Protein AF-0000000077365837 (afdb_homodimer)

Secondary structure (DSSP, 8-state):
----TTS----HHHHHHHHHHS------HHHHHHHHHHHTTT-PSSP-GGGTTT---EEBTTS-EE---BTTSS--EEE-SSTHHHHHTTT-GGGBB-TTS-HHHHHHHHHHHHHT-BSEEE--HHHHHHHHHHHS-GGGTT-SEEE--TTSTTPPPHHHHHHHHHHHHHH-S-GGGGTTSEEEEETTTEEEE--TT-SEE--S---HHHHHHHHHHT-EEB-SSS----GGGGGTSB-SSHHHHHHHHHHHHSSGGGGGGGGTT--HHHHHHHHHHHT-HHHHHTS---HHHHHHHHTSTTEEBTTT--EE-SSSSPPEEPPTT--GGG--TTEE--SSHHHHHIIIIIS------HHHHIIIIISTTHHHHHTSTTHHHHHHHHHHHHHHH-HHHHHHHHTS--EEBTTS-EE-GGGSB-TT-HHHHHHS-HHHHSB-GGG-SHHHHHHHHHTT-B-S--HHHHHHHHHHHHHHHHTT-TTHHHHHHHHHHHHHHH-/----TTS----HHHHHHHHHHH------HHHHHHHHHHHTTT-PSSP-GGGTTT---EEBTTS-EE---BTTSS--EEE-SSTHHHHHTTT-GGGBB-TTS-HHHHHHHHHHHHHT-BSEEEPPHHHHHHHHHHHS-GGGTT-SEEE--TTSTTPPPHHHHHHHHHHHHHH-S-GGGGTTSEEEEEGGGEEEE--TT-SEE--S---HHHHHHHHHHT-EEB-SSS----GGGGGTSB-SSHHHHHHHHHHHHSSGGGGGGGGTT--HHHHHHHHHHHT-HHHHHTS---HHHHHHHHTSTTEEBTTT--EE-SSSSPPEEPPTT--GGG--TTEE--SSHHHHHIIIIIS------HHHHIIIIISTTHHHHHTSTTHHHHHHHHHHHHHHH-HHHHHHHHTS--EEBTTS-EE-GGGSB-TT-HHHHHHS-HHHHSB-GGG-SHHHHHHHHHTT-B-S--HHHHHHHHHHHHHHHHTT-TTHHHHHHHHHHHHHHH-

Organism: Vitis vinifera (NCBI:txid29760)

Nearest PDB structures (foldseek):
  8sym-assembly1_A  TM=1.751E-01  e=5.563E+00  Homo sapiens

Sequence (998 aa):
MEFCPSLRFLTPQLLRTLLIRRKRGFRDRNAMILTLEYCLLDLKMPVRPDSLYGLPLVPLANGLFTAFDKMGVGERIYIARGDEYGLLKDSIPHQLVDSGIPEGIHMKLCDIAQTEDLNISFLTCYLLEKLFLRLLPAEWQHAKQVIWNPGHQGQPSLEWLRLLWTYLKSCCDDLSEFSKWPILPVGNNYLLKLVENSNVIKDDGWNENICSLLLKVGCLFLRNDLPIEHPQLKNYVQLPTATGILNALLALAHNPENVQKLFCDASEGELHELRSFILQSKWFSEGQMDDTHIDVIKHLPTFESFRSRKLVCLSKPTKLLKPNGVSEDLLNDDFLRTDSEKERIIPRRYLEVKEPSRAEFYKDYVVTCTPEFLSQQGALSAILHDVKLLIEEDTSIKLTLSVTPFVLAANGSWQQPSRLYDPRVPELQDMLHREVFFPSDKFSDPETLETLVSLGLRQSLGFTGLLDFARSVSIFHDSRDSKTLAQGRRLLTCLDAVAMEFCPSLRFLTPQLLRTLLIRRKRGFRDRNAMILTLEYCLLDLKMPVRPDSLYGLPLVPLANGLFTAFDKMGVGERIYIARGDEYGLLKDSIPHQLVDSGIPEGIHMKLCDIAQTEDLNISFLTCYLLEKLFLRLLPAEWQHAKQVIWNPGHQGQPSLEWLRLLWTYLKSCCDDLSEFSKWPILPVGNNYLLKLVENSNVIKDDGWNENICSLLLKVGCLFLRNDLPIEHPQLKNYVQLPTATGILNALLALAHNPENVQKLFCDASEGELHELRSFILQSKWFSEGQMDDTHIDVIKHLPTFESFRSRKLVCLSKPTKLLKPNGVSEDLLNDDFLRTDSEKERIIPRRYLEVKEPSRAEFYKDYVVTCTPEFLSQQGALSAILHDVKLLIEEDTSIKLTLSVTPFVLAANGSWQQPSRLYDPRVPELQDMLHREVFFPSDKFSDPETLETLVSLGLRQSLGFTGLLDFARSVSIFHDSRDSKTLAQGRRLLTCLDAVA

InterPro domains:
  IPR052972 Sacsin chaperone regulator [PTHR15600] (6-307)

Radius of gyration: 46.73 Å; Cα contacts (8 Å, |Δi|>4): 1534; chains: 2; bounding box: 71×162×118 Å

Foldseek 3Di:
DDPPPPPPPCQLLNLLVVCQVPVDDDPDLVVLLVNLLRNLVPADPVGDLVSQARRFRFAFLVGGTGGKHFAPPPAAAEEDPPLVCVLPNVQCRVRYGHPPRDPSSSVSLVSNQVVNGISYHYDAPLNVLVCCCRQAPVVQFQDFKDAADAPPPSHHHPVNLLSVLVCCAVHNQDPVSNQRGFSFAWPPRMGGGQDFLELEEECPPDDPLQVVQSVQLPHIYGDPVGPRDHPCVCRRYFYPALVSNLSSLCNSQVALLRSQVSCPPHDLVSLQVNCVRNLDVVCPVVVVDDPRSLSNQQQRQNWAFLPVRGGGGCPPPHAAAEAPPDDSLQGGRSHTDDDDPSSVCCCVPPNVHHHDDPLCCCLPRPLVVQVVQVVDPPSVVRSLVVLLVVCVVPVVSLQSQQQGQNFQFQLGDGGHLQQAAQPVAVVLPVQADRRPRHGHPVQVDPVSSVSSVSSHHHHDQDPVNLVRSVVRLVVCVVVVPPCSVVSVVVSVVVVVVVD/DDPPVPPPPCQLLNLLVVCQVVVDDDPDLVVLLVNLCRNLVPADPVGDLVSQARRFRQAFLVGGTGGKHFAPPDAAAEEEPPLVCVLDCVQCRVRYGHPPRDPSSSVSLVSNQVVRGISYHYDAPLNVLVCCCRQAPVVQFQDFKDAADAPPPSHHHPVNLLSVLVCCAVHNQDPVSNQRGFSFAWPPRMGGGQDFLELEEECPPDDPLQVVQSVQLPHIYGDPVGPRDHPCVCRRYFYPALVSNLSSLCNSQVALLRSQVSCPPHDLVSLQVNCVRNLDVVCPVVVVDDPRSLSNQQQRQNWAFLPVRGGGGCPPPHAAAEAPPDDSLQGGRSHTDDDDPSSVCCCVPPNVHHHDDPLCCCLVRPLVVQVVQVVDPPSVVRSLVVLLVVCVVPVVSLQSQQQGQNFQAQLGDGGHLQQAAQPVAVVLPVQADRRPRHGHVVQVDPVSSVSSVSSHHHHDQDPVNLVRSVVRLVVCVVVVPPCSVVNVVVSVVVVVVVD

pLDDT: mean 87.58, std 10.57, range [26.91, 97.94]

Solvent-accessible surface area (backbone atoms only — not comparable to full-atom values): 54184 Å² total; per-residue (Å²): 132,83,77,66,76,75,69,69,72,76,42,37,68,54,46,38,53,48,44,40,69,44,81,70,81,75,87,48,66,70,58,41,50,52,50,39,48,46,46,51,64,78,62,56,88,81,66,66,62,77,76,43,54,48,31,62,55,44,51,23,53,67,72,50,62,40,54,39,30,49,50,85,47,76,71,66,27,32,48,60,91,58,59,54,42,73,69,35,53,83,65,42,18,85,34,24,44,37,81,82,56,55,68,70,51,51,52,51,52,50,55,49,22,71,68,59,53,37,22,38,33,66,81,45,62,70,56,48,53,64,45,39,60,68,58,36,60,61,80,40,62,67,30,62,65,46,84,51,54,64,54,46,93,67,35,60,32,67,66,46,52,46,40,48,34,51,43,39,47,74,70,38,87,63,70,72,75,48,38,49,33,40,74,46,54,29,54,95,40,27,20,26,30,58,38,74,59,27,36,30,28,46,58,79,75,68,55,61,49,47,49,52,41,41,46,72,54,64,39,43,36,36,46,73,90,50,78,78,54,45,91,64,42,64,50,37,32,21,52,84,44,54,64,25,52,49,45,20,46,37,49,73,40,74,39,48,86,43,39,43,68,48,51,76,83,54,42,68,62,26,34,50,47,45,38,57,61,53,69,31,64,78,53,55,72,73,62,68,59,51,70,67,51,49,49,38,57,31,27,37,52,46,43,31,22,47,63,80,55,46,58,35,39,47,70,76,64,69,45,29,42,72,41,85,92,61,66,72,85,72,53,47,62,55,25,45,51,63,70,41,71,74,55,44,46,48,42,44,74,70,65,63,38,50,60,52,49,66,67,53,39,44,57,67,49,40,44,68,48,25,73,64,47,58,66,36,87,64,43,50,60,52,47,51,53,50,48,54,55,43,34,74,74,35,62,70,50,36,61,52,51,16,68,34,48,63,40,47,20,49,68,70,49,64,33,24,30,53,71,24,38,44,75,86,39,63,72,52,53,74,54,32,43,61,41,74,38,18,62,18,77,89,50,61,49,66,70,52,43,52,52,36,39,74,28,38,28,28,82,68,76,52,77,68,36,52,53,50,33,51,50,25,34,50,51,28,50,73,68,68,41,86,56,24,63,63,48,45,53,51,50,51,52,53,50,52,68,74,101,137,83,78,64,75,75,67,68,72,79,41,37,68,54,46,38,54,48,44,40,70,54,69,69,79,76,88,48,68,69,56,41,52,52,50,39,48,46,47,51,63,76,62,55,88,80,67,66,61,76,73,43,55,50,32,63,56,44,50,23,53,66,71,50,64,40,56,38,31,48,49,85,48,78,70,66,28,33,48,59,91,58,58,54,42,72,69,35,51,84,65,40,18,85,34,24,45,37,82,83,58,54,67,70,53,52,52,52,51,49,56,49,22,70,68,59,53,38,24,36,32,65,79,44,63,72,56,49,53,64,46,37,61,69,57,38,59,62,80,41,60,66,30,63,64,45,83,53,53,66,55,45,94,67,35,61,32,66,66,45,51,47,40,48,34,52,42,39,47,76,70,37,86,64,70,70,77,48,39,48,33,41,73,45,54,29,54,94,40,28,20,25,32,60,39,72,60,27,37,31,29,45,58,80,76,69,56,61,48,46,48,53,40,41,48,70,53,64,38,43,37,36,46,72,90,49,78,79,54,45,93,62,43,65,50,34,30,21,52,83,45,58,65,25,51,50,44,19,46,36,48,73,39,74,38,46,86,44,40,42,66,48,49,75,84,56,43,66,62,26,34,50,48,44,38,58,60,52,70,32,64,78,54,55,73,74,61,68,58,50,71,67,52,49,48,36,57,30,27,38,53,47,43,32,22,45,61,79,55,46,60,34,37,48,72,76,64,69,45,29,42,72,41,84,93,60,65,70,85,70,53,45,63,56,24,45,50,62,74,42,72,74,56,43,46,48,41,45,73,71,64,62,37,50,60,51,48,66,67,52,41,45,58,66,49,40,44,67,48,26,72,65,47,59,67,37,86,64,42,51,61,53,49,52,51,49,47,54,54,44,36,74,74,35,61,70,50,35,62,52,50,16,69,36,49,64,40,47,19,50,67,69,49,65,34,22,31,53,71,24,38,44,77,86,38,62,74,51,55,73,54,34,45,61,42,75,38,19,62,19,78,88,50,61,49,65,70,52,41,53,51,36,40,74,27,37,28,28,84,69,78,53,75,67,36,51,55,49,34,50,48,25,34,50,52,27,50,74,67,67,41,86,57,25,64,63,47,46,52,50,49,50,54,54,48,54,69,74,99

Structure (mmCIF, N/CA/C/O backbone):
data_AF-0000000077365837-model_v1
#
loop_
_entity.id
_entity.type
_entity.pdbx_description
1 polymer 'Uncharacterized protein'
#
loop_
_atom_site.group_PDB
_atom_site.id
_atom_site.type_symbol
_atom_site.label_atom_id
_atom_site.label_alt_id
_atom_site.label_comp_id
_atom_site.label_asym_id
_atom_site.label_entity_id
_atom_site.label_seq_id
_atom_site.pdbx_PDB_ins_code
_atom_site.Cartn_x
_atom_site.Cartn_y
_atom_site.Cartn_z
_atom_site.occupancy
_atom_site.B_iso_or_equiv
_atom_site.auth_seq_id
_atom_site.auth_comp_id
_atom_site.auth_asym_id
_atom_site.auth_atom_id
_atom_site.pdbx_PDB_model_num
ATOM 1 N N . MET A 1 1 ? 4.191 -66.75 -52.469 1 27.23 1 MET A N 1
ATOM 2 C CA . MET A 1 1 ? 4.461 -65.312 -52.531 1 27.23 1 MET A CA 1
ATOM 3 C C . MET A 1 1 ? 5.836 -65.062 -53.125 1 27.23 1 MET A C 1
ATOM 5 O O . MET A 1 1 ? 6.852 -65.5 -52.594 1 27.23 1 MET A O 1
ATOM 9 N N . GLU A 1 2 ? 6.047 -65.125 -54.5 1 32.78 2 GLU A N 1
ATOM 10 C CA . GLU A 1 2 ? 7.227 -65 -55.344 1 32.78 2 GLU A CA 1
ATOM 11 C C . GLU A 1 2 ? 8.008 -63.719 -55.062 1 32.78 2 GLU A C 1
ATOM 13 O O . GLU A 1 2 ? 7.426 -62.656 -54.969 1 32.78 2 GLU A O 1
ATOM 18 N N . PHE A 1 3 ? 9.148 -63.812 -54.312 1 37.59 3 PHE A N 1
ATOM 19 C CA . PHE A 1 3 ? 10.156 -62.781 -54.062 1 37.59 3 PHE A CA 1
ATOM 20 C C . PHE A 1 3 ? 10.625 -62.188 -55.375 1 37.59 3 PHE A C 1
ATOM 22 O O . PHE A 1 3 ? 11.117 -62.875 -56.25 1 37.59 3 PHE A O 1
ATOM 29 N N . CYS A 1 4 ? 9.805 -61.5 -56.094 1 38.22 4 CYS A N 1
ATOM 30 C CA . CYS A 1 4 ? 10.359 -60.812 -57.25 1 38.22 4 CYS A CA 1
ATOM 31 C C . CYS A 1 4 ? 11.664 -60.094 -56.906 1 38.22 4 CYS A C 1
ATOM 33 O O . CYS A 1 4 ? 11.68 -59.188 -56.062 1 38.22 4 CYS A O 1
ATOM 35 N N . PRO A 1 5 ? 12.805 -60.719 -57.094 1 42.47 5 PRO A N 1
ATOM 36 C CA . PRO A 1 5 ? 14.164 -60.25 -56.781 1 42.47 5 PRO A CA 1
ATOM 37 C C . PRO A 1 5 ? 14.398 -58.781 -57.094 1 42.47 5 PRO A C 1
ATOM 39 O O . PRO A 1 5 ? 15.188 -58.125 -56.438 1 42.47 5 PRO A O 1
ATOM 42 N N . SER A 1 6 ? 14.078 -58.469 -58.344 1 39.72 6 SER A N 1
ATOM 43 C CA . SER A 1 6 ? 14.539 -57.219 -58.906 1 39.72 6 SER A CA 1
ATOM 44 C C . SER A 1 6 ? 13.875 -56 -58.25 1 39.72 6 SER A C 1
ATOM 46 O O . SER A 1 6 ? 14.023 -54.875 -58.719 1 39.72 6 SER A O 1
ATOM 48 N N . LEU A 1 7 ? 12.719 -56.156 -57.75 1 44.19 7 LEU A N 1
ATOM 49 C CA . LEU A 1 7 ? 12.195 -54.938 -57.125 1 44.19 7 LEU A CA 1
ATOM 50 C C . LEU A 1 7 ? 13.211 -54.344 -56.156 1 44.19 7 LEU A C 1
ATOM 52 O O . LEU A 1 7 ? 13.492 -54.938 -55.094 1 44.19 7 LEU A O 1
ATOM 56 N N . ARG A 1 8 ? 14.359 -53.938 -56.625 1 49.44 8 ARG A N 1
ATOM 57 C CA . ARG A 1 8 ? 15.438 -53.25 -55.906 1 49.44 8 ARG A CA 1
ATOM 58 C C . ARG A 1 8 ? 14.883 -52.312 -54.844 1 49.44 8 ARG A C 1
ATOM 60 O O . ARG A 1 8 ? 14.156 -51.344 -55.188 1 49.44 8 ARG A O 1
ATOM 67 N N . PHE A 1 9 ? 14.477 -52.75 -53.75 1 60.09 9 PHE A N 1
ATOM 68 C CA . PHE A 1 9 ? 14.047 -52.031 -52.531 1 60.09 9 PHE A CA 1
ATOM 69 C C . PHE A 1 9 ? 14.945 -50.844 -52.281 1 60.09 9 PHE A C 1
ATOM 71 O O . PHE A 1 9 ? 16.172 -50.969 -52.188 1 60.09 9 PHE A O 1
ATOM 78 N N . LEU A 1 10 ? 14.43 -49.719 -52.844 1 77.88 10 LEU A N 1
ATOM 79 C CA . LEU A 1 10 ? 15.141 -48.469 -52.562 1 77.88 10 LEU A CA 1
ATOM 80 C C . LEU A 1 10 ? 15.367 -48.281 -51.094 1 77.88 10 LEU A C 1
ATOM 82 O O . LEU A 1 10 ? 14.453 -47.906 -50.344 1 77.88 10 LEU A O 1
ATOM 86 N N . THR A 1 11 ? 16.531 -48.844 -50.594 1 85.56 11 THR A N 1
ATOM 87 C CA . THR A 1 11 ? 16.875 -48.625 -49.188 1 85.56 11 THR A CA 1
ATOM 88 C C . THR A 1 11 ? 17.062 -47.156 -48.906 1 85.56 11 THR A C 1
ATOM 90 O O . THR A 1 11 ? 17.312 -46.344 -49.812 1 85.56 11 THR A O 1
ATOM 93 N N . PRO A 1 12 ? 16.797 -46.844 -47.719 1 88 12 PRO A N 1
ATOM 94 C CA . PRO A 1 12 ? 16.969 -45.438 -47.344 1 88 12 PRO A CA 1
ATOM 95 C C . PRO A 1 12 ? 18.344 -44.875 -47.719 1 88 12 PRO A C 1
ATOM 97 O O . PRO A 1 12 ? 18.469 -43.75 -48.188 1 88 12 PRO A O 1
ATOM 100 N N . GLN A 1 13 ? 19.359 -45.656 -47.531 1 87.19 13 GLN A N 1
ATOM 101 C CA . GLN A 1 13 ? 20.719 -45.219 -47.844 1 87.19 13 GLN A CA 1
ATOM 102 C C . GLN A 1 13 ? 20.875 -44.969 -49.344 1 87.19 13 GLN A C 1
ATOM 104 O O . GLN A 1 13 ? 21.516 -44 -49.75 1 87.19 13 GLN A O 1
ATOM 109 N N . LEU A 1 14 ? 20.312 -45.844 -50.094 1 87.44 14 LEU A N 1
ATOM 110 C CA . LEU A 1 14 ? 20.391 -45.688 -51.531 1 87.44 14 LEU A CA 1
ATOM 111 C C . LEU A 1 14 ? 19.625 -44.469 -52 1 87.44 14 LEU A C 1
ATOM 113 O O . LEU A 1 14 ? 20.078 -43.75 -52.906 1 87.44 14 LEU A O 1
ATOM 117 N N . LEU A 1 15 ? 18.547 -44.438 -51.406 1 87.25 15 LEU A N 1
ATOM 118 C CA . LEU A 1 15 ? 17.734 -43.281 -51.75 1 87.25 15 LEU A CA 1
ATOM 119 C C . LEU A 1 15 ? 18.469 -41.969 -51.438 1 87.25 15 LEU A C 1
ATOM 121 O O . LEU A 1 15 ? 18.438 -41.031 -52.219 1 87.25 15 LEU A O 1
ATOM 125 N N . ARG A 1 16 ? 19.125 -41.844 -50.312 1 90.06 16 ARG A N 1
ATOM 126 C CA . ARG A 1 16 ? 19.906 -40.656 -49.938 1 90.06 16 ARG A CA 1
ATOM 127 C C . ARG A 1 16 ? 20.984 -40.375 -51 1 90.06 16 ARG A C 1
ATOM 129 O O . ARG A 1 16 ? 21.125 -39.25 -51.438 1 90.06 16 ARG A O 1
ATOM 136 N N . THR A 1 17 ? 21.656 -41.406 -51.344 1 87.69 17 THR A N 1
ATOM 137 C CA . THR A 1 17 ? 22.75 -41.25 -52.281 1 87.69 17 THR A CA 1
ATOM 138 C C . THR A 1 17 ? 22.25 -40.75 -53.625 1 87.69 17 THR A C 1
ATOM 140 O O . THR A 1 17 ? 22.891 -39.906 -54.281 1 87.69 17 THR A O 1
ATOM 143 N N . LEU A 1 18 ? 21.125 -41.281 -53.969 1 87.38 18 LEU A N 1
ATOM 144 C CA . LEU A 1 18 ? 20.547 -40.875 -55.281 1 87.38 18 LEU A CA 1
ATOM 145 C C . LEU A 1 18 ? 20.125 -39.438 -55.25 1 87.38 18 LEU A C 1
ATOM 147 O O . LEU A 1 18 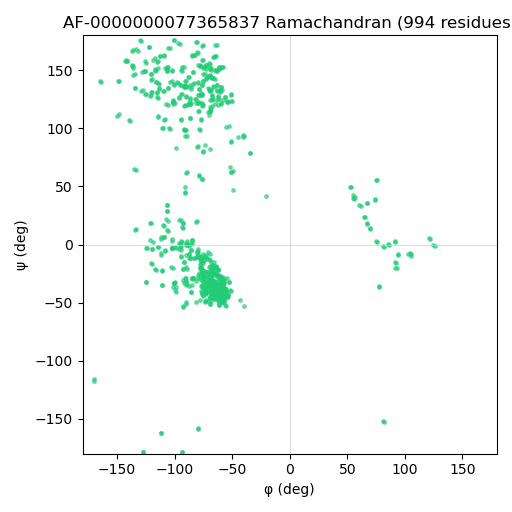? 20.328 -38.688 -56.219 1 87.38 18 LEU A O 1
ATOM 151 N N . LEU A 1 19 ? 19.562 -39.094 -54.188 1 88.19 19 LEU A N 1
ATOM 152 C CA . LEU A 1 19 ? 19.047 -37.719 -54.062 1 88.19 19 LEU A CA 1
ATOM 153 C C . LEU A 1 19 ? 20.188 -36.719 -53.969 1 88.19 19 LEU A C 1
ATOM 155 O O . LEU A 1 19 ? 20.078 -35.594 -54.438 1 88.19 19 LEU A O 1
ATOM 159 N N . ILE A 1 20 ? 21.266 -37.062 -53.344 1 88.81 20 ILE A N 1
ATOM 160 C CA . ILE A 1 20 ? 22.438 -36.188 -53.219 1 88.81 20 ILE A CA 1
ATOM 161 C C . ILE A 1 20 ? 23.094 -36 -54.594 1 88.81 20 ILE A C 1
ATOM 163 O O . ILE A 1 20 ? 23.531 -34.906 -54.906 1 88.81 20 ILE A O 1
ATOM 167 N N . ARG A 1 21 ? 23.062 -37 -55.312 1 85.25 21 ARG A N 1
ATOM 168 C CA . ARG A 1 21 ? 23.703 -36.969 -56.625 1 85.25 21 ARG A CA 1
ATOM 169 C C . ARG A 1 21 ? 22.812 -36.219 -57.656 1 85.25 21 ARG A C 1
ATOM 171 O O . ARG A 1 21 ? 23.312 -35.438 -58.438 1 85.25 21 ARG A O 1
ATOM 178 N N . ARG A 1 22 ? 21.531 -36.656 -57.594 1 78.19 22 ARG A N 1
ATOM 179 C CA . ARG A 1 22 ? 20.625 -36.062 -58.562 1 78.19 22 ARG A CA 1
ATOM 180 C C . ARG A 1 22 ? 19.828 -34.938 -57.938 1 78.19 22 ARG A C 1
ATOM 182 O O . ARG A 1 22 ? 19.109 -35.125 -56.969 1 78.19 22 ARG A O 1
ATOM 189 N N . LYS A 1 23 ? 20.328 -33.781 -57.844 1 66.19 23 LYS A N 1
ATOM 190 C CA . LYS A 1 23 ? 19.656 -32.625 -57.25 1 66.19 23 LYS A CA 1
ATOM 191 C C . LYS A 1 23 ? 18.25 -32.469 -57.812 1 66.19 23 LYS A C 1
ATOM 193 O O . LYS A 1 23 ? 18.016 -31.562 -58.594 1 66.19 23 LYS A O 1
ATOM 198 N N . ARG A 1 24 ? 17.5 -33.625 -57.844 1 60.25 24 ARG A N 1
ATOM 199 C CA . ARG A 1 24 ? 16.188 -33.438 -58.469 1 60.25 24 ARG A CA 1
ATOM 200 C C . ARG A 1 24 ? 15.195 -32.812 -57.5 1 60.25 24 ARG A C 1
ATOM 202 O O . ARG A 1 24 ? 15.203 -33.125 -56.312 1 60.25 24 ARG A O 1
ATOM 209 N N . GLY A 1 25 ? 14.688 -31.703 -57.906 1 59.19 25 GLY A N 1
ATOM 210 C CA . GLY A 1 25 ? 13.75 -30.844 -57.219 1 59.19 25 GLY A CA 1
ATOM 211 C C . GLY A 1 25 ? 12.352 -31.438 -57.094 1 59.19 25 GLY A C 1
ATOM 212 O O . GLY A 1 25 ? 11.711 -31.688 -58.125 1 59.19 25 GLY A O 1
ATOM 213 N N . PHE A 1 26 ? 11.961 -32.344 -56.125 1 64.25 26 PHE A N 1
ATOM 214 C CA . PHE A 1 26 ? 10.578 -32.75 -55.906 1 64.25 26 PHE A CA 1
ATOM 215 C C . PHE A 1 26 ? 9.711 -31.547 -55.594 1 64.25 26 PHE A C 1
ATOM 217 O O . PHE A 1 26 ? 10.125 -30.641 -54.844 1 64.25 26 PHE A O 1
ATOM 224 N N . ARG A 1 27 ? 8.609 -31.359 -56.406 1 71.62 27 ARG A N 1
ATOM 225 C CA . ARG A 1 27 ? 7.84 -30.125 -56.312 1 71.62 27 ARG A CA 1
ATOM 226 C C . ARG A 1 27 ? 6.719 -30.234 -55.312 1 71.62 27 ARG A C 1
ATOM 228 O O . ARG A 1 27 ? 6.133 -29.234 -54.906 1 71.62 27 ARG A O 1
ATOM 235 N N . ASP A 1 28 ? 6.469 -31.484 -54.812 1 85.19 28 ASP A N 1
ATOM 236 C CA . ASP A 1 28 ? 5.367 -31.625 -53.844 1 85.19 28 ASP A CA 1
ATOM 237 C C . ASP A 1 28 ? 5.883 -31.719 -52.406 1 85.19 28 ASP A C 1
ATOM 239 O O . ASP A 1 28 ? 6.695 -32.594 -52.094 1 85.19 28 ASP A O 1
ATOM 243 N N . ARG A 1 29 ? 5.469 -30.844 -51.625 1 88.12 29 ARG A N 1
ATOM 244 C CA . ARG A 1 29 ? 5.941 -30.734 -50.25 1 88.12 29 ARG A CA 1
ATOM 245 C C . ARG A 1 29 ? 5.711 -32.031 -49.5 1 88.12 29 ARG A C 1
ATOM 247 O O . ARG A 1 29 ? 6.602 -32.5 -48.781 1 88.12 29 ARG A O 1
ATOM 254 N N . ASN A 1 30 ? 4.559 -32.625 -49.594 1 88.12 30 ASN A N 1
ATOM 255 C CA . ASN A 1 30 ? 4.223 -33.844 -48.844 1 88.12 30 ASN A CA 1
ATOM 256 C C . ASN A 1 30 ? 5.125 -35 -49.25 1 88.12 30 ASN A C 1
ATOM 258 O O . ASN A 1 30 ? 5.531 -35.812 -48.406 1 88.12 30 ASN A O 1
ATOM 262 N N . ALA A 1 31 ? 5.387 -35.031 -50.5 1 88.06 31 ALA A N 1
ATOM 263 C CA . ALA A 1 31 ? 6.266 -36.094 -51 1 88.06 31 ALA A CA 1
ATOM 264 C C . ALA A 1 31 ? 7.688 -35.906 -50.469 1 88.06 31 ALA A C 1
ATOM 266 O O . ALA A 1 31 ? 8.352 -36.906 -50.125 1 88.06 31 ALA A O 1
ATOM 267 N N . MET A 1 32 ? 8.016 -34.719 -50.469 1 90.94 32 MET A N 1
ATOM 268 C CA . MET A 1 32 ? 9.359 -34.406 -49.969 1 90.94 32 MET A CA 1
ATOM 269 C C . MET A 1 32 ? 9.508 -34.781 -48.5 1 90.94 32 MET A C 1
ATOM 271 O O . MET A 1 32 ? 10.531 -35.312 -48.094 1 90.94 32 MET A O 1
ATOM 275 N N . ILE A 1 33 ? 8.523 -34.562 -47.719 1 92.81 33 ILE A N 1
ATOM 276 C CA . ILE A 1 33 ? 8.531 -34.875 -46.281 1 92.81 33 ILE A CA 1
ATOM 277 C C . ILE A 1 33 ? 8.555 -36.375 -46.062 1 92.81 33 ILE A C 1
ATOM 279 O O . ILE A 1 33 ? 9.273 -36.875 -45.188 1 92.81 33 ILE A O 1
ATOM 283 N N . LEU A 1 34 ? 7.754 -37.031 -46.875 1 90.5 34 LEU A N 1
ATOM 284 C CA . LEU A 1 34 ? 7.719 -38.5 -46.781 1 90.5 34 LEU A CA 1
ATOM 285 C C . LEU A 1 34 ? 9.078 -39.094 -47.156 1 90.5 34 LEU A C 1
ATOM 287 O O . LEU A 1 34 ? 9.508 -40.094 -46.562 1 90.5 34 LEU A O 1
ATOM 291 N N . THR A 1 35 ? 9.625 -38.469 -48.188 1 91.19 35 THR A N 1
ATOM 292 C CA . THR A 1 35 ? 10.945 -38.938 -48.625 1 91.19 35 THR A CA 1
ATOM 293 C C . THR A 1 35 ? 11.977 -38.719 -47.5 1 91.19 35 THR A C 1
ATOM 295 O O . THR A 1 35 ? 12.82 -39.594 -47.281 1 91.19 35 THR A O 1
ATOM 298 N N . LEU A 1 36 ? 11.922 -37.594 -46.875 1 92.69 36 LEU A N 1
ATOM 299 C CA . LEU A 1 36 ? 12.82 -37.312 -45.75 1 92.69 36 LEU A CA 1
ATOM 300 C C . LEU A 1 36 ? 12.633 -38.344 -44.625 1 92.69 36 LEU A C 1
ATOM 302 O O . LEU A 1 36 ? 13.609 -38.844 -44.062 1 92.69 36 LEU A O 1
ATOM 306 N N . GLU A 1 37 ? 11.383 -38.594 -44.281 1 91.44 37 GLU A N 1
ATOM 307 C CA . GLU A 1 37 ? 11.07 -39.562 -43.219 1 91.44 37 GLU A CA 1
ATOM 308 C C . GLU A 1 37 ? 11.711 -40.906 -43.531 1 91.44 37 GLU A C 1
ATOM 310 O O . GLU A 1 37 ? 12.281 -41.562 -42.656 1 91.44 37 GLU A O 1
ATOM 315 N N . TYR A 1 38 ? 11.586 -41.281 -44.75 1 90.12 38 TYR A N 1
ATOM 316 C CA . TYR A 1 38 ? 12.164 -42.562 -45.188 1 90.12 38 TYR A CA 1
ATOM 317 C C . TYR A 1 38 ? 13.688 -42.5 -45.125 1 90.12 38 TYR A C 1
ATOM 319 O O . TYR A 1 38 ? 14.328 -43.469 -44.719 1 90.12 38 TYR A O 1
ATOM 327 N N . CYS A 1 39 ? 14.219 -41.469 -45.594 1 90.25 39 CYS A N 1
ATOM 328 C CA . CYS A 1 39 ? 15.664 -41.312 -45.656 1 90.25 39 CYS A CA 1
ATOM 329 C C . CYS A 1 39 ? 16.266 -41.375 -44.25 1 90.25 39 CYS A C 1
ATOM 331 O O . CYS A 1 39 ? 17.406 -41.781 -44.062 1 90.25 39 CYS A O 1
ATOM 333 N N . LEU A 1 40 ? 15.484 -41 -43.219 1 90.81 40 LEU A N 1
ATOM 334 C CA . LEU A 1 40 ? 15.992 -40.938 -41.875 1 90.81 40 LEU A CA 1
ATOM 335 C C . LEU A 1 40 ? 15.68 -42.219 -41.094 1 90.81 40 LEU A C 1
ATOM 337 O O . LEU A 1 40 ? 16.094 -42.375 -39.938 1 90.81 40 LEU A O 1
ATOM 341 N N . LEU A 1 41 ? 15.016 -43.062 -41.625 1 85.31 41 LEU A N 1
ATOM 342 C CA . LEU A 1 41 ? 14.492 -44.281 -40.969 1 85.31 41 LEU A CA 1
ATOM 343 C C . LEU A 1 41 ? 15.633 -45.125 -40.438 1 85.31 41 LEU A C 1
ATOM 345 O O . LEU A 1 41 ? 15.539 -45.688 -39.344 1 85.31 41 LEU A O 1
ATOM 349 N N . ASP A 1 42 ? 16.641 -45.312 -41.219 1 81.56 42 ASP A N 1
ATOM 350 C CA . ASP A 1 42 ? 17.688 -46.25 -40.875 1 81.56 42 ASP A CA 1
ATOM 351 C C . ASP A 1 42 ? 18.797 -45.562 -40.062 1 81.56 42 ASP A C 1
ATOM 353 O O . ASP A 1 42 ? 19.766 -46.219 -39.656 1 81.56 42 ASP A O 1
ATOM 357 N N . LEU A 1 43 ? 18.641 -44.344 -39.844 1 79.5 43 LEU A N 1
ATOM 358 C CA . LEU A 1 43 ? 19.703 -43.625 -39.156 1 79.5 43 LEU A CA 1
ATOM 359 C C . LEU A 1 43 ? 19.766 -44.031 -37.688 1 79.5 43 LEU A C 1
ATOM 361 O O . LEU A 1 43 ? 18.75 -44.031 -36.969 1 79.5 43 LEU A O 1
ATOM 365 N N . LYS A 1 44 ? 20.891 -44.688 -37.281 1 77.12 44 LYS A N 1
ATOM 366 C CA . LYS A 1 44 ? 21.141 -45.062 -35.906 1 77.12 44 LYS A CA 1
ATOM 367 C C . LYS A 1 44 ? 21.859 -43.969 -35.156 1 77.12 44 LYS A C 1
ATOM 369 O O . LYS A 1 44 ? 22.734 -43.281 -35.688 1 77.12 44 LYS A O 1
ATOM 374 N N . MET A 1 45 ? 21.516 -43.594 -33.938 1 70.81 45 MET A N 1
ATOM 375 C CA . MET A 1 45 ? 22.109 -42.531 -33.125 1 70.81 45 MET A CA 1
ATOM 376 C C . MET A 1 45 ? 23.375 -43.031 -32.438 1 70.81 45 MET A C 1
ATOM 378 O O . MET A 1 45 ? 23.422 -44.156 -31.938 1 70.81 45 MET A O 1
ATOM 382 N N . PRO A 1 46 ? 24.625 -42.375 -32.562 1 75 46 PRO A N 1
ATOM 383 C CA . PRO A 1 46 ? 24.703 -41.031 -33.156 1 75 46 PRO A CA 1
ATOM 384 C C . PRO A 1 46 ? 24.797 -41.031 -34.656 1 75 46 PRO A C 1
ATOM 386 O O . PRO A 1 46 ? 25.438 -41.906 -35.25 1 75 46 PRO A O 1
ATOM 389 N N . VAL A 1 47 ? 24.047 -40.188 -35.312 1 73.56 47 VAL A N 1
ATOM 390 C CA . VAL A 1 47 ? 23.922 -40.156 -36.781 1 73.56 47 VAL A CA 1
ATOM 391 C C . VAL A 1 47 ? 25.281 -39.812 -37.406 1 73.56 47 VAL A C 1
ATOM 393 O O . VAL A 1 47 ? 26 -38.938 -36.906 1 73.56 47 VAL A O 1
ATOM 396 N N . ARG A 1 48 ? 25.766 -40.625 -38.281 1 79.5 48 ARG A N 1
ATOM 397 C CA . ARG A 1 48 ? 26.953 -40.281 -39.062 1 79.5 48 ARG A CA 1
ATOM 398 C C . ARG A 1 48 ? 26.641 -39.156 -40.062 1 79.5 48 ARG A C 1
ATOM 400 O O . ARG A 1 48 ? 25.844 -39.344 -40.969 1 79.5 48 ARG A O 1
ATOM 407 N N . PRO A 1 49 ? 27.203 -38.031 -39.906 1 81.94 49 PRO A N 1
ATOM 408 C CA . PRO A 1 49 ? 26.875 -36.844 -40.719 1 81.94 49 PRO A CA 1
ATOM 409 C C . PRO A 1 49 ? 27.172 -37.031 -42.188 1 81.94 49 PRO A C 1
ATOM 411 O O . PRO A 1 49 ? 26.516 -36.406 -43.031 1 81.94 49 PRO A O 1
ATOM 414 N N . ASP A 1 50 ? 28.016 -37.938 -42.5 1 84 50 ASP A N 1
ATOM 415 C CA . ASP A 1 50 ? 28.469 -38.094 -43.875 1 84 50 ASP A CA 1
ATOM 416 C C . ASP A 1 50 ? 27.344 -38.594 -44.781 1 84 50 ASP A C 1
ATOM 418 O O . ASP A 1 50 ? 27.312 -38.312 -45.969 1 84 50 ASP A O 1
ATOM 422 N N . SER A 1 51 ? 26.531 -39.281 -44.125 1 83.62 51 SER A N 1
ATOM 423 C CA . SER A 1 51 ? 25.453 -39.906 -44.906 1 83.62 51 SER A CA 1
ATOM 424 C C . SER A 1 51 ? 24.375 -38.875 -45.281 1 83.62 51 SER A C 1
ATOM 426 O O . SER A 1 51 ? 23.562 -39.125 -46.156 1 83.62 51 SER A O 1
ATOM 428 N N . LEU A 1 52 ? 24.453 -37.75 -44.656 1 89.81 52 LEU A N 1
ATOM 429 C CA . LEU A 1 52 ? 23.359 -36.781 -44.844 1 89.81 52 LEU A CA 1
ATOM 430 C C . LEU A 1 52 ? 23.859 -35.562 -45.625 1 89.81 52 LEU A C 1
ATOM 432 O O . LEU A 1 52 ? 23.047 -34.781 -46.125 1 89.81 52 LEU A O 1
ATOM 436 N N . TYR A 1 53 ? 25.109 -35.5 -45.844 1 89.12 53 TYR A N 1
ATOM 437 C CA . TYR A 1 53 ? 25.688 -34.312 -46.469 1 89.12 53 TYR A CA 1
ATOM 438 C C . TYR A 1 53 ? 25.156 -34.156 -47.906 1 89.12 53 TYR A C 1
ATOM 440 O O . TYR A 1 53 ? 25.234 -35.094 -48.719 1 89.12 53 TYR A O 1
ATOM 448 N N . GLY A 1 54 ? 24.531 -32.969 -48.031 1 89.06 54 GLY A N 1
ATOM 449 C CA . GLY A 1 54 ? 24.078 -32.656 -49.375 1 89.06 54 GLY A CA 1
ATOM 450 C C . GLY A 1 54 ? 22.641 -33.062 -49.625 1 89.06 54 GLY A C 1
ATOM 451 O O . GLY A 1 54 ? 22.062 -32.719 -50.688 1 89.06 54 GLY A O 1
ATOM 452 N N . LEU A 1 55 ? 22.078 -33.719 -48.781 1 90.62 55 LEU A N 1
ATOM 453 C CA . LEU A 1 55 ? 20.688 -34.156 -48.969 1 90.62 55 LEU A CA 1
ATOM 454 C C . LEU A 1 55 ? 19.75 -32.969 -48.906 1 90.62 55 LEU A C 1
ATOM 456 O O . LEU A 1 55 ? 19.656 -32.281 -47.875 1 90.62 55 LEU A O 1
ATOM 460 N N . PRO A 1 56 ? 19.031 -32.594 -49.938 1 90.94 56 PRO A N 1
ATOM 461 C CA . PRO A 1 56 ? 18.219 -31.375 -50.031 1 90.94 56 PRO A CA 1
ATOM 462 C C . PRO A 1 56 ? 16.797 -31.594 -49.562 1 90.94 56 PRO A C 1
ATOM 464 O O . PRO A 1 56 ? 15.844 -31.25 -50.25 1 90.94 56 PRO A O 1
ATOM 467 N N . LEU A 1 57 ? 16.625 -31.969 -48.25 1 92.44 57 LEU A N 1
ATOM 468 C CA . LEU A 1 57 ? 15.289 -32.375 -47.812 1 92.44 57 LEU A CA 1
ATOM 469 C C . LEU A 1 57 ? 14.922 -31.703 -46.469 1 92.44 57 LEU A C 1
ATOM 471 O O . LEU A 1 57 ? 13.922 -32.062 -45.844 1 92.44 57 LEU A O 1
ATOM 475 N N . VAL A 1 58 ? 15.727 -30.703 -46.125 1 93.81 58 VAL A N 1
ATOM 476 C CA . VAL A 1 58 ? 15.398 -30.031 -44.875 1 93.81 58 VAL A CA 1
ATOM 477 C C . VAL A 1 58 ? 14.258 -29.031 -45.094 1 93.81 58 VAL A C 1
ATOM 479 O O . VAL A 1 58 ? 14.43 -28.031 -45.781 1 93.81 58 VAL A O 1
ATOM 482 N N . PRO A 1 59 ? 13.164 -29.312 -44.469 1 95.25 59 PRO A N 1
ATOM 483 C CA . PRO A 1 59 ? 12.031 -28.422 -44.688 1 95.25 59 PRO A CA 1
ATOM 484 C C . PRO A 1 59 ? 12.148 -27.125 -43.875 1 95.25 59 PRO A C 1
ATOM 486 O O . PRO A 1 59 ? 12.445 -27.156 -42.688 1 95.25 59 PRO A O 1
ATOM 489 N N . LEU A 1 60 ? 11.906 -26.094 -44.531 1 95.75 60 LEU A N 1
ATOM 490 C CA . LEU A 1 60 ? 12.023 -24.797 -43.875 1 95.75 60 LEU A CA 1
ATOM 491 C C . LEU A 1 60 ? 10.648 -24.172 -43.656 1 95.75 60 LEU A C 1
ATOM 493 O O . LEU A 1 60 ? 9.672 -24.578 -44.312 1 95.75 60 LEU A O 1
ATOM 497 N N . ALA A 1 61 ? 10.586 -23.172 -42.781 1 95.5 61 ALA A N 1
ATOM 498 C CA . ALA A 1 61 ? 9.336 -22.531 -42.375 1 95.5 61 ALA A CA 1
ATOM 499 C C . ALA A 1 61 ? 8.781 -21.672 -43.5 1 95.5 61 ALA A C 1
ATOM 501 O O . ALA A 1 61 ? 7.578 -21.391 -43.562 1 95.5 61 ALA A O 1
ATOM 502 N N . ASN A 1 62 ? 9.602 -21.234 -44.406 1 94.12 62 ASN A N 1
ATOM 503 C CA . ASN A 1 62 ? 9.133 -20.422 -45.531 1 94.12 62 ASN A CA 1
ATOM 504 C C . ASN A 1 62 ? 8.531 -21.297 -46.625 1 94.12 62 ASN A C 1
ATOM 506 O O . ASN A 1 62 ? 8.102 -20.781 -47.656 1 94.12 62 ASN A O 1
ATOM 510 N N . GLY A 1 63 ? 8.602 -22.547 -46.5 1 90.94 63 GLY A N 1
ATOM 511 C CA . GLY A 1 63 ? 7.996 -23.438 -47.469 1 90.94 63 GLY A CA 1
ATOM 512 C C . GLY A 1 63 ? 9.008 -24.094 -48.375 1 90.94 63 GLY A C 1
ATOM 513 O O . GLY A 1 63 ? 8.68 -25.031 -49.125 1 90.94 63 GLY A O 1
ATOM 514 N N . LEU A 1 64 ? 10.188 -23.656 -48.312 1 92.06 64 LEU A N 1
ATOM 515 C CA . LEU A 1 64 ? 11.242 -24.188 -49.188 1 92.06 64 LEU A CA 1
ATOM 516 C C . LEU A 1 64 ? 12.031 -25.281 -48.469 1 92.06 64 LEU A C 1
ATOM 518 O O . LEU A 1 64 ? 11.742 -25.609 -47.312 1 92.06 64 LEU A O 1
ATOM 522 N N . PHE A 1 65 ? 12.891 -25.922 -49.219 1 92.94 65 PHE A N 1
ATOM 523 C CA . PHE A 1 65 ? 13.75 -26.953 -48.688 1 92.94 65 PHE A CA 1
ATOM 524 C C . PHE A 1 65 ? 15.219 -26.594 -48.875 1 92.94 65 PHE A C 1
ATOM 526 O O . PHE A 1 65 ? 15.57 -25.875 -49.781 1 92.94 65 PHE A O 1
ATOM 533 N N . THR A 1 66 ? 15.977 -26.969 -48 1 92.06 66 THR A N 1
ATOM 534 C CA . THR A 1 66 ? 17.422 -26.766 -48.094 1 92.06 66 THR A CA 1
ATOM 535 C C . THR A 1 66 ? 18.172 -28.062 -47.844 1 92.06 66 THR A C 1
ATOM 537 O O . THR A 1 66 ? 17.562 -29.094 -47.562 1 92.06 66 THR A O 1
ATOM 540 N N . ALA A 1 67 ? 19.469 -28.016 -48 1 92.19 67 ALA A N 1
ATOM 541 C CA . ALA A 1 67 ? 20.266 -29.234 -47.875 1 92.19 67 ALA A CA 1
ATOM 542 C C . ALA A 1 67 ? 20.969 -29.297 -46.531 1 92.19 67 ALA A C 1
ATOM 544 O O . ALA A 1 67 ? 21.281 -28.266 -45.938 1 92.19 67 ALA A O 1
ATOM 545 N N . PHE A 1 68 ? 21.156 -30.547 -46.125 1 93.06 68 PHE A N 1
ATOM 546 C CA . PHE A 1 68 ? 22.047 -30.766 -45 1 93.06 68 PHE A CA 1
ATOM 547 C C . PHE A 1 68 ? 23.484 -30.422 -45.375 1 93.06 68 PHE A C 1
ATOM 549 O O . PHE A 1 68 ? 23.953 -30.797 -46.469 1 93.06 68 PHE A O 1
ATOM 556 N N . ASP A 1 69 ? 24.047 -29.625 -44.594 1 92.19 69 ASP A N 1
ATOM 557 C CA . ASP A 1 69 ? 25.438 -29.234 -44.812 1 92.19 69 ASP A CA 1
ATOM 558 C C . ASP A 1 69 ? 26.266 -29.344 -43.531 1 92.19 69 ASP A C 1
ATOM 560 O O . ASP A 1 69 ? 25.719 -29.547 -42.469 1 92.19 69 ASP A O 1
ATOM 564 N N . LYS A 1 70 ? 27.609 -29.281 -43.75 1 89.69 70 LYS A N 1
ATOM 565 C CA . LYS A 1 70 ? 28.5 -29.266 -42.594 1 89.69 70 LYS A CA 1
ATOM 566 C C . LYS A 1 70 ? 28.281 -28.016 -41.75 1 89.69 70 LYS A C 1
ATOM 568 O O . LYS A 1 70 ? 27.953 -26.953 -42.281 1 89.69 70 LYS A O 1
ATOM 573 N N . MET A 1 71 ? 28.547 -28.234 -40.5 1 89.06 71 MET A N 1
ATOM 574 C CA . MET A 1 71 ? 28.406 -27.109 -39.625 1 89.06 71 MET A CA 1
ATOM 575 C C . MET A 1 71 ? 29.344 -25.969 -40.031 1 89.06 71 MET A C 1
ATOM 577 O O . MET A 1 71 ? 30.516 -26.203 -40.312 1 89.06 71 MET A O 1
ATOM 581 N N . GLY A 1 72 ? 28.781 -24.859 -40.062 1 83.56 72 GLY A N 1
ATOM 582 C CA . GLY A 1 72 ? 29.609 -23.703 -40.375 1 83.56 72 GLY A CA 1
ATOM 583 C C . GLY A 1 72 ? 29.609 -23.375 -41.875 1 83.56 72 GLY A C 1
ATOM 584 O O . GLY A 1 72 ? 30 -22.266 -42.25 1 83.56 72 GLY A O 1
ATOM 585 N N . VAL A 1 73 ? 29.219 -24.438 -42.594 1 81.56 73 VAL A N 1
ATOM 586 C CA . VAL A 1 73 ? 29.141 -24.234 -44.031 1 81.56 73 VAL A CA 1
ATOM 587 C C . VAL A 1 73 ? 27.734 -23.781 -44.438 1 81.56 73 VAL A C 1
ATOM 589 O O . VAL A 1 73 ? 26.75 -24.406 -44.062 1 81.56 73 VAL A O 1
ATOM 592 N N . GLY A 1 74 ? 27.688 -22.578 -45.031 1 81 74 GLY A N 1
ATOM 593 C CA . GLY A 1 74 ? 26.391 -22.047 -45.438 1 81 74 GLY A CA 1
ATOM 594 C C . GLY A 1 74 ? 25.625 -21.406 -44.312 1 81 74 GLY A C 1
ATOM 595 O O . GLY A 1 74 ? 26.234 -20.859 -43.375 1 81 74 GLY A O 1
ATOM 596 N N . GLU A 1 75 ? 24.297 -21.469 -44.5 1 89.38 75 GLU A N 1
ATOM 597 C CA . GLU A 1 75 ? 23.453 -20.812 -43.5 1 89.38 75 GLU A CA 1
ATOM 598 C C . GLU A 1 75 ? 23.062 -21.797 -42.375 1 89.38 75 GLU A C 1
ATOM 600 O O . GLU A 1 75 ? 22.812 -22.969 -42.656 1 89.38 75 GLU A O 1
ATOM 605 N N . ARG A 1 76 ? 23.156 -21.328 -41.281 1 93.31 76 ARG A N 1
ATOM 606 C CA . ARG A 1 76 ? 22.719 -22.125 -40.125 1 93.31 76 ARG A CA 1
ATOM 607 C C . ARG A 1 76 ? 21.203 -22.266 -40.094 1 93.31 76 ARG A C 1
ATOM 609 O O . ARG A 1 76 ? 20.469 -21.297 -40.375 1 93.31 76 ARG A O 1
ATOM 616 N N . ILE A 1 77 ? 20.734 -23.484 -39.875 1 96.25 77 ILE A N 1
ATOM 617 C CA . ILE A 1 77 ? 19.312 -23.766 -39.781 1 96.25 77 ILE A CA 1
ATOM 618 C C . ILE A 1 77 ? 18.938 -24.094 -38.344 1 96.25 77 ILE A C 1
ATOM 620 O O . ILE A 1 77 ? 19.609 -24.891 -37.688 1 96.25 77 ILE A O 1
ATOM 624 N N . TYR A 1 78 ? 17.875 -23.453 -37.906 1 96.69 78 TYR A N 1
ATOM 625 C CA . TYR A 1 78 ? 17.5 -23.641 -36.531 1 96.69 78 TYR A CA 1
ATOM 626 C C . TYR A 1 78 ? 16.297 -24.578 -36.406 1 96.69 78 TYR A C 1
ATOM 628 O O . TYR A 1 78 ? 15.375 -24.516 -37.219 1 96.69 78 TYR A O 1
ATOM 636 N N . ILE A 1 79 ? 16.344 -25.406 -35.438 1 96.75 79 ILE A N 1
ATOM 637 C CA . ILE A 1 79 ? 15.203 -26.25 -35.125 1 96.75 79 ILE A CA 1
ATOM 638 C C . ILE A 1 79 ? 14.664 -25.875 -33.719 1 96.75 79 ILE A C 1
ATOM 640 O O . ILE A 1 79 ? 15.43 -25.719 -32.781 1 96.75 79 ILE A O 1
ATOM 644 N N . ALA A 1 80 ? 13.406 -25.688 -33.625 1 94.38 80 ALA A N 1
ATOM 645 C CA . ALA A 1 80 ? 12.781 -25.188 -32.406 1 94.38 80 ALA A CA 1
ATOM 646 C C . ALA A 1 80 ? 12.227 -26.344 -31.562 1 94.38 80 ALA A C 1
ATOM 648 O O . ALA A 1 80 ? 11.664 -27.297 -32.094 1 94.38 80 ALA A O 1
ATOM 649 N N . ARG A 1 81 ? 12.375 -26.297 -30.281 1 89.19 81 ARG A N 1
ATOM 650 C CA . ARG A 1 81 ? 11.797 -27.266 -29.344 1 89.19 81 ARG A CA 1
ATOM 651 C C . ARG A 1 81 ? 10.648 -26.625 -28.547 1 89.19 81 ARG A C 1
ATOM 653 O O . ARG A 1 81 ? 9.906 -27.328 -27.859 1 89.19 81 ARG A O 1
ATOM 660 N N . GLY A 1 82 ? 10.477 -25.453 -28.734 1 88.12 82 GLY A N 1
ATOM 661 C CA . GLY A 1 82 ? 9.438 -24.75 -27.984 1 88.12 82 GLY A CA 1
ATOM 662 C C . GLY A 1 82 ? 9.172 -23.344 -28.5 1 88.12 82 GLY A C 1
ATOM 663 O O . GLY A 1 82 ? 8.844 -23.172 -29.672 1 88.12 82 GLY A O 1
ATOM 664 N N . ASP A 1 83 ? 9.43 -22.344 -27.703 1 86.31 83 ASP A N 1
ATOM 665 C CA . ASP A 1 83 ? 9.086 -20.953 -27.969 1 86.31 83 ASP A CA 1
ATOM 666 C C . ASP A 1 83 ? 9.984 -20.359 -29.047 1 86.31 83 ASP A C 1
ATOM 668 O O . ASP A 1 83 ? 9.656 -19.312 -29.625 1 86.31 83 ASP A O 1
ATOM 672 N N . GLU A 1 84 ? 10.969 -21.031 -29.375 1 93.31 84 GLU A N 1
ATOM 673 C CA . GLU A 1 84 ? 11.93 -20.516 -30.344 1 93.31 84 GLU A CA 1
ATOM 674 C C . GLU A 1 84 ? 11.289 -20.328 -31.703 1 93.31 84 GLU A C 1
ATOM 676 O O . GLU A 1 84 ? 11.656 -19.406 -32.438 1 93.31 84 GLU A O 1
ATOM 681 N N . TYR A 1 85 ? 10.367 -21.25 -32 1 95.56 85 TYR A N 1
ATOM 682 C CA . TYR A 1 85 ? 9.75 -21.172 -33.312 1 95.56 85 TYR A CA 1
ATOM 683 C C . TYR A 1 85 ? 9.078 -19.812 -33.531 1 95.56 85 TYR A C 1
ATOM 685 O O . TYR A 1 85 ? 9.289 -19.156 -34.531 1 95.56 85 TYR A O 1
ATOM 693 N N . GLY A 1 86 ? 8.359 -19.406 -32.531 1 94.94 86 GLY A N 1
ATOM 694 C CA . GLY A 1 86 ? 7.641 -18.141 -32.625 1 94.94 86 GLY A CA 1
ATOM 695 C C . GLY A 1 86 ? 8.562 -16.938 -32.656 1 94.94 86 GLY A C 1
ATOM 696 O O . GLY A 1 86 ? 8.211 -15.891 -33.219 1 94.94 86 GLY A O 1
ATOM 697 N N . LEU A 1 87 ? 9.719 -17.031 -32.156 1 95.81 87 LEU A N 1
ATOM 698 C CA . LEU A 1 87 ? 10.688 -15.945 -32.125 1 95.81 87 LEU A CA 1
ATOM 699 C C . LEU A 1 87 ? 11.312 -15.711 -33.5 1 95.81 87 LEU A C 1
ATOM 701 O O . LEU A 1 87 ? 11.68 -14.586 -33.812 1 95.81 87 LEU A O 1
ATOM 705 N N . LEU A 1 88 ? 11.375 -16.797 -34.25 1 96.69 88 LEU A N 1
ATOM 706 C CA . LEU A 1 88 ? 12.18 -16.703 -35.469 1 96.69 88 LEU A CA 1
ATOM 707 C C . LEU A 1 88 ? 11.297 -16.75 -36.688 1 96.69 88 LEU A C 1
ATOM 709 O O . LEU A 1 88 ? 11.711 -16.312 -37.781 1 96.69 88 LEU A O 1
ATOM 713 N N . LYS A 1 89 ? 10.133 -17.25 -36.688 1 95.31 89 LYS A N 1
ATOM 714 C CA . LYS A 1 89 ? 9.305 -17.594 -37.844 1 95.31 89 LYS A CA 1
ATOM 715 C C . LYS A 1 89 ? 9.023 -16.375 -38.688 1 95.31 89 LYS A C 1
ATOM 717 O O . LYS A 1 89 ? 8.992 -16.469 -39.938 1 95.31 89 LYS A O 1
ATOM 722 N N . ASP A 1 90 ? 8.883 -15.258 -38.094 1 92.19 90 ASP A N 1
ATOM 723 C CA . ASP A 1 90 ? 8.5 -14.078 -38.875 1 92.19 90 ASP A CA 1
ATOM 724 C C . ASP A 1 90 ? 9.719 -13.398 -39.5 1 92.19 90 ASP A C 1
ATOM 726 O O . ASP A 1 90 ? 9.633 -12.812 -40.562 1 92.19 90 ASP A O 1
ATOM 730 N N . SER A 1 91 ? 10.828 -13.523 -38.875 1 93.31 91 SER A N 1
ATOM 731 C CA . SER A 1 91 ? 12 -12.758 -39.281 1 93.31 91 SER A CA 1
ATOM 732 C C . SER A 1 91 ? 12.93 -13.594 -40.156 1 93.31 91 SER A C 1
ATOM 734 O O . SER A 1 91 ? 13.484 -13.102 -41.125 1 93.31 91 SER A O 1
ATOM 736 N N . ILE A 1 92 ? 13.086 -14.859 -39.75 1 95 92 ILE A N 1
ATOM 737 C CA . ILE A 1 92 ? 14.031 -15.68 -40.5 1 95 92 ILE A CA 1
ATOM 738 C C . ILE A 1 92 ? 13.406 -17.047 -40.812 1 95 92 ILE A C 1
ATOM 740 O O . ILE A 1 92 ? 14.008 -18.078 -40.531 1 95 92 ILE A O 1
ATOM 744 N N . PRO A 1 93 ? 12.398 -17.031 -41.562 1 95.62 93 PRO A N 1
ATOM 745 C CA . PRO A 1 93 ? 11.75 -18.312 -41.875 1 95.62 93 PRO A CA 1
ATOM 746 C C . PRO A 1 93 ? 12.617 -19.203 -42.75 1 95.62 93 PRO A C 1
ATOM 748 O O . PRO A 1 93 ? 12.445 -20.422 -42.781 1 95.62 93 PRO A O 1
ATOM 751 N N . HIS A 1 94 ? 13.586 -18.594 -43.438 1 95.5 94 HIS A N 1
ATOM 752 C CA . HIS A 1 94 ? 14.445 -19.344 -44.375 1 95.5 94 HIS A CA 1
ATOM 753 C C . HIS A 1 94 ? 15.539 -20.078 -43.594 1 95.5 94 HIS A C 1
ATOM 755 O O . HIS A 1 94 ? 16.266 -20.891 -44.188 1 95.5 94 HIS A O 1
ATOM 761 N N . GLN A 1 95 ? 15.594 -19.812 -42.375 1 95.94 95 GLN A N 1
ATOM 762 C CA . GLN A 1 95 ? 16.609 -20.469 -41.562 1 95.94 95 GLN A CA 1
ATOM 763 C C . GLN A 1 95 ? 15.961 -21.266 -40.438 1 95.94 95 GLN A C 1
ATOM 765 O O . GLN A 1 95 ? 16.625 -21.578 -39.438 1 95.94 95 GLN A O 1
ATOM 770 N N . LEU A 1 96 ? 14.727 -21.562 -40.531 1 97.25 96 LEU A N 1
ATOM 771 C CA . LEU A 1 96 ? 13.977 -22.25 -39.469 1 97.25 96 LEU A CA 1
ATOM 772 C C . LEU A 1 96 ? 13.266 -23.469 -40.031 1 97.25 96 LEU A C 1
ATOM 774 O O . LEU A 1 96 ? 12.594 -23.391 -41.062 1 97.25 96 LEU A O 1
ATOM 778 N N . VAL A 1 97 ? 13.445 -24.5 -39.281 1 96.88 97 VAL A N 1
ATOM 779 C CA . VAL A 1 97 ? 12.773 -25.734 -39.688 1 96.88 97 VAL A CA 1
ATOM 780 C C . VAL A 1 97 ? 11.266 -25.578 -39.531 1 96.88 97 VAL A C 1
ATOM 782 O O . VAL A 1 97 ? 10.797 -25 -38.562 1 96.88 97 VAL A O 1
ATOM 785 N N . ASP A 1 98 ? 10.609 -26.141 -40.375 1 95.5 98 ASP A N 1
ATOM 786 C CA . ASP A 1 98 ? 9.148 -26.062 -40.375 1 95.5 98 ASP A CA 1
ATOM 787 C C . ASP A 1 98 ? 8.555 -26.797 -39.188 1 95.5 98 ASP A C 1
ATOM 789 O O . ASP A 1 98 ? 8.961 -27.922 -38.875 1 95.5 98 ASP A O 1
ATOM 793 N N . SER A 1 99 ? 7.645 -26.141 -38.531 1 93 99 SER A N 1
ATOM 794 C CA . SER A 1 99 ? 7.027 -26.734 -37.344 1 93 99 SER A CA 1
ATOM 795 C C . SER A 1 99 ? 5.926 -27.719 -37.719 1 93 99 SER A C 1
ATOM 797 O O . SER A 1 99 ? 5.492 -28.531 -36.906 1 93 99 SER A O 1
ATOM 799 N N . GLY A 1 100 ? 5.547 -27.766 -38.938 1 91.31 100 GLY A N 1
ATOM 800 C CA . GLY A 1 100 ? 4.449 -28.609 -39.375 1 91.31 100 GLY A CA 1
ATOM 801 C C . GLY A 1 100 ? 4.879 -30.016 -39.688 1 91.31 100 GLY A C 1
ATOM 802 O O . GLY A 1 100 ? 4.062 -30.844 -40.125 1 91.31 100 GLY A O 1
ATOM 803 N N . ILE A 1 101 ? 6.098 -30.391 -39.562 1 93.88 101 ILE A N 1
ATOM 804 C CA . ILE A 1 101 ? 6.613 -31.703 -39.875 1 93.88 101 ILE A CA 1
ATOM 805 C C . ILE A 1 101 ? 6.156 -32.719 -38.812 1 93.88 101 ILE A C 1
ATOM 807 O O . ILE A 1 101 ? 5.867 -32.344 -37.688 1 93.88 101 ILE A O 1
ATOM 811 N N . PRO A 1 102 ? 6.023 -33.875 -39.156 1 93.38 102 PRO A N 1
ATOM 812 C CA . PRO A 1 102 ? 5.617 -34.906 -38.188 1 93.38 102 PRO A CA 1
ATOM 813 C C . PRO A 1 102 ? 6.578 -35 -37 1 93.38 102 PRO A C 1
ATOM 815 O O . PRO A 1 102 ? 7.777 -34.75 -37.156 1 93.38 102 PRO A O 1
ATOM 818 N N . GLU A 1 103 ? 6.09 -35.438 -35.875 1 93.31 103 GLU A N 1
ATOM 819 C CA . GLU A 1 103 ? 6.84 -35.5 -34.625 1 93.31 103 GLU A CA 1
ATOM 820 C C . GLU A 1 103 ? 8.047 -36.438 -34.781 1 93.31 103 GLU A C 1
ATOM 822 O O . GLU A 1 103 ? 9.109 -36.156 -34.188 1 93.31 103 GLU A O 1
ATOM 827 N N . GLY A 1 104 ? 7.863 -37.469 -35.5 1 90.5 104 GLY A N 1
ATOM 828 C CA . GLY A 1 104 ? 8.961 -38.406 -35.688 1 90.5 104 GLY A CA 1
ATOM 829 C C . GLY A 1 104 ? 10.156 -37.781 -36.375 1 90.5 104 GLY A C 1
ATOM 830 O O . GLY A 1 104 ? 11.305 -38.031 -36 1 90.5 104 GLY A O 1
ATOM 831 N N . ILE A 1 105 ? 9.852 -37.062 -37.469 1 93.44 105 ILE A N 1
ATOM 832 C CA . ILE A 1 105 ? 10.898 -36.344 -38.219 1 93.44 105 ILE A CA 1
ATOM 833 C C . ILE A 1 105 ? 11.547 -35.312 -37.312 1 93.44 105 ILE A C 1
ATOM 835 O O . ILE A 1 105 ? 12.773 -35.156 -37.281 1 93.44 105 ILE A O 1
ATOM 839 N N . HIS A 1 106 ? 10.711 -34.562 -36.625 1 95.06 106 HIS A N 1
ATOM 840 C CA . HIS A 1 106 ? 11.203 -33.531 -35.719 1 95.06 106 HIS A CA 1
ATOM 841 C C . HIS A 1 106 ? 12.188 -34.094 -34.719 1 95.06 106 HIS A C 1
ATOM 843 O O . HIS A 1 106 ? 13.234 -33.5 -34.438 1 95.06 106 HIS A O 1
ATOM 849 N N . MET A 1 107 ? 11.883 -35.219 -34.125 1 92.25 107 MET A N 1
ATOM 850 C CA . MET A 1 107 ? 12.734 -35.875 -33.125 1 92.25 107 MET A CA 1
ATOM 851 C C . MET A 1 107 ? 14.086 -36.25 -33.719 1 92.25 107 MET A C 1
ATOM 853 O O . MET A 1 107 ? 15.125 -36.094 -33.094 1 92.25 107 MET A O 1
ATOM 857 N N . LYS A 1 108 ? 14.016 -36.75 -34.906 1 91.06 108 LYS A N 1
ATOM 858 C CA . LYS A 1 108 ? 15.25 -37.156 -35.594 1 91.06 108 LYS A CA 1
ATOM 859 C C . LYS A 1 108 ? 16.125 -35.969 -35.875 1 91.06 108 LYS A C 1
ATOM 861 O O . LYS A 1 108 ? 17.359 -36.031 -35.75 1 91.06 108 LYS A O 1
ATOM 866 N N . LEU A 1 109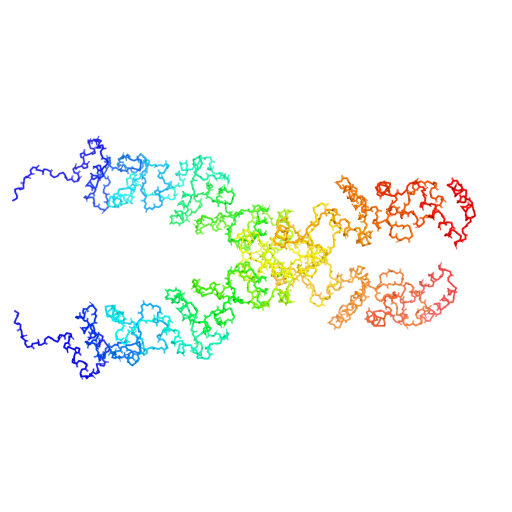 ? 15.438 -34.969 -36.375 1 93.44 109 LEU A N 1
ATOM 867 C CA . LEU A 1 109 ? 16.188 -33.75 -36.656 1 93.44 109 LEU A CA 1
ATOM 868 C C . LEU A 1 109 ? 16.781 -33.156 -35.375 1 93.44 109 LEU A C 1
ATOM 870 O O . LEU A 1 109 ? 17.891 -32.625 -35.406 1 93.44 109 LEU A O 1
ATOM 874 N N . CYS A 1 110 ? 16.125 -33.219 -34.25 1 93.12 110 CYS A N 1
ATOM 875 C CA . CYS A 1 110 ? 16.656 -32.781 -32.938 1 93.12 110 CYS A CA 1
ATOM 876 C C . CYS A 1 110 ? 17.891 -33.594 -32.562 1 93.12 110 CYS A C 1
ATOM 878 O O . CYS A 1 110 ? 18.859 -33.031 -32.031 1 93.12 110 CYS A O 1
ATOM 880 N N . ASP A 1 111 ? 17.812 -34.844 -32.812 1 90.88 111 ASP A N 1
ATOM 881 C CA . ASP A 1 111 ? 18.953 -35.719 -32.562 1 90.88 111 ASP A CA 1
ATOM 882 C C . ASP A 1 111 ? 20.172 -35.281 -33.375 1 90.88 111 ASP A C 1
ATOM 884 O O . ASP A 1 111 ? 21.297 -35.312 -32.906 1 90.88 111 ASP A O 1
ATOM 888 N N . ILE A 1 112 ? 19.828 -34.969 -34.594 1 91.19 112 ILE A N 1
ATOM 889 C CA . ILE A 1 112 ? 20.875 -34.5 -35.5 1 91.19 112 ILE A CA 1
ATOM 890 C C . ILE A 1 112 ? 21.469 -33.219 -34.969 1 91.19 112 ILE A C 1
ATOM 892 O O . ILE A 1 112 ? 22.688 -33.031 -35 1 91.19 112 ILE A O 1
ATOM 896 N N . ALA A 1 113 ? 20.688 -32.312 -34.562 1 92.75 113 ALA A N 1
ATOM 897 C CA . ALA A 1 113 ? 21.109 -31 -34.031 1 92.75 113 ALA A CA 1
ATOM 898 C C . ALA A 1 113 ? 21.969 -31.188 -32.781 1 92.75 113 ALA A C 1
ATOM 900 O O . ALA A 1 113 ? 22.891 -30.391 -32.531 1 92.75 113 ALA A O 1
ATOM 901 N N . GLN A 1 114 ? 21.734 -32.188 -31.984 1 91.19 114 GLN A N 1
ATOM 902 C CA . GLN A 1 114 ? 22.453 -32.438 -30.75 1 91.19 114 GLN A CA 1
ATOM 903 C C . GLN A 1 114 ? 23.906 -32.781 -31.016 1 91.19 114 GLN A C 1
ATOM 905 O O . GLN A 1 114 ? 24.781 -32.469 -30.203 1 91.19 114 GLN A O 1
ATOM 910 N N . THR A 1 115 ? 24.188 -33.438 -32.125 1 88.31 115 THR A N 1
ATOM 911 C CA . THR A 1 115 ? 25.547 -33.844 -32.438 1 88.31 115 THR A CA 1
ATOM 912 C C . THR A 1 115 ? 26.375 -32.656 -32.938 1 88.31 115 THR A C 1
ATOM 914 O O . THR A 1 115 ? 27.609 -32.688 -32.875 1 88.31 115 THR A O 1
ATOM 917 N N . GLU A 1 116 ? 25.828 -31.609 -33.406 1 88.19 116 GLU A N 1
ATOM 918 C CA . GLU A 1 116 ? 26.469 -30.359 -33.844 1 88.19 116 GLU A CA 1
ATOM 919 C C . GLU A 1 116 ? 27.438 -30.594 -34.969 1 88.19 116 GLU A C 1
ATOM 921 O O . GLU A 1 116 ? 28.5 -29.969 -35.031 1 88.19 116 GLU A O 1
ATOM 926 N N . ASP A 1 117 ? 27.141 -31.516 -35.812 1 88.88 117 ASP A N 1
ATOM 927 C CA . ASP A 1 117 ? 28 -31.797 -36.969 1 88.88 117 ASP A CA 1
ATOM 928 C C . ASP A 1 117 ? 27.438 -31.156 -38.219 1 88.88 117 ASP A C 1
ATOM 930 O O . ASP A 1 117 ? 28.203 -30.781 -39.125 1 88.88 117 ASP A O 1
ATOM 934 N N . LEU A 1 118 ? 26.141 -31.109 -38.25 1 92.44 118 LEU A N 1
ATOM 935 C CA . LEU A 1 118 ? 25.469 -30.594 -39.438 1 92.44 118 LEU A CA 1
ATOM 936 C C . LEU A 1 118 ? 25.031 -29.141 -39.219 1 92.44 118 LEU A C 1
ATOM 938 O O . LEU A 1 118 ? 25.25 -28.594 -38.125 1 92.44 118 LEU A O 1
ATOM 942 N N . ASN A 1 119 ? 24.469 -28.5 -40.281 1 94.38 119 ASN A N 1
ATOM 943 C CA . ASN A 1 119 ? 24.078 -27.094 -40.219 1 94.38 119 ASN A CA 1
ATOM 944 C C . ASN A 1 119 ? 22.734 -26.922 -39.531 1 94.38 119 ASN A C 1
ATOM 946 O O . ASN A 1 119 ? 22.047 -25.906 -39.719 1 94.38 119 ASN A O 1
ATOM 950 N N . ILE A 1 120 ? 22.281 -27.828 -38.781 1 94.44 120 ILE A N 1
ATOM 951 C CA . ILE A 1 120 ? 21.078 -27.75 -37.969 1 94.44 120 ILE A CA 1
ATOM 952 C C . ILE A 1 120 ? 21.453 -27.625 -36.5 1 94.44 120 ILE A C 1
ATOM 954 O O . ILE A 1 120 ? 22.188 -28.469 -35.969 1 94.44 120 ILE A O 1
ATOM 958 N N . SER A 1 121 ? 20.984 -26.562 -35.969 1 94.75 121 SER A N 1
ATOM 959 C CA . SER A 1 121 ? 21.375 -26.297 -34.594 1 94.75 121 SER A CA 1
ATOM 960 C C . SER A 1 121 ? 20.203 -25.812 -33.75 1 94.75 121 SER A C 1
ATOM 962 O O . SER A 1 121 ? 19.203 -25.328 -34.312 1 94.75 121 SER A O 1
ATOM 964 N N . PHE A 1 122 ? 20.344 -26.094 -32.438 1 95.12 122 PHE A N 1
ATOM 965 C CA . PHE A 1 122 ? 19.391 -25.484 -31.5 1 95.12 122 PHE A CA 1
ATOM 966 C C . PHE A 1 122 ? 19.703 -24 -31.297 1 95.12 122 PHE A C 1
ATOM 968 O O . PHE A 1 122 ? 20.844 -23.562 -31.5 1 95.12 122 PHE A O 1
ATOM 975 N N . LEU A 1 123 ? 18.641 -23.328 -30.969 1 94.62 123 LEU A N 1
ATOM 976 C CA . LEU A 1 123 ? 18.828 -21.922 -30.641 1 94.62 123 LEU A CA 1
ATOM 977 C C . LEU A 1 123 ? 19.422 -21.781 -29.234 1 94.62 123 LEU A C 1
ATOM 979 O O . LEU A 1 123 ? 18.891 -22.328 -28.266 1 94.62 123 LEU A O 1
ATOM 983 N N . THR A 1 124 ? 20.531 -21.188 -29.094 1 93.44 124 THR A N 1
ATOM 984 C CA . THR A 1 124 ? 21.125 -20.859 -27.797 1 93.44 124 THR A CA 1
ATOM 985 C C . THR A 1 124 ? 21 -19.359 -27.516 1 93.44 124 THR A C 1
ATOM 987 O O . THR A 1 124 ? 20.656 -18.578 -28.406 1 93.44 124 THR A O 1
ATOM 990 N N . CYS A 1 125 ? 21.266 -18.969 -26.375 1 94.25 125 CYS A N 1
ATOM 991 C CA . CYS A 1 125 ? 21.172 -17.562 -25.984 1 94.25 125 CYS A CA 1
ATOM 992 C C . CYS A 1 125 ? 22.172 -16.719 -26.766 1 94.25 125 CYS A C 1
ATOM 994 O O . CYS A 1 125 ? 21.859 -15.594 -27.172 1 94.25 125 CYS A O 1
ATOM 996 N N . TYR A 1 126 ? 23.266 -17.281 -26.891 1 94.62 126 TYR A N 1
ATOM 997 C CA . TYR A 1 126 ? 24.312 -16.594 -27.641 1 94.62 126 TYR A CA 1
ATOM 998 C C . TYR A 1 126 ? 23.891 -16.344 -29.078 1 94.62 126 TYR A C 1
ATOM 1000 O O . TYR A 1 126 ? 24.031 -15.234 -29.594 1 94.62 126 TYR A O 1
ATOM 1008 N N . LEU A 1 127 ? 23.328 -17.375 -29.703 1 94.38 127 LEU A N 1
ATOM 1009 C CA . LEU A 1 127 ? 22.906 -17.266 -31.094 1 94.38 127 LEU A CA 1
ATOM 1010 C C . LEU A 1 127 ? 21.719 -16.312 -31.219 1 94.38 127 LEU A C 1
ATOM 1012 O O . LEU A 1 127 ? 21.609 -15.578 -32.219 1 94.38 127 LEU A O 1
ATOM 1016 N N . LEU A 1 128 ? 20.859 -16.406 -30.25 1 96.31 128 LEU A N 1
ATOM 1017 C CA . LEU A 1 128 ? 19.719 -15.516 -30.266 1 96.31 128 LEU A CA 1
ATOM 1018 C C . LEU A 1 128 ? 20.156 -14.055 -30.234 1 96.31 128 LEU A C 1
ATOM 1020 O O . LEU A 1 128 ? 19.625 -13.227 -30.984 1 96.31 128 LEU A O 1
ATOM 1024 N N . GLU A 1 129 ? 21.047 -13.719 -29.344 1 96.5 129 GLU A N 1
ATOM 1025 C CA . GLU A 1 129 ? 21.562 -12.352 -29.25 1 96.5 129 GLU A CA 1
ATOM 1026 C C . GLU A 1 129 ? 22.141 -11.898 -30.594 1 96.5 129 GLU A C 1
ATOM 1028 O O . GLU A 1 129 ? 21.953 -10.75 -31 1 96.5 129 GLU A O 1
ATOM 1033 N N . LYS A 1 130 ? 22.828 -12.797 -31.25 1 94.19 130 LYS A N 1
ATOM 1034 C CA . LYS A 1 130 ? 23.391 -12.461 -32.562 1 94.19 130 LYS A CA 1
ATOM 1035 C C . LYS A 1 130 ? 22.281 -12.234 -33.594 1 94.19 130 LYS A C 1
ATOM 1037 O O . LYS A 1 130 ? 22.438 -11.406 -34.5 1 94.19 130 LYS A O 1
ATOM 1042 N N . LEU A 1 131 ? 21.25 -12.945 -33.469 1 95.88 131 LEU A N 1
ATOM 1043 C CA . LEU A 1 131 ? 20.141 -12.867 -34.406 1 95.88 131 LEU A CA 1
ATOM 1044 C C . LEU A 1 131 ? 19.328 -11.602 -34.188 1 95.88 131 LEU A C 1
ATOM 1046 O O . LEU A 1 131 ? 18.5 -11.227 -35 1 95.88 131 LEU A O 1
ATOM 1050 N N . PHE A 1 132 ? 19.516 -10.852 -33.031 1 96.56 132 PHE A N 1
ATOM 1051 C CA . PHE A 1 132 ? 18.719 -9.672 -32.688 1 96.56 132 PHE A CA 1
ATOM 1052 C C . PHE A 1 132 ? 18.875 -8.602 -33.781 1 96.56 132 PHE A C 1
ATOM 1054 O O . PHE A 1 132 ? 17.938 -7.844 -34.031 1 96.56 132 PHE A O 1
ATOM 1061 N N . LEU A 1 133 ? 19.969 -8.641 -34.406 1 94.81 133 LEU A N 1
ATOM 1062 C CA . LEU A 1 133 ? 20.219 -7.672 -35.469 1 94.81 133 LEU A CA 1
ATOM 1063 C C . LEU A 1 133 ? 19.219 -7.84 -36.594 1 94.81 133 LEU A C 1
ATOM 1065 O O . LEU A 1 133 ? 18.938 -6.883 -37.312 1 94.81 133 LEU A O 1
ATOM 1069 N N . ARG A 1 134 ? 18.703 -9.062 -36.719 1 93.62 134 ARG A N 1
ATOM 1070 C CA . ARG A 1 134 ? 17.75 -9.359 -37.781 1 93.62 134 ARG A CA 1
ATOM 1071 C C . ARG A 1 134 ? 16.328 -9.383 -37.219 1 93.62 134 ARG A C 1
ATOM 1073 O O . ARG A 1 134 ? 15.359 -9.234 -37.969 1 93.62 134 ARG A O 1
ATOM 1080 N N . LEU A 1 135 ? 16.219 -9.539 -36 1 95.06 135 LEU A N 1
ATOM 1081 C CA . LEU A 1 135 ? 14.906 -9.703 -35.375 1 95.06 135 LEU A CA 1
ATOM 1082 C C . LEU A 1 135 ? 14.352 -8.352 -34.938 1 95.06 135 LEU A C 1
ATOM 1084 O O . LEU A 1 135 ? 13.133 -8.164 -34.875 1 95.06 135 LEU A O 1
ATOM 1088 N N . LEU A 1 136 ? 15.258 -7.422 -34.531 1 95.62 136 LEU A N 1
ATOM 1089 C CA . LEU A 1 136 ? 14.898 -6.098 -34.062 1 95.62 136 LEU A CA 1
ATOM 1090 C C . LEU A 1 136 ? 15.461 -5.008 -34.969 1 95.62 136 LEU A C 1
ATOM 1092 O O . LEU A 1 136 ? 16.359 -5.262 -35.75 1 95.62 136 LEU A O 1
ATOM 1096 N N . PRO A 1 137 ? 14.82 -3.797 -34.844 1 94.75 137 PRO A N 1
ATOM 1097 C CA . PRO A 1 137 ? 15.43 -2.701 -35.594 1 94.75 137 PRO A CA 1
ATOM 1098 C C . PRO A 1 137 ? 16.891 -2.473 -35.25 1 94.75 137 PRO A C 1
ATOM 1100 O O . PRO A 1 137 ? 17.234 -2.367 -34.062 1 94.75 137 PRO A O 1
ATOM 1103 N N . ALA A 1 138 ? 17.719 -2.453 -36.188 1 92.88 138 ALA A N 1
ATOM 1104 C CA . ALA A 1 138 ? 19.156 -2.375 -36 1 92.88 138 ALA A CA 1
ATOM 1105 C C . ALA A 1 138 ? 19.531 -1.148 -35.188 1 92.88 138 ALA A C 1
ATOM 1107 O O . ALA A 1 138 ? 20.5 -1.181 -34.406 1 92.88 138 ALA A O 1
ATOM 1108 N N . GLU A 1 139 ? 18.734 -0.128 -35.281 1 94.44 139 GLU A N 1
ATOM 1109 C CA . GLU A 1 139 ? 19.016 1.123 -34.562 1 94.44 139 GLU A CA 1
ATOM 1110 C C . GLU A 1 139 ? 18.859 0.969 -33.062 1 94.44 139 GLU A C 1
ATOM 1112 O O . GLU A 1 139 ? 19.328 1.809 -32.281 1 94.44 139 GLU A O 1
ATOM 1117 N N . TRP A 1 140 ? 18.25 -0.123 -32.656 1 96.56 140 TRP A N 1
ATOM 1118 C CA . TRP A 1 140 ? 18 -0.334 -31.25 1 96.56 140 TRP A CA 1
ATOM 1119 C C . TRP A 1 140 ? 19.25 -0.797 -30.516 1 96.56 140 TRP A C 1
ATOM 1121 O O . TRP A 1 140 ? 19.344 -0.723 -29.297 1 96.56 140 TRP A O 1
ATOM 1131 N N . GLN A 1 141 ? 20.172 -1.294 -31.328 1 96.19 141 GLN A N 1
ATOM 1132 C CA . GLN A 1 141 ? 21.391 -1.804 -30.672 1 96.19 141 GLN A CA 1
ATOM 1133 C C . GLN A 1 141 ? 22.094 -0.705 -29.891 1 96.19 141 GLN A C 1
ATOM 1135 O O . GLN A 1 141 ? 22.391 0.358 -30.438 1 96.19 141 GLN A O 1
ATOM 1140 N N . HIS A 1 142 ? 22.312 -0.839 -28.594 1 96.19 142 HIS A N 1
ATOM 1141 C CA . HIS A 1 142 ? 23.016 0.033 -27.656 1 96.19 142 HIS A CA 1
ATOM 1142 C C . HIS A 1 142 ? 22.188 1.261 -27.312 1 96.19 142 HIS A C 1
ATOM 1144 O O . HIS A 1 142 ? 22.688 2.203 -26.703 1 96.19 142 HIS A O 1
ATOM 1150 N N . ALA A 1 143 ? 20.969 1.308 -27.844 1 96.75 143 ALA A N 1
ATOM 1151 C CA . ALA A 1 143 ? 20.078 2.389 -27.422 1 96.75 143 ALA A CA 1
ATOM 1152 C C . ALA A 1 143 ? 19.688 2.242 -25.953 1 96.75 143 ALA A C 1
ATOM 1154 O O . ALA A 1 143 ? 19.422 1.135 -25.484 1 96.75 143 ALA A O 1
ATOM 1155 N N . LYS A 1 144 ? 19.719 3.287 -25.281 1 95.31 144 LYS A N 1
ATOM 1156 C CA . LYS A 1 144 ? 19.359 3.246 -23.859 1 95.31 144 LYS A CA 1
ATOM 1157 C C . LYS A 1 144 ? 17.859 3.053 -23.672 1 95.31 144 LYS A C 1
ATOM 1159 O O . LYS A 1 144 ? 17.422 2.297 -22.797 1 95.31 144 LYS A O 1
ATOM 1164 N N . GLN A 1 145 ? 17.156 3.76 -24.5 1 96.25 145 GLN A N 1
ATOM 1165 C CA . GLN A 1 145 ? 15.695 3.742 -24.453 1 96.25 145 GLN A CA 1
ATOM 1166 C C . GLN A 1 145 ? 15.086 3.939 -25.828 1 96.25 145 GLN A C 1
ATOM 1168 O O . GLN A 1 145 ? 15.617 4.699 -26.656 1 96.25 145 GLN A O 1
ATOM 1173 N N . VAL A 1 146 ? 13.984 3.188 -26.125 1 96.94 146 VAL A N 1
ATOM 1174 C CA . VAL A 1 146 ? 13.32 3.346 -27.422 1 96.94 146 VAL A CA 1
ATOM 1175 C C . VAL A 1 146 ? 11.805 3.381 -27.219 1 96.94 146 VAL A C 1
ATOM 1177 O O . VAL A 1 146 ? 11.297 2.859 -26.219 1 96.94 146 VAL A O 1
ATOM 1180 N N . ILE A 1 147 ? 11.094 4.059 -28.125 1 96.25 147 ILE A N 1
ATOM 1181 C CA . ILE A 1 147 ? 9.641 4.047 -28.141 1 96.25 147 ILE A CA 1
ATOM 1182 C C . ILE A 1 147 ? 9.141 2.762 -28.797 1 96.25 147 ILE A C 1
ATOM 1184 O O . ILE A 1 147 ? 9.547 2.43 -29.922 1 96.25 147 ILE A O 1
ATOM 1188 N N . TRP A 1 148 ? 8.406 2.047 -28.125 1 95.56 148 TRP A N 1
ATOM 1189 C CA . TRP A 1 148 ? 7.945 0.735 -28.578 1 95.56 148 TRP A CA 1
ATOM 1190 C C . TRP A 1 148 ? 6.461 0.767 -28.922 1 95.56 148 TRP A C 1
ATOM 1192 O O . TRP A 1 148 ? 5.617 0.952 -28.047 1 95.56 148 TRP A O 1
ATOM 1202 N N . ASN A 1 149 ? 6.195 0.718 -30.188 1 94.38 149 ASN A N 1
ATOM 1203 C CA . ASN A 1 149 ? 4.859 0.51 -30.734 1 94.38 149 ASN A CA 1
ATOM 1204 C C . ASN A 1 149 ? 4.68 -0.915 -31.25 1 94.38 149 ASN A C 1
ATOM 1206 O O . ASN A 1 149 ? 4.988 -1.205 -32.406 1 94.38 149 ASN A O 1
ATOM 1210 N N . PRO A 1 150 ? 4.066 -1.716 -30.453 1 92.38 150 PRO A N 1
ATOM 1211 C CA . PRO A 1 150 ? 4.043 -3.148 -30.766 1 92.38 150 PRO A CA 1
ATOM 1212 C C . PRO A 1 150 ? 3.529 -3.445 -32.156 1 92.38 150 PRO A C 1
ATOM 1214 O O . PRO A 1 150 ? 2.418 -3.041 -32.531 1 92.38 150 PRO A O 1
ATOM 1217 N N . GLY A 1 151 ? 4.359 -4.148 -32.969 1 89.25 151 GLY A N 1
ATOM 1218 C CA . GLY A 1 151 ? 3.961 -4.641 -34.25 1 89.25 151 GLY A CA 1
ATOM 1219 C C . GLY A 1 151 ? 4.047 -3.588 -35.344 1 89.25 151 GLY A C 1
ATOM 1220 O O . GLY A 1 151 ? 3.811 -3.881 -36.531 1 89.25 151 GLY A O 1
ATOM 1221 N N . HIS A 1 152 ? 4.41 -2.418 -34.969 1 88.94 152 HIS A N 1
ATOM 1222 C CA . HIS A 1 152 ? 4.434 -1.342 -35.969 1 88.94 152 HIS A CA 1
ATOM 1223 C C . HIS A 1 152 ? 5.844 -1.096 -36.469 1 88.94 152 HIS A C 1
ATOM 1225 O O . HIS A 1 152 ? 6.805 -1.111 -35.688 1 88.94 152 HIS A O 1
ATOM 1231 N N . GLN A 1 153 ? 5.941 -0.903 -37.75 1 87.12 153 GLN A N 1
ATOM 1232 C CA . GLN A 1 153 ? 7.176 -0.491 -38.438 1 87.12 153 GLN A CA 1
ATOM 1233 C C . GLN A 1 153 ? 8.312 -1.459 -38.125 1 87.12 153 GLN A C 1
ATOM 1235 O O . GLN A 1 153 ? 9.414 -1.036 -37.781 1 87.12 153 GLN A O 1
ATOM 1240 N N . GLY A 1 154 ? 7.992 -2.746 -38.094 1 87.62 154 GLY A N 1
ATOM 1241 C CA . GLY A 1 154 ? 9.039 -3.742 -37.938 1 87.62 154 GLY A CA 1
ATOM 1242 C C . GLY A 1 154 ? 9.406 -3.998 -36.5 1 87.62 154 GLY A C 1
ATOM 1243 O O . GLY A 1 154 ? 10.312 -4.789 -36.219 1 87.62 154 GLY A O 1
ATOM 1244 N N . GLN A 1 155 ? 8.758 -3.33 -35.594 1 93.31 155 GLN A N 1
ATOM 1245 C CA . GLN A 1 155 ? 9.023 -3.545 -34.188 1 93.31 155 GLN A CA 1
ATOM 1246 C C . GLN A 1 155 ? 8.359 -4.824 -33.688 1 93.31 155 GLN A C 1
ATOM 1248 O O . GLN A 1 155 ? 7.367 -5.281 -34.281 1 93.31 155 GLN A O 1
ATOM 1253 N N . PRO A 1 156 ? 8.883 -5.387 -32.719 1 94.69 156 PRO A N 1
ATOM 1254 C CA . PRO A 1 156 ? 8.312 -6.637 -32.188 1 94.69 156 PRO A CA 1
ATOM 1255 C C . PRO A 1 156 ? 6.926 -6.457 -31.594 1 94.69 156 PRO A C 1
ATOM 1257 O O . PRO A 1 156 ? 6.645 -5.418 -30.984 1 94.69 156 PRO A O 1
ATOM 1260 N N . SER A 1 157 ? 6.09 -7.414 -31.797 1 95 157 SER A N 1
ATOM 1261 C CA . SER A 1 157 ? 4.742 -7.395 -31.234 1 95 157 SER A CA 1
ATOM 1262 C C . SER A 1 157 ? 4.766 -7.727 -29.75 1 95 157 SER A C 1
ATOM 1264 O O . SER A 1 157 ? 5.801 -8.125 -29.203 1 95 157 SER A O 1
ATOM 1266 N N . LEU A 1 158 ? 3.625 -7.555 -29.125 1 94.56 158 LEU A N 1
ATOM 1267 C CA . LEU A 1 158 ? 3.473 -7.898 -27.719 1 94.56 158 LEU A CA 1
ATOM 1268 C C . LEU A 1 158 ? 3.686 -9.391 -27.5 1 94.56 158 LEU A C 1
ATOM 1270 O O . LEU A 1 158 ? 4.305 -9.797 -26.516 1 94.56 158 LEU A O 1
ATOM 1274 N N . GLU A 1 159 ? 3.201 -10.172 -28.391 1 94.06 159 GLU A N 1
ATOM 1275 C CA . GLU A 1 159 ? 3.334 -11.625 -28.312 1 94.06 159 GLU A CA 1
ATOM 1276 C C . GLU A 1 159 ? 4.793 -12.055 -28.438 1 94.06 159 GLU A C 1
ATOM 1278 O O . GLU A 1 159 ? 5.234 -12.984 -27.766 1 94.06 159 GLU A O 1
ATOM 1283 N N . TRP A 1 160 ? 5.441 -11.391 -29.297 1 95.94 160 TRP A N 1
ATOM 1284 C CA . TRP A 1 160 ? 6.852 -11.719 -29.5 1 95.94 160 TRP A CA 1
ATOM 1285 C C . TRP A 1 160 ? 7.656 -11.453 -28.234 1 95.94 160 TRP A C 1
ATOM 1287 O O . TRP A 1 160 ? 8.508 -12.25 -27.844 1 95.94 160 TRP A O 1
ATOM 1297 N N . LEU A 1 161 ? 7.363 -10.336 -27.641 1 96.06 161 LEU A N 1
ATOM 1298 C CA . LEU A 1 161 ? 8.086 -9.992 -26.422 1 96.06 161 LEU A CA 1
ATOM 1299 C C . LEU A 1 161 ? 7.762 -10.977 -25.297 1 96.06 161 LEU A C 1
ATOM 1301 O O . LEU A 1 161 ? 8.625 -11.297 -24.484 1 96.06 161 LEU A O 1
ATOM 1305 N N . ARG A 1 162 ? 6.555 -11.359 -25.25 1 95.69 162 ARG A N 1
ATOM 1306 C CA . ARG A 1 162 ? 6.16 -12.375 -24.281 1 95.69 162 ARG A CA 1
ATOM 1307 C C . ARG A 1 162 ? 6.949 -13.664 -24.484 1 95.69 162 ARG A C 1
ATOM 1309 O O . ARG A 1 162 ? 7.445 -14.258 -23.531 1 95.69 162 ARG A O 1
ATOM 1316 N N . LEU A 1 163 ? 7.047 -14.078 -25.734 1 95.56 163 LEU A N 1
ATOM 1317 C CA . LEU A 1 163 ? 7.781 -15.281 -26.078 1 95.56 163 LEU A CA 1
ATOM 1318 C C . LEU A 1 163 ? 9.258 -15.141 -25.734 1 95.56 163 LEU A C 1
ATOM 1320 O O . LEU A 1 163 ? 9.891 -16.094 -25.266 1 95.56 163 LEU A O 1
ATOM 1324 N N . LEU A 1 164 ? 9.75 -14 -26.062 1 96.81 164 LEU A N 1
ATOM 1325 C CA . LEU A 1 164 ? 11.156 -13.742 -25.766 1 96.81 164 LEU A CA 1
ATOM 1326 C C . LEU A 1 164 ? 11.453 -13.93 -24.297 1 96.81 164 LEU A C 1
ATOM 1328 O O . LEU A 1 164 ? 12.367 -14.672 -23.922 1 96.81 164 LEU A O 1
ATOM 1332 N N . TRP A 1 165 ? 10.695 -13.297 -23.453 1 96.69 165 TRP A N 1
ATOM 1333 C CA . TRP A 1 165 ? 10.984 -13.336 -22.031 1 96.69 165 TRP A CA 1
ATOM 1334 C C . TRP A 1 165 ? 10.672 -14.711 -21.438 1 96.69 165 TRP A C 1
ATOM 1336 O O . TRP A 1 165 ? 11.305 -15.133 -20.469 1 96.69 165 TRP A O 1
ATOM 1346 N N . THR A 1 166 ? 9.742 -15.43 -22 1 95.56 166 THR A N 1
ATOM 1347 C CA . THR A 1 166 ? 9.539 -16.812 -21.609 1 95.56 166 THR A CA 1
ATOM 1348 C C . THR A 1 166 ? 10.766 -17.656 -21.938 1 95.56 166 THR A C 1
ATOM 1350 O O . THR A 1 166 ? 11.188 -18.484 -21.125 1 95.56 166 THR A O 1
ATOM 1353 N N . TYR A 1 167 ? 11.312 -17.406 -23.141 1 95.62 167 TYR A N 1
ATOM 1354 C CA . TYR A 1 167 ? 12.523 -18.109 -23.562 1 95.62 167 TYR A CA 1
ATOM 1355 C C . TYR A 1 167 ? 13.703 -17.766 -22.672 1 95.62 167 TYR A C 1
ATOM 1357 O O . TYR A 1 167 ? 14.469 -18.641 -22.281 1 95.62 167 TYR A O 1
ATOM 1365 N N . LEU A 1 168 ? 13.836 -16.531 -22.359 1 96.44 168 LEU A N 1
ATOM 1366 C CA . LEU A 1 168 ? 14.945 -16.109 -21.516 1 96.44 168 LEU A CA 1
ATOM 1367 C C . LEU A 1 168 ? 14.859 -16.75 -20.141 1 96.44 168 LEU A C 1
ATOM 1369 O O . LEU A 1 168 ? 15.875 -17.156 -19.578 1 96.44 168 LEU A O 1
ATOM 1373 N N . LYS A 1 169 ? 13.703 -16.781 -19.578 1 95.56 169 LYS A N 1
ATOM 1374 C CA . LYS A 1 169 ? 13.5 -17.359 -18.25 1 95.56 169 LYS A CA 1
ATOM 1375 C C . LYS A 1 169 ? 13.844 -18.844 -18.234 1 95.56 169 LYS A C 1
ATOM 1377 O O . LYS A 1 169 ? 14.492 -19.328 -17.312 1 95.56 169 LYS A O 1
ATOM 1382 N N . SER A 1 170 ? 13.523 -19.5 -19.281 1 93.38 170 SER A N 1
ATOM 1383 C CA . SER A 1 170 ? 13.617 -20.953 -19.312 1 93.38 170 SER A CA 1
ATOM 1384 C C . SER A 1 170 ? 14.984 -21.422 -19.797 1 93.38 170 SER A C 1
ATOM 1386 O O . SER A 1 170 ? 15.5 -22.438 -19.344 1 93.38 170 SER A O 1
ATOM 1388 N N . CYS A 1 171 ? 15.617 -20.609 -20.719 1 93 171 CYS A N 1
ATOM 1389 C CA . CYS A 1 171 ? 16.75 -21.172 -21.438 1 93 171 CYS A CA 1
ATOM 1390 C C . CYS A 1 171 ? 18.016 -20.359 -21.172 1 93 171 CYS A C 1
ATOM 1392 O O . CYS A 1 171 ? 19.125 -20.828 -21.438 1 93 171 CYS A O 1
ATOM 1394 N N . CYS A 1 172 ? 17.812 -19.219 -20.688 1 93.44 172 CYS A N 1
ATOM 1395 C CA . CYS A 1 172 ? 19 -18.375 -20.547 1 93.44 172 CYS A CA 1
ATOM 1396 C C . CYS A 1 172 ? 19.297 -18.109 -19.062 1 93.44 172 CYS A C 1
ATOM 1398 O O . CYS A 1 172 ? 18.484 -17.531 -18.359 1 93.44 172 CYS A O 1
ATOM 1400 N N . ASP A 1 173 ? 20.484 -18.391 -18.641 1 92.94 173 ASP A N 1
ATOM 1401 C CA . ASP A 1 173 ? 20.859 -18.188 -17.25 1 92.94 173 ASP A CA 1
ATOM 1402 C C . ASP A 1 173 ? 21.438 -16.797 -17.016 1 92.94 173 ASP A C 1
ATOM 1404 O O . ASP A 1 173 ? 21.297 -16.234 -15.93 1 92.94 173 ASP A O 1
ATOM 1408 N N . ASP A 1 174 ? 22.047 -16.281 -18.078 1 95.31 174 ASP A N 1
ATOM 1409 C CA . ASP A 1 174 ? 22.719 -14.992 -17.922 1 95.31 174 ASP A CA 1
ATOM 1410 C C . ASP A 1 174 ? 22.047 -13.914 -18.766 1 95.31 174 ASP A C 1
ATOM 1412 O O . ASP A 1 174 ? 22.234 -13.859 -19.984 1 95.31 174 ASP A O 1
ATOM 1416 N N . LEU A 1 175 ? 21.406 -13.023 -18.172 1 95.56 175 LEU A N 1
ATOM 1417 C CA . LEU A 1 175 ? 20.656 -11.977 -18.844 1 95.56 175 LEU A CA 1
ATOM 1418 C C . LEU A 1 175 ? 21.594 -10.891 -19.375 1 95.56 175 LEU A C 1
ATOM 1420 O O . LEU A 1 175 ? 21.203 -10.109 -20.25 1 95.56 175 LEU A O 1
ATOM 1424 N N . SER A 1 176 ? 22.828 -10.828 -18.875 1 94.62 176 SER A N 1
ATOM 1425 C CA . SER A 1 176 ? 23.781 -9.789 -19.25 1 94.62 176 SER A CA 1
ATOM 1426 C C . SER A 1 176 ? 24.188 -9.914 -20.719 1 94.62 176 SER A C 1
ATOM 1428 O O . SER A 1 176 ? 24.625 -8.945 -21.344 1 94.62 176 SER A O 1
ATOM 1430 N N . GLU A 1 177 ? 23.953 -11.086 -21.328 1 94.69 177 GLU A N 1
ATOM 1431 C CA . GLU A 1 177 ? 24.25 -11.32 -22.75 1 94.69 177 GLU A CA 1
ATOM 1432 C C . GLU A 1 177 ? 23.422 -10.406 -23.641 1 94.69 177 GLU A C 1
ATOM 1434 O O . GLU A 1 177 ? 23.812 -10.102 -24.766 1 94.69 177 GLU A O 1
ATOM 1439 N N . PHE A 1 178 ? 22.344 -9.945 -23.109 1 96.81 178 PHE A N 1
ATOM 1440 C CA . PHE A 1 178 ? 21.422 -9.164 -23.922 1 96.81 178 PHE A CA 1
ATOM 1441 C C . PHE A 1 178 ? 21.438 -7.699 -23.5 1 96.81 178 PHE A C 1
ATOM 1443 O O . PHE A 1 178 ? 20.531 -6.934 -23.859 1 96.81 178 PHE A O 1
ATOM 1450 N N . SER A 1 179 ? 22.453 -7.238 -22.75 1 94.75 179 SER A N 1
ATOM 1451 C CA . SER A 1 179 ? 22.531 -5.906 -22.156 1 94.75 179 SER A CA 1
ATOM 1452 C C . SER A 1 179 ? 22.75 -4.84 -23.234 1 94.75 179 SER A C 1
ATOM 1454 O O . SER A 1 179 ? 22.547 -3.648 -22.969 1 94.75 179 SER A O 1
ATOM 1456 N N . LYS A 1 180 ? 22.969 -5.242 -24.453 1 95.69 180 LYS A N 1
ATOM 1457 C CA . LYS A 1 180 ? 23.203 -4.289 -25.547 1 95.69 180 LYS A CA 1
ATOM 1458 C C . LYS A 1 180 ? 21.891 -3.838 -26.172 1 95.69 180 LYS A C 1
ATOM 1460 O O . LYS A 1 180 ? 21.859 -2.885 -26.953 1 95.69 180 LYS A O 1
ATOM 1465 N N . TRP A 1 181 ? 20.844 -4.504 -25.828 1 96.75 181 TRP A N 1
ATOM 1466 C CA . TRP A 1 181 ? 19.562 -4.266 -26.484 1 96.75 181 TRP A CA 1
ATOM 1467 C C . TRP A 1 181 ? 18.516 -3.809 -25.5 1 96.75 181 TRP A C 1
ATOM 1469 O O . TRP A 1 181 ? 18.469 -4.273 -24.359 1 96.75 181 TRP A O 1
ATOM 1479 N N . PRO A 1 182 ? 17.656 -2.887 -25.922 1 97.62 182 PRO A N 1
ATOM 1480 C CA . PRO A 1 182 ? 16.516 -2.506 -25.078 1 97.62 182 PRO A CA 1
ATOM 1481 C C . PRO A 1 182 ? 15.375 -3.518 -25.141 1 97.62 182 PRO A C 1
ATOM 1483 O O . PRO A 1 182 ? 14.562 -3.486 -26.078 1 97.62 182 PRO A O 1
ATOM 1486 N N . ILE A 1 183 ? 15.289 -4.379 -24.156 1 97 183 ILE A N 1
ATOM 1487 C CA . ILE A 1 183 ? 14.289 -5.441 -24.219 1 97 183 ILE A CA 1
ATOM 1488 C C . ILE A 1 183 ? 13.406 -5.395 -22.969 1 97 183 ILE A C 1
ATOM 1490 O O . ILE A 1 183 ? 12.492 -6.211 -22.828 1 97 183 ILE A O 1
ATOM 1494 N N . LEU A 1 184 ? 13.719 -4.488 -22.062 1 97.56 184 LEU A N 1
ATOM 1495 C CA . LEU A 1 184 ? 12.953 -4.379 -20.828 1 97.56 184 LEU A CA 1
ATOM 1496 C C . LEU A 1 184 ? 11.742 -3.469 -21.016 1 97.56 184 LEU A C 1
ATOM 1498 O O . LEU A 1 184 ? 11.891 -2.25 -21.141 1 97.56 184 LEU A O 1
ATOM 1502 N N . PRO A 1 185 ? 10.578 -4.031 -21.031 1 96.88 185 PRO A N 1
ATOM 1503 C CA . PRO A 1 185 ? 9.391 -3.199 -21.234 1 96.88 185 PRO A CA 1
ATOM 1504 C C . PRO A 1 185 ? 9 -2.418 -19.984 1 96.88 185 PRO A C 1
ATOM 1506 O O . PRO A 1 185 ? 8.859 -3.002 -18.906 1 96.88 185 PRO A O 1
ATOM 1509 N N . VAL A 1 186 ? 8.828 -1.181 -20.109 1 96.31 186 VAL A N 1
ATOM 1510 C CA . VAL A 1 186 ? 8.438 -0.324 -18.984 1 96.31 186 VAL A CA 1
ATOM 1511 C C . VAL A 1 186 ? 7.207 0.498 -19.375 1 96.31 186 VAL A C 1
ATOM 1513 O O . VAL A 1 186 ? 6.672 0.349 -20.469 1 96.31 186 VAL A O 1
ATOM 1516 N N . GLY A 1 187 ? 6.797 1.297 -18.484 1 91 187 GLY A N 1
ATOM 1517 C CA . GLY A 1 187 ? 5.594 2.076 -18.734 1 91 187 GLY A CA 1
ATOM 1518 C C . GLY A 1 187 ? 5.742 3.057 -19.875 1 91 187 GLY A C 1
ATOM 1519 O O . GLY A 1 187 ? 6.852 3.285 -20.375 1 91 187 GLY A O 1
ATOM 1520 N N . ASN A 1 188 ? 4.594 3.492 -20.359 1 88.31 188 ASN A N 1
ATOM 1521 C CA . ASN A 1 188 ? 4.516 4.504 -21.406 1 88.31 188 ASN A CA 1
ATOM 1522 C C . ASN A 1 188 ? 5.066 3.984 -22.734 1 88.31 188 ASN A C 1
ATOM 1524 O O . ASN A 1 188 ? 5.68 4.734 -23.5 1 88.31 188 ASN A O 1
ATOM 1528 N N . ASN A 1 189 ? 5.184 2.691 -22.922 1 91.88 189 ASN A N 1
ATOM 1529 C CA . ASN A 1 189 ? 5.531 2.021 -24.172 1 91.88 189 ASN A CA 1
ATOM 1530 C C . ASN A 1 189 ? 7.008 2.195 -24.5 1 91.88 189 ASN A C 1
ATOM 1532 O O . ASN A 1 189 ? 7.363 2.43 -25.656 1 91.88 189 ASN A O 1
ATOM 1536 N N . TYR A 1 190 ? 7.77 2.141 -23.516 1 95.44 190 TYR A N 1
ATOM 1537 C CA . TYR A 1 190 ? 9.211 2.199 -23.719 1 95.44 190 TYR A CA 1
ATOM 1538 C C . TYR A 1 190 ? 9.852 0.834 -23.5 1 95.44 190 TYR A C 1
ATOM 1540 O O . TYR A 1 190 ? 9.32 -0 -22.766 1 95.44 190 TYR A O 1
ATOM 1548 N N . LEU A 1 191 ? 10.906 0.646 -24.219 1 97.5 191 LEU A N 1
ATOM 1549 C CA . LEU A 1 191 ? 11.844 -0.441 -23.938 1 97.5 191 LEU A CA 1
ATOM 1550 C C . LEU A 1 191 ? 13.188 0.103 -23.484 1 97.5 191 LEU A C 1
ATOM 1552 O O . LEU A 1 191 ? 13.703 1.068 -24.047 1 97.5 191 LEU A O 1
ATOM 1556 N N . LEU A 1 192 ? 13.664 -0.504 -22.438 1 97.62 192 LEU A N 1
ATOM 1557 C CA . LEU A 1 192 ? 14.922 -0.021 -21.875 1 97.62 192 LEU A CA 1
ATOM 1558 C C . LEU A 1 192 ? 16.016 -1.074 -22.016 1 97.62 192 LEU A C 1
ATOM 1560 O O . LEU A 1 192 ? 15.727 -2.273 -22.047 1 97.62 192 LEU A O 1
ATOM 1564 N N . LYS A 1 193 ? 17.172 -0.529 -22.094 1 97.25 193 LYS A N 1
ATOM 1565 C CA . LYS A 1 193 ? 18.344 -1.387 -22 1 97.25 193 LYS A CA 1
ATOM 1566 C C . LYS A 1 193 ? 18.516 -1.93 -20.578 1 97.25 193 LYS A C 1
ATOM 1568 O O . LYS A 1 193 ? 18.062 -1.309 -19.609 1 97.25 193 LYS A O 1
ATOM 1573 N N . LEU A 1 194 ? 19.125 -3.07 -20.438 1 96.25 194 LEU A N 1
ATOM 1574 C CA . LEU A 1 194 ? 19.375 -3.654 -19.125 1 96.25 194 LEU A CA 1
ATOM 1575 C C . LEU A 1 194 ? 20.547 -2.971 -18.438 1 96.25 194 LEU A C 1
ATOM 1577 O O . LEU A 1 194 ? 21.703 -3.137 -18.859 1 96.25 194 LEU A O 1
ATOM 1581 N N . VAL A 1 195 ? 20.219 -2.219 -17.484 1 95.44 195 VAL A N 1
ATOM 1582 C CA . VAL A 1 195 ? 21.234 -1.515 -16.703 1 95.44 195 VAL A CA 1
ATOM 1583 C C . VAL A 1 195 ? 21.141 -1.936 -15.242 1 95.44 195 VAL A C 1
ATOM 1585 O O . VAL A 1 195 ? 20.062 -1.988 -14.664 1 95.44 195 VAL A O 1
ATOM 1588 N N . GLU A 1 196 ? 22.297 -2.262 -14.711 1 94.88 196 GLU A N 1
ATOM 1589 C CA . GLU A 1 196 ? 22.312 -2.674 -13.312 1 94.88 196 GLU A CA 1
ATOM 1590 C C . GLU A 1 196 ? 21.938 -1.516 -12.391 1 94.88 196 GLU A C 1
ATOM 1592 O O . GLU A 1 196 ? 22.328 -0.372 -12.633 1 94.88 196 GLU A O 1
ATOM 1597 N N . ASN A 1 197 ? 21.203 -1.853 -11.312 1 92.56 197 ASN A N 1
ATOM 1598 C CA . ASN A 1 197 ? 20.781 -0.881 -10.305 1 92.56 197 ASN A CA 1
ATOM 1599 C C . ASN A 1 197 ? 20.078 0.318 -10.938 1 92.56 197 ASN A C 1
ATOM 1601 O O . ASN A 1 197 ? 20.469 1.465 -10.688 1 92.56 197 ASN A O 1
ATOM 1605 N N . SER A 1 198 ? 19.125 -0.034 -11.781 1 94.38 198 SER A N 1
ATOM 1606 C CA . SER A 1 198 ? 18.406 0.982 -12.539 1 94.38 198 SER A CA 1
ATOM 1607 C C . SER A 1 198 ? 17.297 1.616 -11.703 1 94.38 198 SER A C 1
ATOM 1609 O O . SER A 1 198 ? 17.094 1.236 -10.547 1 94.38 198 SER A O 1
ATOM 1611 N N . ASN A 1 199 ? 16.672 2.629 -12.281 1 97.12 199 ASN A N 1
ATOM 1612 C CA . ASN A 1 199 ? 15.562 3.311 -11.625 1 97.12 199 ASN A CA 1
ATOM 1613 C C . ASN A 1 199 ? 14.219 2.707 -12.031 1 97.12 199 ASN A C 1
ATOM 1615 O O . ASN A 1 199 ? 13.18 3.369 -11.938 1 97.12 199 ASN A O 1
ATOM 1619 N N . VAL A 1 200 ? 14.273 1.471 -12.562 1 97.69 200 VAL A N 1
ATOM 1620 C CA . VAL A 1 200 ? 13.047 0.754 -12.914 1 97.69 200 VAL A CA 1
ATOM 1621 C C . VAL A 1 200 ? 12.57 -0.065 -11.711 1 97.69 200 VAL A C 1
ATOM 1623 O O . VAL A 1 200 ? 13.344 -0.818 -11.117 1 97.69 200 VAL A O 1
ATOM 1626 N N . ILE A 1 201 ? 11.312 0.131 -11.359 1 97.5 201 ILE A N 1
ATOM 1627 C CA . ILE A 1 201 ? 10.758 -0.551 -10.195 1 97.5 201 ILE A CA 1
ATOM 1628 C C . ILE A 1 201 ? 9.633 -1.488 -10.641 1 97.5 201 ILE A C 1
ATOM 1630 O O . ILE A 1 201 ? 8.867 -1.158 -11.547 1 97.5 201 ILE A O 1
ATOM 1634 N N . LYS A 1 202 ? 9.602 -2.66 -10.031 1 96.38 202 LYS A N 1
ATOM 1635 C CA . LYS A 1 202 ? 8.5 -3.578 -10.305 1 96.38 202 LYS A CA 1
ATOM 1636 C C . LYS A 1 202 ? 7.168 -2.982 -9.867 1 96.38 202 LYS A C 1
ATOM 1638 O O . LYS A 1 202 ? 7.078 -2.359 -8.812 1 96.38 202 LYS A O 1
ATOM 1643 N N . ASP A 1 203 ? 6.188 -3.115 -10.633 1 9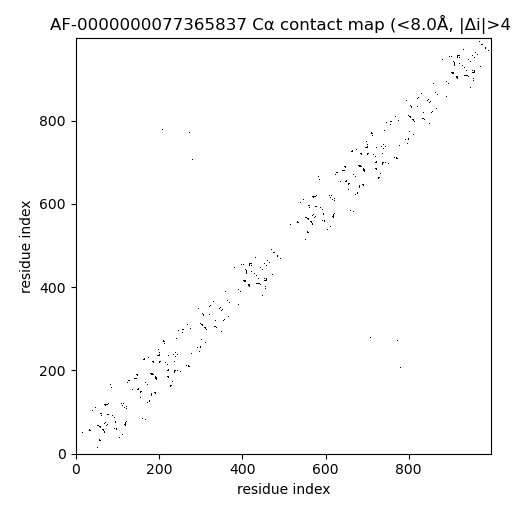0.38 203 ASP A N 1
ATOM 1644 C CA . ASP A 1 203 ? 4.863 -2.574 -10.336 1 90.38 203 ASP A CA 1
ATOM 1645 C C . ASP A 1 203 ? 4.016 -3.59 -9.57 1 90.38 203 ASP A C 1
ATOM 1647 O O . ASP A 1 203 ? 3.408 -4.477 -10.172 1 90.38 203 ASP A O 1
ATOM 1651 N N . ASP A 1 204 ? 3.939 -3.457 -8.281 1 82.19 204 ASP A N 1
ATOM 1652 C CA . ASP A 1 204 ? 3.174 -4.375 -7.441 1 82.19 204 ASP A CA 1
ATOM 1653 C C . ASP A 1 204 ? 1.89 -3.721 -6.941 1 82.19 204 ASP A C 1
ATOM 1655 O O . ASP A 1 204 ? 1.479 -3.943 -5.801 1 82.19 204 ASP A O 1
ATOM 1659 N N . GLY A 1 205 ? 1.278 -2.852 -7.777 1 83.06 205 GLY A N 1
ATOM 1660 C CA . GLY A 1 205 ? 0.026 -2.238 -7.363 1 83.06 205 GLY A CA 1
ATOM 1661 C C . GLY A 1 205 ? 0.208 -1.156 -6.316 1 83.06 205 GLY A C 1
ATOM 1662 O O . GLY A 1 205 ? -0.454 -1.174 -5.277 1 83.06 205 GLY A O 1
ATOM 1663 N N . TRP A 1 206 ? 0.961 -0.214 -6.535 1 88.81 206 TRP A N 1
ATOM 1664 C CA . TRP A 1 206 ? 1.284 0.903 -5.656 1 88.81 206 TRP A CA 1
ATOM 1665 C C . TRP A 1 206 ? 0.078 1.818 -5.473 1 88.81 206 TRP A C 1
ATOM 1667 O O . TRP A 1 206 ? -0.8 1.879 -6.336 1 88.81 206 TRP A O 1
ATOM 1677 N N . ASN A 1 207 ? 0.074 2.41 -4.328 1 89.94 207 ASN A N 1
ATOM 1678 C CA . ASN A 1 207 ? -0.879 3.502 -4.164 1 89.94 207 ASN A CA 1
ATOM 1679 C C . ASN A 1 207 ? -0.625 4.621 -5.172 1 89.94 207 ASN A C 1
ATOM 1681 O O . ASN A 1 207 ? 0.51 4.828 -5.602 1 89.94 207 ASN A O 1
ATOM 1685 N N . GLU A 1 208 ? -1.607 5.309 -5.496 1 90.69 208 GLU A N 1
ATOM 1686 C CA . GLU A 1 208 ? -1.526 6.316 -6.551 1 90.69 208 GLU A CA 1
ATOM 1687 C C . GLU A 1 208 ? -0.542 7.422 -6.18 1 90.69 208 GLU A C 1
ATOM 1689 O O . GLU A 1 208 ? 0.157 7.953 -7.047 1 90.69 208 GLU A O 1
ATOM 1694 N N . ASN A 1 209 ? -0.507 7.793 -4.895 1 91.12 209 ASN A N 1
ATOM 1695 C CA . ASN A 1 209 ? 0.395 8.859 -4.473 1 91.12 209 ASN A CA 1
ATOM 1696 C C . ASN A 1 209 ? 1.856 8.461 -4.648 1 91.12 209 ASN A C 1
ATOM 1698 O O . ASN A 1 209 ? 2.674 9.266 -5.102 1 91.12 209 ASN A O 1
ATOM 1702 N N . ILE A 1 210 ? 2.145 7.25 -4.289 1 93.62 210 ILE A N 1
ATOM 1703 C CA . ILE A 1 210 ? 3.516 6.773 -4.43 1 93.62 210 ILE A CA 1
ATOM 1704 C C . ILE A 1 210 ? 3.867 6.645 -5.91 1 93.62 210 ILE A C 1
ATOM 1706 O O . ILE A 1 210 ? 4.977 6.988 -6.32 1 93.62 210 ILE A O 1
ATOM 1710 N N . CYS A 1 211 ? 2.941 6.102 -6.656 1 93.25 211 CYS A N 1
ATOM 1711 C CA . CYS A 1 211 ? 3.166 5.953 -8.094 1 93.25 211 CYS A CA 1
ATOM 1712 C C . CYS A 1 211 ? 3.449 7.301 -8.742 1 93.25 211 CYS A C 1
ATOM 1714 O O . CYS A 1 211 ? 4.402 7.434 -9.508 1 93.25 211 CYS A O 1
ATOM 1716 N N . SER A 1 212 ? 2.586 8.234 -8.438 1 93.19 212 SER A N 1
ATOM 1717 C CA . SER A 1 212 ? 2.748 9.578 -8.984 1 93.19 212 SER A CA 1
ATOM 1718 C C . SER A 1 212 ? 4.086 10.188 -8.578 1 93.19 212 SER A C 1
ATOM 1720 O O . SER A 1 212 ? 4.773 10.797 -9.398 1 93.19 212 SER A O 1
ATOM 1722 N N . LEU A 1 213 ? 4.449 10.047 -7.336 1 95.69 213 LEU A N 1
ATOM 1723 C CA . LEU A 1 213 ? 5.691 10.594 -6.805 1 95.69 213 LEU A CA 1
ATOM 1724 C C . LEU A 1 213 ? 6.898 9.992 -7.516 1 95.69 213 LEU A C 1
ATOM 1726 O O . LEU A 1 213 ? 7.793 10.719 -7.953 1 95.69 213 LEU A O 1
ATOM 1730 N N . LEU A 1 214 ? 6.934 8.672 -7.617 1 96.62 214 LEU A N 1
ATOM 1731 C CA . LEU A 1 214 ? 8.078 7.977 -8.203 1 96.62 214 LEU A CA 1
ATOM 1732 C C . LEU A 1 214 ? 8.227 8.336 -9.68 1 96.62 214 LEU A C 1
ATOM 1734 O O . LEU A 1 214 ? 9.352 8.477 -10.172 1 96.62 214 LEU A O 1
ATOM 1738 N N . LEU A 1 215 ? 7.129 8.5 -10.32 1 95.38 215 LEU A N 1
ATOM 1739 C CA . LEU A 1 215 ? 7.188 8.922 -11.719 1 95.38 215 LEU A CA 1
ATOM 1740 C C . LEU A 1 215 ? 7.723 10.344 -11.836 1 95.38 215 LEU A C 1
ATOM 1742 O O . LEU A 1 215 ? 8.523 10.641 -12.727 1 95.38 215 LEU A O 1
ATOM 1746 N N . LYS A 1 216 ? 7.297 11.227 -10.969 1 94.88 216 LYS A N 1
ATOM 1747 C CA . LYS A 1 216 ? 7.742 12.617 -10.969 1 94.88 216 LYS A CA 1
ATOM 1748 C C . LYS A 1 216 ? 9.25 12.711 -10.75 1 94.88 216 LYS A C 1
ATOM 1750 O O . LYS A 1 216 ? 9.914 13.586 -11.32 1 94.88 216 LYS A O 1
ATOM 1755 N N . VAL A 1 217 ? 9.742 11.836 -9.883 1 96.69 217 VAL A N 1
ATOM 1756 C CA . VAL A 1 217 ? 11.156 11.891 -9.531 1 96.69 217 VAL A CA 1
ATOM 1757 C C . VAL A 1 217 ? 11.992 11.273 -10.656 1 96.69 217 VAL A C 1
ATOM 1759 O O . VAL A 1 217 ? 13.195 11.523 -10.75 1 96.69 217 VAL A O 1
ATOM 1762 N N . GLY A 1 218 ? 11.406 10.445 -11.539 1 95.56 218 GLY A N 1
ATOM 1763 C CA . GLY A 1 218 ? 12.125 9.922 -12.695 1 95.56 218 GLY A CA 1
ATOM 1764 C C . GLY A 1 218 ? 12.18 8.406 -12.719 1 95.56 218 GLY A C 1
ATOM 1765 O O . GLY A 1 218 ? 12.852 7.82 -13.57 1 95.56 218 GLY A O 1
ATOM 1766 N N . CYS A 1 219 ? 11.523 7.773 -11.82 1 96.69 219 CYS A N 1
ATOM 1767 C CA . CYS A 1 219 ? 11.484 6.312 -11.828 1 96.69 219 CYS A CA 1
ATOM 1768 C C . CYS A 1 219 ? 10.531 5.805 -12.906 1 96.69 219 CYS A C 1
ATOM 1770 O O . CYS A 1 219 ? 9.688 6.555 -13.398 1 96.69 219 CYS A O 1
ATOM 1772 N N . LEU A 1 220 ? 10.773 4.566 -13.273 1 96.62 220 LEU A N 1
ATOM 1773 C CA . LEU A 1 220 ? 9.914 3.891 -14.234 1 96.62 220 LEU A CA 1
ATOM 1774 C C . LEU A 1 220 ? 9.406 2.566 -13.672 1 96.62 220 LEU A C 1
ATOM 1776 O O . LEU A 1 220 ? 10.055 1.961 -12.82 1 96.62 220 LEU A O 1
ATOM 1780 N N . PHE A 1 221 ? 8.188 2.229 -14.133 1 97.06 221 PHE A N 1
ATOM 1781 C CA . PHE A 1 221 ? 7.625 0.973 -13.656 1 97.06 221 PHE A CA 1
ATOM 1782 C C . PHE A 1 221 ? 7.68 -0.095 -14.742 1 97.06 221 PHE A C 1
ATOM 1784 O O . PHE A 1 221 ? 7.438 0.192 -15.914 1 97.06 221 PHE A O 1
ATOM 1791 N N . LEU A 1 222 ? 8.109 -1.27 -14.297 1 97.12 222 LEU A N 1
ATOM 1792 C CA . LEU A 1 222 ? 8.031 -2.42 -15.188 1 97.12 222 LEU A CA 1
ATOM 1793 C C . LEU A 1 222 ? 6.59 -2.688 -15.609 1 97.12 222 LEU A C 1
ATOM 1795 O O . LEU A 1 222 ? 5.676 -2.613 -14.789 1 97.12 222 LEU A O 1
ATOM 1799 N N . ARG A 1 223 ? 6.449 -2.941 -16.859 1 94.38 223 ARG A N 1
ATOM 1800 C CA . ARG A 1 223 ? 5.102 -3.244 -17.328 1 94.38 223 ARG A CA 1
ATOM 1801 C C . ARG A 1 223 ? 4.547 -4.488 -16.641 1 94.38 223 ARG A C 1
ATOM 1803 O O . ARG A 1 223 ? 5.246 -5.5 -16.531 1 94.38 223 ARG A O 1
ATOM 1810 N N . ASN A 1 224 ? 3.357 -4.414 -16.156 1 91.12 224 ASN A N 1
ATOM 1811 C CA . ASN A 1 224 ? 2.812 -5.516 -15.367 1 91.12 224 ASN A CA 1
ATOM 1812 C C . ASN A 1 224 ? 1.842 -6.363 -16.188 1 91.12 224 ASN A C 1
ATOM 1814 O O . ASN A 1 224 ? 1.371 -7.402 -15.711 1 91.12 224 ASN A O 1
ATOM 1818 N N . ASP A 1 225 ? 1.573 -6.023 -17.391 1 88.81 225 ASP A N 1
ATOM 1819 C CA . ASP A 1 225 ? 0.66 -6.801 -18.219 1 88.81 225 ASP A CA 1
ATOM 1820 C C . ASP A 1 225 ? 1.403 -7.91 -18.953 1 88.81 225 ASP A C 1
ATOM 1822 O O . ASP A 1 225 ? 0.78 -8.773 -19.594 1 88.81 225 ASP A O 1
ATOM 1826 N N . LEU A 1 226 ? 2.752 -7.891 -18.875 1 90.38 226 LEU A N 1
ATOM 1827 C CA . LEU A 1 226 ? 3.592 -8.922 -19.469 1 90.38 226 LEU A CA 1
ATOM 1828 C C . LEU A 1 226 ? 4.316 -9.727 -18.391 1 90.38 226 LEU A C 1
ATOM 1830 O O . LEU A 1 226 ? 4.734 -9.172 -17.375 1 90.38 226 LEU A O 1
ATOM 1834 N N . PRO A 1 227 ? 4.352 -10.969 -18.609 1 90.69 227 PRO A N 1
ATOM 1835 C CA . PRO A 1 227 ? 5.066 -11.789 -17.641 1 90.69 227 PRO A CA 1
ATOM 1836 C C . PRO A 1 227 ? 6.586 -11.672 -17.766 1 90.69 227 PRO A C 1
ATOM 1838 O O . PRO A 1 227 ? 7.23 -12.539 -18.359 1 90.69 227 PRO A O 1
ATOM 1841 N N . ILE A 1 228 ? 7.141 -10.734 -17.297 1 95 228 ILE A N 1
ATOM 1842 C CA . ILE A 1 228 ? 8.586 -10.523 -17.328 1 95 228 ILE A CA 1
ATOM 1843 C C . ILE A 1 228 ? 9.211 -11.117 -16.062 1 95 228 ILE A C 1
ATOM 1845 O O . ILE A 1 228 ? 9.211 -10.477 -15.008 1 95 228 ILE A O 1
ATOM 1849 N N . GLU A 1 229 ? 9.734 -12.297 -16.219 1 94.81 229 GLU A N 1
ATOM 1850 C CA . GLU A 1 229 ? 10.32 -12.992 -15.07 1 94.81 229 GLU A CA 1
ATOM 1851 C C . GLU A 1 229 ? 11.672 -13.609 -15.422 1 94.81 229 GLU A C 1
ATOM 1853 O O . GLU A 1 229 ? 11.859 -14.117 -16.531 1 94.81 229 GLU A O 1
ATOM 1858 N N . HIS A 1 230 ? 12.594 -13.453 -14.625 1 96.19 230 HIS A N 1
ATOM 1859 C CA . HIS A 1 230 ? 13.93 -14.016 -14.711 1 96.19 230 HIS A CA 1
ATOM 1860 C C . HIS A 1 230 ? 14.656 -13.93 -13.367 1 96.19 230 HIS A C 1
ATOM 1862 O O . HIS A 1 230 ? 14.5 -12.945 -12.641 1 96.19 230 HIS A O 1
ATOM 1868 N N . PRO A 1 231 ? 15.391 -14.93 -12.969 1 94.94 231 PRO A N 1
ATOM 1869 C CA . PRO A 1 231 ? 16.094 -14.898 -11.688 1 94.94 231 PRO A CA 1
ATOM 1870 C C . PRO A 1 231 ? 17.047 -13.711 -11.562 1 94.94 231 PRO A C 1
ATOM 1872 O O . PRO A 1 231 ? 17.234 -13.172 -10.469 1 94.94 231 PRO A O 1
ATOM 1875 N N . GLN A 1 232 ? 17.594 -13.273 -12.719 1 96.5 232 GLN A N 1
ATOM 1876 C CA . GLN A 1 232 ? 18.562 -12.18 -12.664 1 96.5 232 GLN A CA 1
ATOM 1877 C C . GLN A 1 232 ? 17.875 -10.836 -12.891 1 96.5 232 GLN A C 1
ATOM 1879 O O . GLN A 1 232 ? 18.531 -9.797 -12.945 1 96.5 232 GLN A O 1
ATOM 1884 N N . LEU A 1 233 ? 16.594 -10.906 -13.016 1 96.69 233 LEU A N 1
ATOM 1885 C CA . LEU A 1 233 ? 15.859 -9.68 -13.273 1 96.69 233 LEU A CA 1
ATOM 1886 C C . LEU A 1 233 ? 16.047 -8.688 -12.133 1 96.69 233 LEU A C 1
ATOM 1888 O O . LEU A 1 233 ? 16.031 -7.473 -12.344 1 96.69 233 LEU A O 1
ATOM 1892 N N . LYS A 1 234 ? 16.281 -9.117 -10.906 1 95.06 234 LYS A N 1
ATOM 1893 C CA . LYS A 1 234 ? 16.422 -8.312 -9.703 1 95.06 234 LYS A CA 1
ATOM 1894 C C . LYS A 1 234 ? 17.641 -7.398 -9.805 1 95.06 234 LYS A C 1
ATOM 1896 O O . LYS A 1 234 ? 17.734 -6.387 -9.102 1 95.06 234 LYS A O 1
ATOM 1901 N N . ASN A 1 235 ? 18.562 -7.777 -10.703 1 96 235 ASN A N 1
ATOM 1902 C CA . ASN A 1 235 ? 19.766 -6.965 -10.875 1 96 235 ASN A CA 1
ATOM 1903 C C . ASN A 1 235 ? 19.484 -5.711 -11.695 1 96 235 ASN A C 1
ATOM 1905 O O . ASN A 1 235 ? 20.234 -4.742 -11.641 1 96 235 ASN A O 1
ATOM 1909 N N . TYR A 1 236 ? 18.359 -5.812 -12.438 1 97.38 236 TYR A N 1
ATOM 1910 C CA . TYR A 1 236 ? 18.109 -4.75 -13.406 1 97.38 236 TYR A CA 1
ATOM 1911 C C . TYR A 1 236 ? 16.828 -3.994 -13.055 1 97.38 236 TYR A C 1
ATOM 1913 O O . TYR A 1 236 ? 16.609 -2.879 -13.531 1 97.38 236 TYR A O 1
ATOM 1921 N N . VAL A 1 237 ? 15.992 -4.598 -12.312 1 97.44 237 VAL A N 1
ATOM 1922 C CA . VAL A 1 237 ? 14.719 -4.02 -11.891 1 97.44 237 VAL A CA 1
ATOM 1923 C C . VAL A 1 237 ? 14.609 -4.074 -10.367 1 97.44 237 VAL A C 1
ATOM 1925 O O . VAL A 1 237 ? 14.805 -5.133 -9.758 1 97.44 237 VAL A O 1
ATOM 1928 N N . GLN A 1 238 ? 14.281 -2.945 -9.781 1 97.31 238 GLN A N 1
ATOM 1929 C CA . GLN A 1 238 ? 14.156 -2.883 -8.328 1 97.31 238 GLN A CA 1
ATOM 1930 C C . GLN A 1 238 ? 12.859 -3.539 -7.863 1 97.31 238 GLN A C 1
ATOM 1932 O O . GLN A 1 238 ? 11.82 -3.414 -8.516 1 97.31 238 GLN A O 1
ATOM 1937 N N . LEU A 1 239 ? 13 -4.234 -6.766 1 95.19 239 LEU A N 1
ATOM 1938 C CA . LEU A 1 239 ? 11.812 -4.824 -6.148 1 95.19 239 LEU A CA 1
ATOM 1939 C C . LEU A 1 239 ? 10.961 -3.754 -5.48 1 95.19 239 LEU A C 1
ATOM 1941 O O . LEU A 1 239 ? 11.445 -2.656 -5.191 1 95.19 239 LEU A O 1
ATOM 1945 N N . PRO A 1 240 ? 9.688 -4.02 -5.355 1 94 240 PRO A N 1
ATOM 1946 C CA . PRO A 1 240 ? 8.797 -3.051 -4.719 1 94 240 PRO A CA 1
ATOM 1947 C C . PRO A 1 240 ? 8.93 -3.033 -3.195 1 94 240 PRO A C 1
ATOM 1949 O O . PRO A 1 240 ? 7.953 -3.27 -2.48 1 94 240 PRO A O 1
ATOM 1952 N N . THR A 1 241 ? 10.109 -2.805 -2.678 1 94.25 241 THR A N 1
ATOM 1953 C CA . THR A 1 241 ? 10.477 -2.695 -1.27 1 94.25 241 THR A CA 1
ATOM 1954 C C . THR A 1 241 ? 11.117 -1.341 -0.98 1 94.25 241 THR A C 1
ATOM 1956 O O . THR A 1 241 ? 11.359 -0.556 -1.898 1 94.25 241 THR A O 1
ATOM 1959 N N . ALA A 1 242 ? 11.281 -1.09 0.27 1 94.94 242 ALA A N 1
ATOM 1960 C CA . ALA A 1 242 ? 11.906 0.175 0.646 1 94.94 242 ALA A CA 1
ATOM 1961 C C . ALA A 1 242 ? 13.312 0.284 0.062 1 94.94 242 ALA A C 1
ATOM 1963 O O . ALA A 1 242 ? 13.695 1.335 -0.458 1 94.94 242 ALA A O 1
ATOM 1964 N N . THR A 1 243 ? 14.031 -0.816 0.156 1 95.94 243 THR A N 1
ATOM 1965 C CA . THR A 1 243 ? 15.391 -0.816 -0.381 1 95.94 243 THR A CA 1
ATOM 1966 C C . THR A 1 243 ? 15.375 -0.608 -1.893 1 95.94 243 THR A C 1
ATOM 1968 O O . THR A 1 243 ? 16.234 0.075 -2.441 1 95.94 243 THR A O 1
ATOM 1971 N N . GLY A 1 244 ? 14.398 -1.253 -2.545 1 95.94 244 GLY A N 1
ATOM 1972 C CA . GLY A 1 244 ? 14.273 -1.065 -3.98 1 95.94 244 GLY A CA 1
ATOM 1973 C C . GLY A 1 244 ? 14.031 0.379 -4.375 1 95.94 244 GLY A C 1
ATOM 1974 O O . GLY A 1 244 ? 14.641 0.876 -5.328 1 95.94 244 GLY A O 1
ATOM 1975 N N . ILE A 1 245 ? 13.156 1.081 -3.688 1 97 245 ILE A N 1
ATOM 1976 C CA . ILE A 1 245 ? 12.859 2.484 -3.953 1 97 245 ILE A CA 1
ATOM 1977 C C . ILE A 1 245 ? 14.102 3.332 -3.703 1 97 245 ILE A C 1
ATOM 1979 O O . ILE A 1 245 ? 14.445 4.199 -4.508 1 97 245 ILE A O 1
ATOM 1983 N N . LEU A 1 246 ? 14.773 3.061 -2.582 1 97.56 246 LEU A N 1
ATOM 1984 C CA . LEU A 1 246 ? 15.961 3.826 -2.221 1 97.56 246 LEU A CA 1
ATOM 1985 C C . LEU A 1 246 ? 17.078 3.631 -3.252 1 97.56 246 LEU A C 1
ATOM 1987 O O . LEU A 1 246 ? 17.766 4.582 -3.607 1 97.56 246 LEU A O 1
ATOM 1991 N N . ASN A 1 247 ? 17.203 2.396 -3.727 1 97.06 247 ASN A N 1
ATOM 1992 C CA . ASN A 1 247 ? 18.172 2.119 -4.777 1 97.06 247 ASN A CA 1
ATOM 1993 C C . ASN A 1 247 ? 17.844 2.867 -6.062 1 97.06 247 ASN A C 1
ATOM 1995 O O . ASN A 1 247 ? 18.734 3.371 -6.746 1 97.06 247 ASN A O 1
ATOM 1999 N N . ALA A 1 248 ? 16.625 2.855 -6.414 1 97.75 248 ALA A N 1
ATOM 2000 C CA . ALA A 1 248 ? 16.188 3.566 -7.613 1 97.75 248 ALA A CA 1
ATOM 2001 C C . ALA A 1 248 ? 16.469 5.062 -7.496 1 97.75 248 ALA A C 1
ATOM 2003 O O . ALA A 1 248 ? 16.891 5.699 -8.461 1 97.75 248 ALA A O 1
ATOM 2004 N N . LEU A 1 249 ? 16.188 5.621 -6.34 1 97.94 249 LEU A N 1
ATOM 2005 C CA . LEU A 1 249 ? 16.453 7.035 -6.105 1 97.94 249 LEU A CA 1
ATOM 2006 C C . LEU A 1 249 ? 17.953 7.332 -6.203 1 97.94 249 LEU A C 1
ATOM 2008 O O . LEU A 1 249 ? 18.344 8.359 -6.758 1 97.94 249 LEU A O 1
ATOM 2012 N N . LEU A 1 250 ? 18.719 6.441 -5.598 1 97 250 LEU A N 1
ATOM 2013 C CA . LEU A 1 250 ? 20.172 6.609 -5.645 1 97 250 LEU A CA 1
ATOM 2014 C C . LEU A 1 250 ? 20.672 6.539 -7.082 1 97 250 LEU A C 1
ATOM 2016 O O . LEU A 1 250 ? 21.609 7.25 -7.449 1 97 250 LEU A O 1
ATOM 2020 N N . ALA A 1 251 ? 20.062 5.668 -7.812 1 96.44 251 ALA A N 1
ATOM 2021 C CA . ALA A 1 251 ? 20.438 5.555 -9.219 1 96.44 251 ALA A CA 1
ATOM 2022 C C . ALA A 1 251 ? 20.188 6.867 -9.961 1 96.44 251 ALA A C 1
ATOM 2024 O O . ALA A 1 251 ? 20.969 7.238 -10.844 1 96.44 251 ALA A O 1
ATOM 2025 N N . LEU A 1 252 ? 19.172 7.566 -9.672 1 96.62 252 LEU A N 1
ATOM 2026 C CA . LEU A 1 252 ? 18.812 8.828 -10.305 1 96.62 252 LEU A CA 1
ATOM 2027 C C . LEU A 1 252 ? 19.688 9.969 -9.789 1 96.62 252 LEU A C 1
ATOM 2029 O O . LEU A 1 252 ? 20.141 10.805 -10.562 1 96.62 252 LEU A O 1
ATOM 2033 N N . ALA A 1 253 ? 19.891 9.945 -8.477 1 96.06 253 ALA A N 1
ATOM 2034 C CA . ALA A 1 253 ? 20.594 11.055 -7.844 1 96.06 253 ALA A CA 1
ATOM 2035 C C . ALA A 1 253 ? 22.109 10.875 -7.941 1 96.06 253 ALA A C 1
ATOM 2037 O O . ALA A 1 253 ? 22.859 11.852 -7.875 1 96.06 253 ALA A O 1
ATOM 2038 N N . HIS A 1 254 ? 22.625 9.617 -7.996 1 93.81 254 HIS A N 1
ATOM 2039 C CA . HIS A 1 254 ? 24.031 9.258 -8.078 1 93.81 254 HIS A CA 1
ATOM 2040 C C . HIS A 1 254 ? 24.719 9.383 -6.715 1 93.81 254 HIS A C 1
ATOM 2042 O O . HIS A 1 254 ? 25.609 8.586 -6.387 1 93.81 254 HIS A O 1
ATOM 2048 N N . ASN A 1 255 ? 24.25 10.422 -5.973 1 93.75 255 ASN A N 1
ATOM 2049 C CA . ASN A 1 255 ? 24.75 10.609 -4.609 1 93.75 255 ASN A CA 1
ATOM 2050 C C . ASN A 1 255 ? 23.609 10.922 -3.643 1 93.75 255 ASN A C 1
ATOM 2052 O O . ASN A 1 255 ? 22.641 11.594 -4.008 1 93.75 255 ASN A O 1
ATOM 2056 N N . PRO A 1 256 ? 23.734 10.453 -2.443 1 92.5 256 PRO A N 1
ATOM 2057 C CA . PRO A 1 256 ? 22.688 10.688 -1.458 1 92.5 256 PRO A CA 1
ATOM 2058 C C . PRO A 1 256 ? 22.391 12.172 -1.244 1 92.5 256 PRO A C 1
ATOM 2060 O O . PRO A 1 256 ? 21.234 12.555 -1.02 1 92.5 256 PRO A O 1
ATOM 2063 N N . GLU A 1 257 ? 23.344 13.023 -1.369 1 91.88 257 GLU A N 1
ATOM 2064 C CA . GLU A 1 257 ? 23.172 14.445 -1.111 1 91.88 257 GLU A CA 1
ATOM 2065 C C . GLU A 1 257 ? 22.25 15.094 -2.141 1 91.88 257 GLU A C 1
ATOM 2067 O O . GLU A 1 257 ? 21.625 16.125 -1.867 1 91.88 257 GLU A O 1
ATOM 2072 N N . ASN A 1 258 ? 22.141 14.445 -3.27 1 94.75 258 ASN A N 1
ATOM 2073 C CA . ASN A 1 258 ? 21.359 15.023 -4.355 1 94.75 258 ASN A CA 1
ATOM 2074 C C . ASN A 1 258 ? 19.938 14.469 -4.363 1 94.75 258 ASN A C 1
ATOM 2076 O O . ASN A 1 258 ? 19.109 14.875 -5.184 1 94.75 258 ASN A O 1
ATOM 2080 N N . VAL A 1 259 ? 19.625 13.648 -3.475 1 95.56 259 VAL A N 1
ATOM 2081 C CA . VAL A 1 259 ? 18.328 12.984 -3.449 1 95.56 259 VAL A CA 1
ATOM 2082 C C . VAL A 1 259 ? 17.234 14.008 -3.195 1 95.56 259 VAL A C 1
ATOM 2084 O O . VAL A 1 259 ? 16.141 13.922 -3.775 1 95.56 259 VAL A O 1
ATOM 2087 N N . GLN A 1 260 ? 17.484 14.953 -2.34 1 94.19 260 GLN A N 1
ATOM 2088 C CA . GLN A 1 260 ? 16.484 15.961 -1.972 1 94.19 260 GLN A CA 1
ATOM 2089 C C . GLN A 1 260 ? 16.016 16.734 -3.195 1 94.19 260 GLN A C 1
ATOM 2091 O O . GLN A 1 260 ? 14.836 17.094 -3.289 1 94.19 260 GLN A O 1
ATOM 2096 N N . LYS A 1 261 ? 16.891 16.953 -4.105 1 95 261 LYS A N 1
ATOM 2097 C CA . LYS A 1 261 ? 16.594 17.75 -5.289 1 95 261 LYS A CA 1
ATOM 2098 C C . LYS A 1 261 ? 15.578 17.062 -6.191 1 95 261 LYS A C 1
ATOM 2100 O O . LYS A 1 261 ? 14.875 17.719 -6.961 1 95 261 LYS A O 1
ATOM 2105 N N . LEU A 1 262 ? 15.5 15.781 -6.078 1 96.69 262 LEU A N 1
ATOM 2106 C CA . LEU A 1 262 ? 14.594 15 -6.914 1 96.69 262 LEU A CA 1
ATOM 2107 C C . LEU A 1 262 ? 13.141 15.305 -6.57 1 96.69 262 LEU A C 1
ATOM 2109 O O . LEU A 1 262 ? 12.242 15.094 -7.391 1 96.69 262 LEU A O 1
ATOM 2113 N N . PHE A 1 263 ? 12.898 15.883 -5.391 1 96.69 263 PHE A N 1
ATOM 2114 C CA . PHE A 1 263 ? 11.531 15.984 -4.883 1 96.69 263 PHE A CA 1
ATOM 2115 C C . PHE A 1 263 ? 11.023 17.422 -4.992 1 96.69 263 PHE A C 1
ATOM 2117 O O . PHE A 1 263 ? 10.094 17.812 -4.281 1 96.69 263 PHE A O 1
ATOM 2124 N N . CYS A 1 264 ? 11.453 18.172 -5.895 1 93.94 264 CYS A N 1
ATOM 2125 C CA . CYS A 1 264 ? 11.086 19.578 -6.035 1 93.94 264 CYS A CA 1
ATOM 2126 C C . CYS A 1 264 ? 9.625 19.719 -6.438 1 93.94 264 CYS A C 1
ATOM 2128 O O . CYS A 1 264 ? 8.953 20.672 -6.023 1 93.94 264 CYS A O 1
ATOM 2130 N N . ASP A 1 265 ? 9.125 18.75 -7.145 1 92.38 265 ASP A N 1
ATOM 2131 C CA . ASP A 1 265 ? 7.754 18.844 -7.637 1 92.38 265 ASP A CA 1
ATOM 2132 C C . ASP A 1 265 ? 6.824 17.922 -6.852 1 92.38 265 ASP A C 1
ATOM 2134 O O . ASP A 1 265 ? 5.68 17.688 -7.254 1 92.38 265 ASP A O 1
ATOM 2138 N N . ALA A 1 266 ? 7.262 17.406 -5.777 1 93.56 266 ALA A N 1
ATOM 2139 C CA . ALA A 1 266 ? 6.457 16.469 -5 1 93.56 266 ALA A CA 1
ATOM 2140 C C . ALA A 1 266 ? 5.434 17.188 -4.137 1 93.56 266 ALA A C 1
ATOM 2142 O O . ALA A 1 266 ? 5.715 18.266 -3.607 1 93.56 266 ALA A O 1
ATOM 2143 N N . SER A 1 267 ? 4.262 16.703 -4.047 1 91.06 267 SER A N 1
ATOM 2144 C CA . SER A 1 267 ? 3.244 17.25 -3.154 1 91.06 267 SER A CA 1
ATOM 2145 C C . SER A 1 267 ? 3.422 16.719 -1.731 1 91.06 267 SER A C 1
ATOM 2147 O O . SER A 1 267 ? 4.117 15.727 -1.513 1 91.06 267 SER A O 1
ATOM 2149 N N . GLU A 1 268 ? 2.814 17.359 -0.785 1 90.19 268 GLU A N 1
ATOM 2150 C CA . GLU A 1 268 ? 2.91 16.953 0.613 1 90.19 268 GLU A CA 1
ATOM 2151 C C . GLU A 1 268 ? 2.301 15.562 0.823 1 90.19 268 GLU A C 1
ATOM 2153 O O . GLU A 1 268 ? 2.836 14.75 1.579 1 90.19 268 GLU A O 1
ATOM 2158 N N . GLY A 1 269 ? 1.211 15.336 0.199 1 89.19 269 GLY A N 1
ATOM 2159 C CA . GLY A 1 269 ? 0.566 14.039 0.312 1 89.19 269 GLY A CA 1
ATOM 2160 C C . GLY A 1 269 ? 1.427 12.898 -0.198 1 89.19 269 GLY A C 1
ATOM 2161 O O . GLY A 1 269 ? 1.435 11.812 0.383 1 89.19 269 GLY A O 1
ATOM 2162 N N . GLU A 1 270 ? 2.078 13.18 -1.245 1 93.44 270 GLU A N 1
ATOM 2163 C CA . GLU A 1 270 ? 2.973 12.188 -1.822 1 93.44 270 GLU A CA 1
ATOM 2164 C C . GLU A 1 270 ? 4.145 11.891 -0.89 1 93.44 270 GLU A C 1
ATOM 2166 O O . GLU A 1 270 ? 4.52 10.727 -0.708 1 93.44 270 GLU A O 1
ATOM 2171 N N . LEU A 1 271 ? 4.664 12.891 -0.315 1 94.69 271 LEU A N 1
ATOM 2172 C CA . LEU A 1 271 ? 5.805 12.734 0.577 1 94.69 271 LEU A CA 1
ATOM 2173 C C . LEU A 1 271 ? 5.402 11.992 1.851 1 94.69 271 LEU A C 1
ATOM 2175 O O . LEU A 1 271 ? 6.172 11.188 2.377 1 94.69 271 LEU A O 1
ATOM 2179 N N . HIS A 1 272 ? 4.238 12.281 2.355 1 90.88 272 HIS A N 1
ATOM 2180 C CA . HIS A 1 272 ? 3.729 11.562 3.52 1 90.88 272 HIS A CA 1
ATOM 2181 C C . HIS A 1 272 ? 3.592 10.07 3.232 1 90.88 272 HIS A C 1
ATOM 2183 O O . HIS A 1 272 ? 3.891 9.242 4.094 1 90.88 272 HIS A O 1
ATOM 2189 N N . GLU A 1 273 ? 3.125 9.781 2.068 1 92.19 273 GLU A N 1
ATOM 2190 C CA . GLU A 1 273 ? 2.973 8.383 1.683 1 92.19 273 GLU A CA 1
ATOM 2191 C C . GLU A 1 273 ? 4.328 7.684 1.591 1 92.19 273 GLU A C 1
ATOM 2193 O O . GLU A 1 273 ? 4.465 6.531 2.002 1 92.19 273 GLU A O 1
ATOM 2198 N N . LEU A 1 274 ? 5.254 8.391 0.981 1 95.38 274 LEU A N 1
ATOM 2199 C CA . LEU A 1 274 ? 6.598 7.832 0.875 1 95.38 274 LEU A CA 1
ATOM 2200 C C . LEU A 1 274 ? 7.184 7.559 2.256 1 95.38 274 LEU A C 1
ATOM 2202 O O . LEU A 1 274 ? 7.773 6.5 2.486 1 95.38 274 LEU A O 1
ATOM 2206 N N . ARG A 1 275 ? 7.016 8.492 3.117 1 93.06 275 ARG A N 1
ATOM 2207 C CA . ARG A 1 275 ? 7.516 8.336 4.477 1 93.06 275 ARG A CA 1
ATOM 2208 C C . ARG A 1 275 ? 6.898 7.113 5.148 1 93.06 275 ARG A C 1
ATOM 2210 O O . ARG A 1 275 ? 7.609 6.312 5.766 1 93.06 275 ARG A O 1
ATOM 2217 N N . SER A 1 276 ? 5.609 7.027 5.066 1 91.62 276 SER A N 1
ATOM 2218 C CA . SER A 1 276 ? 4.883 5.922 5.68 1 91.62 276 SER A CA 1
ATOM 2219 C C . SER A 1 276 ? 5.363 4.578 5.141 1 91.62 276 SER A C 1
ATOM 2221 O O . SER A 1 276 ? 5.406 3.59 5.875 1 91.62 276 SER A O 1
ATOM 2223 N N . PHE A 1 277 ? 5.711 4.551 3.873 1 93.56 277 PHE A N 1
ATOM 2224 C CA . PHE A 1 277 ? 6.137 3.303 3.254 1 93.56 277 PHE A CA 1
ATOM 2225 C C . PHE A 1 277 ? 7.551 2.938 3.691 1 93.56 277 PHE A C 1
ATOM 2227 O O . PHE A 1 277 ? 7.832 1.774 3.984 1 93.56 277 PHE A O 1
ATOM 2234 N N . ILE A 1 278 ? 8.422 3.945 3.689 1 94.25 278 ILE A N 1
ATOM 2235 C CA . ILE A 1 278 ? 9.836 3.709 3.934 1 94.25 278 ILE A CA 1
ATOM 2236 C C . ILE A 1 278 ? 10.062 3.426 5.418 1 94.25 278 ILE A C 1
ATOM 2238 O O . ILE A 1 278 ? 10.891 2.582 5.773 1 94.25 278 ILE A O 1
ATOM 2242 N N . LEU A 1 279 ? 9.305 4.117 6.277 1 91.44 279 LEU A N 1
ATOM 2243 C CA . LEU A 1 279 ? 9.562 4.02 7.711 1 91.44 279 LEU A CA 1
ATOM 2244 C C . LEU A 1 279 ? 8.734 2.908 8.344 1 91.44 279 LEU A C 1
ATOM 2246 O O . LEU A 1 279 ? 8.109 3.107 9.391 1 91.44 279 LEU A O 1
ATOM 2250 N N . GLN A 1 280 ? 8.703 1.828 7.738 1 90.88 280 GLN A N 1
ATOM 2251 C CA . GLN A 1 280 ? 8.094 0.634 8.312 1 90.88 280 GLN A CA 1
ATOM 2252 C C . GLN A 1 280 ? 9.148 -0.247 8.992 1 90.88 280 GLN A C 1
ATOM 2254 O O . GLN A 1 280 ? 10.25 -0.42 8.461 1 90.88 280 GLN A O 1
ATOM 2259 N N . SER A 1 281 ? 8.836 -0.729 10.086 1 89.88 281 SER A N 1
ATOM 2260 C CA . SER A 1 281 ? 9.781 -1.502 10.891 1 89.88 281 SER A CA 1
ATOM 2261 C C . SER A 1 281 ? 10.234 -2.76 10.156 1 89.88 281 SER A C 1
ATOM 2263 O O . SER A 1 281 ? 11.359 -3.221 10.336 1 89.88 281 SER A O 1
ATOM 2265 N N . LYS A 1 282 ? 9.391 -3.289 9.312 1 88.5 282 LYS A N 1
ATOM 2266 C CA . LYS A 1 282 ? 9.688 -4.539 8.625 1 88.5 282 LYS A CA 1
ATOM 2267 C C . LYS A 1 282 ? 10.906 -4.391 7.719 1 88.5 282 LYS A C 1
ATOM 2269 O O . LYS A 1 282 ? 11.625 -5.363 7.473 1 88.5 282 LYS A O 1
ATOM 2274 N N . TRP A 1 283 ? 11.148 -3.156 7.246 1 91.81 283 TRP A N 1
ATOM 2275 C CA . TRP A 1 283 ? 12.273 -2.934 6.344 1 91.81 283 TRP A CA 1
ATOM 2276 C C . TRP A 1 283 ? 13.594 -2.926 7.113 1 91.81 283 TRP A C 1
ATOM 2278 O O . TRP A 1 283 ? 14.656 -3.16 6.535 1 91.81 283 TRP A O 1
ATOM 2288 N N . PHE A 1 284 ? 13.57 -2.625 8.414 1 90.06 284 PHE A N 1
ATOM 2289 C CA . PHE A 1 284 ? 14.773 -2.432 9.211 1 90.06 284 PHE A CA 1
ATOM 2290 C C . PHE A 1 284 ? 15.094 -3.678 10.031 1 90.06 284 PHE A C 1
ATOM 2292 O O . PHE A 1 284 ? 16.234 -3.898 10.422 1 90.06 284 PHE A O 1
ATOM 2299 N N . SER A 1 285 ? 14.117 -4.426 10.492 1 79.38 285 SER A N 1
ATOM 2300 C CA . SER A 1 285 ? 14.273 -5.566 11.391 1 79.38 285 SER A CA 1
ATOM 2301 C C . SER A 1 285 ? 15.141 -6.648 10.758 1 79.38 285 SER A C 1
ATOM 2303 O O . SER A 1 285 ? 15.961 -7.27 11.438 1 79.38 285 SER A O 1
ATOM 2305 N N . GLU A 1 286 ? 15.047 -6.875 9.562 1 70.31 286 GLU A N 1
ATOM 2306 C CA . GLU A 1 286 ? 15.758 -8.008 8.969 1 70.31 286 GLU A CA 1
ATOM 2307 C C . GLU A 1 286 ? 17.125 -7.582 8.43 1 70.31 286 GLU A C 1
ATOM 2309 O O . GLU A 1 286 ? 17.734 -8.305 7.645 1 70.31 286 GLU A O 1
ATOM 2314 N N . GLY A 1 287 ? 17.516 -6.418 8.852 1 71.69 287 GLY A N 1
ATOM 2315 C CA . GLY A 1 287 ? 18.844 -5.977 8.422 1 71.69 287 GLY A CA 1
ATOM 2316 C C . GLY A 1 287 ? 18.922 -5.75 6.922 1 71.69 287 GLY A C 1
ATOM 2317 O O . GLY A 1 287 ? 19.984 -5.93 6.324 1 71.69 287 GLY A O 1
ATOM 2318 N N . GLN A 1 288 ? 17.891 -5.516 6.371 1 80.75 288 GLN A N 1
ATOM 2319 C CA . GLN A 1 288 ? 17.859 -5.355 4.922 1 80.75 288 GLN A CA 1
ATOM 2320 C C . GLN A 1 288 ? 18.406 -3.988 4.508 1 80.75 288 GLN A C 1
ATOM 2322 O O . GLN A 1 288 ? 18.859 -3.814 3.377 1 80.75 288 GLN A O 1
ATOM 2327 N N . MET A 1 289 ? 18.531 -3.053 5.48 1 90.19 289 MET A N 1
ATOM 2328 C CA . MET A 1 289 ? 18.953 -1.698 5.152 1 90.19 289 MET A CA 1
ATOM 2329 C C . MET A 1 289 ? 20.438 -1.501 5.488 1 90.19 289 MET A C 1
ATOM 2331 O O . MET A 1 289 ? 20.875 -1.831 6.594 1 90.19 289 MET A O 1
ATOM 2335 N N . ASP A 1 290 ? 21.156 -1.145 4.527 1 91.75 290 ASP A N 1
ATOM 2336 C CA . ASP A 1 290 ? 22.578 -0.853 4.766 1 91.75 290 ASP A CA 1
ATOM 2337 C C . ASP A 1 290 ? 22.781 0.637 5.023 1 91.75 290 ASP A C 1
ATOM 2339 O O . ASP A 1 290 ? 21.828 1.414 5.047 1 91.75 290 ASP A O 1
ATOM 2343 N N . ASP A 1 291 ? 24.031 1.049 5.23 1 92.56 291 ASP A N 1
ATOM 2344 C CA . ASP A 1 291 ? 24.375 2.42 5.59 1 92.56 291 ASP A CA 1
ATOM 2345 C C . ASP A 1 291 ? 24.031 3.389 4.457 1 92.56 291 ASP A C 1
ATOM 2347 O O . ASP A 1 291 ? 23.656 4.535 4.711 1 92.56 291 ASP A O 1
ATOM 2351 N N . THR A 1 292 ? 24.234 2.895 3.312 1 94.25 292 THR A N 1
ATOM 2352 C CA . THR A 1 292 ? 23.906 3.75 2.174 1 94.25 292 THR A CA 1
ATOM 2353 C C . THR A 1 292 ? 22.422 4.07 2.139 1 94.25 292 THR A C 1
ATOM 2355 O O . THR A 1 292 ? 22.031 5.203 1.837 1 94.25 292 THR A O 1
ATOM 2358 N N . HIS A 1 293 ? 21.625 3.07 2.377 1 95.56 293 HIS A N 1
ATOM 2359 C CA . HIS A 1 293 ? 20.188 3.275 2.432 1 95.56 293 HIS A CA 1
ATOM 2360 C C . HIS A 1 293 ? 19.812 4.277 3.52 1 95.56 293 HIS A C 1
ATOM 2362 O O . HIS A 1 293 ? 18.969 5.152 3.299 1 95.56 293 HIS A O 1
ATOM 2368 N N . ILE A 1 294 ? 20.422 4.145 4.66 1 93.81 294 ILE A N 1
ATOM 2369 C CA . ILE A 1 294 ? 20.156 5.023 5.789 1 93.81 294 ILE A CA 1
ATOM 2370 C C . ILE A 1 294 ? 20.516 6.465 5.426 1 93.81 294 ILE A C 1
ATOM 2372 O O . ILE A 1 294 ? 19.781 7.398 5.762 1 93.81 294 ILE A O 1
ATOM 2376 N N . ASP A 1 295 ? 21.594 6.57 4.742 1 94.12 295 ASP A N 1
ATOM 2377 C CA . ASP A 1 295 ? 22.016 7.895 4.305 1 94.12 295 ASP A CA 1
ATOM 2378 C C . ASP A 1 295 ? 21 8.516 3.342 1 94.12 295 ASP A C 1
ATOM 2380 O O . ASP A 1 295 ? 20.719 9.711 3.418 1 94.12 295 ASP A O 1
ATOM 2384 N N . VAL A 1 296 ? 20.547 7.734 2.42 1 96.5 296 VAL A N 1
ATOM 2385 C CA . VAL A 1 296 ? 19.547 8.219 1.47 1 96.5 296 VAL A CA 1
ATOM 2386 C C . VAL A 1 296 ? 18.297 8.656 2.217 1 96.5 296 VAL A C 1
ATOM 2388 O O . VAL A 1 296 ? 17.719 9.703 1.91 1 96.5 296 VAL A O 1
ATOM 2391 N N . ILE A 1 297 ? 17.875 7.875 3.201 1 95.56 297 ILE A N 1
ATOM 2392 C CA . ILE A 1 297 ? 16.672 8.172 3.975 1 95.56 297 ILE A CA 1
ATOM 2393 C C . ILE A 1 297 ? 16.828 9.523 4.668 1 95.56 297 ILE A C 1
ATOM 2395 O O . ILE A 1 297 ? 15.883 10.32 4.703 1 95.56 297 ILE A O 1
ATOM 2399 N N . LYS A 1 298 ? 18.016 9.789 5.164 1 94.19 298 LYS A N 1
ATOM 2400 C CA . LYS A 1 298 ? 18.266 11.031 5.883 1 94.19 298 LYS A CA 1
ATOM 2401 C C . LYS A 1 298 ? 18.172 12.234 4.953 1 94.19 298 LYS A C 1
ATOM 2403 O O . LYS A 1 298 ? 17.953 13.359 5.41 1 94.19 298 LYS A O 1
ATOM 2408 N N . HIS A 1 299 ? 18.266 12.023 3.67 1 95.38 299 HIS A N 1
ATOM 2409 C CA . HIS A 1 299 ? 18.234 13.117 2.707 1 95.38 299 HIS A CA 1
ATOM 2410 C C . HIS A 1 299 ? 16.875 13.227 2.039 1 95.38 299 HIS A C 1
ATOM 2412 O O . HIS A 1 299 ? 16.688 14.039 1.129 1 95.38 299 HIS A O 1
ATOM 2418 N N . LEU A 1 300 ? 15.914 12.398 2.451 1 95.88 300 LEU A N 1
ATOM 2419 C CA . LEU A 1 300 ? 14.539 12.523 1.982 1 95.88 300 LEU A CA 1
ATOM 2420 C C . LEU A 1 300 ? 13.812 13.648 2.717 1 95.88 300 LEU A C 1
ATOM 2422 O O . LEU A 1 300 ? 13.875 13.734 3.945 1 95.88 300 LEU A O 1
ATOM 2426 N N . PRO A 1 301 ? 13.211 14.531 2.01 1 95.06 301 PRO A N 1
ATOM 2427 C CA . PRO A 1 301 ? 12.461 15.602 2.668 1 95.06 301 PRO A CA 1
ATOM 2428 C C . PRO A 1 301 ? 11.086 15.141 3.156 1 95.06 301 PRO A C 1
ATOM 2430 O O . PRO A 1 301 ? 10.07 15.727 2.779 1 95.06 301 PRO A O 1
ATOM 2433 N N . THR A 1 302 ? 11.031 14.133 4.043 1 93.75 302 THR A N 1
ATOM 2434 C CA . THR A 1 302 ? 9.766 13.523 4.418 1 93.75 302 THR A CA 1
ATOM 2435 C C . THR A 1 302 ? 9.516 13.664 5.918 1 93.75 302 THR A C 1
ATOM 2437 O O . THR A 1 302 ? 8.461 13.273 6.418 1 93.75 302 THR A O 1
ATOM 2440 N N . PHE A 1 303 ? 10.43 14.195 6.664 1 93.44 303 PHE A N 1
ATOM 2441 C CA . PHE A 1 303 ? 10.281 14.305 8.109 1 93.44 303 PHE A CA 1
ATOM 2442 C C . PHE A 1 303 ? 9.609 15.617 8.492 1 93.44 303 PHE A C 1
ATOM 2444 O O . PHE A 1 303 ? 9.906 16.656 7.906 1 93.44 303 PHE A O 1
ATOM 2451 N N . GLU A 1 304 ? 8.789 15.531 9.422 1 91.81 304 GLU A N 1
ATOM 2452 C CA . GLU A 1 304 ? 7.98 16.688 9.781 1 91.81 304 GLU A CA 1
ATOM 2453 C C . GLU A 1 304 ? 8.602 17.453 10.945 1 91.81 304 GLU A C 1
ATOM 2455 O O . GLU A 1 304 ? 8.938 16.875 11.977 1 91.81 304 GLU A O 1
ATOM 2460 N N . SER A 1 305 ? 8.781 18.766 10.695 1 91.69 305 SER A N 1
ATOM 2461 C CA . SER A 1 305 ? 9.203 19.625 11.789 1 91.69 305 SER A CA 1
ATOM 2462 C C . SER A 1 305 ? 8.094 19.781 12.82 1 91.69 305 SER A C 1
ATOM 2464 O O . SER A 1 305 ? 6.91 19.844 12.469 1 91.69 305 SER A O 1
ATOM 2466 N N . PHE A 1 306 ? 8.406 19.891 14.016 1 88.81 306 PHE A N 1
ATOM 2467 C CA . PHE A 1 306 ? 7.438 19.75 15.094 1 88.81 306 PHE A CA 1
ATOM 2468 C C . PHE A 1 306 ? 6.398 20.859 15.039 1 88.81 306 PHE A C 1
ATOM 2470 O O . PHE A 1 306 ? 5.195 20.594 15.062 1 88.81 306 PHE A O 1
ATOM 2477 N N . ARG A 1 307 ? 6.773 22.125 14.867 1 83.5 307 ARG A N 1
ATOM 2478 C CA . ARG A 1 307 ? 5.844 23.234 14.969 1 83.5 307 ARG A CA 1
ATOM 2479 C C . ARG A 1 307 ? 5.27 23.594 13.602 1 83.5 307 ARG A C 1
ATOM 2481 O O . ARG A 1 307 ? 4.051 23.641 13.43 1 83.5 307 ARG A O 1
ATOM 2488 N N . SER A 1 308 ? 6.141 23.828 12.648 1 85.12 308 SER A N 1
ATOM 2489 C CA . SER A 1 308 ? 5.715 24.297 11.328 1 85.12 308 SER A CA 1
ATOM 2490 C C . SER A 1 308 ? 5.062 23.172 10.531 1 85.12 308 SER A C 1
ATOM 2492 O O . SER A 1 308 ? 4.312 23.438 9.586 1 85.12 308 SER A O 1
ATOM 2494 N N . ARG A 1 309 ? 5.453 21.969 10.828 1 87.31 309 ARG A N 1
ATOM 2495 C CA . ARG A 1 309 ? 4.969 20.766 10.141 1 87.31 309 ARG A CA 1
ATOM 2496 C C . ARG A 1 309 ? 5.496 20.703 8.711 1 87.31 309 ARG A C 1
ATOM 2498 O O . ARG A 1 309 ? 4.961 19.969 7.875 1 87.31 309 ARG A O 1
ATOM 2505 N N . LYS A 1 310 ? 6.457 21.531 8.492 1 89.44 310 LYS A N 1
ATOM 2506 C CA . LYS A 1 310 ? 7.109 21.469 7.188 1 89.44 310 LYS A CA 1
ATOM 2507 C C . LYS A 1 310 ? 7.926 20.188 7.035 1 89.44 310 LYS A C 1
ATOM 2509 O O . LYS A 1 310 ? 8.516 19.703 8 1 89.44 310 LYS A O 1
ATOM 2514 N N . LEU A 1 311 ? 7.957 19.688 5.887 1 92.81 311 LEU A N 1
ATOM 2515 C CA . LEU A 1 311 ? 8.711 18.469 5.621 1 92.81 311 LEU A CA 1
ATOM 2516 C C . LEU A 1 311 ? 10.164 18.781 5.289 1 92.81 311 LEU A C 1
ATOM 2518 O O . LEU A 1 311 ? 10.438 19.609 4.414 1 92.81 311 LEU A O 1
ATOM 2522 N N . VAL A 1 312 ? 11.102 18.156 6.039 1 93.25 312 VAL A N 1
ATOM 2523 C CA . VAL A 1 312 ? 12.516 18.484 5.898 1 93.25 312 VAL A CA 1
ATOM 2524 C C . VAL A 1 312 ? 13.344 17.203 5.887 1 93.25 312 VAL A C 1
ATOM 2526 O O . VAL A 1 312 ? 12.828 16.109 6.121 1 93.25 312 VAL A O 1
ATOM 2529 N N . CYS A 1 313 ? 14.625 17.359 5.492 1 94.12 313 CYS A N 1
ATOM 2530 C CA . CYS A 1 313 ? 15.594 16.266 5.586 1 94.12 313 CYS A CA 1
ATOM 2531 C C . CYS A 1 313 ? 16.219 16.219 6.977 1 94.12 313 CYS A C 1
ATOM 2533 O O . CYS A 1 313 ? 16.078 17.156 7.766 1 94.12 313 CYS A O 1
ATOM 2535 N N . LEU A 1 314 ? 16.781 15.164 7.266 1 91.62 314 LEU A N 1
ATOM 2536 C CA . LEU A 1 314 ? 17.438 15.016 8.562 1 91.62 314 LEU A CA 1
ATOM 2537 C C . LEU A 1 314 ? 18.906 15.414 8.484 1 91.62 314 LEU A C 1
ATOM 2539 O O . LEU A 1 314 ? 19.547 15.641 9.508 1 91.62 314 LEU A O 1
ATOM 2543 N N . SER A 1 315 ? 19.531 15.547 7.34 1 76.62 315 SER A N 1
ATOM 2544 C CA . SER A 1 315 ? 20.953 15.773 7.172 1 76.62 315 SER A CA 1
ATOM 2545 C C . SER A 1 315 ? 21.328 17.219 7.48 1 76.62 315 SER A C 1
ATOM 2547 O O . SER A 1 315 ? 22.406 17.5 8.023 1 76.62 315 SER A O 1
ATOM 2549 N N . LYS A 1 316 ? 20.625 18.312 7.102 1 73 316 LYS A N 1
ATOM 2550 C CA . LYS A 1 316 ? 21 19.703 7.359 1 73 316 LYS A CA 1
ATOM 2551 C C . LYS A 1 316 ? 19.766 20.578 7.52 1 73 316 LYS A C 1
ATOM 2553 O O . LYS A 1 316 ? 19.062 20.844 6.547 1 73 316 LYS A O 1
ATOM 2558 N N . PRO A 1 317 ? 19.547 21.062 8.703 1 68.44 317 PRO A N 1
ATOM 2559 C CA . PRO A 1 317 ? 20.094 20.969 10.055 1 68.44 317 PRO A CA 1
ATOM 2560 C C . PRO A 1 317 ? 19.656 19.688 10.781 1 68.44 317 PRO A C 1
ATOM 2562 O O . PRO A 1 317 ? 18.625 19.109 10.445 1 68.44 317 PRO A O 1
ATOM 2565 N N . THR A 1 318 ? 20.438 19.281 11.695 1 80.56 318 THR A N 1
ATOM 2566 C CA . THR A 1 318 ? 20.156 18.078 12.469 1 80.56 318 THR A CA 1
ATOM 2567 C C . THR A 1 318 ? 18.938 18.266 13.352 1 80.56 318 THR A C 1
ATOM 2569 O O . THR A 1 318 ? 18.75 19.328 13.961 1 80.56 318 THR A O 1
ATOM 2572 N N . LYS A 1 319 ? 18 17.453 13.242 1 89.25 319 LYS A N 1
ATOM 2573 C CA . LYS A 1 319 ? 16.797 17.453 14.047 1 89.25 319 LYS A CA 1
ATOM 2574 C C . LYS A 1 319 ? 16.938 16.562 15.273 1 89.25 319 LYS A C 1
ATOM 2576 O O . LYS A 1 319 ? 17.766 15.656 15.289 1 89.25 319 LYS A O 1
ATOM 2581 N N . LEU A 1 320 ? 16.203 16.891 16.297 1 92.06 320 LEU A N 1
ATOM 2582 C CA . LEU A 1 320 ? 16.219 16.109 17.547 1 92.06 320 LEU A CA 1
ATOM 2583 C C . LEU A 1 320 ? 14.859 15.469 17.797 1 92.06 320 LEU A C 1
ATOM 2585 O O . LEU A 1 320 ? 13.859 15.891 17.219 1 92.06 320 LEU A O 1
ATOM 2589 N N . LEU A 1 321 ? 14.836 14.414 18.578 1 93.19 321 LEU A N 1
ATOM 2590 C CA . LEU A 1 321 ? 13.586 13.797 19.016 1 93.19 321 LEU A CA 1
ATOM 2591 C C . LEU A 1 321 ? 13.055 14.445 20.281 1 93.19 321 LEU A C 1
ATOM 2593 O O . LEU A 1 321 ? 13.836 14.875 21.141 1 93.19 321 LEU A O 1
ATOM 2597 N N . LYS A 1 322 ? 11.797 14.516 20.328 1 89.75 322 LYS A N 1
ATOM 2598 C CA . LYS A 1 322 ? 11.164 15.047 21.547 1 89.75 322 LYS A CA 1
ATOM 2599 C C . LYS A 1 322 ? 11.469 14.164 22.75 1 89.75 322 LYS A C 1
ATOM 2601 O O . LYS A 1 322 ? 11.219 12.961 22.719 1 89.75 322 LYS A O 1
ATOM 2606 N N . PRO A 1 323 ? 11.938 14.758 23.75 1 87.12 323 PRO A N 1
ATOM 2607 C CA . PRO A 1 323 ? 12.141 13.961 24.969 1 87.12 323 PRO A CA 1
ATOM 2608 C C . PRO A 1 323 ? 10.828 13.555 25.625 1 87.12 323 PRO A C 1
ATOM 2610 O O . PRO A 1 323 ? 9.82 14.266 25.5 1 87.12 323 PRO A O 1
ATOM 2613 N N . ASN A 1 324 ? 10.891 12.508 26.359 1 82.06 324 ASN A N 1
ATOM 2614 C CA . ASN A 1 324 ? 9.695 12.031 27.047 1 82.06 324 ASN A CA 1
ATOM 2615 C C . ASN A 1 324 ? 9.281 12.984 28.172 1 82.06 324 ASN A C 1
ATOM 2617 O O . ASN A 1 324 ? 10.133 13.508 28.891 1 82.06 324 ASN A O 1
ATOM 2621 N N . GLY A 1 325 ? 8.07 13.344 28.266 1 77.06 325 GLY A N 1
ATOM 2622 C CA . GLY A 1 325 ? 7.527 14.062 29.406 1 77.06 325 GLY A CA 1
ATOM 2623 C C . GLY A 1 325 ? 7.59 15.57 29.25 1 77.06 325 GLY A C 1
ATOM 2624 O O . GLY A 1 325 ? 7.344 16.312 30.203 1 77.06 325 GLY A O 1
ATOM 2625 N N . VAL A 1 326 ? 8.047 16.062 28.156 1 80.19 326 VAL A N 1
ATOM 2626 C CA . VAL A 1 326 ? 8.125 17.5 27.969 1 80.19 326 VAL A CA 1
ATOM 2627 C C . VAL A 1 326 ? 6.875 18 27.25 1 80.19 326 VAL A C 1
ATOM 2629 O O . VAL A 1 326 ? 6.254 17.266 26.484 1 80.19 326 VAL A O 1
ATOM 2632 N N . SER A 1 327 ? 6.543 19.172 27.547 1 77.44 327 SER A N 1
ATOM 2633 C CA . SER A 1 327 ? 5.367 19.766 26.938 1 77.44 327 SER A CA 1
ATOM 2634 C C . SER A 1 327 ? 5.609 20.062 25.453 1 77.44 327 SER A C 1
ATOM 2636 O O . SER A 1 327 ? 6.695 20.5 25.078 1 77.44 327 SER A O 1
ATOM 2638 N N . GLU A 1 328 ? 4.676 19.938 24.688 1 80.19 328 GLU A N 1
ATOM 2639 C CA . GLU A 1 328 ? 4.77 20.172 23.234 1 80.19 328 GLU A CA 1
ATOM 2640 C C . GLU A 1 328 ? 4.891 21.656 22.922 1 80.19 328 GLU A C 1
ATOM 2642 O O . GLU A 1 328 ? 5.426 22.031 21.875 1 80.19 328 GLU A O 1
ATOM 2647 N N . ASP A 1 329 ? 4.422 22.438 23.844 1 76.44 329 ASP A N 1
ATOM 2648 C CA . ASP A 1 329 ? 4.418 23.875 23.625 1 76.44 329 ASP A CA 1
ATOM 2649 C C . ASP A 1 329 ? 5.84 24.438 23.625 1 76.44 329 ASP A C 1
ATOM 2651 O O . ASP A 1 329 ? 6.086 25.531 23.109 1 76.44 329 ASP A O 1
ATOM 2655 N N . LEU A 1 330 ? 6.73 23.656 24.172 1 78.38 330 LEU A N 1
ATOM 2656 C CA . LEU A 1 330 ? 8.102 24.141 24.312 1 78.38 330 LEU A CA 1
ATOM 2657 C C . LEU A 1 330 ? 8.961 23.688 23.125 1 78.38 330 LEU A C 1
ATOM 2659 O O . LEU A 1 330 ? 10.133 24.062 23.031 1 78.38 330 LEU A O 1
ATOM 2663 N N . LEU A 1 331 ? 8.367 22.938 22.25 1 84 331 LEU A N 1
ATOM 2664 C CA . LEU A 1 331 ? 9.125 22.375 21.141 1 84 331 LEU A CA 1
ATOM 2665 C C . LEU A 1 331 ? 9.07 23.281 19.938 1 84 331 LEU A C 1
ATOM 2667 O O . LEU A 1 331 ? 8.055 23.922 19.672 1 84 331 LEU A O 1
ATOM 2671 N N . ASN A 1 332 ? 10.18 23.484 19.297 1 84 332 ASN A N 1
ATOM 2672 C CA . ASN A 1 332 ? 10.258 24.25 18.062 1 84 332 ASN A CA 1
ATOM 2673 C C . ASN A 1 332 ? 10.609 23.375 16.859 1 84 332 ASN A C 1
ATOM 2675 O O . ASN A 1 332 ? 10.484 22.141 16.938 1 84 332 ASN A O 1
ATOM 2679 N N . ASP A 1 333 ? 11.047 23.938 15.789 1 87.44 333 ASP A N 1
ATOM 2680 C CA . ASP A 1 333 ? 11.211 23.203 14.539 1 87.44 333 ASP A CA 1
ATOM 2681 C C . ASP A 1 333 ? 12.57 22.5 14.5 1 87.44 333 ASP A C 1
ATOM 2683 O O . ASP A 1 333 ? 12.898 21.828 13.516 1 87.44 333 ASP A O 1
ATOM 2687 N N . ASP A 1 334 ? 13.32 22.594 15.578 1 87.69 334 ASP A N 1
ATOM 2688 C CA . ASP A 1 334 ? 14.547 21.812 15.68 1 87.69 334 ASP A CA 1
ATOM 2689 C C . ASP A 1 334 ? 14.242 20.359 16.031 1 87.69 334 ASP A C 1
ATOM 2691 O O . ASP A 1 334 ? 15.117 19.5 15.922 1 87.69 334 ASP A O 1
ATOM 2695 N N . PHE A 1 335 ? 13.023 20.156 16.391 1 91.12 335 PHE A N 1
ATOM 2696 C CA . PHE A 1 335 ? 12.609 18.812 16.797 1 91.12 335 PHE A CA 1
ATOM 2697 C C . PHE A 1 335 ? 11.758 18.172 15.719 1 91.12 335 PHE A C 1
ATOM 2699 O O . PHE A 1 335 ? 11.078 18.859 14.961 1 91.12 335 PHE A O 1
ATOM 2706 N N . LEU A 1 336 ? 11.805 16.859 15.711 1 92.38 336 LEU A N 1
ATOM 2707 C CA . LEU A 1 336 ? 11.023 16.078 14.773 1 92.38 336 LEU A CA 1
ATOM 2708 C C . LEU A 1 336 ? 9.656 15.727 15.359 1 92.38 336 LEU A C 1
ATOM 2710 O O . LEU A 1 336 ? 9.555 15.383 16.547 1 92.38 336 LEU A O 1
ATOM 2714 N N . ARG A 1 337 ? 8.711 15.867 14.523 1 90 337 ARG A N 1
ATOM 2715 C CA . ARG A 1 337 ? 7.371 15.461 14.938 1 90 337 ARG A CA 1
ATOM 2716 C C . ARG A 1 337 ? 7.148 13.977 14.68 1 90 337 ARG A C 1
ATOM 2718 O O . ARG A 1 337 ? 7.379 13.492 13.57 1 90 337 ARG A O 1
ATOM 2725 N N . THR A 1 338 ? 6.836 13.188 15.719 1 86.12 338 THR A N 1
ATOM 2726 C CA . THR A 1 338 ? 6.523 11.773 15.594 1 86.12 338 THR A CA 1
ATOM 2727 C C . THR A 1 338 ? 5.125 11.477 16.125 1 86.12 338 THR A C 1
ATOM 2729 O O . THR A 1 338 ? 4.746 11.969 17.188 1 86.12 338 THR A O 1
ATOM 2732 N N . ASP A 1 339 ? 4.355 10.828 15.344 1 76.06 339 ASP A N 1
ATOM 2733 C CA . ASP A 1 339 ? 2.955 10.594 15.688 1 76.06 339 ASP A CA 1
ATOM 2734 C C . ASP A 1 339 ? 2.809 9.414 16.641 1 76.06 339 ASP A C 1
ATOM 2736 O O . ASP A 1 339 ? 1.793 9.289 17.328 1 76.06 339 ASP A O 1
ATOM 2740 N N . SER A 1 340 ? 3.691 8.406 16.562 1 75.12 340 SER A N 1
ATOM 2741 C CA . SER A 1 340 ? 3.566 7.211 17.375 1 75.12 340 SER A CA 1
ATOM 2742 C C . SER A 1 340 ? 4.93 6.727 17.859 1 75.12 340 SER A C 1
ATOM 2744 O O . SER A 1 340 ? 5.965 7.168 17.359 1 75.12 340 SER A O 1
ATOM 2746 N N . GLU A 1 341 ? 4.848 6.008 18.891 1 77.19 341 GLU A N 1
ATOM 2747 C CA . GLU A 1 341 ? 6.082 5.418 19.406 1 77.19 341 GLU A CA 1
ATOM 2748 C C . GLU A 1 341 ? 6.766 4.559 18.344 1 77.19 341 GLU A C 1
ATOM 2750 O O . GLU A 1 341 ? 7.992 4.504 18.266 1 77.19 341 GLU A O 1
ATOM 2755 N N . LYS A 1 342 ? 5.949 3.994 17.594 1 74.12 342 LYS A N 1
ATOM 2756 C CA . LYS A 1 342 ? 6.5 3.176 16.516 1 74.12 342 LYS A CA 1
ATOM 2757 C C . LYS A 1 342 ? 7.309 4.023 15.539 1 74.12 342 LYS A C 1
ATOM 2759 O O . LYS A 1 342 ? 8.367 3.598 15.062 1 74.12 342 LYS A O 1
ATOM 2764 N N . GLU A 1 343 ? 6.84 5.188 15.344 1 78.62 343 GLU A N 1
ATOM 2765 C CA . GLU A 1 343 ? 7.523 6.082 14.414 1 78.62 343 GLU A CA 1
ATOM 2766 C C . GLU A 1 343 ? 8.797 6.652 15.023 1 78.62 343 GLU A C 1
ATOM 2768 O O . GLU A 1 343 ? 9.711 7.059 14.305 1 78.62 343 GLU A O 1
ATOM 2773 N N . ARG A 1 344 ? 8.844 6.648 16.328 1 87.88 344 ARG A N 1
ATOM 2774 C CA . ARG A 1 344 ? 9.977 7.227 17.047 1 87.88 344 ARG A CA 1
ATOM 2775 C C . ARG A 1 344 ? 11.164 6.27 17.062 1 87.88 344 ARG A C 1
ATOM 2777 O O . ARG A 1 344 ? 12.32 6.699 17.047 1 87.88 344 ARG A O 1
ATOM 2784 N N . ILE A 1 345 ? 10.875 5.055 16.969 1 89.44 345 ILE A N 1
ATOM 2785 C CA . ILE A 1 345 ? 11.891 4.023 17.141 1 89.44 345 ILE A CA 1
ATOM 2786 C C . ILE A 1 345 ? 12.867 4.059 15.961 1 89.44 345 ILE A C 1
ATOM 2788 O O . ILE A 1 345 ? 14.07 3.908 16.141 1 89.44 345 ILE A O 1
ATOM 2792 N N . ILE A 1 346 ? 12.398 4.266 14.797 1 90.69 346 ILE A N 1
ATOM 2793 C CA . ILE A 1 346 ? 13.227 4.184 13.602 1 90.69 346 ILE A CA 1
ATOM 2794 C C . ILE A 1 346 ? 14.227 5.344 13.586 1 90.69 346 ILE A C 1
ATOM 2796 O O . ILE A 1 346 ? 15.43 5.133 13.461 1 90.69 346 ILE A O 1
ATOM 2800 N N . PRO A 1 347 ? 13.789 6.562 13.766 1 91.88 347 PRO A N 1
ATOM 2801 C CA . PRO A 1 347 ? 14.758 7.66 13.82 1 91.88 347 PRO A CA 1
ATOM 2802 C C . PRO A 1 347 ? 15.75 7.52 14.977 1 91.88 347 PRO A C 1
ATOM 2804 O O . PRO A 1 347 ? 16.922 7.875 14.836 1 91.88 347 PRO A O 1
ATOM 2807 N N . ARG A 1 348 ? 15.266 6.992 16.062 1 91.62 348 ARG A N 1
ATOM 2808 C CA . ARG A 1 348 ? 16.109 6.867 17.234 1 91.62 348 ARG A CA 1
ATOM 2809 C C . ARG A 1 348 ? 17.141 5.754 17.062 1 91.62 348 ARG A C 1
ATOM 2811 O O . ARG A 1 348 ? 18.344 5.969 17.266 1 91.62 348 ARG A O 1
ATOM 2818 N N . ARG A 1 349 ? 16.703 4.637 16.656 1 90.81 349 ARG A N 1
ATOM 2819 C CA . ARG A 1 349 ? 17.547 3.438 16.672 1 90.81 349 ARG A CA 1
ATOM 2820 C C . ARG A 1 349 ? 18.328 3.301 15.367 1 90.81 349 ARG A C 1
ATOM 2822 O O . ARG A 1 349 ? 19.484 2.861 15.383 1 90.81 349 ARG A O 1
ATOM 2829 N N . TYR A 1 350 ? 17.766 3.695 14.289 1 91.06 350 TYR A N 1
ATOM 2830 C CA . TYR A 1 350 ? 18.375 3.361 13.008 1 91.06 350 TYR A CA 1
ATOM 2831 C C . TYR A 1 350 ? 18.938 4.605 12.328 1 91.06 350 TYR A C 1
ATOM 2833 O O . TYR A 1 350 ? 19.953 4.547 11.648 1 91.06 350 TYR A O 1
ATOM 2841 N N . LEU A 1 351 ? 18.266 5.707 12.5 1 92.31 351 LEU A N 1
ATOM 2842 C CA . LEU A 1 351 ? 18.703 6.922 11.812 1 92.31 351 LEU A CA 1
ATOM 2843 C C . LEU A 1 351 ? 19.609 7.754 12.719 1 92.31 351 LEU A C 1
ATOM 2845 O O . LEU A 1 351 ? 20.141 8.773 12.281 1 92.31 351 LEU A O 1
ATOM 2849 N N . GLU A 1 352 ? 19.688 7.387 13.969 1 89.25 352 GLU A N 1
ATOM 2850 C CA . GLU A 1 352 ? 20.609 7.977 14.93 1 89.25 352 GLU A CA 1
ATOM 2851 C C . GLU A 1 352 ? 20.25 9.43 15.219 1 89.25 352 GLU A C 1
ATOM 2853 O O . GLU A 1 352 ? 21.125 10.297 15.25 1 89.25 352 GLU A O 1
ATOM 2858 N N . VAL A 1 353 ? 19.047 9.688 15.242 1 92.44 353 VAL A N 1
ATOM 2859 C CA . VAL A 1 353 ? 18.594 11.008 15.68 1 92.44 353 VAL A CA 1
ATOM 2860 C C . VAL A 1 353 ? 18.672 11.109 17.203 1 92.44 353 VAL A C 1
ATOM 2862 O O . VAL A 1 353 ? 18.156 10.242 17.922 1 92.44 353 VAL A O 1
ATOM 2865 N N . LYS A 1 354 ? 19.25 12.117 17.641 1 91.12 354 LYS A N 1
ATOM 2866 C CA . LYS A 1 354 ? 19.516 12.258 19.078 1 91.12 354 LYS A CA 1
ATOM 2867 C C . LYS A 1 354 ? 18.25 12.641 19.828 1 91.12 354 LYS A C 1
ATOM 2869 O O . LYS A 1 354 ? 17.438 13.438 19.344 1 91.12 354 LYS A O 1
ATOM 2874 N N . GLU A 1 355 ? 18.062 12.047 20.906 1 92.06 355 GLU A N 1
ATOM 2875 C CA . GLU A 1 355 ? 17.047 12.414 21.875 1 92.06 355 GLU A CA 1
ATOM 2876 C C . GLU A 1 355 ? 17.656 13 23.141 1 92.06 355 GLU A C 1
ATOM 2878 O O . GLU A 1 355 ? 18.125 12.258 24.016 1 92.06 355 GLU A O 1
ATOM 2883 N N . PRO A 1 356 ? 17.609 14.266 23.188 1 89.69 356 PRO A N 1
ATOM 2884 C CA . PRO A 1 356 ? 18.219 14.875 24.375 1 89.69 356 PRO A CA 1
ATOM 2885 C C . PRO A 1 356 ? 17.5 14.492 25.672 1 89.69 356 PRO A C 1
ATOM 2887 O O . PRO A 1 356 ? 16.297 14.219 25.656 1 89.69 356 PRO A O 1
ATOM 2890 N N . SER A 1 357 ? 18.266 14.445 26.672 1 84.88 357 SER A N 1
ATOM 2891 C CA . SER A 1 357 ? 17.656 14.266 27.984 1 84.88 357 SER A CA 1
ATOM 2892 C C . SER A 1 357 ? 16.812 15.469 28.359 1 84.88 357 SER A C 1
ATOM 2894 O O . SER A 1 357 ? 16.938 16.547 27.766 1 84.88 357 SER A O 1
ATOM 2896 N N . ARG A 1 358 ? 15.961 15.25 29.281 1 82.12 358 ARG A N 1
ATOM 2897 C CA . ARG A 1 358 ? 15.133 16.359 29.75 1 82.12 358 ARG A CA 1
ATOM 2898 C C . ARG A 1 358 ? 16 17.516 30.219 1 82.12 358 ARG A C 1
ATOM 2900 O O . ARG A 1 358 ? 15.688 18.688 29.953 1 82.12 358 ARG A O 1
ATOM 2907 N N . ALA A 1 359 ? 17.094 17.188 30.875 1 76.31 359 ALA A N 1
ATOM 2908 C CA . ALA A 1 359 ? 18.016 18.203 31.375 1 76.31 359 ALA A CA 1
ATOM 2909 C C . ALA A 1 359 ? 18.672 18.969 30.234 1 76.31 359 ALA A C 1
ATOM 2911 O O . ALA A 1 359 ? 18.766 20.203 30.266 1 76.31 359 ALA A O 1
ATOM 2912 N N . GLU A 1 360 ? 19.094 18.266 29.297 1 80.38 360 GLU A N 1
ATOM 2913 C CA . GLU A 1 360 ? 19.703 18.875 28.109 1 80.38 360 GLU A CA 1
ATOM 2914 C C . GLU A 1 360 ? 18.703 19.75 27.359 1 80.38 360 GLU A C 1
ATOM 2916 O O . GLU A 1 360 ? 19.047 20.828 26.875 1 80.38 360 GLU A O 1
ATOM 2921 N N . PHE A 1 361 ? 17.516 19.281 27.281 1 84.5 361 PHE A N 1
ATOM 2922 C CA . PHE A 1 361 ? 16.438 19.984 26.578 1 84.5 361 PHE A CA 1
ATOM 2923 C C . PHE A 1 361 ? 16.172 21.344 27.219 1 84.5 361 PHE A C 1
ATOM 2925 O O . PHE A 1 361 ? 16.109 22.359 26.516 1 84.5 361 PHE A O 1
ATOM 2932 N N . TYR A 1 362 ? 15.977 21.375 28.484 1 77.12 362 TYR A N 1
ATOM 2933 C CA . TYR A 1 362 ? 15.648 22.625 29.172 1 77.12 362 TYR A CA 1
ATOM 2934 C C . TYR A 1 362 ? 16.844 23.562 29.156 1 77.12 362 TYR A C 1
ATOM 2936 O O . TYR A 1 362 ? 16.672 24.781 29.016 1 77.12 362 TYR A O 1
ATOM 2944 N N . LYS A 1 363 ? 17.953 23 29.281 1 72.94 363 LYS A N 1
ATOM 2945 C CA . LYS A 1 363 ? 19.156 23.812 29.328 1 72.94 363 LYS A CA 1
ATOM 2946 C C . LYS A 1 363 ? 19.469 24.422 27.953 1 72.94 363 LYS A C 1
ATOM 2948 O O . LYS A 1 363 ? 19.719 25.625 27.844 1 72.94 363 LYS A O 1
ATOM 2953 N N . ASP A 1 364 ? 19.438 23.609 26.969 1 75.5 364 ASP A N 1
ATOM 2954 C CA . ASP A 1 364 ? 19.969 24 25.656 1 75.5 364 ASP A CA 1
ATOM 2955 C C . ASP A 1 364 ? 18.859 24.578 24.766 1 75.5 364 ASP A C 1
ATOM 2957 O O . ASP A 1 364 ? 19.141 25.375 23.875 1 75.5 364 ASP A O 1
ATOM 2961 N N . TYR A 1 365 ? 17.625 24.266 25.078 1 76 365 TYR A N 1
ATOM 2962 C CA . TYR A 1 365 ? 16.609 24.609 24.078 1 76 365 TYR A CA 1
ATOM 2963 C C . TYR A 1 365 ? 15.523 25.484 24.703 1 76 365 TYR A C 1
ATOM 2965 O O . TYR A 1 365 ? 14.906 26.297 24 1 76 365 TYR A O 1
ATOM 2973 N N . VAL A 1 366 ? 15.219 25.312 25.922 1 73.81 366 VAL A N 1
ATOM 2974 C CA . VAL A 1 366 ? 14.133 26.094 26.5 1 73.81 366 VAL A CA 1
ATOM 2975 C C . VAL A 1 366 ? 14.672 27.391 27.094 1 73.81 366 VAL A C 1
ATOM 2977 O O . VAL A 1 366 ? 14.211 28.484 26.734 1 73.81 366 VAL A O 1
ATOM 2980 N N . VAL A 1 367 ? 15.664 27.203 27.859 1 66.06 367 VAL A N 1
ATOM 2981 C CA . VAL A 1 367 ? 16.156 28.359 28.594 1 66.06 367 VAL A CA 1
ATOM 2982 C C . VAL A 1 367 ? 16.906 29.312 27.656 1 66.06 367 VAL A C 1
ATOM 2984 O O . VAL A 1 367 ? 16.797 30.531 27.781 1 66.06 367 VAL A O 1
ATOM 2987 N N . THR A 1 368 ? 17.547 28.672 26.719 1 62.19 368 THR A N 1
ATOM 2988 C CA . THR A 1 368 ? 18.297 29.5 25.781 1 62.19 368 THR A CA 1
ATOM 2989 C C . THR A 1 368 ? 17.375 30.141 24.766 1 62.19 368 THR A C 1
ATOM 2991 O O . THR A 1 368 ? 17.688 31.219 24.219 1 62.19 368 THR A O 1
ATOM 2994 N N . CYS A 1 369 ? 16.297 29.453 24.469 1 58.91 369 CYS A N 1
ATOM 2995 C CA . CYS A 1 369 ? 15.398 29.969 23.453 1 58.91 369 CYS A CA 1
ATOM 2996 C C . CYS A 1 369 ? 14.273 30.766 24.078 1 58.91 369 CYS A C 1
ATOM 2998 O O . CYS A 1 369 ? 13.281 31.094 23.422 1 58.91 369 CYS A O 1
ATOM 3000 N N . THR A 1 370 ? 14.414 31.234 25.234 1 58.03 370 THR A N 1
ATOM 3001 C CA . THR A 1 370 ? 13.5 31.703 26.266 1 58.03 370 THR A CA 1
ATOM 3002 C C . THR A 1 370 ? 12.617 32.844 25.719 1 58.03 370 THR A C 1
ATOM 3004 O O . THR A 1 370 ? 11.414 32.875 25.984 1 58.03 370 THR A O 1
ATOM 3007 N N . PRO A 1 371 ? 13.234 33.719 24.953 1 58.41 371 PRO A N 1
ATOM 3008 C CA . PRO A 1 371 ? 12.305 34.812 24.703 1 58.41 371 PRO A CA 1
ATOM 3009 C C . PRO A 1 371 ? 11.039 34.375 23.969 1 58.41 371 PRO A C 1
ATOM 3011 O O . PRO A 1 371 ? 9.953 34.906 24.25 1 58.41 371 PRO A O 1
ATOM 3014 N N . GLU A 1 372 ? 11.188 33.531 23.219 1 60.12 372 GLU A N 1
ATOM 3015 C CA . GLU A 1 372 ? 10.047 33.125 22.406 1 60.12 372 GLU A CA 1
ATOM 3016 C C . GLU A 1 372 ? 9.031 32.344 23.25 1 60.12 372 GLU A C 1
ATOM 3018 O O . GLU A 1 372 ? 7.824 32.531 23.094 1 60.12 372 GLU A O 1
ATOM 3023 N N . PHE A 1 373 ? 9.5 31.531 24.094 1 60.06 373 PHE A N 1
ATOM 3024 C CA . PHE A 1 373 ? 8.617 30.688 24.891 1 60.06 373 PHE A CA 1
ATOM 3025 C C . PHE A 1 373 ? 7.922 31.5 25.969 1 60.06 373 PHE A C 1
ATOM 3027 O O . PHE A 1 373 ? 6.75 31.266 26.281 1 60.06 373 PHE A O 1
ATOM 3034 N N . LEU A 1 374 ? 8.719 32.406 26.438 1 58.41 374 LEU A N 1
ATOM 3035 C CA . LEU A 1 374 ? 8.203 33.188 27.547 1 58.41 374 LEU A CA 1
ATOM 3036 C C . LEU A 1 374 ? 7.066 34.094 27.094 1 58.41 374 LEU A C 1
ATOM 3038 O O . LEU A 1 374 ? 6.227 34.469 27.906 1 58.41 374 LEU A O 1
ATOM 3042 N N . SER A 1 375 ? 7.211 34.219 25.781 1 57.12 375 SER A N 1
ATOM 3043 C CA . SER A 1 375 ? 6.16 35.094 25.266 1 57.12 375 SER A CA 1
ATOM 3044 C C . SER A 1 375 ? 4.82 34.375 25.203 1 57.12 375 SER A C 1
ATOM 3046 O O . SER A 1 375 ? 3.766 35 25.172 1 57.12 375 SER A O 1
ATOM 3048 N N . GLN A 1 376 ? 4.945 33.094 25.297 1 58.94 376 GLN A N 1
ATOM 3049 C CA . GLN A 1 376 ? 3.693 32.344 25.203 1 58.94 376 GLN A CA 1
ATOM 3050 C C . GLN A 1 376 ? 3.023 32.219 26.562 1 58.94 376 GLN A C 1
ATOM 3052 O O . GLN A 1 376 ? 3.674 31.859 27.547 1 58.94 376 GLN A O 1
ATOM 3057 N N . GLN A 1 377 ? 1.861 32.656 26.766 1 56.5 377 GLN A N 1
ATOM 3058 C CA . GLN A 1 377 ? 1.105 32.625 28.016 1 56.5 377 GLN A CA 1
ATOM 3059 C C . GLN A 1 377 ? 1.095 31.219 28.609 1 56.5 377 GLN A C 1
ATOM 3061 O O . GLN A 1 377 ? 0.762 30.25 27.922 1 56.5 377 GLN A O 1
ATOM 3066 N N . GLY A 1 378 ? 1.535 31.031 29.828 1 60.59 378 GLY A N 1
ATOM 3067 C CA . GLY A 1 378 ? 1.466 29.781 30.547 1 60.59 378 GLY A CA 1
ATOM 3068 C C . GLY A 1 378 ? 2.715 28.922 30.391 1 60.59 378 GLY A C 1
ATOM 3069 O O . GLY A 1 378 ? 2.922 27.969 31.156 1 60.59 378 GLY A O 1
ATOM 3070 N N . ALA A 1 379 ? 3.453 29.281 29.438 1 67.62 379 ALA A N 1
ATOM 3071 C CA . ALA A 1 379 ? 4.641 28.469 29.172 1 67.62 379 ALA A CA 1
ATOM 3072 C C . ALA A 1 379 ? 5.648 28.578 30.312 1 67.62 379 ALA A C 1
ATOM 3074 O O . ALA A 1 379 ? 6.262 27.594 30.703 1 67.62 379 ALA A O 1
ATOM 3075 N N . LEU A 1 380 ? 5.617 29.766 30.906 1 70.56 380 LEU A N 1
ATOM 3076 C CA . LEU A 1 380 ? 6.609 30 31.953 1 70.56 380 LEU A CA 1
ATOM 3077 C C . LEU A 1 380 ? 6.316 29.141 33.188 1 70.56 380 LEU A C 1
ATOM 3079 O O . LEU A 1 380 ? 7.227 28.531 33.75 1 70.56 380 LEU A O 1
ATOM 3083 N N . SER A 1 381 ? 5.02 29.188 33.5 1 68.81 381 SER A N 1
ATOM 3084 C CA . SER A 1 381 ? 4.652 28.391 34.656 1 68.81 381 SER A CA 1
ATOM 3085 C C . SER A 1 381 ? 4.957 26.906 34.438 1 68.81 381 SER A C 1
ATOM 3087 O O . SER A 1 381 ? 5.426 26.234 35.344 1 68.81 381 SER A O 1
ATOM 3089 N N . ALA A 1 382 ? 4.73 26.5 33.281 1 71.56 382 ALA A N 1
ATOM 3090 C CA . ALA A 1 382 ? 4.973 25.094 32.969 1 71.56 382 ALA A CA 1
ATOM 3091 C C . ALA A 1 382 ? 6.465 24.781 33 1 71.56 382 ALA A C 1
ATOM 3093 O O . ALA A 1 382 ? 6.879 23.719 33.469 1 71.56 382 ALA A O 1
ATOM 3094 N N . ILE A 1 383 ? 7.176 25.703 32.562 1 75.81 383 ILE A N 1
ATOM 3095 C CA . ILE A 1 383 ? 8.625 25.531 32.5 1 75.81 383 ILE A CA 1
ATOM 3096 C C . ILE A 1 383 ? 9.188 25.469 33.906 1 75.81 383 ILE A C 1
ATOM 3098 O O . ILE A 1 383 ? 9.992 24.578 34.219 1 75.81 383 ILE A O 1
ATOM 3102 N N . LEU A 1 384 ? 8.664 26.328 34.719 1 75.5 384 LEU A N 1
ATOM 3103 C CA . LEU A 1 384 ? 9.172 26.391 36.062 1 75.5 384 LEU A CA 1
ATOM 3104 C C . LEU A 1 384 ? 8.773 25.156 36.875 1 75.5 384 LEU A C 1
ATOM 3106 O O . LEU A 1 384 ? 9.547 24.672 37.688 1 75.5 384 LEU A O 1
ATOM 3110 N N . HIS A 1 385 ? 7.641 24.75 36.531 1 75.94 385 HIS A N 1
ATOM 3111 C CA . HIS A 1 385 ? 7.203 23.516 37.156 1 75.94 385 HIS A CA 1
ATOM 3112 C C . HIS A 1 385 ? 8.094 22.344 36.781 1 75.94 385 HIS A C 1
ATOM 3114 O O . HIS A 1 385 ? 8.492 21.547 37.625 1 75.94 385 HIS A O 1
ATOM 3120 N N . ASP A 1 386 ? 8.383 22.25 35.562 1 77.25 386 ASP A N 1
ATOM 3121 C CA . ASP A 1 386 ? 9.227 21.172 35.094 1 77.25 386 ASP A CA 1
ATOM 3122 C C . ASP A 1 386 ? 10.648 21.281 35.625 1 77.25 386 ASP A C 1
ATOM 3124 O O . ASP A 1 386 ? 11.281 20.266 35.938 1 77.25 386 ASP A O 1
ATOM 3128 N N . VAL A 1 387 ? 11.047 22.469 35.688 1 74.38 387 VAL A N 1
ATOM 3129 C CA . VAL A 1 387 ? 12.398 22.719 36.156 1 74.38 387 VAL A CA 1
ATOM 3130 C C . VAL A 1 387 ? 12.508 22.297 37.625 1 74.38 387 VAL A C 1
ATOM 3132 O O . VAL A 1 387 ? 13.523 21.734 38.062 1 74.38 387 VAL A O 1
ATOM 3135 N N . LYS A 1 388 ? 11.477 22.594 38.281 1 76.19 388 LYS A N 1
ATOM 3136 C CA . LYS A 1 388 ? 11.453 22.172 39.688 1 76.19 388 LYS A CA 1
ATOM 3137 C C . LYS A 1 388 ? 11.609 20.656 39.812 1 76.19 388 LYS A C 1
ATOM 3139 O O . LYS A 1 388 ? 12.359 20.188 40.656 1 76.19 388 LYS A O 1
ATOM 3144 N N . LEU A 1 389 ? 10.969 19.984 38.969 1 76.5 389 LEU A N 1
ATOM 3145 C CA . LEU A 1 389 ? 11.016 18.531 39 1 76.5 389 LEU A CA 1
ATOM 3146 C C . LEU A 1 389 ? 12.383 18.016 38.562 1 76.5 389 LEU A C 1
ATOM 3148 O O . LEU A 1 389 ? 12.875 17.016 39.062 1 76.5 389 LEU A O 1
ATOM 3152 N N . LEU A 1 390 ? 12.945 18.734 37.656 1 76.69 390 LEU A N 1
ATOM 3153 C CA . LEU A 1 390 ? 14.242 18.328 37.125 1 76.69 390 LEU A CA 1
ATOM 3154 C C . LEU A 1 390 ? 15.336 18.5 38.188 1 76.69 390 LEU A C 1
ATOM 3156 O O . LEU A 1 390 ? 16.281 17.703 38.25 1 76.69 390 LEU A O 1
ATOM 3160 N N . ILE A 1 391 ? 15.188 19.531 38.938 1 76.06 391 ILE A N 1
ATOM 3161 C CA . ILE A 1 391 ? 16.156 19.812 40 1 76.06 391 ILE A CA 1
ATOM 3162 C C . ILE A 1 391 ? 16.156 18.688 41.031 1 76.06 391 ILE A C 1
ATOM 3164 O O . ILE A 1 391 ? 17.203 18.312 41.531 1 76.06 391 ILE A O 1
ATOM 3168 N N . GLU A 1 392 ? 15 18.219 41.188 1 75.44 392 GLU A N 1
ATOM 3169 C CA . GLU A 1 392 ? 14.883 17.109 42.156 1 75.44 392 GLU A CA 1
ATOM 3170 C C . GLU A 1 392 ? 15.547 15.852 41.625 1 75.44 392 GLU A C 1
ATOM 3172 O O . GLU A 1 392 ? 16.078 15.047 42.375 1 75.44 392 GLU A O 1
ATOM 3177 N N . GLU A 1 393 ? 15.586 15.711 40.375 1 72.75 393 GLU A N 1
ATOM 3178 C CA . GLU A 1 393 ? 16.141 14.523 39.719 1 72.75 393 GLU A CA 1
ATOM 3179 C C . GLU A 1 393 ? 17.656 14.648 39.531 1 72.75 393 GLU A C 1
ATOM 3181 O O . GLU A 1 393 ? 18.375 13.664 39.688 1 72.75 393 GLU A O 1
ATOM 3186 N N . ASP A 1 394 ? 18.094 15.836 39.156 1 72.62 394 ASP A N 1
ATOM 3187 C CA . ASP A 1 394 ? 19.5 16.094 38.875 1 72.62 394 ASP A CA 1
ATOM 3188 C C . ASP A 1 394 ? 19.938 17.438 39.438 1 72.62 394 ASP A C 1
ATOM 3190 O O . ASP A 1 394 ? 19.625 18.484 38.844 1 72.62 394 ASP A O 1
ATOM 3194 N N . THR A 1 395 ? 20.656 17.422 40.438 1 74.12 395 THR A N 1
ATOM 3195 C CA . THR A 1 395 ? 21.094 18.625 41.125 1 74.12 395 THR A CA 1
ATOM 3196 C C . THR A 1 395 ? 22.016 19.453 40.219 1 74.12 395 THR A C 1
ATOM 3198 O O . THR A 1 395 ? 22.188 20.656 40.438 1 74.12 395 THR A O 1
ATOM 3201 N N . SER A 1 396 ? 22.641 18.75 39.281 1 73.81 396 SER A N 1
ATOM 3202 C CA . SER A 1 396 ? 23.547 19.484 38.406 1 73.81 396 SER A CA 1
ATOM 3203 C C . SER A 1 396 ? 22.797 20.516 37.562 1 73.81 396 SER A C 1
ATOM 3205 O O . SER A 1 396 ? 23.375 21.516 37.125 1 73.81 396 SER A O 1
ATOM 3207 N N . ILE A 1 397 ? 21.516 20.359 37.438 1 74 397 ILE A N 1
ATOM 3208 C CA . ILE A 1 397 ? 20.688 21.25 36.656 1 74 397 ILE A CA 1
ATOM 3209 C C . ILE A 1 397 ? 20.469 22.562 37.406 1 74 397 ILE A C 1
ATOM 3211 O O . ILE A 1 397 ? 20.375 23.625 36.781 1 74 397 ILE A O 1
ATOM 3215 N N . LYS A 1 398 ? 20.438 22.391 38.719 1 78.44 398 LYS A N 1
ATOM 3216 C CA . LYS A 1 398 ? 20.25 23.578 39.562 1 78.44 398 LYS A CA 1
ATOM 3217 C C . LYS A 1 398 ? 21.359 24.594 39.312 1 78.44 398 LYS A C 1
ATOM 3219 O O . LYS A 1 398 ? 21.078 25.781 39.156 1 78.44 398 LYS A O 1
ATOM 3224 N N . LEU A 1 399 ? 22.562 24.062 39.219 1 76.75 399 LEU A N 1
ATOM 3225 C CA . LEU A 1 399 ? 23.703 24.953 39.031 1 76.75 399 LEU A CA 1
ATOM 3226 C C . LEU A 1 399 ? 23.641 25.625 37.656 1 76.75 399 LEU A C 1
ATOM 3228 O O . LEU A 1 399 ? 23.891 26.828 37.562 1 76.75 399 LEU A O 1
ATOM 3232 N N . THR A 1 400 ? 23.219 24.922 36.75 1 75.88 400 THR A N 1
ATOM 3233 C CA . THR A 1 400 ? 23.172 25.453 35.375 1 75.88 400 THR A CA 1
ATOM 3234 C C . THR A 1 400 ? 22.062 26.484 35.25 1 75.88 400 THR A C 1
ATOM 3236 O O . THR A 1 400 ? 22.25 27.531 34.625 1 75.88 400 THR A O 1
ATOM 3239 N N . LEU A 1 401 ? 21 26.219 35.844 1 77.81 401 LEU A N 1
ATOM 3240 C CA . LEU A 1 401 ? 19.844 27.109 35.719 1 77.81 401 LEU A CA 1
ATOM 3241 C C . LEU A 1 401 ? 20.031 28.375 36.562 1 77.81 401 LEU A C 1
ATOM 3243 O O . LEU A 1 401 ? 19.484 29.422 36.25 1 77.81 401 LEU A O 1
ATOM 3247 N N . SER A 1 402 ? 20.781 28.203 37.562 1 80.69 402 SER A N 1
ATOM 3248 C CA . SER A 1 402 ? 21.031 29.359 38.438 1 80.69 402 SER A CA 1
ATOM 3249 C C . SER A 1 402 ? 21.828 30.438 37.719 1 80.69 402 SER A C 1
ATOM 3251 O O . SER A 1 402 ? 21.719 31.625 38.031 1 80.69 402 SER A O 1
ATOM 3253 N N . VAL A 1 403 ? 22.578 29.969 36.688 1 79.06 403 VAL A N 1
ATOM 3254 C CA . VAL A 1 403 ? 23.438 30.938 36 1 79.06 403 VAL A CA 1
ATOM 3255 C C . VAL A 1 403 ? 22.891 31.203 34.625 1 79.06 403 VAL A C 1
ATOM 3257 O O . VAL A 1 403 ? 23.531 31.875 33.812 1 79.06 403 VAL A O 1
ATOM 3260 N N . THR A 1 404 ? 21.75 30.688 34.281 1 77 404 THR A N 1
ATOM 3261 C CA . THR A 1 404 ? 21.141 30.906 33 1 77 404 THR A CA 1
ATOM 3262 C C . THR A 1 404 ? 20.156 32.094 33.062 1 77 404 THR A C 1
ATOM 3264 O O . THR A 1 404 ? 19.297 32.125 33.938 1 77 404 THR A O 1
ATOM 3267 N N . PRO A 1 405 ? 20.25 33 32.188 1 79.56 405 PRO A N 1
ATOM 3268 C CA . PRO A 1 405 ? 19.359 34.188 32.25 1 79.56 405 PRO A CA 1
ATOM 3269 C C . PRO A 1 405 ? 17.969 33.906 31.672 1 79.56 405 PRO A C 1
ATOM 3271 O O . PRO A 1 405 ? 17.672 34.25 30.531 1 79.56 405 PRO A O 1
ATOM 3274 N N . PHE A 1 406 ? 17.094 33.344 32.469 1 78 406 PHE A N 1
ATOM 3275 C CA . PHE A 1 406 ? 15.773 33 31.953 1 78 406 PHE A CA 1
ATOM 3276 C C . PHE A 1 406 ? 14.688 33.75 32.719 1 78 406 PHE A C 1
ATOM 3278 O O . PHE A 1 406 ? 13.5 33.562 32.469 1 78 406 PHE A O 1
ATOM 3285 N N . VAL A 1 407 ? 15.086 34.594 33.656 1 81.5 407 VAL A N 1
ATOM 3286 C CA . VAL A 1 407 ? 14.125 35.344 34.469 1 81.5 407 VAL A CA 1
ATOM 3287 C C . VAL A 1 407 ? 14.039 36.781 33.906 1 81.5 407 VAL A C 1
ATOM 3289 O O . VAL A 1 407 ? 15.062 37.469 33.781 1 81.5 407 VAL A O 1
ATOM 3292 N N . LEU A 1 408 ? 12.844 37.125 33.594 1 81.94 408 LEU A N 1
ATOM 3293 C CA . LEU A 1 408 ? 12.625 38.5 33.094 1 81.94 408 LEU A CA 1
ATOM 3294 C C . LEU A 1 408 ? 12.609 39.469 34.25 1 81.94 408 LEU A C 1
ATOM 3296 O O . LEU A 1 408 ? 11.82 39.344 35.188 1 81.94 408 LEU A O 1
ATOM 3300 N N . ALA A 1 409 ? 13.508 40.438 34.156 1 87.06 409 ALA A N 1
ATOM 3301 C CA . ALA A 1 409 ? 13.508 41.531 35.156 1 87.06 409 ALA A CA 1
ATOM 3302 C C . ALA A 1 409 ? 12.445 42.562 34.812 1 87.06 409 ALA A C 1
ATOM 3304 O O . ALA A 1 409 ? 11.891 42.562 33.719 1 87.06 409 ALA A O 1
ATOM 3305 N N . ALA A 1 410 ? 12.156 43.344 35.656 1 85.31 410 ALA A N 1
ATOM 3306 C CA . ALA A 1 410 ? 11.102 44.344 35.5 1 85.31 410 ALA A CA 1
ATOM 3307 C C . ALA A 1 410 ? 11.461 45.344 34.406 1 85.31 410 ALA A C 1
ATOM 3309 O O . ALA A 1 410 ? 10.578 45.969 33.812 1 85.31 410 ALA A O 1
ATOM 3310 N N . ASN A 1 411 ? 12.734 45.469 34.219 1 85.25 411 ASN A N 1
ATOM 3311 C CA . ASN A 1 411 ? 13.156 46.438 33.188 1 85.25 411 ASN A CA 1
ATOM 3312 C C . ASN A 1 411 ? 13.156 45.781 31.797 1 85.25 411 ASN A C 1
ATOM 3314 O O . ASN A 1 411 ? 13.547 46.406 30.812 1 85.25 411 ASN A O 1
ATOM 3318 N N . GLY A 1 412 ? 12.891 44.438 31.656 1 80.56 412 GLY A N 1
ATOM 3319 C CA . GLY A 1 412 ? 12.758 43.781 30.375 1 80.56 412 GLY A CA 1
ATOM 3320 C C . GLY A 1 412 ? 13.969 42.938 30.016 1 80.56 412 GLY A C 1
ATOM 3321 O O . GLY A 1 412 ? 13.961 42.25 29 1 80.56 412 GLY A O 1
ATOM 3322 N N . SER A 1 413 ? 14.992 43.094 30.844 1 83 413 SER A N 1
ATOM 3323 C CA . SER A 1 413 ? 16.188 42.312 30.547 1 83 413 SER A CA 1
ATOM 3324 C C . SER A 1 413 ? 16.078 40.906 31.125 1 83 413 SER A C 1
ATOM 3326 O O . SER A 1 413 ? 15.461 40.688 32.188 1 83 413 SER A O 1
ATOM 3328 N N . TRP A 1 414 ? 16.688 39.938 30.469 1 80.25 414 TRP A N 1
ATOM 3329 C CA . TRP A 1 414 ? 16.75 38.562 30.969 1 80.25 414 TRP A CA 1
ATOM 3330 C C . TRP A 1 414 ? 17.969 38.344 31.844 1 80.25 414 TRP A C 1
ATOM 3332 O O . TRP A 1 414 ? 19.094 38.656 31.453 1 80.25 414 TRP A O 1
ATOM 3342 N N . GLN A 1 415 ? 17.656 37.969 33.062 1 84.38 415 GLN A N 1
ATOM 3343 C CA . GLN A 1 415 ? 18.734 37.812 34.031 1 84.38 415 GLN A CA 1
ATOM 3344 C C . GLN A 1 415 ? 18.719 36.406 34.656 1 84.38 415 GLN A C 1
ATOM 3346 O O . GLN A 1 415 ? 17.719 35.719 34.594 1 84.38 415 GLN A O 1
ATOM 3351 N N . GLN A 1 416 ? 19.906 36 35.156 1 87.62 416 GLN A N 1
ATOM 3352 C CA . GLN A 1 416 ? 19.984 34.75 35.906 1 87.62 416 GLN A CA 1
ATOM 3353 C C . GLN A 1 416 ? 19.359 34.906 37.312 1 87.62 416 GLN A C 1
ATOM 3355 O O . GLN A 1 416 ? 19.391 36 37.875 1 87.62 416 GLN A O 1
ATOM 3360 N N . PRO A 1 417 ? 18.781 33.844 37.75 1 87.75 417 PRO A N 1
ATOM 3361 C CA . PRO A 1 417 ? 18.172 33.906 39.062 1 87.75 417 PRO A CA 1
ATOM 3362 C C . PRO A 1 417 ? 19.141 34.406 40.156 1 87.75 417 PRO A C 1
ATOM 3364 O O . PRO A 1 417 ? 18.766 35.156 41.031 1 87.75 417 PRO A O 1
ATOM 3367 N N . SER A 1 418 ? 20.422 34.094 40 1 87.19 418 SER A N 1
ATOM 3368 C CA . SER A 1 418 ? 21.406 34.406 41.031 1 87.19 418 SER A CA 1
ATOM 3369 C C . SER A 1 418 ? 21.75 35.875 41.031 1 87.19 418 SER A C 1
ATOM 3371 O O . SER A 1 418 ? 22.406 36.375 41.938 1 87.19 418 SER A O 1
ATOM 3373 N N . ARG A 1 419 ? 21.25 36.594 40 1 88 419 ARG A N 1
ATOM 3374 C CA . ARG A 1 419 ? 21.547 38 39.906 1 88 419 ARG A CA 1
ATOM 3375 C C . ARG A 1 419 ? 20.359 38.844 40.375 1 88 419 ARG A C 1
ATOM 3377 O O . ARG A 1 419 ? 20.484 40.062 40.5 1 88 419 ARG A O 1
ATOM 3384 N N . LEU A 1 420 ? 19.328 38.156 40.688 1 92.81 420 LEU A N 1
ATOM 3385 C CA . LEU A 1 420 ? 18.125 38.875 41.094 1 92.81 420 LEU A CA 1
ATOM 3386 C C . LEU A 1 420 ? 17.828 38.625 42.562 1 92.81 420 LEU A C 1
ATOM 3388 O O . LEU A 1 420 ? 18.438 37.75 43.188 1 92.81 420 LEU A O 1
ATOM 3392 N N . TYR A 1 421 ? 16.984 39.5 43.125 1 94.62 421 TYR A N 1
ATOM 3393 C CA . TYR A 1 421 ? 16.656 39.438 44.531 1 94.62 421 TYR A CA 1
ATOM 3394 C C . TYR A 1 421 ? 15.172 39.156 44.75 1 94.62 421 TYR A C 1
ATOM 3396 O O . TYR A 1 421 ? 14.344 39.469 43.875 1 94.62 421 TYR A O 1
ATOM 3404 N N . ASP A 1 422 ? 14.82 38.5 45.812 1 94.12 422 ASP A N 1
ATOM 3405 C CA . ASP A 1 422 ? 13.453 38.125 46.188 1 94.12 422 ASP A CA 1
ATOM 3406 C C . ASP A 1 422 ? 12.625 39.375 46.531 1 94.12 422 ASP A C 1
ATOM 3408 O O . ASP A 1 422 ? 12.922 40.062 47.531 1 94.12 422 ASP A O 1
ATOM 3412 N N . PRO A 1 423 ? 11.625 39.594 45.844 1 92.94 423 PRO A N 1
ATOM 3413 C CA . PRO A 1 423 ? 10.797 40.781 46.125 1 92.94 423 PRO A CA 1
ATOM 3414 C C . PRO A 1 423 ? 9.969 40.625 47.375 1 92.94 423 PRO A C 1
ATOM 3416 O O . PRO A 1 423 ? 9.391 41.594 47.875 1 92.94 423 PRO A O 1
ATOM 3419 N N . ARG A 1 424 ? 9.914 39.5 47.875 1 93.19 424 ARG A N 1
ATOM 3420 C CA . ARG A 1 424 ? 9.141 39.281 49.094 1 93.19 424 ARG A CA 1
ATOM 3421 C C . ARG A 1 424 ? 9.875 39.781 50.312 1 93.19 424 ARG A C 1
ATOM 3423 O O . ARG A 1 424 ? 9.305 39.844 51.406 1 93.19 424 ARG A O 1
ATOM 3430 N N . VAL A 1 425 ? 11.148 40.156 50.188 1 93 425 VAL A N 1
ATOM 3431 C CA . VAL A 1 425 ? 11.953 40.719 51.281 1 93 425 VAL A CA 1
ATOM 3432 C C . VAL A 1 425 ? 11.906 42.219 51.25 1 93 425 VAL A C 1
ATOM 3434 O O . VAL A 1 425 ? 12.586 42.875 50.438 1 93 425 VAL A O 1
ATOM 3437 N N . PRO A 1 426 ? 11.258 42.844 52.125 1 91.44 426 PRO A N 1
ATOM 3438 C CA . PRO A 1 426 ? 11.047 44.312 52.094 1 91.44 426 PRO A CA 1
ATOM 3439 C C . PRO A 1 426 ? 12.352 45.094 52.156 1 91.44 426 PRO A C 1
ATOM 3441 O O . PRO A 1 426 ? 12.484 46.125 51.5 1 91.44 426 PRO A O 1
ATOM 3444 N N . GLU A 1 427 ? 13.312 44.656 53 1 88.62 427 GLU A N 1
ATOM 3445 C CA . GLU A 1 427 ? 14.586 45.344 53.188 1 88.62 427 GLU A CA 1
ATOM 3446 C C . GLU A 1 427 ? 15.32 45.5 51.844 1 88.62 427 GLU A C 1
ATOM 3448 O O . GLU A 1 427 ? 15.922 46.531 51.562 1 88.62 427 GLU A O 1
ATOM 3453 N N . LEU A 1 428 ? 15.203 44.531 51.125 1 92.75 428 LEU A N 1
ATOM 3454 C CA . LEU A 1 428 ? 15.883 44.531 49.844 1 92.75 428 LEU A CA 1
ATOM 3455 C C . LEU A 1 428 ? 15.172 45.438 48.844 1 92.75 428 LEU A C 1
ATOM 3457 O O . LEU A 1 428 ? 15.82 46.125 48.062 1 92.75 428 LEU A O 1
ATOM 3461 N N . GLN A 1 429 ? 13.922 45.469 48.844 1 90.25 429 GLN A N 1
ATOM 3462 C CA . GLN A 1 429 ? 13.125 46.281 47.969 1 90.25 429 GLN A CA 1
ATOM 3463 C C . GLN A 1 429 ? 13.406 47.781 48.188 1 90.25 429 GLN A C 1
ATOM 3465 O O . GLN A 1 429 ? 13.352 48.562 47.25 1 90.25 429 GLN A O 1
ATOM 3470 N N . ASP A 1 430 ? 13.633 48 49.375 1 87.75 430 ASP A N 1
ATOM 3471 C CA . ASP A 1 430 ? 13.914 49.406 49.75 1 87.75 430 ASP A CA 1
ATOM 3472 C C . ASP A 1 430 ? 15.297 49.812 49.281 1 87.75 430 ASP A C 1
ATOM 3474 O O . ASP A 1 430 ? 15.508 51 48.906 1 87.75 430 ASP A O 1
ATOM 3478 N N . MET A 1 431 ? 16.203 48.906 49.281 1 88.88 431 MET A N 1
ATOM 3479 C CA . MET A 1 431 ? 17.609 49.219 49.031 1 88.88 431 MET A CA 1
ATOM 3480 C C . MET A 1 431 ? 17.922 49.188 47.562 1 88.88 431 MET A C 1
ATOM 3482 O O . MET A 1 431 ? 18.719 49.969 47.062 1 88.88 431 MET A O 1
ATOM 3486 N N . LEU A 1 432 ? 17.297 48.312 46.906 1 92.44 432 LEU A N 1
ATOM 3487 C CA . LEU A 1 432 ? 17.688 48.031 45.531 1 92.44 432 LEU A CA 1
ATOM 3488 C C . LEU A 1 432 ? 16.656 48.594 44.562 1 92.44 432 LEU A C 1
ATOM 3490 O O . LEU A 1 432 ? 15.469 48.719 44.875 1 92.44 432 LEU A O 1
ATOM 3494 N N . HIS A 1 433 ? 17.125 48.938 43.406 1 90.38 433 HIS A N 1
ATOM 3495 C CA . HIS A 1 433 ? 16.234 49.438 42.375 1 90.38 433 HIS A CA 1
ATOM 3496 C C . HIS A 1 433 ? 15.297 48.375 41.875 1 90.38 433 HIS A C 1
ATOM 3498 O O . HIS A 1 433 ? 15.75 47.344 41.344 1 90.38 433 HIS A O 1
ATOM 3504 N N . ARG A 1 434 ? 14.062 48.531 41.875 1 87.88 434 ARG A N 1
ATOM 3505 C CA . ARG A 1 434 ? 13.031 47.531 41.625 1 87.88 434 ARG A CA 1
ATOM 3506 C C . ARG A 1 434 ? 13.062 47.031 40.188 1 87.88 434 ARG A C 1
ATOM 3508 O O . ARG A 1 434 ? 12.891 45.844 39.938 1 87.88 434 ARG A O 1
ATOM 3515 N N . GLU A 1 435 ? 13.32 47.812 39.219 1 89 435 GLU A N 1
ATOM 3516 C CA . GLU A 1 435 ? 13.211 47.469 37.812 1 89 435 GLU A CA 1
ATOM 3517 C C . GLU A 1 435 ? 14.406 46.656 37.344 1 89 435 GLU A C 1
ATOM 3519 O O . GLU A 1 435 ? 14.289 45.844 36.438 1 89 435 GLU A O 1
ATOM 3524 N N . VAL A 1 436 ? 15.484 46.812 38.031 1 88.75 436 VAL A N 1
ATOM 3525 C CA . VAL A 1 436 ? 16.719 46.219 37.531 1 88.75 436 VAL A CA 1
ATOM 3526 C C . VAL A 1 436 ? 17.016 44.938 38.281 1 88.75 436 VAL A C 1
ATOM 3528 O O . VAL A 1 436 ? 17.531 43.969 37.719 1 88.75 436 VAL A O 1
ATOM 3531 N N . PHE A 1 437 ? 16.719 44.906 39.562 1 93.31 437 PHE A N 1
ATOM 3532 C CA . PHE A 1 437 ? 17.281 43.844 40.406 1 93.31 437 PHE A CA 1
ATOM 3533 C C . PHE A 1 437 ? 16.188 42.906 40.875 1 93.31 437 PHE A C 1
ATOM 3535 O O . PHE A 1 437 ? 16.422 42.094 41.75 1 93.31 437 PHE A O 1
ATOM 3542 N N . PHE A 1 438 ? 15.023 43.031 40.469 1 94.75 438 PHE A N 1
ATOM 3543 C CA . PHE A 1 438 ? 13.938 42.125 40.844 1 94.75 438 PHE A CA 1
ATOM 3544 C C . PHE A 1 438 ? 13.242 41.562 39.625 1 94.75 438 PHE A C 1
ATOM 3546 O O . PHE A 1 438 ? 13.242 42.188 38.562 1 94.75 438 PHE A O 1
ATOM 3553 N N . PRO A 1 439 ? 12.695 40.312 39.688 1 91.19 439 PRO A N 1
ATOM 3554 C CA . PRO A 1 439 ? 11.945 39.719 38.594 1 91.19 439 PRO A CA 1
ATOM 3555 C C . PRO A 1 439 ? 10.695 40.531 38.219 1 91.19 439 PRO A C 1
ATOM 3557 O O . PRO A 1 439 ? 10.141 41.219 39.062 1 91.19 439 PRO A O 1
ATOM 3560 N N . SER A 1 440 ? 10.312 40.438 37 1 89.19 440 SER A N 1
ATOM 3561 C CA . SER A 1 440 ? 9.102 41.125 36.562 1 89.19 440 SER A CA 1
ATOM 3562 C C . SER A 1 440 ? 7.859 40.562 37.25 1 89.19 440 SER A C 1
ATOM 3564 O O . SER A 1 440 ? 7.918 39.5 37.875 1 89.19 440 SER A O 1
ATOM 3566 N N . ASP A 1 441 ? 6.781 41.188 37.062 1 85.88 441 ASP A N 1
ATOM 3567 C CA . ASP A 1 441 ? 5.523 40.812 37.688 1 85.88 441 ASP A CA 1
ATOM 3568 C C . ASP A 1 441 ? 5.031 39.469 37.188 1 85.88 441 ASP A C 1
ATOM 3570 O O . ASP A 1 441 ? 4.219 38.812 37.844 1 85.88 441 ASP A O 1
ATOM 3574 N N . LYS A 1 442 ? 5.59 39.031 36.125 1 79.25 442 LYS A N 1
ATOM 3575 C CA . LYS A 1 442 ? 5.199 37.75 35.562 1 79.25 442 LYS A CA 1
ATOM 3576 C C . LYS A 1 442 ? 5.625 36.594 36.469 1 79.25 442 LYS A C 1
ATOM 3578 O O . LYS A 1 442 ? 5.047 35.531 36.438 1 79.25 442 LYS A O 1
ATOM 3583 N N . PHE A 1 443 ? 6.668 36.938 37.344 1 83.88 443 PHE A N 1
ATOM 3584 C CA . PHE A 1 443 ? 7.223 35.938 38.25 1 83.88 443 PHE A CA 1
ATOM 3585 C C . PHE A 1 443 ? 6.773 36.156 39.688 1 83.88 443 PHE A C 1
ATOM 3587 O O . PHE A 1 443 ? 7.383 35.656 40.625 1 83.88 443 PHE A O 1
ATOM 3594 N N . SER A 1 444 ? 5.664 36.906 39.812 1 82.62 444 SER A N 1
ATOM 3595 C CA . SER A 1 444 ? 5.312 37.375 41.156 1 82.62 444 SER A CA 1
ATOM 3596 C C . SER A 1 444 ? 4.566 36.281 41.938 1 82.62 444 SER A C 1
ATOM 3598 O O . SER A 1 444 ? 4.426 36.375 43.156 1 82.62 444 SER A O 1
ATOM 3600 N N . ASP A 1 445 ? 4.172 35.25 41.25 1 84.19 445 ASP A N 1
ATOM 3601 C CA . ASP A 1 445 ? 3.477 34.156 41.938 1 84.19 445 ASP A CA 1
ATOM 3602 C C . ASP A 1 445 ? 4.387 33.5 42.969 1 84.19 445 ASP A C 1
ATOM 3604 O O . ASP A 1 445 ? 5.555 33.219 42.688 1 84.19 445 ASP A O 1
ATOM 3608 N N . PRO A 1 446 ? 3.846 33.312 44.188 1 86.56 446 PRO A N 1
ATOM 3609 C CA . PRO A 1 446 ? 4.66 32.781 45.281 1 86.56 446 PRO A CA 1
ATOM 3610 C C . PRO A 1 446 ? 5.352 31.453 44.906 1 86.56 446 PRO A C 1
ATOM 3612 O O . PRO A 1 446 ? 6.508 31.25 45.281 1 86.56 446 PRO A O 1
ATOM 3615 N N . GLU A 1 447 ? 4.672 30.594 44.281 1 82.88 447 GLU A N 1
ATOM 3616 C CA . GLU A 1 447 ? 5.27 29.312 43.938 1 82.88 447 GLU A CA 1
ATOM 3617 C C . GLU A 1 447 ? 6.457 29.5 42.969 1 82.88 447 GLU A C 1
ATOM 3619 O O . GLU A 1 447 ? 7.473 28.812 43.094 1 82.88 447 GLU A O 1
ATOM 3624 N N . THR A 1 448 ? 6.316 30.391 42.062 1 83.19 448 THR A N 1
ATOM 3625 C CA . THR A 1 448 ? 7.387 30.719 41.125 1 83.19 448 THR A CA 1
ATOM 3626 C C . THR A 1 448 ? 8.586 31.312 41.844 1 83.19 448 THR A C 1
ATOM 3628 O O . THR A 1 448 ? 9.734 30.969 41.562 1 83.19 448 THR A O 1
ATOM 3631 N N . LEU A 1 449 ? 8.273 32.188 42.781 1 88.94 449 LEU A N 1
ATOM 3632 C CA . LEU A 1 449 ? 9.344 32.844 43.531 1 88.94 449 LEU A CA 1
ATOM 3633 C C . LEU A 1 449 ? 10.086 31.828 44.406 1 88.94 449 LEU A C 1
ATOM 3635 O O . LEU A 1 449 ? 11.312 31.922 44.531 1 88.94 449 LEU A O 1
ATOM 3639 N N . GLU A 1 450 ? 9.352 30.891 44.938 1 87.94 450 GLU A N 1
ATOM 3640 C CA . GLU A 1 450 ? 9.992 29.844 45.719 1 87.94 450 GLU A CA 1
ATOM 3641 C C . GLU A 1 450 ? 10.945 29.016 44.844 1 87.94 450 GLU A C 1
ATOM 3643 O O . GLU A 1 450 ? 12.016 28.609 45.312 1 87.94 450 GLU A O 1
ATOM 3648 N N . THR A 1 451 ? 10.484 28.719 43.656 1 84.19 451 THR A N 1
ATOM 3649 C CA . THR A 1 451 ? 11.32 27.969 42.719 1 84.19 451 THR A CA 1
ATOM 3650 C C . THR A 1 451 ? 12.57 28.781 42.375 1 84.19 451 THR A C 1
ATOM 3652 O O . THR A 1 451 ? 13.672 28.219 42.312 1 84.19 451 THR A O 1
ATOM 3655 N N . LEU A 1 452 ? 12.383 30.031 42.156 1 88.06 452 LEU A N 1
ATOM 3656 C CA . LEU A 1 452 ? 13.508 30.891 41.781 1 88.06 452 LEU A CA 1
ATOM 3657 C C . LEU A 1 452 ? 14.492 31 42.969 1 88.06 452 LEU A C 1
ATOM 3659 O O . LEU A 1 452 ? 15.703 31.078 42.75 1 88.06 452 LEU A O 1
ATOM 3663 N N . VAL A 1 453 ? 13.977 30.984 44.125 1 89.94 453 VAL A N 1
ATOM 3664 C CA . VAL A 1 453 ? 14.836 31 45.312 1 89.94 453 VAL A CA 1
ATOM 3665 C C . VAL A 1 453 ? 15.695 29.734 45.344 1 89.94 453 VAL A C 1
ATOM 3667 O O . VAL A 1 453 ? 16.891 29.797 45.625 1 89.94 453 VAL A O 1
ATOM 3670 N N . SER A 1 454 ? 15.062 28.688 45.031 1 86.5 454 SER A N 1
ATOM 3671 C CA . SER A 1 454 ? 15.797 27.422 44.969 1 86.5 454 SER A CA 1
ATOM 3672 C C . SER A 1 454 ? 16.859 27.438 43.875 1 86.5 454 SER A C 1
ATOM 3674 O O . SER A 1 454 ? 17.828 26.688 43.938 1 86.5 454 SER A O 1
ATOM 3676 N N . LEU A 1 455 ? 16.703 28.344 42.938 1 87.19 455 LEU A N 1
ATOM 3677 C CA . LEU A 1 455 ? 17.641 28.422 41.812 1 87.19 455 LEU A CA 1
ATOM 3678 C C . LEU A 1 455 ? 18.672 29.531 42.062 1 87.19 455 LEU A C 1
ATOM 3680 O O . LEU A 1 455 ? 19.516 29.781 41.188 1 87.19 455 LEU A O 1
ATOM 3684 N N . GLY A 1 456 ? 18.531 30.25 43.156 1 87.44 456 GLY A N 1
ATOM 3685 C CA . GLY A 1 456 ? 19.609 31.172 43.5 1 87.44 456 GLY A CA 1
ATOM 3686 C C . GLY A 1 456 ? 19.125 32.594 43.719 1 87.44 456 GLY A C 1
ATOM 3687 O O . GLY A 1 456 ? 19.922 33.5 43.906 1 87.44 456 GLY A O 1
ATOM 3688 N N . LEU A 1 457 ? 17.844 32.75 43.531 1 91.5 457 LEU A N 1
ATOM 3689 C CA . LEU A 1 457 ? 17.312 34.094 43.844 1 91.5 457 LEU A CA 1
ATOM 3690 C C . LEU A 1 457 ? 17.766 34.531 45.25 1 91.5 457 LEU A C 1
ATOM 3692 O O . LEU A 1 457 ? 17.547 33.812 46.219 1 91.5 457 LEU A O 1
ATOM 3696 N N . ARG A 1 458 ? 18.297 35.688 45.281 1 92.44 458 ARG A N 1
ATOM 3697 C CA . ARG A 1 458 ? 18.938 36.094 46.531 1 92.44 458 ARG A CA 1
ATOM 3698 C C . ARG A 1 458 ? 17.938 36.656 47.531 1 92.44 458 ARG A C 1
ATOM 3700 O O . ARG A 1 458 ? 17.031 37.406 47.125 1 92.44 458 ARG A O 1
ATOM 3707 N N . GLN A 1 459 ? 18.125 36.281 48.719 1 93.06 459 GLN A N 1
ATOM 3708 C CA . GLN A 1 459 ? 17.219 36.75 49.75 1 93.06 459 GLN A CA 1
ATOM 3709 C C . GLN A 1 459 ? 17.938 37.656 50.75 1 93.06 459 GLN A C 1
ATOM 3711 O O . GLN A 1 459 ? 17.328 38.156 51.688 1 93.06 459 GLN A O 1
ATOM 3716 N N . SER A 1 460 ? 19.234 37.812 50.531 1 90.19 460 SER A N 1
ATOM 3717 C CA . SER A 1 460 ? 20.047 38.688 51.406 1 90.19 460 SER A CA 1
ATOM 3718 C C . SER A 1 460 ? 21.078 39.438 50.594 1 90.19 460 SER A C 1
ATOM 3720 O O . SER A 1 460 ? 21.359 39.094 49.438 1 90.19 460 SER A O 1
ATOM 3722 N N . LEU A 1 461 ? 21.516 40.531 51.188 1 86.44 461 LEU A N 1
ATOM 3723 C CA . LEU A 1 461 ? 22.516 41.375 50.531 1 86.44 461 LEU A CA 1
ATOM 3724 C C . LEU A 1 461 ? 23.922 40.969 50.906 1 86.44 461 LEU A C 1
ATOM 3726 O O . LEU A 1 461 ? 24.406 41.312 52 1 86.44 461 LEU A O 1
ATOM 3730 N N . GLY A 1 462 ? 24.609 40.188 50.25 1 80.06 462 GLY A N 1
ATOM 3731 C CA . GLY A 1 462 ? 26 39.844 50.5 1 80.06 462 GLY A CA 1
ATOM 3732 C C . GLY A 1 462 ? 26.969 40.906 49.969 1 80.06 462 GLY A C 1
ATOM 3733 O O . GLY A 1 462 ? 26.594 42.062 49.781 1 80.06 462 GLY A O 1
ATOM 3734 N N . PHE A 1 463 ? 28.203 40.5 49.75 1 81 463 PHE A N 1
ATOM 3735 C CA . PHE A 1 463 ? 29.219 41.438 49.312 1 81 463 PHE A CA 1
ATOM 3736 C C . PHE A 1 463 ? 28.906 41.938 47.906 1 81 463 PHE A C 1
ATOM 3738 O O . PHE A 1 463 ? 29.016 43.156 47.625 1 81 463 PHE A O 1
ATOM 3745 N N . THR A 1 464 ? 28.469 41.062 47.156 1 80.88 464 THR A N 1
ATOM 3746 C CA . THR A 1 464 ? 28.109 41.438 45.781 1 80.88 464 THR A CA 1
ATOM 3747 C C . THR A 1 464 ? 26.859 42.312 45.781 1 80.88 464 THR A C 1
ATOM 3749 O O . THR A 1 464 ? 26.688 43.156 44.906 1 80.88 464 THR A O 1
ATOM 3752 N N . GLY A 1 465 ? 26.125 42.125 46.75 1 87.38 465 GLY A N 1
ATOM 3753 C CA . GLY A 1 465 ? 24.891 42.906 46.875 1 87.38 465 GLY A CA 1
ATOM 3754 C C . GLY A 1 465 ? 25.156 44.375 47.188 1 87.38 465 GLY A C 1
ATOM 3755 O O . GLY A 1 465 ? 24.391 45.25 46.781 1 87.38 465 GLY A O 1
ATOM 3756 N N . LEU A 1 466 ? 26.234 44.594 47.938 1 87.12 466 LEU A N 1
ATOM 3757 C CA . LEU A 1 466 ? 26.609 45.969 48.25 1 87.12 466 LEU A CA 1
ATOM 3758 C C . LEU A 1 466 ? 26.953 46.75 46.969 1 87.12 466 LEU A C 1
ATOM 3760 O O . LEU A 1 466 ? 26.656 47.938 46.875 1 87.12 466 LEU A O 1
ATOM 3764 N N . LEU A 1 467 ? 27.531 45.969 46.125 1 88.31 467 LEU A N 1
ATOM 3765 C CA . LEU A 1 467 ? 27.812 46.594 44.844 1 88.31 467 LEU A CA 1
ATOM 3766 C C . LEU A 1 467 ? 26.531 46.906 44.094 1 88.31 467 LEU A C 1
ATOM 3768 O O . LEU A 1 467 ? 26.422 47.969 43.438 1 88.31 467 LEU A O 1
ATOM 3772 N N . ASP A 1 468 ? 25.609 46.031 44.156 1 91.5 468 ASP A N 1
ATOM 3773 C CA . ASP A 1 468 ? 24.297 46.25 43.531 1 91.5 468 ASP A CA 1
ATOM 3774 C C . ASP A 1 468 ? 23.578 47.438 44.188 1 91.5 468 ASP A C 1
ATOM 3776 O O . ASP A 1 468 ? 22.875 48.188 43.5 1 91.5 468 ASP A O 1
ATOM 3780 N N . PHE A 1 469 ? 23.734 47.5 45.469 1 91.19 469 PHE A N 1
ATOM 3781 C CA . PHE A 1 469 ? 23.156 48.625 46.188 1 91.19 469 PHE A CA 1
ATOM 3782 C C . PHE A 1 469 ? 23.781 49.969 45.75 1 91.19 469 PHE A C 1
ATOM 3784 O O . PHE A 1 469 ? 23.062 50.938 45.531 1 91.19 469 PHE A O 1
ATOM 3791 N N . ALA A 1 470 ? 25.031 49.875 45.625 1 90.12 470 ALA A N 1
ATOM 3792 C CA . ALA A 1 470 ? 25.719 51.094 45.125 1 90.12 470 ALA A CA 1
ATOM 3793 C C . ALA A 1 470 ? 25.203 51.469 43.75 1 90.12 470 ALA A C 1
ATOM 3795 O O . ALA A 1 470 ? 25.016 52.656 43.469 1 90.12 470 ALA A O 1
ATOM 3796 N N . ARG A 1 471 ? 25.062 50.5 42.906 1 89.81 471 ARG A N 1
ATOM 3797 C CA . ARG A 1 471 ? 24.531 50.75 41.562 1 89.81 471 ARG A CA 1
ATOM 3798 C C . ARG A 1 471 ? 23.125 51.312 41.625 1 89.81 471 ARG A C 1
ATOM 3800 O O . ARG A 1 471 ? 22.75 52.188 40.812 1 89.81 471 ARG A O 1
ATOM 3807 N N . SER A 1 472 ? 22.344 50.812 42.5 1 91.5 472 SER A N 1
ATOM 3808 C CA . SER A 1 472 ? 20.969 51.312 42.656 1 91.5 472 SER A CA 1
ATOM 3809 C C . SER A 1 472 ? 20.969 52.781 43.062 1 91.5 472 SER A C 1
ATOM 3811 O O . SER A 1 472 ? 20.156 53.562 42.531 1 91.5 472 SER A O 1
ATOM 3813 N N . VAL A 1 473 ? 21.891 53.125 43.938 1 90.94 473 VAL A N 1
ATOM 3814 C CA . VAL A 1 473 ? 21.984 54.531 44.344 1 90.94 473 VAL A CA 1
ATOM 3815 C C . VAL A 1 473 ? 22.375 55.406 43.156 1 90.94 473 VAL A C 1
ATOM 3817 O O . VAL A 1 473 ? 21.859 56.5 43 1 90.94 473 VAL A O 1
ATOM 3820 N N . SER A 1 474 ? 23.281 54.844 42.438 1 89.62 474 SER A N 1
ATOM 3821 C CA . SER A 1 474 ? 23.672 55.562 41.219 1 89.62 474 SER A CA 1
ATOM 3822 C C . SER A 1 474 ? 22.484 55.781 40.281 1 89.62 474 SER A C 1
ATOM 3824 O O . SER A 1 474 ? 22.344 56.844 39.719 1 89.62 474 SER A O 1
ATOM 3826 N N . ILE A 1 475 ? 21.688 54.781 40.125 1 88.69 475 ILE A N 1
ATOM 3827 C CA . ILE A 1 475 ? 20.516 54.875 39.25 1 88.69 475 ILE A CA 1
ATOM 3828 C C . I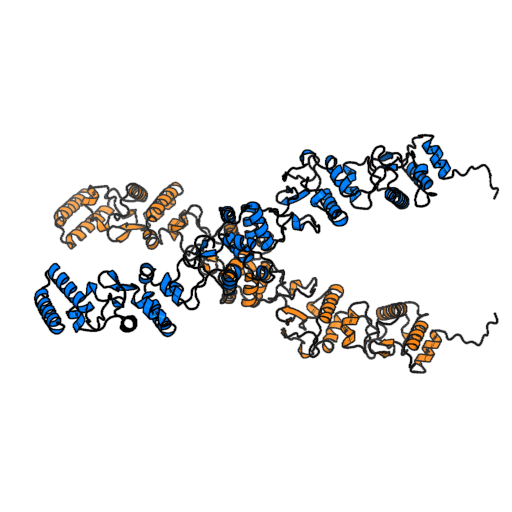LE A 1 475 ? 19.516 55.875 39.812 1 88.69 475 ILE A C 1
ATOM 3830 O O . ILE A 1 475 ? 18.922 56.656 39.094 1 88.69 475 ILE A O 1
ATOM 3834 N N . PHE A 1 476 ? 19.375 55.906 41.188 1 88.69 476 PHE A N 1
ATOM 3835 C CA . PHE A 1 476 ? 18.516 56.875 41.844 1 88.69 476 PHE A CA 1
ATOM 3836 C C . PHE A 1 476 ? 19 58.281 41.594 1 88.69 476 PHE A C 1
ATOM 3838 O O . PHE A 1 476 ? 18.188 59.188 41.344 1 88.69 476 PHE A O 1
ATOM 3845 N N . HIS A 1 477 ? 20.266 58.344 41.656 1 85.38 477 HIS A N 1
ATOM 3846 C CA . HIS A 1 477 ? 20.875 59.656 41.438 1 85.38 477 HIS A CA 1
ATOM 3847 C C . HIS A 1 477 ? 20.609 60.156 40.031 1 85.38 477 HIS A C 1
ATOM 3849 O O . HIS A 1 477 ? 20.266 61.312 39.812 1 85.38 477 HIS A O 1
ATOM 3855 N N . ASP A 1 478 ? 20.812 59.25 39.125 1 86.56 478 ASP A N 1
ATOM 3856 C CA . ASP A 1 478 ? 20.625 59.625 37.719 1 86.56 478 ASP A CA 1
ATOM 3857 C C . ASP A 1 478 ? 19.172 59.969 37.438 1 86.56 478 ASP A C 1
ATOM 3859 O O . ASP A 1 478 ? 18.906 60.812 36.562 1 86.56 478 ASP A O 1
ATOM 3863 N N . SER A 1 479 ? 18.312 59.375 38.094 1 86.06 479 SER A N 1
ATOM 3864 C CA . SER A 1 479 ? 16.891 59.625 37.875 1 86.06 479 SER A CA 1
ATOM 3865 C C . SER A 1 479 ? 16.406 60.75 38.781 1 86.06 479 SER A C 1
ATOM 3867 O O . SER A 1 479 ? 15.211 61.062 38.812 1 86.06 479 SER A O 1
ATOM 3869 N N . ARG A 1 480 ? 17.234 61.375 39.594 1 87.62 480 ARG A N 1
ATOM 3870 C CA . ARG A 1 480 ? 16.953 62.469 40.531 1 87.62 480 ARG A CA 1
ATOM 3871 C C . ARG A 1 480 ? 15.859 62.062 41.5 1 87.62 480 ARG A C 1
ATOM 3873 O O . ARG A 1 480 ? 14.914 62.844 41.719 1 87.62 480 ARG A O 1
ATOM 3880 N N . ASP A 1 481 ? 15.969 60.812 41.938 1 84.81 481 ASP A N 1
ATOM 3881 C CA . ASP A 1 481 ? 15.023 60.312 42.938 1 84.81 481 ASP A CA 1
ATOM 3882 C C . ASP A 1 481 ? 15.281 60.906 44.312 1 84.81 481 ASP A C 1
ATOM 3884 O O . ASP A 1 481 ? 16.438 61.125 44.688 1 84.81 481 ASP A O 1
ATOM 3888 N N . SER A 1 482 ? 14.289 61.219 45.094 1 85.69 482 SER A N 1
ATOM 3889 C CA . SER A 1 482 ? 14.391 61.875 46.375 1 85.69 482 SER A CA 1
ATOM 3890 C C . SER A 1 482 ? 15.062 60.969 47.406 1 85.69 482 SER A C 1
ATOM 3892 O O . SER A 1 482 ? 15.617 61.469 48.406 1 85.69 482 SER A O 1
ATOM 3894 N N . LYS A 1 483 ? 15.109 59.75 47.188 1 84.5 483 LYS A N 1
ATOM 3895 C CA . LYS A 1 483 ? 15.648 58.812 48.156 1 84.5 483 LYS A CA 1
ATOM 3896 C C . LYS A 1 483 ? 17.156 58.656 48 1 84.5 483 LYS A C 1
ATOM 3898 O O . LYS A 1 483 ? 17.797 58 48.781 1 84.5 483 LYS A O 1
ATOM 3903 N N . THR A 1 484 ? 17.75 59.312 47.062 1 88.06 484 THR A N 1
ATOM 3904 C CA . THR A 1 484 ? 19.141 59.125 46.719 1 88.06 484 THR A CA 1
ATOM 3905 C C . THR A 1 484 ? 20.047 59.375 47.906 1 88.06 484 THR A C 1
ATOM 3907 O O . THR A 1 484 ? 20.938 58.594 48.219 1 88.06 484 THR A O 1
ATOM 3910 N N . LEU A 1 485 ? 19.719 60.469 48.5 1 88.06 485 LEU A N 1
ATOM 3911 C CA . LEU A 1 485 ? 20.578 60.844 49.625 1 88.06 485 LEU A CA 1
ATOM 3912 C C . LEU A 1 485 ? 20.422 59.906 50.781 1 88.06 485 LEU A C 1
ATOM 3914 O O . LEU A 1 485 ? 21.422 59.5 51.406 1 88.06 485 LEU A O 1
ATOM 3918 N N . ALA A 1 486 ? 19.234 59.656 51.125 1 89.94 486 ALA A N 1
ATOM 3919 C CA . ALA A 1 486 ? 18.969 58.75 52.219 1 89.94 486 ALA A CA 1
ATOM 3920 C C . ALA A 1 486 ? 19.578 57.375 51.969 1 89.94 486 ALA A C 1
ATOM 3922 O O . ALA A 1 486 ? 20.156 56.781 52.875 1 89.94 486 ALA A O 1
ATOM 3923 N N . GLN A 1 487 ? 19.516 56.938 50.812 1 90.38 487 GLN A N 1
ATOM 3924 C CA . GLN A 1 487 ? 20.031 55.594 50.438 1 90.38 487 GLN A CA 1
ATOM 3925 C C . GLN A 1 487 ? 21.547 55.625 50.344 1 90.38 487 GLN A C 1
ATOM 3927 O O . GLN A 1 487 ? 22.203 54.625 50.688 1 90.38 487 GLN A O 1
ATOM 3932 N N . GLY A 1 488 ? 22.078 56.688 49.906 1 89.88 488 GLY A N 1
ATOM 3933 C CA . GLY A 1 488 ? 23.516 56.844 49.875 1 89.88 488 GLY A CA 1
ATOM 3934 C C . GLY A 1 488 ? 24.125 56.75 51.281 1 89.88 488 GLY A C 1
ATOM 3935 O O . GLY A 1 488 ? 25.156 56.125 51.469 1 89.88 488 GLY A O 1
ATOM 3936 N N . ARG A 1 489 ? 23.484 57.406 52.219 1 89.12 489 ARG A N 1
ATOM 3937 C CA . ARG A 1 489 ? 23.938 57.344 53.594 1 89.12 489 ARG A CA 1
ATOM 3938 C C . ARG A 1 489 ? 23.859 55.938 54.156 1 89.12 489 ARG A C 1
ATOM 3940 O O . ARG A 1 489 ? 24.75 55.469 54.875 1 89.12 489 ARG A O 1
ATOM 3947 N N . ARG A 1 490 ? 22.812 55.344 53.812 1 89.25 490 ARG A N 1
ATOM 3948 C CA . ARG A 1 490 ? 22.625 53.969 54.281 1 89.25 490 ARG A CA 1
ATOM 3949 C C . ARG A 1 490 ? 23.703 53.062 53.688 1 89.25 490 ARG A C 1
ATOM 3951 O O . ARG A 1 490 ? 24.188 52.125 54.375 1 89.25 490 ARG A O 1
ATOM 3958 N N . LEU A 1 491 ? 24.016 53.25 52.469 1 90.38 491 LEU A N 1
ATOM 3959 C CA . LEU A 1 491 ? 25.062 52.469 51.812 1 90.38 491 LEU A CA 1
ATOM 3960 C C . LEU A 1 491 ? 26.406 52.656 52.5 1 90.38 491 LEU A C 1
ATOM 3962 O O . LEU A 1 491 ? 27.141 51.719 52.719 1 90.38 491 LEU A O 1
ATOM 3966 N N . LEU A 1 492 ? 26.641 53.906 52.844 1 87.62 492 LEU A N 1
ATOM 3967 C CA . LEU A 1 492 ? 27.891 54.219 53.531 1 87.62 492 LEU A CA 1
ATOM 3968 C C . LEU A 1 492 ? 27.938 53.562 54.875 1 87.62 492 LEU A C 1
ATOM 3970 O O . LEU A 1 492 ? 29 53.094 55.312 1 87.62 492 LEU A O 1
ATOM 3974 N N . THR A 1 493 ? 26.844 53.562 55.562 1 86.12 493 THR A N 1
ATOM 3975 C CA . THR A 1 493 ? 26.766 52.906 56.875 1 86.12 493 THR A CA 1
ATOM 3976 C C . THR A 1 493 ? 27.031 51.406 56.719 1 86.12 493 THR A C 1
ATOM 3978 O O . THR A 1 493 ? 27.703 50.812 57.562 1 86.12 493 THR A O 1
ATOM 3981 N N . CYS A 1 494 ? 26.516 50.781 55.688 1 83.75 494 CYS A N 1
ATOM 3982 C CA . CYS A 1 494 ? 26.703 49.344 55.438 1 83.75 494 CYS A CA 1
ATOM 3983 C C . CYS A 1 494 ? 28.156 49.031 55.125 1 83.75 494 CYS A C 1
ATOM 3985 O O . CYS A 1 494 ? 28.688 48 55.531 1 83.75 494 CYS A O 1
ATOM 3987 N N . LEU A 1 495 ? 28.75 49.969 54.375 1 83.56 495 LEU A N 1
ATOM 3988 C CA . LEU A 1 495 ? 30.156 49.812 54 1 83.56 495 LEU A CA 1
ATOM 3989 C C . LEU A 1 495 ? 31.062 49.938 55.219 1 83.56 495 LEU A C 1
ATOM 3991 O O . LEU A 1 495 ? 32.062 49.188 55.344 1 83.56 495 LEU A O 1
ATOM 3995 N N . ASP A 1 496 ? 30.609 50.719 56 1 77.69 496 ASP A N 1
ATOM 3996 C CA . ASP A 1 496 ? 31.359 50.969 57.219 1 77.69 496 ASP A CA 1
ATOM 3997 C C . ASP A 1 496 ? 31.281 49.75 58.125 1 77.69 496 ASP A C 1
ATOM 3999 O O . ASP A 1 496 ? 32.25 49.406 58.812 1 77.69 496 ASP A O 1
ATOM 4003 N N . ALA A 1 497 ? 30.219 49.156 58.094 1 73.5 497 ALA A N 1
ATOM 4004 C CA . ALA A 1 497 ? 30 48 58.938 1 73.5 497 ALA A CA 1
ATOM 4005 C C . ALA A 1 497 ? 30.828 46.781 58.438 1 73.5 497 ALA A C 1
ATOM 4007 O O . ALA A 1 497 ? 31.234 45.938 59.25 1 73.5 497 ALA A O 1
ATOM 4008 N N . VAL A 1 498 ? 31.047 46.688 57.219 1 75.06 498 VAL A N 1
ATOM 4009 C CA . VAL A 1 498 ? 31.781 45.562 56.625 1 75.06 498 VAL A CA 1
ATOM 4010 C C . VAL A 1 498 ? 33.281 45.875 56.594 1 75.06 498 VAL A C 1
ATOM 4012 O O . VAL A 1 498 ? 34.125 45 56.625 1 75.06 498 VAL A O 1
ATOM 4015 N N . ALA A 1 499 ? 33.781 47.125 56.656 1 65.75 499 ALA A N 1
ATOM 4016 C CA . ALA A 1 499 ? 35.188 47.531 56.688 1 65.75 499 ALA A CA 1
ATOM 4017 C C . ALA A 1 499 ? 35.812 47.281 58.062 1 65.75 499 ALA A C 1
ATOM 4019 O O . ALA A 1 499 ? 35.125 47.406 59.094 1 65.75 499 ALA A O 1
ATOM 4020 N N . MET B 1 1 ? -2.664 -82.875 -17.625 1 26.91 1 MET B N 1
ATOM 4021 C CA . MET B 1 1 ? -2.965 -82.062 -16.453 1 26.91 1 MET B CA 1
ATOM 4022 C C . MET B 1 1 ? -4.355 -82.375 -15.906 1 26.91 1 MET B C 1
ATOM 4024 O O . MET B 1 1 ? -5.352 -82.25 -16.609 1 26.91 1 MET B O 1
ATOM 4028 N N . GLU B 1 2 ? -4.582 -83.5 -15.094 1 33.16 2 GLU B N 1
ATOM 4029 C CA . GLU B 1 2 ? -5.766 -84.125 -14.5 1 33.16 2 GLU B CA 1
ATOM 4030 C C . GLU B 1 2 ? -6.547 -83.125 -13.664 1 33.16 2 GLU B C 1
ATOM 4032 O O . GLU B 1 2 ? -5.965 -82.375 -12.867 1 33.16 2 GLU B O 1
ATOM 4037 N N . PHE B 1 3 ? -7.688 -82.562 -14.211 1 38.22 3 PHE B N 1
ATOM 4038 C CA . PHE B 1 3 ? -8.688 -81.75 -13.562 1 38.22 3 PHE B CA 1
ATOM 4039 C C . PHE B 1 3 ? -9.18 -82.375 -12.273 1 38.22 3 PHE B C 1
ATOM 4041 O O . PHE B 1 3 ? -9.641 -83.562 -12.281 1 38.22 3 PHE B O 1
ATOM 4048 N N . CYS B 1 4 ? -8.344 -82.562 -11.258 1 38.84 4 CYS B N 1
ATOM 4049 C CA . CYS B 1 4 ? -8.914 -83 -10 1 38.84 4 CYS B CA 1
ATOM 4050 C C . CYS B 1 4 ? -10.219 -82.312 -9.688 1 38.84 4 CYS B C 1
ATOM 4052 O O . CYS B 1 4 ? -10.234 -81.062 -9.5 1 38.84 4 CYS B O 1
ATOM 4054 N N . PRO B 1 5 ? -11.359 -82.875 -10.055 1 43.09 5 PRO B N 1
ATOM 4055 C CA . PRO B 1 5 ? -12.719 -82.312 -9.875 1 43.09 5 PRO B CA 1
ATOM 4056 C C . PRO B 1 5 ? -12.93 -81.688 -8.508 1 43.09 5 PRO B C 1
ATOM 4058 O O . PRO B 1 5 ? -13.734 -80.75 -8.375 1 43.09 5 PRO B O 1
ATOM 4061 N N . SER B 1 6 ? -12.539 -82.438 -7.508 1 40.5 6 SER B N 1
ATOM 4062 C CA . SER B 1 6 ? -12.961 -82.125 -6.152 1 40.5 6 SER B CA 1
ATOM 4063 C C . SER B 1 6 ? -12.312 -80.812 -5.676 1 40.5 6 SER B C 1
ATOM 4065 O O . SER B 1 6 ? -12.453 -80.438 -4.508 1 40.5 6 SER B O 1
ATOM 4067 N N . LEU B 1 7 ? -11.148 -80.5 -6.117 1 44.09 7 LEU B N 1
ATOM 4068 C CA . LEU B 1 7 ? -10.648 -79.25 -5.613 1 44.09 7 LEU B CA 1
ATOM 4069 C C . LEU B 1 7 ? -11.68 -78.125 -5.797 1 44.09 7 LEU B C 1
ATOM 4071 O O . LEU B 1 7 ? -11.961 -77.75 -6.926 1 44.09 7 LEU B O 1
ATOM 4075 N N . ARG B 1 8 ? -12.852 -78.25 -5.164 1 49.75 8 ARG B N 1
ATOM 4076 C CA . ARG B 1 8 ? -13.93 -77.25 -5.105 1 49.75 8 ARG B CA 1
ATOM 4077 C C . ARG B 1 8 ? -13.375 -75.875 -5.074 1 49.75 8 ARG B C 1
ATOM 4079 O O . ARG B 1 8 ? -12.648 -75.5 -4.145 1 49.75 8 ARG B O 1
ATOM 4086 N N . PHE B 1 9 ? -12.953 -75.312 -6.141 1 61.06 9 PHE B N 1
ATOM 4087 C CA . PHE B 1 9 ? -12.531 -73.938 -6.352 1 61.06 9 PHE B CA 1
ATOM 4088 C C . PHE B 1 9 ? -13.438 -72.938 -5.605 1 61.06 9 PHE B C 1
ATOM 4090 O O . PHE B 1 9 ? -14.664 -73 -5.766 1 61.06 9 PHE B O 1
ATOM 4097 N N . LEU B 1 10 ? -12.93 -72.625 -4.375 1 78.25 10 LEU B N 1
ATOM 4098 C CA . LEU B 1 10 ? -13.648 -71.625 -3.592 1 78.25 10 LEU B CA 1
ATOM 4099 C C . LEU B 1 10 ? -13.891 -70.375 -4.414 1 78.25 10 LEU B C 1
ATOM 4101 O O . LEU B 1 10 ? -12.977 -69.562 -4.605 1 78.25 10 LEU B O 1
ATOM 4105 N N . THR B 1 11 ? -15.055 -70.375 -5.141 1 85.81 11 THR B N 1
ATOM 4106 C CA . THR B 1 11 ? -15.414 -69.188 -5.887 1 85.81 11 THR B CA 1
ATOM 4107 C C . THR B 1 11 ? -15.609 -68 -4.938 1 85.81 11 THR B C 1
ATOM 4109 O O . THR B 1 11 ? -15.875 -68.188 -3.75 1 85.81 11 THR B O 1
ATOM 4112 N N . PRO B 1 12 ? -15.344 -66.875 -5.461 1 88.12 12 PRO B N 1
ATOM 4113 C CA . PRO B 1 12 ? -15.539 -65.688 -4.621 1 88.12 12 PRO B CA 1
ATOM 4114 C C . PRO B 1 12 ? -16.922 -65.625 -3.98 1 88.12 12 PRO B C 1
ATOM 4116 O O . PRO B 1 12 ? -17.062 -65.25 -2.805 1 88.12 12 PRO B O 1
ATOM 4119 N N . GLN B 1 13 ? -17.922 -66 -4.676 1 87.31 13 GLN B N 1
ATOM 4120 C CA . GLN B 1 13 ? -19.281 -66 -4.156 1 87.31 13 GLN B CA 1
ATOM 4121 C C . GLN B 1 13 ? -19.438 -66.938 -2.998 1 87.31 13 GLN B C 1
ATOM 4123 O O . GLN B 1 13 ? -20.078 -66.625 -1.992 1 87.31 13 GLN B O 1
ATOM 4128 N N . LEU B 1 14 ? -18.875 -68.062 -3.199 1 87.44 14 LEU B N 1
ATOM 4129 C CA . LEU B 1 14 ? -18.938 -69.125 -2.158 1 87.44 14 LEU B CA 1
ATOM 4130 C C . LEU B 1 14 ? -18.188 -68.688 -0.907 1 87.44 14 LEU B C 1
ATOM 4132 O O . LEU B 1 14 ? -18.656 -68.875 0.214 1 87.44 14 LEU B O 1
ATOM 4136 N N . LEU B 1 15 ? -17.109 -68.188 -1.271 1 87.38 15 LEU B N 1
ATOM 4137 C CA . LEU B 1 15 ? -16.312 -67.688 -0.143 1 87.38 15 LEU B CA 1
ATOM 4138 C C . LEU B 1 15 ? -17.062 -66.625 0.642 1 87.38 15 LEU B C 1
ATOM 4140 O O . LEU B 1 15 ? -17.062 -66.625 1.875 1 87.38 15 LEU B O 1
ATOM 4144 N N . ARG B 1 16 ? -17.734 -65.688 0.027 1 90.19 16 ARG B N 1
ATOM 4145 C CA . ARG B 1 16 ? -18.547 -64.625 0.687 1 90.19 16 ARG B CA 1
ATOM 4146 C C . ARG B 1 16 ? -19.609 -65.25 1.567 1 90.19 16 ARG B C 1
ATOM 4148 O O . ARG B 1 16 ? -19.766 -64.938 2.736 1 90.19 16 ARG B O 1
ATOM 4155 N N . THR B 1 17 ? -20.266 -66.188 1.007 1 87.75 17 THR B N 1
ATOM 4156 C CA . THR B 1 17 ? -21.359 -66.875 1.714 1 87.75 17 THR B CA 1
ATOM 4157 C C . THR B 1 17 ? -20.844 -67.562 2.967 1 87.75 17 THR B C 1
ATOM 4159 O O . THR B 1 17 ? -21.5 -67.5 4.016 1 87.75 17 THR B O 1
ATOM 4162 N N . LEU B 1 18 ? -19.734 -68.125 2.805 1 87.56 18 LEU B N 1
ATOM 4163 C CA . LEU B 1 18 ? -19.156 -68.875 3.928 1 87.56 18 LEU B CA 1
ATOM 4164 C C . LEU B 1 18 ? -18.75 -67.938 5.043 1 87.56 18 LEU B C 1
ATOM 4166 O O . LEU B 1 18 ? -18.984 -68.188 6.223 1 87.56 18 LEU B O 1
ATOM 4170 N N . LEU B 1 19 ? -18.188 -66.875 4.605 1 88.44 19 LEU B N 1
ATOM 4171 C CA . LEU B 1 19 ? -17.703 -65.938 5.586 1 88.44 19 LEU B CA 1
ATOM 4172 C C . LEU B 1 19 ? -18.859 -65.25 6.273 1 88.44 19 LEU B C 1
ATOM 4174 O O . LEU B 1 19 ? -18.766 -64.875 7.453 1 88.44 19 LEU B O 1
ATOM 4178 N N . ILE B 1 20 ? -19.922 -64.938 5.625 1 88.94 20 ILE B N 1
ATOM 4179 C CA . ILE B 1 20 ? -21.109 -64.312 6.188 1 88.94 20 ILE B CA 1
ATOM 4180 C C . ILE B 1 20 ? -21.766 -65.25 7.211 1 88.94 20 ILE B C 1
ATOM 4182 O O . ILE B 1 20 ? -22.219 -64.812 8.266 1 88.94 20 ILE B O 1
ATOM 4186 N N . ARG B 1 21 ? -21.703 -66.5 6.945 1 85.5 21 ARG B N 1
ATOM 4187 C CA . ARG B 1 21 ? -22.344 -67.438 7.816 1 85.5 21 ARG B CA 1
ATOM 4188 C C . ARG B 1 21 ? -21.469 -67.75 9.039 1 85.5 21 ARG B C 1
ATOM 4190 O O . ARG B 1 21 ? -21.984 -67.875 10.156 1 85.5 21 ARG B O 1
ATOM 4197 N N . ARG B 1 22 ? -20.203 -68.062 8.727 1 78.56 22 ARG B N 1
ATOM 4198 C CA . ARG B 1 22 ? -19.312 -68.5 9.797 1 78.56 22 ARG B CA 1
ATOM 4199 C C . ARG B 1 22 ? -18.562 -67.312 10.414 1 78.56 22 ARG B C 1
ATOM 4201 O O . ARG B 1 22 ? -18.062 -67.375 11.531 1 78.56 22 ARG B O 1
ATOM 4208 N N . LYS B 1 23 ? -19.094 -66.25 10.805 1 67.06 23 LYS B N 1
ATOM 4209 C CA . LYS B 1 23 ? -18.469 -65.062 11.312 1 67.06 23 LYS B CA 1
ATOM 4210 C C . LYS B 1 23 ? -17.047 -65.312 11.82 1 67.06 23 LYS B C 1
ATOM 4212 O O . LYS B 1 23 ? -16.719 -65 12.961 1 67.06 23 LYS B O 1
ATOM 4217 N N . ARG B 1 24 ? -16.266 -66.125 11.078 1 60.62 24 ARG B N 1
ATOM 4218 C CA . ARG B 1 24 ? -14.953 -66.5 11.602 1 60.62 24 ARG B CA 1
ATOM 4219 C C . ARG B 1 24 ? -13.984 -65.312 11.453 1 60.62 24 ARG B C 1
ATOM 4221 O O . ARG B 1 24 ? -13.977 -64.625 10.43 1 60.62 24 ARG B O 1
ATOM 4228 N N . GLY B 1 25 ? -13.492 -64.875 12.562 1 59.41 25 GLY B N 1
ATOM 4229 C CA . GLY B 1 25 ? -12.578 -63.75 12.742 1 59.41 25 GLY B CA 1
ATOM 4230 C C . GLY B 1 25 ? -11.164 -64.062 12.289 1 59.41 25 GLY B C 1
ATOM 4231 O O . GLY B 1 25 ? -10.547 -65 12.773 1 59.41 25 GLY B O 1
ATOM 4232 N N . PHE B 1 26 ? -10.695 -63.938 10.969 1 64.31 26 PHE B N 1
ATOM 4233 C CA . PHE B 1 26 ? -9.297 -64 10.562 1 64.31 26 PHE B CA 1
ATOM 4234 C C . PHE B 1 26 ? -8.453 -63 11.32 1 64.31 26 PHE B C 1
ATOM 4236 O O . PHE B 1 26 ? -8.883 -61.844 11.531 1 64.31 26 PHE B O 1
ATOM 4243 N N . ARG B 1 27 ? -7.375 -63.5 12.039 1 71.38 27 ARG B N 1
ATOM 4244 C CA . ARG B 1 27 ? -6.621 -62.625 12.945 1 71.38 27 ARG B CA 1
ATOM 4245 C C . ARG B 1 27 ? -5.504 -61.906 12.211 1 71.38 27 ARG B C 1
ATOM 4247 O O . ARG B 1 27 ? -4.98 -60.906 12.703 1 71.38 27 ARG B O 1
ATOM 4254 N N . ASP B 1 28 ? -5.203 -62.344 10.938 1 85.38 28 ASP B N 1
ATOM 4255 C CA . ASP B 1 28 ? -4.102 -61.719 10.234 1 85.38 28 ASP B CA 1
ATOM 4256 C C . ASP B 1 28 ? -4.621 -60.656 9.242 1 85.38 28 ASP B C 1
ATOM 4258 O O . ASP B 1 28 ? -5.438 -60.969 8.375 1 85.38 28 ASP B O 1
ATOM 4262 N N . ARG B 1 29 ? -4.211 -59.5 9.398 1 88.25 29 ARG B N 1
ATOM 4263 C CA . ARG B 1 29 ? -4.688 -58.375 8.602 1 88.25 29 ARG B CA 1
ATOM 4264 C C . ARG B 1 29 ? -4.449 -58.625 7.113 1 88.25 29 ARG B C 1
ATOM 4266 O O . ARG B 1 29 ? -5.34 -58.375 6.293 1 88.25 29 ARG B O 1
ATOM 4273 N N . ASN B 1 30 ? -3.291 -59.062 6.73 1 88.38 30 ASN B N 1
ATOM 4274 C CA . ASN B 1 30 ? -2.945 -59.281 5.332 1 88.38 30 ASN B CA 1
ATOM 4275 C C . ASN B 1 30 ? -3.834 -60.344 4.699 1 88.38 30 ASN B C 1
ATOM 4277 O O . ASN B 1 30 ? -4.25 -60.219 3.547 1 88.38 30 ASN B O 1
ATOM 4281 N N . ALA B 1 31 ? -4.086 -61.281 5.449 1 88.31 31 ALA B N 1
ATOM 4282 C CA . ALA B 1 31 ? -4.949 -62.375 4.965 1 88.31 31 ALA B CA 1
ATOM 4283 C C . ALA B 1 31 ? -6.375 -61.875 4.746 1 88.31 31 ALA B C 1
ATOM 4285 O O . ALA B 1 31 ? -7.023 -62.219 3.764 1 88.31 31 ALA B O 1
ATOM 4286 N N . MET B 1 32 ? -6.723 -61.094 5.668 1 91.12 32 MET B N 1
ATOM 4287 C CA . MET B 1 32 ? -8.07 -60.562 5.578 1 91.12 32 MET B CA 1
ATOM 4288 C C . MET B 1 32 ? -8.219 -59.656 4.348 1 91.12 32 MET B C 1
ATOM 4290 O O . MET B 1 32 ? -9.234 -59.719 3.658 1 91.12 32 MET B O 1
ATOM 4294 N N . ILE B 1 33 ? -7.234 -58.875 4.012 1 92.94 33 ILE B N 1
ATOM 4295 C CA . ILE B 1 33 ? -7.242 -57.969 2.863 1 92.94 33 ILE B CA 1
ATOM 4296 C C . ILE B 1 33 ? -7.25 -58.781 1.569 1 92.94 33 ILE B C 1
ATOM 4298 O O . ILE B 1 33 ? -7.973 -58.469 0.626 1 92.94 33 ILE B O 1
ATOM 4302 N N . LEU B 1 34 ? -6.438 -59.844 1.579 1 90.75 34 LEU B N 1
ATOM 4303 C CA . LEU B 1 34 ? -6.387 -60.719 0.412 1 90.75 34 LEU B CA 1
ATOM 4304 C C . LEU B 1 34 ? -7.734 -61.375 0.183 1 90.75 34 LEU B C 1
ATOM 4306 O O . LEU B 1 34 ? -8.164 -61.562 -0.961 1 90.75 34 LEU B O 1
ATOM 4310 N N . THR B 1 35 ? -8.289 -61.781 1.306 1 91.44 35 THR B N 1
ATOM 4311 C CA . THR B 1 35 ? -9.602 -62.406 1.235 1 91.44 35 THR B CA 1
ATOM 4312 C C . THR B 1 35 ? -10.641 -61.438 0.674 1 91.44 35 THR B C 1
ATOM 4314 O O . THR B 1 35 ? -11.469 -61.812 -0.156 1 91.44 35 THR B O 1
ATOM 4317 N N . LEU B 1 36 ? -10.602 -60.219 1.123 1 92.81 36 LEU B N 1
ATOM 4318 C CA . LEU B 1 36 ? -11.5 -59.188 0.618 1 92.81 36 LEU B CA 1
ATOM 4319 C C . LEU B 1 36 ? -11.305 -59 -0.88 1 92.81 36 LEU B C 1
ATOM 4321 O O . LEU B 1 36 ? -12.281 -58.906 -1.632 1 92.81 36 LEU B O 1
ATOM 4325 N N . GLU B 1 37 ? -10.055 -58.875 -1.293 1 91.56 37 GLU B N 1
ATOM 4326 C CA . GLU B 1 37 ? -9.734 -58.688 -2.707 1 91.56 37 GLU B CA 1
ATOM 4327 C C . GLU B 1 37 ? -10.359 -59.812 -3.551 1 91.56 37 GLU B C 1
ATOM 4329 O O . GLU B 1 37 ? -10.938 -59.531 -4.605 1 91.56 37 GLU B O 1
ATOM 4334 N N . TYR B 1 38 ? -10.227 -60.969 -3.051 1 90.19 38 TYR B N 1
ATOM 4335 C CA . TYR B 1 38 ? -10.789 -62.125 -3.762 1 90.19 38 TYR B CA 1
ATOM 4336 C C . TYR B 1 38 ? -12.305 -62.062 -3.766 1 90.19 38 TYR B C 1
ATOM 4338 O O . TYR B 1 38 ? -12.945 -62.344 -4.785 1 90.19 38 TYR B O 1
ATOM 4346 N N . CYS B 1 39 ? -12.852 -61.781 -2.67 1 90.44 39 CYS B N 1
ATOM 4347 C CA . CYS B 1 39 ? -14.305 -61.719 -2.533 1 90.44 39 CYS B CA 1
ATOM 4348 C C . CYS B 1 39 ? -14.898 -60.688 -3.486 1 90.44 39 CYS B C 1
ATOM 4350 O O . CYS B 1 39 ? -16.047 -60.812 -3.906 1 90.44 39 CYS B O 1
ATOM 4352 N N . LEU B 1 40 ? -14.141 -59.656 -3.846 1 90.94 40 LEU B N 1
ATOM 4353 C CA . LEU B 1 40 ? -14.648 -58.562 -4.676 1 90.94 40 LEU B CA 1
ATOM 4354 C C . LEU B 1 40 ? -14.328 -58.812 -6.148 1 90.94 40 LEU B C 1
ATOM 4356 O O . LEU B 1 40 ? -14.734 -58.031 -7.012 1 90.94 40 LEU B O 1
ATOM 4360 N N . LEU B 1 41 ? -13.648 -59.781 -6.449 1 85.38 41 LEU B N 1
ATOM 4361 C CA . LEU B 1 41 ? -13.109 -60.031 -7.781 1 85.38 41 LEU B CA 1
ATOM 4362 C C . LEU B 1 41 ? -14.234 -60.188 -8.797 1 85.38 41 LEU B C 1
ATOM 4364 O O . LEU B 1 41 ? -14.141 -59.688 -9.922 1 85.38 41 LEU B O 1
ATOM 4368 N N . ASP B 1 42 ? -15.25 -60.906 -8.438 1 81.69 42 ASP B N 1
ATOM 4369 C CA . ASP B 1 42 ? -16.297 -61.219 -9.406 1 81.69 42 ASP B CA 1
ATOM 4370 C C . ASP B 1 42 ? -17.406 -60.188 -9.414 1 81.69 42 ASP B C 1
ATOM 4372 O O . ASP B 1 42 ? -18.375 -60.312 -10.148 1 81.69 42 ASP B O 1
ATOM 4376 N N . LEU B 1 43 ? -17.266 -59.25 -8.602 1 79.75 43 LEU B N 1
ATOM 4377 C CA . LEU B 1 43 ? -18.344 -58.25 -8.492 1 79.75 43 LEU B CA 1
ATOM 4378 C C . LEU B 1 43 ? -18.406 -57.375 -9.742 1 79.75 43 LEU B C 1
ATOM 4380 O O . LEU B 1 43 ? -17.391 -56.844 -10.18 1 79.75 43 LEU B O 1
ATOM 4384 N N . LYS B 1 44 ? -19.516 -57.531 -10.539 1 77.25 44 LYS B N 1
ATOM 4385 C CA . LYS B 1 44 ? -19.766 -56.719 -11.711 1 77.25 44 LYS B CA 1
ATOM 4386 C C . LYS B 1 44 ? -20.5 -55.438 -11.336 1 77.25 44 LYS B C 1
ATOM 4388 O O . LYS B 1 44 ? -21.375 -55.438 -10.469 1 77.25 44 LYS B O 1
ATOM 4393 N N . MET B 1 45 ? -20.188 -54.281 -11.828 1 70.88 45 MET B N 1
ATOM 4394 C CA . MET B 1 45 ? -20.797 -52.969 -11.539 1 70.88 45 MET B CA 1
ATOM 4395 C C . MET B 1 45 ? -22.062 -52.781 -12.352 1 70.88 45 MET B C 1
ATOM 4397 O O . MET B 1 45 ? -22.109 -53.125 -13.531 1 70.88 45 MET B O 1
ATOM 4401 N N . PRO B 1 46 ? -23.312 -52.469 -11.766 1 75.06 46 PRO B N 1
ATOM 4402 C CA . PRO B 1 46 ? -23.391 -52.062 -10.367 1 75.06 46 PRO B CA 1
ATOM 4403 C C . PRO B 1 46 ? -23.484 -53.219 -9.398 1 75.06 46 PRO B C 1
ATOM 4405 O O . PRO B 1 46 ? -24.094 -54.25 -9.719 1 75.06 46 PRO B O 1
ATOM 4408 N N . VAL B 1 47 ? -22.719 -53.188 -8.352 1 73.75 47 VAL B N 1
ATOM 4409 C CA . VAL B 1 47 ? -22.594 -54.281 -7.379 1 73.75 47 VAL B CA 1
ATOM 4410 C C . VAL B 1 47 ? -23.953 -54.531 -6.727 1 73.75 47 VAL B C 1
ATOM 4412 O O . VAL B 1 47 ? -24.688 -53.594 -6.398 1 73.75 47 VAL B O 1
ATOM 4415 N N . ARG B 1 48 ? -24.422 -55.75 -6.781 1 79.94 48 ARG B N 1
ATOM 4416 C CA . ARG B 1 48 ? -25.609 -56.156 -6.023 1 79.94 48 ARG B CA 1
ATOM 4417 C C . ARG B 1 48 ? -25.312 -56.188 -4.527 1 79.94 48 ARG B C 1
ATOM 4419 O O . ARG B 1 48 ? -24.516 -57 -4.066 1 79.94 48 ARG B O 1
ATOM 4426 N N . PRO B 1 49 ? -25.906 -55.375 -3.764 1 81.88 49 PRO B N 1
ATOM 4427 C CA . PRO B 1 49 ? -25.578 -55.188 -2.342 1 81.88 49 PRO B CA 1
ATOM 4428 C C . PRO B 1 49 ? -25.875 -56.469 -1.524 1 81.88 49 PRO B C 1
ATOM 4430 O O . PRO B 1 49 ? -25.234 -56.688 -0.5 1 81.88 49 PRO B O 1
ATOM 4433 N N . ASP B 1 50 ? -26.703 -57.312 -2.037 1 84.12 50 ASP B N 1
ATOM 4434 C CA . ASP B 1 50 ? -27.156 -58.469 -1.272 1 84.12 50 ASP B CA 1
ATOM 4435 C C . ASP B 1 50 ? -26.031 -59.469 -1.095 1 84.12 50 ASP B C 1
ATOM 4437 O O . ASP B 1 50 ? -26 -60.219 -0.111 1 84.12 50 ASP B O 1
ATOM 4441 N N . SER B 1 51 ? -25.188 -59.406 -2.018 1 83.75 51 SER B N 1
ATOM 4442 C CA . SER B 1 51 ? -24.109 -60.375 -1.977 1 83.75 51 SER B CA 1
ATOM 4443 C C . SER B 1 51 ? -23.047 -59.969 -0.96 1 83.75 51 SER B C 1
ATOM 4445 O O . SER B 1 51 ? -22.203 -60.781 -0.588 1 83.75 51 SER B O 1
ATOM 4447 N N . LEU B 1 52 ? -23.125 -58.812 -0.51 1 89.88 52 LEU B N 1
ATOM 4448 C CA . LEU B 1 52 ? -22.062 -58.312 0.356 1 89.88 52 LEU B CA 1
ATOM 4449 C C . LEU B 1 52 ? -22.562 -58.125 1.784 1 89.88 52 LEU B C 1
ATOM 4451 O O . LEU B 1 52 ? -21.766 -58 2.715 1 89.88 52 LEU B O 1
ATOM 4455 N N . TYR B 1 53 ? -23.812 -58.25 1.994 1 89.12 53 TYR B N 1
ATOM 4456 C CA . TYR B 1 53 ? -24.406 -58 3.307 1 89.12 53 TYR B CA 1
ATOM 4457 C C . TYR B 1 53 ? -23.859 -58.969 4.34 1 89.12 53 TYR B C 1
ATOM 4459 O O . TYR B 1 53 ? -23.938 -60.188 4.145 1 89.12 53 TYR B O 1
ATOM 4467 N N . GLY B 1 54 ? -23.25 -58.312 5.34 1 89.12 54 GLY B N 1
ATOM 4468 C CA . GLY B 1 54 ? -22.797 -59.125 6.445 1 89.12 54 GLY B CA 1
ATOM 4469 C C . GLY B 1 54 ? -21.344 -59.562 6.309 1 89.12 54 GLY B C 1
ATOM 4470 O O . GLY B 1 54 ? -20.781 -60.188 7.227 1 89.12 54 GLY B O 1
ATOM 4471 N N . LEU B 1 55 ? -20.781 -59.344 5.262 1 90.75 55 LEU B N 1
ATOM 4472 C CA . LEU B 1 55 ? -19.391 -59.75 5.059 1 90.75 55 LEU B CA 1
ATOM 4473 C C . LEU B 1 55 ? -18.469 -58.906 5.953 1 90.75 55 LEU B C 1
ATOM 4475 O O . LEU B 1 55 ? -18.375 -57.688 5.805 1 90.75 55 LEU B O 1
ATOM 4479 N N . PRO B 1 56 ? -17.766 -59.469 6.895 1 91.06 56 PRO B N 1
ATOM 4480 C CA . PRO B 1 56 ? -16.969 -58.75 7.883 1 91.06 56 PRO B CA 1
ATOM 4481 C C . PRO B 1 56 ? -15.531 -58.5 7.422 1 91.06 56 PRO B C 1
ATOM 4483 O O . PRO B 1 56 ? -14.586 -58.844 8.141 1 91.06 56 PRO B O 1
ATOM 4486 N N . LEU B 1 57 ? -15.367 -57.719 6.289 1 92.56 57 LEU B N 1
ATOM 4487 C CA . LEU B 1 57 ? -14.023 -57.656 5.719 1 92.56 57 LEU B CA 1
ATOM 4488 C C . LEU B 1 57 ? -13.672 -56.188 5.391 1 92.56 57 LEU B C 1
ATOM 4490 O O . LEU B 1 57 ? -12.664 -55.938 4.73 1 92.56 57 LEU B O 1
ATOM 4494 N N . VAL B 1 58 ? -14.484 -55.281 5.91 1 93.94 58 VAL B N 1
ATOM 4495 C CA . VAL B 1 58 ? -14.18 -53.875 5.629 1 93.94 58 VAL B CA 1
ATOM 4496 C C . VAL B 1 58 ? -13.047 -53.406 6.539 1 93.94 58 VAL B C 1
ATOM 4498 O O . VAL B 1 58 ? -13.227 -53.312 7.754 1 93.94 58 VAL B O 1
ATOM 4501 N N . PRO B 1 59 ? -11.953 -53.094 5.938 1 95.31 59 PRO B N 1
ATOM 4502 C CA . PRO B 1 59 ? -10.828 -52.688 6.77 1 95.31 59 PRO B CA 1
ATOM 4503 C C . PRO B 1 59 ? -10.969 -51.219 7.246 1 95.31 59 PRO B C 1
ATOM 4505 O O . PRO B 1 59 ? -11.273 -50.344 6.449 1 95.31 59 PRO B O 1
ATOM 4508 N N . LEU B 1 60 ? -10.727 -51.062 8.453 1 95.88 60 LEU B N 1
ATOM 4509 C CA . LEU B 1 60 ? -10.859 -49.75 9.031 1 95.88 60 LEU B CA 1
ATOM 4510 C C . LEU B 1 60 ? -9.5 -49.156 9.383 1 95.88 60 LEU B C 1
ATOM 4512 O O . LEU B 1 60 ? -8.508 -49.875 9.477 1 95.88 60 LEU B O 1
ATOM 4516 N N . ALA B 1 61 ? -9.461 -47.812 9.578 1 95.62 61 ALA B N 1
ATOM 4517 C CA . ALA B 1 61 ? -8.219 -47.094 9.82 1 95.62 61 ALA B CA 1
ATOM 4518 C C . ALA B 1 61 ? -7.668 -47.406 11.211 1 95.62 61 ALA B C 1
ATOM 4520 O O . ALA B 1 61 ? -6.473 -47.219 11.469 1 95.62 61 ALA B O 1
ATOM 4521 N N . ASN B 1 62 ? -8.492 -47.812 12.125 1 94.25 62 ASN B N 1
ATOM 4522 C CA . ASN B 1 62 ? -8.031 -48.156 13.461 1 94.25 62 ASN B CA 1
ATOM 4523 C C . ASN B 1 62 ? -7.414 -49.562 13.516 1 94.25 62 ASN B C 1
ATOM 4525 O O . ASN B 1 62 ? -6.992 -50 14.578 1 94.25 62 ASN B O 1
ATOM 4529 N N . GLY B 1 63 ? -7.457 -50.25 12.461 1 91 63 GLY B N 1
ATOM 4530 C CA . GLY B 1 63 ? -6.832 -51.562 12.398 1 91 63 GLY B CA 1
ATOM 4531 C C . GLY B 1 63 ? -7.828 -52.688 12.492 1 91 63 GLY B C 1
ATOM 4532 O O . GLY B 1 63 ? -7.477 -53.844 12.266 1 91 63 GLY B O 1
ATOM 4533 N N . LEU B 1 64 ? -9.023 -52.375 12.766 1 92.12 64 LEU B N 1
ATOM 4534 C CA . LEU B 1 64 ? -10.062 -53.406 12.906 1 92.12 64 LEU B CA 1
ATOM 4535 C C . LEU B 1 64 ? -10.844 -53.562 11.609 1 92.12 64 LEU B C 1
ATOM 4537 O O . LEU B 1 64 ? -10.555 -52.875 10.609 1 92.12 64 LEU B O 1
ATOM 4541 N N . PHE B 1 65 ? -11.695 -54.531 11.586 1 93.12 65 PHE B N 1
ATOM 4542 C CA . PHE B 1 65 ? -12.547 -54.812 10.438 1 93.12 65 PHE B CA 1
ATOM 4543 C C . PHE B 1 65 ? -14.023 -54.719 10.828 1 93.12 65 PHE B C 1
ATOM 4545 O O . PHE B 1 65 ? -14.375 -54.969 11.984 1 93.12 65 PHE B O 1
ATOM 4552 N N . THR B 1 66 ? -14.789 -54.312 9.961 1 92.12 66 THR B N 1
ATOM 4553 C CA . THR B 1 66 ? -16.234 -54.281 10.18 1 92.12 66 THR B CA 1
ATOM 4554 C C . THR B 1 66 ? -16.969 -54.938 9.016 1 92.12 66 THR B C 1
ATOM 4556 O O . THR B 1 66 ? -16.344 -55.375 8.055 1 92.12 66 THR B O 1
ATOM 4559 N N . ALA B 1 67 ? -18.266 -55.031 9.148 1 92.19 67 ALA B N 1
ATOM 4560 C CA . ALA B 1 67 ? -19.047 -55.75 8.148 1 92.19 67 ALA B CA 1
ATOM 4561 C C . ALA B 1 67 ? -19.75 -54.75 7.215 1 92.19 67 ALA B C 1
ATOM 4563 O O . ALA B 1 67 ? -20.078 -53.625 7.617 1 92.19 67 ALA B O 1
ATOM 4564 N N . PHE B 1 68 ? -19.906 -55.25 5.996 1 93.12 68 PHE B N 1
ATOM 4565 C CA . PHE B 1 68 ? -20.812 -54.531 5.102 1 93.12 68 PHE B CA 1
ATOM 4566 C C . PHE B 1 68 ? -22.25 -54.625 5.594 1 93.12 68 PHE B C 1
ATOM 4568 O O . PHE B 1 68 ? -22.703 -55.688 5.984 1 93.12 68 PHE B O 1
ATOM 4575 N N . ASP B 1 69 ? -22.828 -53.5 5.688 1 92.25 69 ASP B N 1
ATOM 4576 C CA . ASP B 1 69 ? -24.219 -53.469 6.125 1 92.25 69 ASP B CA 1
ATOM 4577 C C . ASP B 1 69 ? -25.047 -52.562 5.23 1 92.25 69 ASP B C 1
ATOM 4579 O O . ASP B 1 69 ? -24.516 -51.844 4.375 1 92.25 69 ASP B O 1
ATOM 4583 N N . LYS B 1 70 ? -26.406 -52.688 5.418 1 89.75 70 LYS B N 1
ATOM 4584 C CA . LYS B 1 70 ? -27.297 -51.812 4.68 1 89.75 70 LYS B CA 1
ATOM 4585 C C . LYS B 1 70 ? -27.094 -50.344 5.105 1 89.75 70 LYS B C 1
ATOM 4587 O O . LYS B 1 70 ? -26.781 -50.062 6.262 1 89.75 70 LYS B O 1
ATOM 4592 N N . MET B 1 71 ? -27.359 -49.562 4.129 1 89.12 71 MET B N 1
ATOM 4593 C CA . MET B 1 71 ? -27.25 -48.125 4.422 1 89.12 71 MET B CA 1
ATOM 4594 C C . MET B 1 71 ? -28.188 -47.719 5.551 1 89.12 71 MET B C 1
ATOM 4596 O O . MET B 1 71 ? -29.359 -48.094 5.555 1 89.12 71 MET B O 1
ATOM 4600 N N . GLY B 1 72 ? -27.641 -47 6.43 1 83.75 72 GLY B N 1
ATOM 4601 C CA . GLY B 1 72 ? -28.484 -46.531 7.52 1 83.75 72 GLY B CA 1
ATOM 4602 C C . GLY B 1 72 ? -28.484 -47.469 8.719 1 83.75 72 GLY B C 1
ATOM 4603 O O . GLY B 1 72 ? -28.891 -47.062 9.812 1 83.75 72 GLY B O 1
ATOM 4604 N N . VAL B 1 73 ? -28.078 -48.719 8.375 1 81.81 73 VAL B N 1
ATOM 4605 C CA . VAL B 1 73 ? -28 -49.688 9.461 1 81.81 73 VAL B CA 1
ATOM 4606 C C . VAL B 1 73 ? -26.609 -49.688 10.07 1 81.81 73 VAL B C 1
ATOM 4608 O O . VAL B 1 73 ? -25.609 -49.812 9.352 1 81.81 73 VAL B O 1
ATOM 4611 N N . GLY B 1 74 ? -26.547 -49.375 11.375 1 81.19 74 GLY B N 1
ATOM 4612 C CA . GLY B 1 74 ? -25.266 -49.344 12.047 1 81.19 74 GLY B CA 1
ATOM 4613 C C . GLY B 1 74 ? -24.516 -48.031 11.82 1 81.19 74 GLY B C 1
ATOM 4614 O O . GLY B 1 74 ? -25.125 -46.969 11.625 1 81.19 74 GLY B O 1
ATOM 4615 N N . GLU B 1 75 ? -23.188 -48.188 11.898 1 89.5 75 GLU B N 1
ATOM 4616 C CA . GLU B 1 75 ? -22.359 -47 11.758 1 89.5 75 GLU B CA 1
ATOM 4617 C C . GLU B 1 75 ? -21.953 -46.781 10.305 1 89.5 75 GLU B C 1
ATOM 4619 O O . GLU B 1 75 ? -21.688 -47.719 9.578 1 89.5 75 GLU B O 1
ATOM 4624 N N . ARG B 1 76 ? -22.047 -45.625 9.953 1 93.44 76 ARG B N 1
ATOM 4625 C CA . ARG B 1 76 ? -21.609 -45.25 8.617 1 93.44 76 ARG B CA 1
ATOM 4626 C C . ARG B 1 76 ? -20.094 -45.312 8.5 1 93.44 76 ARG B C 1
ATOM 4628 O O . ARG B 1 76 ? -19.375 -44.875 9.414 1 93.44 76 ARG B O 1
ATOM 4635 N N . ILE B 1 77 ? -19.609 -45.906 7.414 1 96.31 77 ILE B N 1
ATOM 4636 C CA . ILE B 1 77 ? -18.188 -46 7.148 1 96.31 77 ILE B CA 1
ATOM 4637 C C . ILE B 1 77 ? -17.812 -45.094 5.973 1 96.31 77 ILE B C 1
ATOM 4639 O O . ILE B 1 77 ? -18.469 -45.125 4.93 1 96.31 77 ILE B O 1
ATOM 4643 N N . TYR B 1 78 ? -16.781 -44.344 6.199 1 96.75 78 TYR B N 1
ATOM 4644 C CA . TYR B 1 78 ? -16.391 -43.406 5.164 1 96.75 78 TYR B CA 1
ATOM 4645 C C . TYR B 1 78 ? -15.188 -43.906 4.383 1 96.75 78 TYR B C 1
ATOM 4647 O O . TYR B 1 78 ? -14.258 -44.469 4.961 1 96.75 78 TYR B O 1
ATOM 4655 N N . ILE B 1 79 ? -15.219 -43.688 3.127 1 96.81 79 ILE B N 1
ATOM 4656 C CA . ILE B 1 79 ? -14.078 -43.969 2.27 1 96.81 79 ILE B CA 1
ATOM 4657 C C . ILE B 1 79 ? -13.547 -42.656 1.674 1 96.81 79 ILE B C 1
ATOM 4659 O O . ILE B 1 79 ? -14.32 -41.844 1.175 1 96.81 79 ILE B O 1
ATOM 4663 N N . ALA B 1 80 ? -12.289 -42.438 1.763 1 94.5 80 ALA B N 1
ATOM 4664 C CA . ALA B 1 80 ? -11.688 -41.156 1.357 1 94.5 80 ALA B CA 1
ATOM 4665 C C . ALA B 1 80 ? -11.117 -41.25 -0.056 1 94.5 80 ALA B C 1
ATOM 4667 O O . ALA B 1 80 ? -10.531 -42.281 -0.433 1 94.5 80 ALA B O 1
ATOM 4668 N N . ARG B 1 81 ? -11.266 -40.25 -0.853 1 89.38 81 ARG B N 1
ATOM 4669 C CA . ARG B 1 81 ? -10.688 -40.156 -2.186 1 89.38 81 ARG B CA 1
ATOM 4670 C C . ARG B 1 81 ? -9.555 -39.125 -2.203 1 89.38 81 ARG B C 1
ATOM 4672 O O . ARG B 1 81 ? -8.82 -39.031 -3.189 1 89.38 81 ARG B O 1
ATOM 4679 N N . GLY B 1 82 ? -9.383 -38.5 -1.166 1 88.06 82 GLY B N 1
ATOM 4680 C CA . GLY B 1 82 ? -8.359 -37.469 -1.103 1 88.06 82 GLY B CA 1
ATOM 4681 C C . GLY B 1 82 ? -8.109 -36.969 0.306 1 88.06 82 GLY B C 1
ATOM 4682 O O . GLY B 1 82 ? -7.781 -37.75 1.2 1 88.06 82 GLY B O 1
ATOM 4683 N N . ASP B 1 83 ? -8.367 -35.719 0.548 1 85.69 83 ASP B N 1
ATOM 4684 C CA . ASP B 1 83 ? -8.031 -35.031 1.788 1 85.69 83 ASP B CA 1
ATOM 4685 C C . ASP B 1 83 ? -8.938 -35.5 2.932 1 85.69 83 ASP B C 1
ATOM 4687 O O . ASP B 1 83 ? -8.625 -35.25 4.102 1 85.69 83 ASP B O 1
ATOM 4691 N N . GLU B 1 84 ? -9.906 -36.156 2.611 1 93.31 84 GLU B N 1
ATOM 4692 C CA . GLU B 1 84 ? -10.875 -36.594 3.621 1 93.31 84 GLU B CA 1
ATOM 4693 C C . GLU B 1 84 ? -10.242 -37.5 4.656 1 93.31 84 GLU B C 1
ATOM 4695 O O . GLU B 1 84 ? -10.625 -37.5 5.824 1 93.31 84 GLU B O 1
ATOM 4700 N N . TYR B 1 85 ? -9.312 -38.312 4.133 1 95.62 85 TYR B N 1
ATOM 4701 C CA . TYR B 1 85 ? -8.695 -39.25 5.047 1 95.62 85 TYR B CA 1
ATOM 4702 C C . TYR B 1 85 ? -8.039 -38.562 6.227 1 95.62 85 TYR B C 1
ATOM 4704 O O . TYR B 1 85 ? -8.266 -38.906 7.383 1 95.62 85 TYR B O 1
ATOM 4712 N N . GLY B 1 86 ? -7.328 -37.5 5.922 1 94.94 86 GLY B N 1
ATOM 4713 C CA . GLY B 1 86 ? -6.629 -36.75 6.949 1 94.94 86 GLY B CA 1
ATOM 4714 C C . GLY B 1 86 ? -7.566 -36.031 7.891 1 94.94 86 GLY B C 1
ATOM 4715 O O . GLY B 1 86 ? -7.223 -35.781 9.047 1 94.94 86 GLY B O 1
ATOM 4716 N N . LEU B 1 87 ? -8.719 -35.719 7.488 1 95.81 87 LEU B N 1
ATOM 4717 C CA . LEU B 1 87 ? -9.703 -35 8.289 1 95.81 87 LEU B CA 1
ATOM 4718 C C . LEU B 1 87 ? -10.32 -35.906 9.344 1 95.81 87 LEU B C 1
ATOM 4720 O O . LEU B 1 87 ? -10.703 -35.469 10.422 1 95.81 87 LEU B O 1
ATOM 4724 N N . LEU B 1 88 ? -10.367 -37.188 9 1 96.75 88 LEU B N 1
ATOM 4725 C CA . LEU B 1 88 ? -11.164 -38.094 9.836 1 96.75 88 LEU B CA 1
ATOM 4726 C C . LEU B 1 88 ? -10.281 -39.062 10.602 1 96.75 88 LEU B C 1
ATOM 4728 O O . LEU B 1 88 ? -10.695 -39.594 11.625 1 96.75 88 LEU B O 1
ATOM 4732 N N . LYS B 1 89 ? -9.117 -39.344 10.211 1 95.38 89 LYS B N 1
ATOM 4733 C CA . LYS B 1 89 ? -8.281 -40.438 10.688 1 95.38 89 LYS B CA 1
ATOM 4734 C C . LYS B 1 89 ? -8.016 -40.312 12.18 1 95.38 89 LYS B C 1
ATOM 4736 O O . LYS B 1 89 ? -7.977 -41.312 12.891 1 95.38 89 LYS B O 1
ATOM 4741 N N . ASP B 1 90 ? -7.891 -39.156 12.68 1 92.25 90 ASP B N 1
ATOM 4742 C CA . ASP B 1 90 ? -7.516 -38.969 14.078 1 92.25 90 ASP B CA 1
ATOM 4743 C C . ASP B 1 90 ? -8.742 -39.031 14.984 1 92.25 90 ASP B C 1
ATOM 4745 O O . ASP B 1 90 ? -8.656 -39.5 16.125 1 92.25 90 ASP B O 1
ATOM 4749 N N . SER B 1 91 ? -9.859 -38.656 14.484 1 93.38 91 SER B N 1
ATOM 4750 C CA . SER B 1 91 ? -11.039 -38.5 15.328 1 93.38 91 SER B CA 1
ATOM 4751 C C . SER B 1 91 ? -11.953 -39.688 15.234 1 93.38 91 SER B C 1
ATOM 4753 O O . SER B 1 91 ? -12.508 -40.156 16.25 1 93.38 91 SER B O 1
ATOM 4755 N N . ILE B 1 92 ? -12.086 -40.219 14 1 95.06 92 ILE B N 1
ATOM 4756 C CA . ILE B 1 92 ? -13.008 -41.312 13.852 1 95.06 92 ILE B CA 1
ATOM 4757 C C . ILE B 1 92 ? -12.367 -42.406 13 1 95.06 92 ILE B C 1
ATOM 4759 O O . ILE B 1 92 ? -12.961 -42.875 12.023 1 95.06 92 ILE B O 1
ATOM 4763 N N . PRO B 1 93 ? -11.352 -42.969 13.5 1 95.81 93 PRO B N 1
ATOM 4764 C CA . PRO B 1 93 ? -10.695 -44.031 12.727 1 95.81 93 PRO B CA 1
ATOM 4765 C C . PRO B 1 93 ? -11.547 -45.281 12.609 1 95.81 93 PRO B C 1
ATOM 4767 O O . PRO B 1 93 ? -11.352 -46.094 11.688 1 95.81 93 PRO B O 1
ATOM 4770 N N . HIS B 1 94 ? -12.516 -45.438 13.492 1 95.5 94 HIS B N 1
ATOM 4771 C CA . HIS B 1 94 ? -13.367 -46.625 13.5 1 95.5 94 HIS B CA 1
ATOM 4772 C C . HIS B 1 94 ? -14.461 -46.531 12.438 1 95.5 94 HIS B C 1
ATOM 4774 O O . HIS B 1 94 ? -15.172 -47.5 12.188 1 95.5 94 HIS B O 1
ATOM 4780 N N . GLN B 1 95 ? -14.516 -45.438 11.867 1 96 95 GLN B N 1
ATOM 4781 C CA . GLN B 1 95 ? -15.523 -45.219 10.836 1 96 95 GLN B CA 1
ATOM 4782 C C . GLN B 1 95 ? -14.875 -44.844 9.5 1 96 95 GLN B C 1
ATOM 4784 O O . GLN B 1 95 ? -15.531 -44.312 8.617 1 96 95 GLN B O 1
ATOM 4789 N N . LEU B 1 96 ? -13.641 -45.125 9.344 1 97.31 96 LEU B N 1
ATOM 4790 C CA . LEU B 1 96 ? -12.883 -44.719 8.156 1 97.31 96 LEU B CA 1
ATOM 4791 C C . LEU B 1 96 ? -12.156 -45.938 7.566 1 97.31 96 LEU B C 1
ATOM 4793 O O . LEU B 1 96 ? -11.484 -46.688 8.297 1 97.31 96 LEU B O 1
ATOM 4797 N N . VAL B 1 97 ? -12.32 -46.031 6.297 1 96.94 97 VAL B N 1
ATOM 4798 C CA . VAL B 1 97 ? -11.633 -47.125 5.625 1 96.94 97 VAL B CA 1
ATOM 4799 C C . VAL B 1 97 ? -10.125 -46.906 5.641 1 96.94 97 VAL B C 1
ATOM 4801 O O . VAL B 1 97 ? -9.672 -45.75 5.449 1 96.94 97 VAL B O 1
ATOM 4804 N N . ASP B 1 98 ? -9.461 -47.906 5.754 1 95.62 98 ASP B N 1
ATOM 4805 C CA . ASP B 1 98 ? -8 -47.812 5.828 1 95.62 98 ASP B CA 1
ATOM 4806 C C . ASP B 1 98 ? -7.406 -47.375 4.496 1 95.62 98 ASP B C 1
ATOM 4808 O O . ASP B 1 98 ? -7.793 -47.844 3.436 1 95.62 98 ASP B O 1
ATOM 4812 N N . SER B 1 99 ? -6.508 -46.438 4.586 1 93.19 99 SER B N 1
ATOM 4813 C CA . SER B 1 99 ? -5.891 -45.906 3.379 1 93.19 99 SER B CA 1
ATOM 4814 C C . SER B 1 99 ? -4.773 -46.812 2.875 1 93.19 99 SER B C 1
ATOM 4816 O O . SER B 1 99 ? -4.34 -46.688 1.728 1 93.19 99 SER B O 1
ATOM 4818 N N . GLY B 1 100 ? -4.387 -47.75 3.619 1 91.38 100 GLY B N 1
ATOM 4819 C CA . GLY B 1 100 ? -3.273 -48.625 3.262 1 91.38 100 GLY B CA 1
ATOM 4820 C C . GLY B 1 100 ? -3.686 -49.781 2.389 1 91.38 100 GLY B C 1
ATOM 4821 O O . GLY B 1 100 ? -2.861 -50.625 2.057 1 91.38 100 GLY B O 1
ATOM 4822 N N . ILE B 1 101 ? -4.902 -49.906 2.006 1 93.94 101 ILE B N 1
ATOM 4823 C CA . ILE B 1 101 ? -5.406 -51.031 1.19 1 93.94 101 ILE B CA 1
ATOM 4824 C C . ILE B 1 101 ? -4.941 -50.844 -0.254 1 93.94 101 ILE B C 1
ATOM 4826 O O . ILE B 1 101 ? -4.66 -49.719 -0.691 1 93.94 101 ILE B O 1
ATOM 4830 N N . PRO B 1 102 ? -4.789 -51.844 -0.917 1 93.38 102 PRO B N 1
ATOM 4831 C CA . PRO B 1 102 ? -4.379 -51.75 -2.32 1 93.38 102 PRO B CA 1
ATOM 4832 C C . PRO B 1 102 ? -5.344 -50.938 -3.168 1 93.38 102 PRO B C 1
ATOM 4834 O O . PRO B 1 102 ? -6.543 -50.906 -2.879 1 93.38 102 PRO B O 1
ATOM 4837 N N . GLU B 1 103 ? -4.844 -50.344 -4.215 1 93.31 103 GLU B N 1
ATOM 4838 C CA . GLU B 1 103 ? -5.598 -49.438 -5.082 1 93.31 103 GLU B CA 1
ATOM 4839 C C . GLU B 1 103 ? -6.797 -50.156 -5.707 1 93.31 103 GLU B C 1
ATOM 4841 O O . GLU B 1 103 ? -7.863 -49.562 -5.867 1 93.31 103 GLU B O 1
ATOM 4846 N N . GLY B 1 104 ? -6.605 -51.375 -6.047 1 90.56 104 GLY B N 1
ATOM 4847 C CA . GLY B 1 104 ? -7.691 -52.125 -6.641 1 90.56 104 GLY B CA 1
ATOM 4848 C C . GLY B 1 104 ? -8.891 -52.281 -5.723 1 90.56 104 GLY B C 1
ATOM 4849 O O . GLY B 1 104 ? -10.031 -52.156 -6.16 1 90.56 104 GLY B O 1
ATOM 4850 N N . ILE B 1 105 ? -8.578 -52.625 -4.473 1 93.5 105 ILE B N 1
ATOM 4851 C CA . ILE B 1 105 ? -9.633 -52.781 -3.475 1 93.5 105 ILE B CA 1
ATOM 4852 C C . ILE B 1 105 ? -10.305 -51.406 -3.244 1 93.5 105 ILE B C 1
ATOM 4854 O O . ILE B 1 105 ? -11.531 -51.344 -3.154 1 93.5 105 ILE B O 1
ATOM 4858 N N . HIS B 1 106 ? -9.477 -50.406 -3.104 1 95.12 106 HIS B N 1
ATOM 4859 C CA . HIS B 1 106 ? -9.984 -49.062 -2.895 1 95.12 106 HIS B CA 1
ATOM 4860 C C . HIS B 1 106 ? -10.961 -48.656 -3.99 1 95.12 106 HIS B C 1
ATOM 4862 O O . HIS B 1 106 ? -12.023 -48.094 -3.705 1 95.12 106 HIS B O 1
ATOM 4868 N N . MET B 1 107 ? -10.648 -48.906 -5.23 1 92.38 107 MET B N 1
ATOM 4869 C CA . MET B 1 107 ? -11.492 -48.562 -6.371 1 92.38 107 MET B CA 1
ATOM 4870 C C . MET B 1 107 ? -12.836 -49.312 -6.289 1 92.38 107 MET B C 1
ATOM 4872 O O . MET B 1 107 ? -13.883 -48.719 -6.562 1 92.38 107 MET B O 1
ATOM 4876 N N . LYS B 1 108 ? -12.758 -50.531 -5.91 1 91.19 108 LYS B N 1
ATOM 4877 C CA . LYS B 1 108 ? -13.977 -51.344 -5.793 1 91.19 108 LYS B CA 1
ATOM 4878 C C . LYS B 1 108 ? -14.875 -50.781 -4.676 1 91.19 108 LYS B C 1
ATOM 4880 O O . LYS B 1 108 ? -16.094 -50.75 -4.824 1 91.19 108 LYS B O 1
ATOM 4885 N N . LEU B 1 109 ? -14.203 -50.531 -3.604 1 93.56 109 LEU B N 1
ATOM 4886 C CA . LEU B 1 109 ? -14.953 -49.969 -2.49 1 93.56 109 LEU B CA 1
ATOM 4887 C C . LEU B 1 109 ? -15.57 -48.625 -2.879 1 93.56 109 LEU B C 1
ATOM 4889 O O . LEU B 1 109 ? -16.672 -48.281 -2.447 1 93.56 109 LEU B O 1
ATOM 4893 N N . CYS B 1 110 ? -14.906 -47.781 -3.643 1 93.19 110 CYS B N 1
ATOM 4894 C CA . CYS B 1 110 ? -15.453 -46.531 -4.137 1 93.19 110 CYS B CA 1
ATOM 4895 C C . CYS B 1 110 ? -16.672 -46.75 -5.008 1 93.19 110 CYS B C 1
ATOM 4897 O O . CYS B 1 110 ? -17.656 -46.031 -4.926 1 93.19 110 CYS B O 1
ATOM 4899 N N . ASP B 1 111 ? -16.578 -47.75 -5.816 1 90.94 111 ASP B N 1
ATOM 4900 C CA . ASP B 1 111 ? -17.719 -48.125 -6.652 1 90.94 111 ASP B CA 1
ATOM 4901 C C . ASP B 1 111 ? -18.922 -48.5 -5.801 1 90.94 111 ASP B C 1
ATOM 4903 O O . ASP B 1 111 ? -20.062 -48.156 -6.137 1 90.94 111 ASP B O 1
ATOM 4907 N N . ILE B 1 112 ? -18.594 -49.219 -4.777 1 91.25 112 ILE B N 1
ATOM 4908 C CA . ILE B 1 112 ? -19.641 -49.625 -3.848 1 91.25 112 ILE B CA 1
ATOM 4909 C C . ILE B 1 112 ? -20.25 -48.406 -3.188 1 91.25 112 ILE B C 1
ATOM 4911 O O . ILE B 1 112 ? -21.469 -48.312 -3.049 1 91.25 112 ILE B O 1
ATOM 4915 N N . ALA B 1 113 ? -19.469 -47.469 -2.768 1 92.81 113 ALA B N 1
ATOM 4916 C CA . ALA B 1 113 ? -19.922 -46.25 -2.115 1 92.81 113 ALA B CA 1
ATOM 4917 C C . ALA B 1 113 ? -20.781 -45.406 -3.053 1 92.81 113 ALA B C 1
ATOM 4919 O O . ALA B 1 113 ? -21.703 -44.719 -2.609 1 92.81 113 ALA B O 1
ATOM 4920 N N . GLN B 1 114 ? -20.516 -45.438 -4.324 1 91.31 114 GLN B N 1
ATOM 4921 C CA . GLN B 1 114 ? -21.234 -44.656 -5.324 1 91.31 114 GLN B CA 1
ATOM 4922 C C . GLN B 1 114 ? -22.688 -45.125 -5.426 1 91.31 114 GLN B C 1
ATOM 4924 O O . GLN B 1 114 ? -23.578 -44.312 -5.723 1 91.31 114 GLN B O 1
ATOM 4929 N N . THR B 1 115 ? -22.969 -46.375 -5.219 1 88.38 115 THR B N 1
ATOM 4930 C CA . THR B 1 115 ? -24.312 -46.938 -5.332 1 88.38 115 THR B CA 1
ATOM 4931 C C . THR B 1 115 ? -25.156 -46.531 -4.121 1 88.38 115 THR B C 1
ATOM 4933 O O . THR B 1 115 ? -26.391 -46.562 -4.188 1 88.38 115 THR B O 1
ATOM 4936 N N . GLU B 1 116 ? -24.641 -46.219 -2.994 1 88.12 116 GLU B N 1
ATOM 4937 C CA . GLU B 1 116 ? -25.281 -45.75 -1.774 1 88.12 116 GLU B CA 1
ATOM 4938 C C . GLU B 1 116 ? -26.25 -46.781 -1.218 1 88.12 116 GLU B C 1
ATOM 4940 O O . GLU B 1 116 ? -27.328 -46.438 -0.718 1 88.12 116 GLU B O 1
ATOM 4945 N N . ASP B 1 117 ? -25.938 -48.031 -1.398 1 88.81 117 ASP B N 1
ATOM 4946 C CA . ASP B 1 117 ? -26.781 -49.094 -0.885 1 88.81 117 ASP B CA 1
ATOM 4947 C C . ASP B 1 117 ? -26.234 -49.656 0.417 1 88.81 117 ASP B C 1
ATOM 4949 O O . ASP B 1 117 ? -26.984 -50.125 1.274 1 88.81 117 ASP B O 1
ATOM 4953 N N . LEU B 1 118 ? -24.938 -49.625 0.483 1 92.62 118 LEU B N 1
ATOM 4954 C CA . LEU B 1 118 ? -24.266 -50.188 1.649 1 92.62 118 LEU B CA 1
ATOM 4955 C C . LEU B 1 118 ? -23.844 -49.094 2.615 1 92.62 118 LEU B C 1
ATOM 4957 O O . LEU B 1 118 ? -24.078 -47.906 2.359 1 92.62 118 LEU B O 1
ATOM 4961 N N . ASN B 1 119 ? -23.266 -49.5 3.795 1 94.38 119 ASN B N 1
ATOM 4962 C CA . ASN B 1 119 ? -22.906 -48.531 4.84 1 94.38 119 ASN B CA 1
ATOM 4963 C C . ASN B 1 119 ? -21.562 -47.875 4.535 1 94.38 119 ASN B C 1
ATOM 4965 O O . ASN B 1 119 ? -20.891 -47.375 5.445 1 94.38 119 ASN B O 1
ATOM 4969 N N . ILE B 1 120 ? -21.109 -47.906 3.359 1 94.5 120 ILE B N 1
ATOM 4970 C CA . ILE B 1 120 ? -19.906 -47.219 2.908 1 94.5 120 ILE B CA 1
ATOM 4971 C C . ILE B 1 120 ? -20.281 -46 2.055 1 94.5 120 ILE B C 1
ATOM 4973 O O . ILE B 1 120 ? -21 -46.125 1.063 1 94.5 120 ILE B O 1
ATOM 4977 N N . SER B 1 121 ? -19.844 -44.906 2.549 1 94.81 121 SER B N 1
ATOM 4978 C CA . SER B 1 121 ? -20.25 -43.688 1.86 1 94.81 121 SER B CA 1
ATOM 4979 C C . SER B 1 121 ? -19.078 -42.719 1.711 1 94.81 121 SER B C 1
ATOM 4981 O O . SER B 1 121 ? -18.078 -42.812 2.428 1 94.81 121 SER B O 1
ATOM 4983 N N . PHE B 1 122 ? -19.219 -41.875 0.648 1 95.19 122 PHE B N 1
ATOM 4984 C CA . PHE B 1 122 ? -18.281 -40.75 0.522 1 95.19 122 PHE B CA 1
ATOM 4985 C C . PHE B 1 122 ? -18.609 -39.656 1.528 1 95.19 122 PHE B C 1
ATOM 4987 O O . PHE B 1 122 ? -19.75 -39.562 1.986 1 95.19 122 PHE B O 1
ATOM 4994 N N . LEU B 1 123 ? -17.562 -38.969 1.833 1 94.69 123 LEU B N 1
ATOM 4995 C CA . LEU B 1 123 ? -17.766 -37.812 2.697 1 94.69 123 LEU B CA 1
ATOM 4996 C C . LEU B 1 123 ? -18.375 -36.625 1.914 1 94.69 123 LEU B C 1
ATOM 4998 O O . LEU B 1 123 ? -17.844 -36.25 0.871 1 94.69 123 LEU B O 1
ATOM 5002 N N . THR B 1 124 ? -19.484 -36.188 2.258 1 93.38 124 THR B N 1
ATOM 5003 C CA . THR B 1 124 ? -20.094 -34.969 1.688 1 93.38 124 THR B CA 1
ATOM 5004 C C . THR B 1 124 ? -19.984 -33.812 2.652 1 93.38 124 THR B C 1
ATOM 5006 O O . THR B 1 124 ? -19.641 -33.969 3.824 1 93.38 124 THR B O 1
ATOM 5009 N N . CYS B 1 125 ? -20.266 -32.688 2.227 1 94.19 125 CYS B N 1
ATOM 5010 C CA . CYS B 1 125 ? -20.203 -31.469 3.053 1 94.19 125 CYS B CA 1
ATOM 5011 C C . CYS B 1 125 ? -21.203 -31.531 4.195 1 94.19 125 CYS B C 1
ATOM 5013 O O . CYS B 1 125 ? -20.906 -31.125 5.316 1 94.19 125 CYS B O 1
ATOM 5015 N N . TYR B 1 126 ? -22.297 -32 3.838 1 94.56 126 TYR B N 1
ATOM 5016 C CA . TYR B 1 126 ? -23.344 -32.156 4.84 1 94.56 126 TYR B CA 1
ATOM 5017 C C . TYR B 1 126 ? -22.906 -33.094 5.953 1 94.56 126 TYR B C 1
ATOM 5019 O O . TYR B 1 126 ? -23.062 -32.781 7.137 1 94.56 126 TYR B O 1
ATOM 5027 N N . LEU B 1 127 ? -22.344 -34.219 5.57 1 94.38 127 LEU B N 1
ATOM 5028 C CA . LEU B 1 127 ? -21.906 -35.219 6.547 1 94.38 127 LEU B CA 1
ATOM 5029 C C . LEU B 1 127 ? -20.734 -34.688 7.367 1 94.38 127 LEU B C 1
ATOM 5031 O O . LEU B 1 127 ? -20.641 -34.969 8.562 1 94.38 127 LEU B O 1
ATOM 5035 N N . LEU B 1 128 ? -19.875 -34 6.672 1 96.38 128 LEU B N 1
ATOM 5036 C CA . LEU B 1 128 ? -18.734 -33.438 7.379 1 96.38 128 LEU B CA 1
ATOM 5037 C C . LEU B 1 128 ? -19.203 -32.469 8.477 1 96.38 128 LEU B C 1
ATOM 5039 O O . LEU B 1 128 ? -18.688 -32.5 9.594 1 96.38 128 LEU B O 1
ATOM 5043 N N . GLU B 1 129 ? -20.109 -31.578 8.164 1 96.62 129 GLU B N 1
ATOM 5044 C CA . GLU B 1 129 ? -20.641 -30.641 9.156 1 96.62 129 GLU B CA 1
ATOM 5045 C C . GLU B 1 129 ? -21.219 -31.391 10.359 1 96.62 129 GLU B C 1
ATOM 5047 O O . GLU B 1 129 ? -21.031 -30.969 11.5 1 96.62 129 GLU B O 1
ATOM 5052 N N . LYS B 1 130 ? -21.875 -32.469 10.086 1 94.25 130 LYS B N 1
ATOM 5053 C CA . LYS B 1 130 ? -22.438 -33.281 11.172 1 94.25 130 LYS B CA 1
ATOM 5054 C C . LYS B 1 130 ? -21.328 -33.906 12.016 1 94.25 130 LYS B C 1
ATOM 5056 O O . LYS B 1 130 ? -21.469 -34.062 13.234 1 94.25 130 LYS B O 1
ATOM 5061 N N . LEU B 1 131 ? -20.297 -34.25 11.391 1 95.88 131 LEU B N 1
ATOM 5062 C CA . LEU B 1 131 ? -19.172 -34.906 12.062 1 95.88 131 LEU B CA 1
ATOM 5063 C C . LEU B 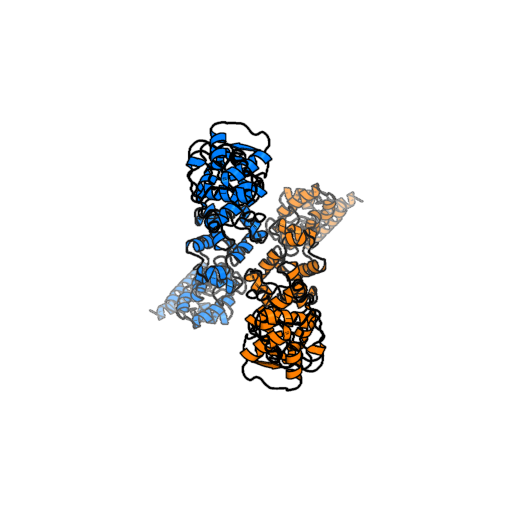1 131 ? -18.375 -33.906 12.891 1 95.88 131 LEU B C 1
ATOM 5065 O O . LEU B 1 131 ? -17.547 -34.312 13.719 1 95.88 131 LEU B O 1
ATOM 5069 N N . PHE B 1 132 ? -18.578 -32.562 12.727 1 96.62 132 PHE B N 1
ATOM 5070 C CA . PHE B 1 132 ? -17.797 -31.531 13.422 1 96.62 132 PHE B CA 1
ATOM 5071 C C . PHE B 1 132 ? -17.953 -31.656 14.93 1 96.62 132 PHE B C 1
ATOM 5073 O O . PHE B 1 132 ? -17.031 -31.375 15.688 1 96.62 132 PHE B O 1
ATOM 5080 N N . LEU B 1 133 ? -19.047 -32.188 15.305 1 94.88 133 LEU B N 1
ATOM 5081 C CA . LEU B 1 133 ? -19.312 -32.375 16.734 1 94.88 133 LEU B CA 1
ATOM 5082 C C . LEU B 1 133 ? -18.297 -33.344 17.344 1 94.88 133 LEU B C 1
ATOM 5084 O O . LEU B 1 133 ? -18.016 -33.281 18.531 1 94.88 133 LEU B O 1
ATOM 5088 N N . ARG B 1 134 ? -17.781 -34.188 16.469 1 93.69 134 ARG B N 1
ATOM 5089 C CA . ARG B 1 134 ? -16.812 -35.188 16.938 1 93.69 134 ARG B CA 1
ATOM 5090 C C . ARG B 1 134 ? -15.383 -34.781 16.562 1 93.69 134 ARG B C 1
ATOM 5092 O O . ARG B 1 134 ? -14.422 -35.25 17.188 1 93.69 134 ARG B O 1
ATOM 5099 N N . LEU B 1 135 ? -15.297 -33.938 15.648 1 95.06 135 LEU B N 1
ATOM 5100 C CA . LEU B 1 135 ? -13.984 -33.562 15.141 1 95.06 135 LEU B CA 1
ATOM 5101 C C . LEU B 1 135 ? -13.445 -32.344 15.883 1 95.06 135 LEU B C 1
ATOM 5103 O O . LEU B 1 135 ? -12.234 -32.156 16 1 95.06 135 LEU B O 1
ATOM 5107 N N . LEU B 1 136 ? -14.367 -31.453 16.344 1 95.62 136 LEU B N 1
ATOM 5108 C CA . LEU B 1 136 ? -14.023 -30.219 17.047 1 95.62 136 LEU B CA 1
ATOM 5109 C C . LEU B 1 136 ? -14.594 -30.219 18.453 1 95.62 136 LEU B C 1
ATOM 5111 O O . LEU B 1 136 ? -15.492 -31.016 18.766 1 95.62 136 LEU B O 1
ATOM 5115 N N . PRO B 1 137 ? -13.961 -29.359 19.328 1 94.75 137 PRO B N 1
ATOM 5116 C CA . PRO B 1 137 ? -14.578 -29.25 20.641 1 94.75 137 PRO B CA 1
ATOM 5117 C C . PRO B 1 137 ? -16.047 -28.828 20.578 1 94.75 137 PRO B C 1
ATOM 5119 O O . PRO B 1 137 ? -16.391 -27.859 19.906 1 94.75 137 PRO B O 1
ATOM 5122 N N . ALA B 1 138 ? -16.859 -29.578 21.188 1 92.94 138 ALA B N 1
ATOM 5123 C CA . ALA B 1 138 ? -18.312 -29.391 21.125 1 92.94 138 ALA B CA 1
ATOM 5124 C C . ALA B 1 138 ? -18.703 -27.984 21.531 1 92.94 138 ALA B C 1
ATOM 5126 O O . ALA B 1 138 ? -19.672 -27.422 21.016 1 92.94 138 ALA B O 1
ATOM 5127 N N . GLU B 1 139 ? -17.906 -27.375 22.391 1 94.5 139 GLU B N 1
ATOM 5128 C CA . GLU B 1 139 ? -18.219 -26.047 22.906 1 94.5 139 GLU B CA 1
ATOM 5129 C C . GLU B 1 139 ? -18.062 -24.984 21.812 1 94.5 139 GLU B C 1
ATOM 5131 O O . GLU B 1 139 ? -18.547 -23.859 21.969 1 94.5 139 GLU B O 1
ATOM 5136 N N . TRP B 1 140 ? -17.453 -25.375 20.734 1 96.62 140 TRP B N 1
ATOM 5137 C CA . TRP B 1 140 ? -17.188 -24.422 19.656 1 96.62 140 TRP B CA 1
ATOM 5138 C C . TRP B 1 140 ? -18.453 -24.172 18.844 1 96.62 140 TRP B C 1
ATOM 5140 O O . TRP B 1 140 ? -18.547 -23.172 18.109 1 96.62 140 TRP B O 1
ATOM 5150 N N . GLN B 1 141 ? -19.359 -25.109 18.969 1 96.25 141 GLN B N 1
ATOM 5151 C CA . GLN B 1 141 ? -20.562 -24.953 18.156 1 96.25 141 GLN B CA 1
ATOM 5152 C C . GLN B 1 141 ? -21.297 -23.656 18.484 1 96.25 141 GLN B C 1
ATOM 5154 O O . GLN B 1 141 ? -21.594 -23.391 19.656 1 96.25 141 GLN B O 1
ATOM 5159 N N . HIS B 1 142 ? -21.516 -22.734 17.562 1 96.25 142 HIS B N 1
ATOM 5160 C CA . HIS B 1 142 ? -22.234 -21.469 17.625 1 96.25 142 HIS B CA 1
ATOM 5161 C C . HIS B 1 142 ? -21.406 -20.406 18.344 1 96.25 142 HIS B C 1
ATOM 5163 O O . HIS B 1 142 ? -21.922 -19.328 18.672 1 96.25 142 HIS B O 1
ATOM 5169 N N . ALA B 1 143 ? -20.203 -20.781 18.734 1 96.81 143 ALA B N 1
ATOM 5170 C CA . ALA B 1 143 ? -19.312 -19.75 19.297 1 96.81 143 ALA B CA 1
ATOM 5171 C C . ALA B 1 143 ? -18.938 -18.719 18.25 1 96.81 143 ALA B C 1
ATOM 5173 O O . ALA B 1 143 ? -18.656 -19.062 17.094 1 96.81 143 ALA B O 1
ATOM 5174 N N . LYS B 1 144 ? -18.984 -17.516 18.625 1 95.25 144 LYS B N 1
ATOM 5175 C CA . LYS B 1 144 ? -18.641 -16.453 17.688 1 95.25 144 LYS B CA 1
ATOM 5176 C C . LYS B 1 144 ? -17.125 -16.422 17.422 1 95.25 144 LYS B C 1
ATOM 5178 O O . LYS B 1 144 ? -16.703 -16.234 16.281 1 95.25 144 LYS B O 1
ATOM 5183 N N . GLN B 1 145 ? -16.422 -16.609 18.5 1 96.25 145 GLN B N 1
ATOM 5184 C CA . GLN B 1 145 ? -14.961 -16.562 18.453 1 96.25 145 GLN B CA 1
ATOM 5185 C C . GLN B 1 145 ? -14.344 -17.5 19.5 1 96.25 145 GLN B C 1
ATOM 5187 O O . GLN B 1 145 ? -14.883 -17.641 20.594 1 96.25 145 GLN B O 1
ATOM 5192 N N . VAL B 1 146 ? -13.234 -18.188 19.109 1 96.94 146 VAL B N 1
ATOM 5193 C CA . VAL B 1 146 ? -12.562 -19.062 20.062 1 96.94 146 VAL B CA 1
ATOM 5194 C C . VAL B 1 146 ? -11.055 -18.859 19.969 1 96.94 146 VAL B C 1
ATOM 5196 O O . VAL B 1 146 ? -10.539 -18.438 18.922 1 96.94 146 VAL B O 1
ATOM 5199 N N . ILE B 1 147 ? -10.359 -19.141 21.078 1 96.25 147 ILE B N 1
ATOM 5200 C CA . ILE B 1 147 ? -8.898 -19.141 21.078 1 96.25 147 ILE B CA 1
ATOM 5201 C C . ILE B 1 147 ? -8.383 -20.469 20.516 1 96.25 147 ILE B C 1
ATOM 5203 O O . ILE B 1 147 ? -8.773 -21.531 20.969 1 96.25 147 ILE B O 1
ATOM 5207 N N . TRP B 1 148 ? -7.648 -20.391 19.531 1 95.5 148 TRP B N 1
ATOM 5208 C CA . TRP B 1 148 ? -7.172 -21.578 18.812 1 95.5 148 TRP B CA 1
ATOM 5209 C C . TRP B 1 148 ? -5.688 -21.797 19.078 1 95.5 148 TRP B C 1
ATOM 5211 O O . TRP B 1 148 ? -4.848 -21 18.672 1 95.5 148 TRP B O 1
ATOM 5221 N N . ASN B 1 149 ? -5.414 -22.797 19.844 1 94.31 149 ASN B N 1
ATOM 5222 C CA . ASN B 1 149 ? -4.07 -23.328 20.031 1 94.31 149 ASN B CA 1
ATOM 5223 C C . ASN B 1 149 ? -3.871 -24.641 19.281 1 94.31 149 ASN B C 1
ATOM 5225 O O . ASN B 1 149 ? -4.188 -25.719 19.781 1 94.31 149 ASN B O 1
ATOM 5229 N N . PRO B 1 150 ? -3.252 -24.547 18.172 1 92.44 150 PRO B N 1
ATOM 5230 C CA . PRO B 1 150 ? -3.209 -25.688 17.266 1 92.44 150 PRO B CA 1
ATOM 5231 C C . PRO B 1 150 ? -2.684 -26.953 17.938 1 92.44 150 PRO B C 1
ATOM 5233 O O . PRO B 1 150 ? -1.578 -26.953 18.484 1 92.44 150 PRO B O 1
ATOM 5236 N N . GLY B 1 151 ? -3.498 -28.016 17.891 1 89.12 151 GLY B N 1
ATOM 5237 C CA . GLY B 1 151 ? -3.088 -29.344 18.344 1 89.12 151 GLY B CA 1
ATOM 5238 C C . GLY B 1 151 ? -3.172 -29.5 19.844 1 89.12 151 GLY B C 1
ATOM 5239 O O . GLY B 1 151 ? -2.914 -30.578 20.375 1 89.12 151 GLY B O 1
ATOM 5240 N N . HIS B 1 152 ? -3.562 -28.469 20.516 1 89 152 HIS B N 1
ATOM 5241 C CA . HIS B 1 152 ? -3.59 -28.531 21.969 1 89 152 HIS B CA 1
ATOM 5242 C C . HIS B 1 152 ? -5.004 -28.781 22.484 1 89 152 HIS B C 1
ATOM 5244 O O . HIS B 1 152 ? -5.969 -28.203 21.969 1 89 152 HIS B O 1
ATOM 5250 N N . GLN B 1 153 ? -5.09 -29.656 23.469 1 87.19 153 GLN B N 1
ATOM 5251 C CA . GLN B 1 153 ? -6.328 -29.906 24.203 1 87.19 153 GLN B CA 1
ATOM 5252 C C . GLN B 1 153 ? -7.457 -30.297 23.266 1 87.19 153 GLN B C 1
ATOM 5254 O O . GLN B 1 153 ? -8.562 -29.766 23.344 1 87.19 153 GLN B O 1
ATOM 5259 N N . GLY B 1 154 ? -7.125 -31.109 22.25 1 87.69 154 GLY B N 1
ATOM 5260 C CA . GLY B 1 154 ? -8.164 -31.641 21.391 1 87.69 154 GLY B CA 1
ATOM 5261 C C . GLY B 1 154 ? -8.531 -30.703 20.25 1 87.69 154 GLY B C 1
ATOM 5262 O O . GLY B 1 154 ? -9.43 -31 19.469 1 87.69 154 GLY B O 1
ATOM 5263 N N . GLN B 1 155 ? -7.887 -29.594 20.203 1 93.25 155 GLN B N 1
ATOM 5264 C CA . GLN B 1 155 ? -8.156 -28.641 19.125 1 93.25 155 GLN B CA 1
ATOM 5265 C C . GLN B 1 155 ? -7.484 -29.078 17.828 1 93.25 155 GLN B C 1
ATOM 5267 O O . GLN B 1 155 ? -6.484 -29.797 17.844 1 93.25 155 GLN B O 1
ATOM 5272 N N . PRO B 1 156 ? -8.008 -28.688 16.766 1 94.62 156 PRO B N 1
ATOM 5273 C CA . PRO B 1 156 ? -7.434 -29.094 15.484 1 94.62 156 PRO B CA 1
ATOM 5274 C C . PRO B 1 156 ? -6.047 -28.484 15.242 1 94.62 156 PRO B C 1
ATOM 5276 O O . PRO B 1 156 ? -5.777 -27.359 15.664 1 94.62 156 PRO B O 1
ATOM 5279 N N . SER B 1 157 ? -5.203 -29.234 14.641 1 95 157 SER B N 1
ATOM 5280 C CA . SER B 1 157 ? -3.861 -28.781 14.297 1 95 157 SER B CA 1
ATOM 5281 C C . SER B 1 157 ? -3.889 -27.844 13.094 1 95 157 SER B C 1
ATOM 5283 O O . SER B 1 157 ? -4.926 -27.703 12.438 1 95 157 SER B O 1
ATOM 5285 N N . LEU B 1 158 ? -2.756 -27.266 12.836 1 94.56 158 LEU B N 1
ATOM 5286 C CA . LEU B 1 158 ? -2.607 -26.406 11.672 1 94.56 158 LEU B CA 1
ATOM 5287 C C . LEU B 1 158 ? -2.805 -27.188 10.383 1 94.56 158 LEU B C 1
ATOM 5289 O O . LEU B 1 158 ? -3.428 -26.703 9.438 1 94.56 158 LEU B O 1
ATOM 5293 N N . GLU B 1 159 ? -2.307 -28.359 10.352 1 94 159 GLU B N 1
ATOM 5294 C CA . GLU B 1 159 ? -2.426 -29.234 9.188 1 94 159 GLU B CA 1
ATOM 5295 C C . GLU B 1 159 ? -3.877 -29.625 8.93 1 94 159 GLU B C 1
ATOM 5297 O O . GLU B 1 159 ? -4.316 -29.703 7.781 1 94 159 GLU B O 1
ATOM 5302 N N . TRP B 1 160 ? -4.535 -29.875 9.992 1 95.94 160 TRP B N 1
ATOM 5303 C CA . TRP B 1 160 ? -5.938 -30.25 9.859 1 95.94 160 TRP B CA 1
ATOM 5304 C C . TRP B 1 160 ? -6.75 -29.109 9.242 1 95.94 160 TRP B C 1
ATOM 5306 O O . TRP B 1 160 ? -7.594 -29.344 8.375 1 95.94 160 TRP B O 1
ATOM 5316 N N . LEU B 1 161 ? -6.48 -27.938 9.727 1 96 161 LEU B N 1
ATOM 5317 C CA . LEU B 1 161 ? -7.207 -26.797 9.203 1 96 161 LEU B CA 1
ATOM 5318 C C . LEU B 1 161 ? -6.879 -26.562 7.73 1 96 161 LEU B C 1
ATOM 5320 O O . LEU B 1 161 ? -7.742 -26.156 6.949 1 96 161 LEU B O 1
ATOM 5324 N N . ARG B 1 162 ? -5.664 -26.75 7.418 1 95.62 162 ARG B N 1
ATOM 5325 C CA . ARG B 1 162 ? -5.266 -26.656 6.02 1 95.62 162 ARG B CA 1
ATOM 5326 C C . ARG B 1 162 ? -6.035 -27.656 5.164 1 95.62 162 ARG B C 1
ATOM 5328 O O . ARG B 1 162 ? -6.535 -27.297 4.094 1 95.62 162 ARG B O 1
ATOM 5335 N N . LEU B 1 163 ? -6.129 -28.859 5.637 1 95.56 163 LEU B N 1
ATOM 5336 C CA . LEU B 1 163 ? -6.848 -29.922 4.93 1 95.56 163 LEU B CA 1
ATOM 5337 C C . LEU B 1 163 ? -8.328 -29.578 4.809 1 95.56 163 LEU B C 1
ATOM 5339 O O . LEU B 1 163 ? -8.953 -29.844 3.779 1 95.56 163 LEU B O 1
ATOM 5343 N N . LEU B 1 164 ? -8.82 -29.109 5.895 1 96.75 164 LEU B N 1
ATOM 5344 C CA . LEU B 1 164 ? -10.234 -28.734 5.902 1 96.75 164 LEU B CA 1
ATOM 5345 C C . LEU B 1 164 ? -10.539 -27.734 4.801 1 96.75 164 LEU B C 1
ATOM 5347 O O . LEU B 1 164 ? -11.445 -27.938 3.988 1 96.75 164 LEU B O 1
ATOM 5351 N N . TRP B 1 165 ? -9.797 -26.672 4.758 1 96.69 165 TRP B N 1
ATOM 5352 C CA . TRP B 1 165 ? -10.086 -25.594 3.812 1 96.69 165 TRP B CA 1
ATOM 5353 C C . TRP B 1 165 ? -9.766 -26.031 2.385 1 96.69 165 TRP B C 1
ATOM 5355 O O . TRP B 1 165 ? -10.391 -25.547 1.433 1 96.69 165 TRP B O 1
ATOM 5365 N N . THR B 1 166 ? -8.828 -26.906 2.199 1 95.56 166 THR B N 1
ATOM 5366 C CA . THR B 1 166 ? -8.609 -27.484 0.879 1 95.56 166 THR B CA 1
ATOM 5367 C C . THR B 1 166 ? -9.82 -28.297 0.436 1 95.56 166 THR B C 1
ATOM 5369 O O . THR B 1 166 ? -10.242 -28.219 -0.719 1 95.56 166 THR B O 1
ATOM 5372 N N . TYR B 1 167 ? -10.367 -29.078 1.395 1 95.62 167 TYR B N 1
ATOM 5373 C CA . TYR B 1 167 ? -11.562 -29.859 1.126 1 95.62 167 TYR B CA 1
ATOM 5374 C C . TYR B 1 167 ? -12.75 -28.969 0.807 1 95.62 167 TYR B C 1
ATOM 5376 O O . TYR B 1 167 ? -13.508 -29.25 -0.126 1 95.62 167 TYR B O 1
ATOM 5384 N N . LEU B 1 168 ? -12.906 -27.953 1.558 1 96.44 168 LEU B N 1
ATOM 5385 C CA . LEU B 1 168 ? -14.023 -27.047 1.344 1 96.44 168 LEU B CA 1
ATOM 5386 C C . LEU B 1 168 ? -13.945 -26.391 -0.035 1 96.44 168 LEU B C 1
ATOM 5388 O O . LEU B 1 168 ? -14.961 -26.25 -0.716 1 96.44 168 LEU B O 1
ATOM 5392 N N . LYS B 1 169 ? -12.797 -25.969 -0.417 1 95.5 169 LYS B N 1
ATOM 5393 C CA . LYS B 1 169 ? -12.586 -25.328 -1.711 1 95.5 169 LYS B CA 1
ATOM 5394 C C . LYS B 1 169 ? -12.922 -26.281 -2.857 1 95.5 169 LYS B C 1
ATOM 5396 O O . LYS B 1 169 ? -13.57 -25.875 -3.828 1 95.5 169 LYS B O 1
ATOM 5401 N N . SER B 1 170 ? -12.578 -27.484 -2.691 1 93.25 170 SER B N 1
ATOM 5402 C CA . SER B 1 170 ? -12.656 -28.438 -3.793 1 93.25 170 SER B CA 1
ATOM 5403 C C . SER B 1 170 ? -14.016 -29.125 -3.834 1 93.25 170 SER B C 1
ATOM 5405 O O . SER B 1 170 ? -14.523 -29.438 -4.91 1 93.25 170 SER B O 1
ATOM 5407 N N . CYS B 1 171 ? -14.656 -29.312 -2.625 1 92.88 171 CYS B N 1
ATOM 5408 C CA . CYS B 1 171 ? -15.781 -30.25 -2.59 1 92.88 171 CYS B CA 1
ATOM 5409 C C . CYS B 1 171 ? -17.062 -29.547 -2.139 1 92.88 171 CYS B C 1
ATOM 5411 O O . CYS B 1 171 ? -18.156 -30.078 -2.314 1 92.88 171 CYS B O 1
ATOM 5413 N N . CYS B 1 172 ? -16.875 -28.438 -1.59 1 93.31 172 CYS B N 1
ATOM 5414 C CA . CYS B 1 172 ? -18.062 -27.797 -1.041 1 93.31 172 CYS B CA 1
ATOM 5415 C C . CYS B 1 172 ? -18.359 -26.5 -1.784 1 93.31 172 CYS B C 1
ATOM 5417 O O . CYS B 1 172 ? -17.562 -25.562 -1.784 1 93.31 172 CYS B O 1
ATOM 5419 N N . ASP B 1 173 ? -19.547 -26.359 -2.27 1 92.94 173 ASP B N 1
ATOM 5420 C CA . ASP B 1 173 ? -19.922 -25.172 -3.021 1 92.94 173 ASP B CA 1
ATOM 5421 C C . ASP B 1 173 ? -20.516 -24.094 -2.098 1 92.94 173 ASP B C 1
ATOM 5423 O O . ASP B 1 173 ? -20.375 -22.906 -2.361 1 92.94 173 ASP B O 1
ATOM 5427 N N . ASP B 1 174 ? -21.125 -24.578 -1.025 1 95.25 174 ASP B N 1
ATOM 5428 C CA . ASP B 1 174 ? -21.812 -23.641 -0.142 1 95.25 174 ASP B CA 1
ATOM 5429 C C . ASP B 1 174 ? -21.141 -23.594 1.23 1 95.25 174 ASP B C 1
ATOM 5431 O O . ASP B 1 174 ? -21.344 -24.484 2.055 1 95.25 174 ASP B O 1
ATOM 5435 N N . LEU B 1 175 ? -20.531 -22.547 1.527 1 95.56 175 LEU B N 1
ATOM 5436 C CA . LEU B 1 175 ? -19.797 -22.391 2.773 1 95.56 175 LEU B CA 1
ATOM 5437 C C . LEU B 1 175 ? -20.734 -22.109 3.938 1 95.56 175 LEU B C 1
ATOM 5439 O O . LEU B 1 175 ? -20.359 -22.281 5.102 1 95.56 175 LEU B O 1
ATOM 5443 N N . SER B 1 176 ? -21.969 -21.703 3.66 1 94.56 176 SER B N 1
ATOM 5444 C CA . SER B 1 176 ? -22.938 -21.344 4.691 1 94.56 176 SER B CA 1
ATOM 5445 C C . SER B 1 176 ? -23.328 -22.562 5.535 1 94.56 176 SER B C 1
ATOM 5447 O O . SER B 1 176 ? -23.781 -22.406 6.668 1 94.56 176 SER B O 1
ATOM 5449 N N . GLU B 1 177 ? -23.078 -23.766 5.02 1 94.69 177 GLU B N 1
ATOM 5450 C CA . GLU B 1 177 ? -23.359 -25 5.746 1 94.69 177 GLU B CA 1
ATOM 5451 C C . GLU B 1 177 ? -22.531 -25.094 7.023 1 94.69 177 GLU B C 1
ATOM 5453 O O . GLU B 1 177 ? -22.922 -25.781 7.973 1 94.69 177 GLU B O 1
ATOM 5458 N N . PHE B 1 178 ? -21.469 -24.391 7.047 1 96.81 178 PHE B N 1
ATOM 5459 C CA . PHE B 1 178 ? -20.547 -24.5 8.172 1 96.81 178 PHE B CA 1
ATOM 5460 C C . PHE B 1 178 ? -20.594 -23.234 9.031 1 96.81 178 PHE B C 1
ATOM 5462 O O . PHE B 1 178 ? -19.703 -23 9.844 1 96.81 178 PHE B O 1
ATOM 5469 N N . SER B 1 179 ? -21.625 -22.359 8.898 1 94.88 179 SER B N 1
ATOM 5470 C CA . SER B 1 179 ? -21.719 -21.062 9.539 1 94.88 179 SER B CA 1
ATOM 5471 C C . SER B 1 179 ? -21.922 -21.203 11.039 1 94.88 179 SER B C 1
ATOM 5473 O O . SER B 1 179 ? -21.75 -20.234 11.789 1 94.88 179 SER B O 1
ATOM 5475 N N . LYS B 1 180 ? -22.141 -22.391 11.508 1 95.69 180 LYS B N 1
ATOM 5476 C CA . LYS B 1 180 ? -22.375 -22.625 12.938 1 95.69 180 LYS B CA 1
ATOM 5477 C C . LYS B 1 180 ? -21.062 -22.797 13.688 1 95.69 180 LYS B C 1
ATOM 5479 O O . LYS B 1 180 ? -21.047 -22.781 14.922 1 95.69 180 LYS B O 1
ATOM 5484 N N . TRP B 1 181 ? -20.016 -22.938 12.969 1 96.75 181 TRP B N 1
ATOM 5485 C CA . TRP B 1 181 ? -18.734 -23.297 13.578 1 96.75 181 TRP B CA 1
ATOM 5486 C C . TRP B 1 181 ? -17.688 -22.234 13.305 1 96.75 181 TRP B C 1
ATOM 5488 O O . TRP B 1 181 ? -17.656 -21.656 12.219 1 96.75 181 TRP B O 1
ATOM 5498 N N . PRO B 1 182 ? -16.844 -21.953 14.297 1 97.62 182 PRO B N 1
ATOM 5499 C CA . PRO B 1 182 ? -15.711 -21.062 14.062 1 97.62 182 PRO B CA 1
ATOM 5500 C C . PRO B 1 182 ? -14.555 -21.734 13.328 1 97.62 182 PRO B C 1
ATOM 5502 O O . PRO B 1 182 ? -13.734 -22.422 13.953 1 97.62 182 PRO B O 1
ATOM 5505 N N . ILE B 1 183 ? -14.469 -21.531 12.031 1 97 183 ILE B N 1
ATOM 5506 C CA . ILE B 1 183 ? -13.461 -22.266 11.266 1 97 183 ILE B CA 1
ATOM 5507 C C . ILE B 1 183 ? -12.578 -21.266 10.508 1 97 183 ILE B C 1
ATOM 5509 O O . ILE B 1 183 ? -11.664 -21.656 9.789 1 97 183 ILE B O 1
ATOM 5513 N N . LEU B 1 184 ? -12.914 -19.984 10.625 1 97.56 184 LEU B N 1
ATOM 5514 C CA . LEU B 1 184 ? -12.156 -18.953 9.922 1 97.56 184 LEU B CA 1
ATOM 5515 C C . LEU B 1 184 ? -10.953 -18.5 10.742 1 97.56 184 LEU B C 1
ATOM 5517 O O . LEU B 1 184 ? -11.109 -17.828 11.758 1 97.56 184 LEU B O 1
ATOM 5521 N N . PRO B 1 185 ? -9.781 -18.859 10.305 1 96.88 185 PRO B N 1
ATOM 5522 C CA . PRO B 1 185 ? -8.602 -18.469 11.078 1 96.88 185 PRO B CA 1
ATOM 5523 C C . PRO B 1 185 ? -8.219 -17 10.875 1 96.88 185 PRO B C 1
ATOM 5525 O O . PRO B 1 185 ? -8.094 -16.547 9.742 1 96.88 185 PRO B O 1
ATOM 5528 N N . VAL B 1 186 ? -8.062 -16.312 11.914 1 96.31 186 VAL B N 1
ATOM 5529 C CA . VAL B 1 186 ? -7.684 -14.898 11.859 1 96.31 186 VAL B CA 1
ATOM 5530 C C . VAL B 1 186 ? -6.461 -14.656 12.742 1 96.31 186 VAL B C 1
ATOM 5532 O O . VAL B 1 186 ? -5.914 -15.594 13.328 1 96.31 186 VAL B O 1
ATOM 5535 N N . GLY B 1 187 ? -6.07 -13.453 12.789 1 91.12 187 GLY B N 1
ATOM 5536 C CA . GLY B 1 187 ? -4.875 -13.133 13.555 1 91.12 187 GLY B CA 1
ATOM 5537 C C . GLY B 1 187 ? -5.027 -13.383 15.039 1 91.12 187 GLY B C 1
ATOM 5538 O O . GLY B 1 187 ? -6.137 -13.625 15.523 1 91.12 187 GLY B O 1
ATOM 5539 N N . ASN B 1 188 ? -3.879 -13.461 15.695 1 88.5 188 ASN B N 1
ATOM 5540 C CA . ASN B 1 188 ? -3.807 -13.609 17.141 1 88.5 188 ASN B CA 1
ATOM 5541 C C . ASN B 1 188 ? -4.348 -14.969 17.594 1 88.5 188 ASN B C 1
ATOM 5543 O O . ASN B 1 188 ? -4.961 -15.07 18.656 1 88.5 188 ASN B O 1
ATOM 5547 N N . ASN B 1 189 ? -4.465 -15.93 16.719 1 91.88 189 ASN B N 1
ATOM 5548 C CA . ASN B 1 189 ? -4.797 -17.328 17 1 91.88 189 ASN B CA 1
ATOM 5549 C C . ASN B 1 189 ? -6.277 -17.484 17.344 1 91.88 189 ASN B C 1
ATOM 5551 O O . ASN B 1 189 ? -6.629 -18.234 18.25 1 91.88 189 ASN B O 1
ATOM 5555 N N . TYR B 1 190 ? -7.039 -16.766 16.656 1 95.44 190 TYR B N 1
ATOM 5556 C CA . TYR B 1 190 ? -8.477 -16.906 16.828 1 95.44 190 TYR B CA 1
ATOM 5557 C C . TYR B 1 190 ? -9.102 -17.625 15.633 1 95.44 190 TYR B C 1
ATOM 5559 O O . TYR B 1 190 ? -8.562 -17.594 14.523 1 95.44 190 TYR B O 1
ATOM 5567 N N . LEU B 1 191 ? -10.148 -18.312 15.945 1 97.5 191 LEU B N 1
ATOM 5568 C CA . LEU B 1 191 ? -11.07 -18.797 14.922 1 97.5 191 LEU B CA 1
ATOM 5569 C C . LEU B 1 191 ? -12.43 -18.109 15.039 1 97.5 191 LEU B C 1
ATOM 5571 O O . LEU B 1 191 ? -12.945 -17.938 16.141 1 97.5 191 LEU B O 1
ATOM 5575 N N . LEU B 1 192 ? -12.898 -17.719 13.906 1 97.62 192 LEU B N 1
ATOM 5576 C CA . LEU B 1 192 ? -14.164 -16.984 13.914 1 97.62 192 LEU B CA 1
ATOM 5577 C C . LEU B 1 192 ? -15.25 -17.766 13.18 1 97.62 192 LEU B C 1
ATOM 5579 O O . LEU B 1 192 ? -14.945 -18.562 12.289 1 97.62 192 LEU B O 1
ATOM 5583 N N . LYS B 1 193 ? -16.406 -17.516 13.656 1 97.25 193 LYS B N 1
ATOM 5584 C CA . LYS B 1 193 ? -17.578 -18 12.938 1 97.25 193 LYS B CA 1
ATOM 5585 C C . LYS B 1 193 ? -17.75 -17.266 11.609 1 97.25 193 LYS B C 1
ATOM 5587 O O . LYS B 1 193 ? -17.312 -16.109 11.469 1 97.25 193 LYS B O 1
ATOM 5592 N N . LEU B 1 194 ? -18.344 -17.891 10.641 1 96.19 194 LEU B N 1
ATOM 5593 C CA . LEU B 1 194 ? -18.594 -17.266 9.352 1 96.19 194 LEU B CA 1
ATOM 5594 C C . LEU B 1 194 ? -19.781 -16.312 9.43 1 96.19 194 LEU B C 1
ATOM 5596 O O . LEU B 1 194 ? -20.922 -16.75 9.578 1 96.19 194 LEU B O 1
ATOM 5600 N N . VAL B 1 195 ? -19.469 -15.094 9.383 1 95.38 195 VAL B N 1
ATOM 5601 C CA . VAL B 1 195 ? -20.484 -14.055 9.422 1 95.38 195 VAL B CA 1
ATOM 5602 C C . VAL B 1 195 ? -20.406 -13.203 8.156 1 95.38 195 VAL B C 1
ATOM 5604 O O . VAL B 1 195 ? -19.328 -12.781 7.758 1 95.38 195 VAL B O 1
ATOM 5607 N N . GLU B 1 196 ? -21.562 -13.023 7.566 1 94.81 196 GLU B N 1
ATOM 5608 C CA . GLU B 1 196 ? -21.578 -12.211 6.355 1 94.81 196 GLU B CA 1
ATOM 5609 C C . GLU B 1 196 ? -21.234 -10.758 6.66 1 94.81 196 GLU B C 1
ATOM 5611 O O . GLU B 1 196 ? -21.641 -10.219 7.695 1 94.81 196 GLU B O 1
ATOM 5616 N N . ASN B 1 197 ? -20.484 -10.125 5.715 1 92.44 197 ASN B N 1
ATOM 5617 C CA . ASN B 1 197 ? -20.094 -8.719 5.824 1 92.44 197 ASN B CA 1
ATOM 5618 C C . ASN B 1 197 ? -19.406 -8.438 7.152 1 92.44 197 AS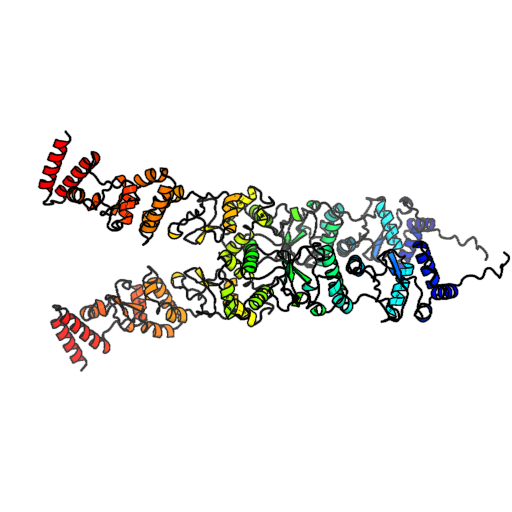N B C 1
ATOM 5620 O O . ASN B 1 197 ? -19.797 -7.523 7.883 1 92.44 197 ASN B O 1
ATOM 5624 N N . SER B 1 198 ? -18.438 -9.297 7.418 1 94.38 198 SER B N 1
ATOM 5625 C CA . SER B 1 198 ? -17.703 -9.227 8.688 1 94.38 198 SER B CA 1
ATOM 5626 C C . SER B 1 198 ? -16.625 -8.164 8.641 1 94.38 198 SER B C 1
ATOM 5628 O O . SER B 1 198 ? -16.422 -7.504 7.617 1 94.38 198 SER B O 1
ATOM 5630 N N . ASN B 1 199 ? -16 -7.953 9.797 1 97.19 199 ASN B N 1
ATOM 5631 C CA . ASN B 1 199 ? -14.898 -7 9.906 1 97.19 199 ASN B CA 1
ATOM 5632 C C . ASN B 1 199 ? -13.547 -7.672 9.711 1 97.19 199 ASN B C 1
ATOM 5634 O O . ASN B 1 199 ? -12.523 -7.168 10.172 1 97.19 199 ASN B O 1
ATOM 5638 N N . VAL B 1 200 ? -13.586 -8.875 9.094 1 97.69 200 VAL B N 1
ATOM 5639 C CA . VAL B 1 200 ? -12.352 -9.586 8.773 1 97.69 200 VAL B CA 1
ATOM 5640 C C . VAL B 1 200 ? -11.875 -9.188 7.379 1 97.69 200 VAL B C 1
ATOM 5642 O O . VAL B 1 200 ? -12.641 -9.219 6.418 1 97.69 200 VAL B O 1
ATOM 5645 N N . ILE B 1 201 ? -10.625 -8.773 7.305 1 97.5 201 ILE B N 1
ATOM 5646 C CA . ILE B 1 201 ? -10.062 -8.312 6.039 1 97.5 201 ILE B CA 1
ATOM 5647 C C . ILE B 1 201 ? -8.93 -9.234 5.609 1 97.5 201 ILE B C 1
ATOM 5649 O O . ILE B 1 201 ? -8.156 -9.711 6.445 1 97.5 201 ILE B O 1
ATOM 5653 N N . LYS B 1 202 ? -8.883 -9.516 4.324 1 96.38 202 LYS B N 1
ATOM 5654 C CA . LYS B 1 202 ? -7.773 -10.297 3.799 1 96.38 202 LYS B CA 1
ATOM 5655 C C . LYS B 1 202 ? -6.445 -9.562 3.984 1 96.38 202 LYS B C 1
ATOM 5657 O O . LYS B 1 202 ? -6.371 -8.352 3.781 1 96.38 202 LYS B O 1
ATOM 5662 N N . ASP B 1 203 ? -5.465 -10.219 4.375 1 90.5 203 ASP B N 1
ATOM 5663 C CA . ASP B 1 203 ? -4.148 -9.625 4.605 1 90.5 203 ASP B CA 1
ATOM 5664 C C . ASP B 1 203 ? -3.289 -9.695 3.348 1 90.5 203 ASP B C 1
ATOM 5666 O O . ASP B 1 203 ? -2.66 -10.719 3.072 1 90.5 203 ASP B O 1
ATOM 5670 N N . ASP B 1 204 ? -3.227 -8.633 2.604 1 82.62 204 ASP B N 1
ATOM 5671 C CA . ASP B 1 204 ? -2.453 -8.578 1.368 1 82.62 204 ASP B CA 1
ATOM 5672 C C . ASP B 1 204 ? -1.183 -7.75 1.549 1 82.62 204 ASP B C 1
ATOM 5674 O O . ASP B 1 204 ? -0.783 -7.012 0.646 1 82.62 204 ASP B O 1
ATOM 5678 N N . GLY B 1 205 ? -0.577 -7.809 2.766 1 83.44 205 GLY B N 1
ATOM 5679 C CA . GLY B 1 205 ? 0.665 -7.082 2.977 1 83.44 205 GLY B CA 1
ATOM 5680 C C . GLY B 1 205 ? 0.462 -5.59 3.141 1 83.44 205 GLY B C 1
ATOM 5681 O O . GLY B 1 205 ? 1.114 -4.789 2.463 1 83.44 205 GLY B O 1
ATOM 5682 N N . TRP B 1 206 ? -0.302 -5.172 4 1 89.06 206 TRP B N 1
ATOM 5683 C CA . TRP B 1 206 ? -0.641 -3.783 4.293 1 89.06 206 TRP B CA 1
ATOM 5684 C C . TRP B 1 206 ? 0.554 -3.047 4.891 1 89.06 206 TRP B C 1
ATOM 5686 O O . TRP B 1 206 ? 1.437 -3.666 5.492 1 89.06 206 TRP B O 1
ATOM 5696 N N . ASN B 1 207 ? 0.549 -1.783 4.629 1 90.12 207 ASN B N 1
ATOM 5697 C CA . ASN B 1 207 ? 1.493 -0.952 5.367 1 90.12 207 ASN B CA 1
ATOM 5698 C C . ASN B 1 207 ? 1.232 -1.007 6.867 1 90.12 207 ASN B C 1
ATOM 5700 O O . ASN B 1 207 ? 0.098 -1.229 7.297 1 90.12 207 ASN B O 1
ATOM 5704 N N . GLU B 1 208 ? 2.205 -0.805 7.605 1 90.75 208 GLU B N 1
ATOM 5705 C CA . GLU B 1 208 ? 2.117 -0.964 9.055 1 90.75 208 GLU B CA 1
ATOM 5706 C C . GLU B 1 208 ? 1.114 0.014 9.656 1 90.75 208 GLU B C 1
ATOM 5708 O O . GLU B 1 208 ? 0.407 -0.323 10.609 1 90.75 208 GLU B O 1
ATOM 5713 N N . ASN B 1 209 ? 1.067 1.241 9.125 1 91.19 209 ASN B N 1
ATOM 5714 C CA . ASN B 1 209 ? 0.147 2.234 9.664 1 91.19 209 ASN B CA 1
ATOM 5715 C C . ASN B 1 209 ? -1.308 1.821 9.461 1 91.19 209 ASN B C 1
ATOM 5717 O O . ASN B 1 209 ? -2.131 1.967 10.367 1 91.19 209 ASN B O 1
ATOM 5721 N N . ILE B 1 210 ? -1.585 1.331 8.305 1 93.75 210 ILE B N 1
ATOM 5722 C CA . ILE B 1 210 ? -2.951 0.9 8.023 1 93.75 210 ILE B CA 1
ATOM 5723 C C . ILE B 1 210 ? -3.291 -0.324 8.867 1 93.75 210 ILE B C 1
ATOM 5725 O O . ILE B 1 210 ? -4.398 -0.434 9.391 1 93.75 210 ILE B O 1
ATOM 5729 N N . CYS B 1 211 ? -2.35 -1.244 8.93 1 93.31 211 CYS B N 1
ATOM 5730 C CA . CYS B 1 211 ? -2.564 -2.443 9.734 1 93.31 211 CYS B CA 1
ATOM 5731 C C . CYS B 1 211 ? -2.859 -2.08 11.188 1 93.31 211 CYS B C 1
ATOM 5733 O O . CYS B 1 211 ? -3.811 -2.596 11.773 1 93.31 211 CYS B O 1
ATOM 5735 N N . SER B 1 212 ? -2.01 -1.229 11.711 1 93.25 212 SER B N 1
ATOM 5736 C CA . SER B 1 212 ? -2.188 -0.793 13.094 1 93.25 212 SER B CA 1
ATOM 5737 C C . SER B 1 212 ? -3.533 -0.105 13.289 1 93.25 212 SER B C 1
ATOM 5739 O O . SER B 1 212 ? -4.227 -0.354 14.281 1 93.25 212 SER B O 1
ATOM 5741 N N . LEU B 1 213 ? -3.908 0.749 12.391 1 95.75 213 LEU B N 1
ATOM 5742 C CA . LEU B 1 213 ? -5.164 1.491 12.461 1 95.75 213 LEU B CA 1
ATOM 5743 C C . LEU B 1 213 ? -6.355 0.544 12.445 1 95.75 213 LEU B C 1
ATOM 5745 O O . LEU B 1 213 ? -7.258 0.662 13.281 1 95.75 213 LEU B O 1
ATOM 5749 N N . LEU B 1 214 ? -6.379 -0.381 11.492 1 96.69 214 LEU B N 1
ATOM 5750 C CA . LEU B 1 214 ? -7.508 -1.291 11.336 1 96.69 214 LEU B CA 1
ATOM 5751 C C . LEU B 1 214 ? -7.656 -2.193 12.555 1 96.69 214 LEU B C 1
ATOM 5753 O O . LEU B 1 214 ? -8.773 -2.498 12.977 1 96.69 214 LEU B O 1
ATOM 5757 N N . LEU B 1 215 ? -6.547 -2.574 13.102 1 95.44 215 LEU B N 1
ATOM 5758 C CA . LEU B 1 215 ? -6.602 -3.375 14.32 1 95.44 215 LEU B CA 1
ATOM 5759 C C . LEU B 1 215 ? -7.152 -2.557 15.484 1 95.44 215 LEU B C 1
ATOM 5761 O O . LEU B 1 215 ? -7.957 -3.057 16.266 1 95.44 215 LEU B O 1
ATOM 5765 N N . LYS B 1 216 ? -6.75 -1.314 15.609 1 94.88 216 LYS B N 1
ATOM 5766 C CA . LYS B 1 216 ? -7.215 -0.427 16.672 1 94.88 216 LYS B CA 1
ATOM 5767 C C . LYS B 1 216 ? -8.727 -0.22 16.594 1 94.88 216 LYS B C 1
ATOM 5769 O O . LYS B 1 216 ? -9.391 -0.108 17.625 1 94.88 216 LYS B O 1
ATOM 5774 N N . VAL B 1 217 ? -9.211 -0.124 15.367 1 96.69 217 VAL B N 1
ATOM 5775 C CA . VAL B 1 217 ? -10.625 0.159 15.172 1 96.69 217 VAL B CA 1
ATOM 5776 C C . VAL B 1 217 ? -11.445 -1.105 15.422 1 96.69 217 VAL B C 1
ATOM 5778 O O . VAL B 1 217 ? -12.648 -1.032 15.672 1 96.69 217 VAL B O 1
ATOM 5781 N N . GLY B 1 218 ? -10.836 -2.314 15.344 1 95.56 218 GLY B N 1
ATOM 5782 C CA . GLY B 1 218 ? -11.539 -3.543 15.68 1 95.56 218 GLY B CA 1
ATOM 5783 C C . GLY B 1 218 ? -11.578 -4.535 14.531 1 95.56 218 GLY B C 1
ATOM 5784 O O . GLY B 1 218 ? -12.242 -5.57 14.625 1 95.56 218 GLY B O 1
ATOM 5785 N N . CYS B 1 219 ? -10.93 -4.234 13.469 1 96.69 219 CYS B N 1
ATOM 5786 C CA . CYS B 1 219 ? -10.867 -5.176 12.352 1 96.69 219 CYS B CA 1
ATOM 5787 C C . CYS B 1 219 ? -9.906 -6.32 12.656 1 96.69 219 CYS B C 1
ATOM 5789 O O . CYS B 1 219 ? -9.07 -6.207 13.555 1 96.69 219 CYS B O 1
ATOM 5791 N N . LEU B 1 220 ? -10.117 -7.391 11.945 1 96.69 220 LEU B N 1
ATOM 5792 C CA . LEU B 1 220 ? -9.25 -8.555 12.047 1 96.69 220 LEU B CA 1
ATOM 5793 C C . LEU B 1 220 ? -8.727 -8.969 10.672 1 96.69 220 LEU B C 1
ATOM 5795 O O . LEU B 1 220 ? -9.367 -8.703 9.656 1 96.69 220 LEU B O 1
ATOM 5799 N N . PHE B 1 221 ? -7.516 -9.531 10.719 1 97.06 221 PHE B N 1
ATOM 5800 C CA . PHE B 1 221 ? -6.938 -9.961 9.453 1 97.06 221 PHE B CA 1
ATOM 5801 C C . PHE B 1 221 ? -6.977 -11.477 9.328 1 97.06 221 PHE B C 1
ATOM 5803 O O . PHE B 1 221 ? -6.727 -12.195 10.297 1 97.06 221 PHE B O 1
ATOM 5810 N N . LEU B 1 222 ? -7.395 -11.891 8.133 1 97.19 222 LEU B N 1
ATOM 5811 C CA . LEU B 1 222 ? -7.297 -13.312 7.824 1 97.19 222 LEU B CA 1
ATOM 5812 C C . LEU B 1 222 ? -5.852 -13.789 7.898 1 97.19 222 LEU B C 1
ATOM 5814 O O . LEU B 1 222 ? -4.941 -13.094 7.438 1 97.19 222 LEU B O 1
ATOM 5818 N N . ARG B 1 223 ? -5.695 -14.898 8.5 1 94.44 223 ARG B N 1
ATOM 5819 C CA . ARG B 1 223 ? -4.344 -15.445 8.578 1 94.44 223 ARG B CA 1
ATOM 5820 C C . ARG B 1 223 ? -3.779 -15.711 7.191 1 94.44 223 ARG B C 1
ATOM 5822 O O . ARG B 1 223 ? -4.465 -16.266 6.336 1 94.44 223 ARG B O 1
ATOM 5829 N N . ASN B 1 224 ? -2.594 -15.273 6.934 1 91.12 224 ASN B N 1
ATOM 5830 C CA . ASN B 1 224 ? -2.045 -15.367 5.582 1 91.12 224 ASN B CA 1
ATOM 5831 C C . ASN B 1 224 ? -1.057 -16.531 5.457 1 91.12 224 ASN B C 1
ATOM 5833 O O . ASN B 1 224 ? -0.575 -16.812 4.363 1 91.12 224 ASN B O 1
ATOM 5837 N N . ASP B 1 225 ? -0.782 -17.219 6.496 1 88.88 225 ASP B N 1
ATOM 5838 C CA . ASP B 1 225 ? 0.148 -18.344 6.438 1 88.88 225 ASP B CA 1
ATOM 5839 C C . ASP B 1 225 ? -0.573 -19.641 6.055 1 88.88 225 ASP B C 1
ATOM 5841 O O . ASP B 1 225 ? 0.066 -20.656 5.805 1 88.88 225 ASP B O 1
ATOM 5845 N N . LEU B 1 226 ? -1.923 -19.578 6.004 1 90.38 226 LEU B N 1
ATOM 5846 C CA . LEU B 1 226 ? -2.744 -20.719 5.59 1 90.38 226 LEU B CA 1
ATOM 5847 C C . LEU B 1 226 ? -3.469 -20.422 4.285 1 90.38 226 LEU B C 1
ATOM 5849 O O . LEU B 1 226 ? -3.904 -19.281 4.059 1 90.38 226 LEU B O 1
ATOM 5853 N N . PRO B 1 227 ? -3.486 -21.391 3.473 1 90.88 227 PRO B N 1
ATOM 5854 C CA . PRO B 1 227 ? -4.203 -21.172 2.215 1 90.88 227 PRO B CA 1
ATOM 5855 C C . PRO B 1 227 ? -5.723 -21.203 2.387 1 90.88 227 PRO B C 1
ATOM 5857 O O . PRO B 1 227 ? -6.348 -22.234 2.111 1 90.88 227 PRO B O 1
ATOM 5860 N N . ILE B 1 228 ? -6.289 -20.266 2.793 1 95.06 228 ILE B N 1
ATOM 5861 C CA . ILE B 1 228 ? -7.734 -20.172 2.961 1 95.06 228 ILE B CA 1
ATOM 5862 C C . ILE B 1 228 ? -8.367 -19.578 1.696 1 95.06 228 ILE B C 1
ATOM 5864 O O . ILE B 1 228 ? -8.375 -18.359 1.506 1 95.06 228 ILE B O 1
ATOM 5868 N N . GLU B 1 229 ? -8.883 -20.469 0.89 1 94.81 229 GLU B N 1
ATOM 5869 C CA . GLU B 1 229 ? -9.461 -20.047 -0.381 1 94.81 229 GLU B CA 1
ATOM 5870 C C . GLU B 1 229 ? -10.805 -20.719 -0.63 1 94.81 229 GLU B C 1
ATOM 5872 O O . GLU B 1 229 ? -10.977 -21.906 -0.313 1 94.81 229 GLU B O 1
ATOM 5877 N N . HIS B 1 230 ? -11.719 -20.016 -1.034 1 96.25 230 HIS B N 1
ATOM 5878 C CA . HIS B 1 230 ? -13.055 -20.469 -1.42 1 96.25 230 HIS B CA 1
ATOM 5879 C C . HIS B 1 230 ? -13.781 -19.391 -2.221 1 96.25 230 HIS B C 1
ATOM 5881 O O . HIS B 1 230 ? -13.648 -18.203 -1.932 1 96.25 230 HIS B O 1
ATOM 5887 N N . PRO B 1 231 ? -14.516 -19.734 -3.23 1 94.94 231 PRO B N 1
ATOM 5888 C CA . PRO B 1 231 ? -15.227 -18.75 -4.039 1 94.94 231 PRO B CA 1
ATOM 5889 C C . PRO B 1 231 ? -16.188 -17.891 -3.213 1 94.94 231 PRO B C 1
ATOM 5891 O O . PRO B 1 231 ? -16.391 -16.719 -3.51 1 94.94 231 PRO B O 1
ATOM 5894 N N . GLN B 1 232 ? -16.734 -18.5 -2.143 1 96.5 232 GLN B N 1
ATOM 5895 C CA . GLN B 1 232 ? -17.703 -17.766 -1.342 1 96.5 232 GLN B CA 1
ATOM 5896 C C . GLN B 1 232 ? -17.031 -17.062 -0.16 1 96.5 232 GLN B C 1
ATOM 5898 O O . GLN B 1 232 ? -17.703 -16.453 0.671 1 96.5 232 GLN B O 1
ATOM 5903 N N . LEU B 1 233 ? -15.766 -17.203 -0.127 1 96.69 233 LEU B N 1
ATOM 5904 C CA . LEU B 1 233 ? -15.039 -16.594 0.987 1 96.69 233 LEU B CA 1
ATOM 5905 C C . LEU B 1 233 ? -15.242 -15.086 1.014 1 96.69 233 LEU B C 1
ATOM 5907 O O . LEU B 1 233 ? -15.25 -14.477 2.086 1 96.69 233 LEU B O 1
ATOM 5911 N N . LYS B 1 234 ? -15.477 -14.422 -0.102 1 95.06 234 LYS B N 1
ATOM 5912 C CA . LYS B 1 234 ? -15.641 -12.984 -0.255 1 95.06 234 LYS B CA 1
ATOM 5913 C C . LYS B 1 234 ? -16.875 -12.484 0.501 1 95.06 234 LYS B C 1
ATOM 5915 O O . LYS B 1 234 ? -16.969 -11.305 0.828 1 95.06 234 LYS B O 1
ATOM 5920 N N . ASN B 1 235 ? -17.781 -13.43 0.781 1 96 235 ASN B N 1
ATOM 5921 C CA . ASN B 1 235 ? -18.984 -13.062 1.508 1 96 235 ASN B CA 1
ATOM 5922 C C . ASN B 1 235 ? -18.719 -12.883 2.998 1 96 235 ASN B C 1
ATOM 5924 O O . ASN B 1 235 ? -19.484 -12.227 3.703 1 96 235 ASN B O 1
ATOM 5928 N N . TYR B 1 236 ? -17.594 -13.5 3.402 1 97.38 236 TYR B N 1
ATOM 5929 C CA . TYR B 1 236 ? -17.344 -13.555 4.84 1 97.38 236 TYR B CA 1
ATOM 5930 C C . TYR B 1 236 ? -16.078 -12.781 5.199 1 97.38 236 TYR B C 1
ATOM 5932 O O . TYR B 1 236 ? -15.867 -12.438 6.367 1 97.38 236 TYR B O 1
ATOM 5940 N N . VAL B 1 237 ? -15.227 -12.594 4.27 1 97.44 237 VAL B N 1
ATOM 5941 C CA . VAL B 1 237 ? -13.969 -11.875 4.449 1 97.44 237 VAL B CA 1
ATOM 5942 C C . VAL B 1 237 ? -13.867 -10.742 3.43 1 97.44 237 VAL B C 1
ATOM 5944 O O . VAL B 1 237 ? -14.062 -10.961 2.23 1 97.44 237 VAL B O 1
ATOM 5947 N N . GLN B 1 238 ? -13.562 -9.57 3.916 1 97.31 238 GLN B N 1
ATOM 5948 C CA . GLN B 1 238 ? -13.445 -8.414 3.035 1 97.31 238 GLN B CA 1
ATOM 5949 C C . GLN B 1 238 ? -12.141 -8.453 2.238 1 97.31 238 GLN B C 1
ATOM 5951 O O . GLN B 1 238 ? -11.102 -8.867 2.76 1 97.31 238 GLN B O 1
ATOM 5956 N N . LEU B 1 239 ? -12.281 -8.062 1.01 1 95.19 239 LEU B N 1
ATOM 5957 C CA . LEU B 1 239 ? -11.094 -7.949 0.167 1 95.19 239 LEU B CA 1
ATOM 5958 C C . LEU B 1 239 ? -10.25 -6.742 0.566 1 95.19 239 LEU B C 1
ATOM 5960 O O . LEU B 1 239 ? -10.75 -5.824 1.223 1 95.19 239 LEU B O 1
ATOM 5964 N N . PRO B 1 240 ? -8.984 -6.801 0.281 1 94 240 PRO B N 1
ATOM 5965 C CA . PRO B 1 240 ? -8.102 -5.68 0.619 1 94 240 PRO B CA 1
ATOM 5966 C C . PRO B 1 240 ? -8.25 -4.504 -0.339 1 94 240 PRO B C 1
ATOM 5968 O O . PRO B 1 240 ? -7.273 -4.086 -0.969 1 94 240 PRO B O 1
ATOM 5971 N N . THR B 1 241 ? -9.438 -3.973 -0.5 1 94.25 241 THR B N 1
ATOM 5972 C CA . THR B 1 241 ? -9.812 -2.824 -1.319 1 94.25 241 THR B CA 1
ATOM 5973 C C . THR B 1 241 ? -10.477 -1.744 -0.466 1 94.25 241 THR B C 1
ATOM 5975 O O . THR B 1 241 ? -10.719 -1.95 0.723 1 94.25 241 THR B O 1
ATOM 5978 N N . ALA B 1 242 ? -10.641 -0.621 -1.079 1 94.88 242 ALA B N 1
ATOM 5979 C CA . ALA B 1 242 ? -11.289 0.468 -0.349 1 94.88 242 ALA B CA 1
ATOM 5980 C C . ALA B 1 242 ? -12.695 0.073 0.1 1 94.88 242 ALA B C 1
ATOM 5982 O O . ALA B 1 242 ? -13.086 0.338 1.239 1 94.88 242 ALA B O 1
ATOM 5983 N N . THR B 1 243 ? -13.398 -0.571 -0.81 1 95.94 243 THR B N 1
ATOM 5984 C CA . THR B 1 243 ? -14.75 -1 -0.473 1 95.94 243 THR B CA 1
ATOM 5985 C C . THR B 1 243 ? -14.727 -2.027 0.654 1 95.94 243 THR B C 1
ATOM 5987 O O . THR B 1 243 ? -15.602 -2.021 1.525 1 95.94 243 THR B O 1
ATOM 5990 N N . GLY B 1 244 ? -13.75 -2.928 0.575 1 95.94 244 GLY B N 1
ATOM 5991 C CA . GLY B 1 244 ? -13.617 -3.91 1.64 1 95.94 244 GLY B CA 1
ATOM 5992 C C . GLY B 1 244 ? -13.391 -3.285 3.004 1 95.94 244 GLY B C 1
ATOM 5993 O O . GLY B 1 244 ? -14 -3.707 3.992 1 95.94 244 GLY B O 1
ATOM 5994 N N . ILE B 1 245 ? -12.523 -2.303 3.109 1 97 245 ILE B N 1
ATOM 5995 C CA . ILE B 1 245 ? -12.242 -1.604 4.359 1 97 245 ILE B CA 1
ATOM 5996 C C . ILE B 1 245 ? -13.5 -0.884 4.84 1 97 245 ILE B C 1
ATOM 5998 O O . ILE B 1 245 ? -13.852 -0.953 6.023 1 97 245 ILE B O 1
ATOM 6002 N N . LEU B 1 246 ? -14.18 -0.195 3.914 1 97.5 246 LEU B N 1
ATOM 6003 C CA . LEU B 1 246 ? -15.375 0.558 4.266 1 97.5 246 LEU B CA 1
ATOM 6004 C C . LEU B 1 246 ? -16.469 -0.373 4.77 1 97.5 246 LEU B C 1
ATOM 6006 O O . LEU B 1 246 ? -17.188 -0.044 5.723 1 97.5 246 LEU B O 1
ATOM 6010 N N . ASN B 1 247 ? -16.578 -1.535 4.125 1 97.06 247 ASN B N 1
ATOM 6011 C CA . ASN B 1 247 ? -17.547 -2.531 4.578 1 97.06 247 ASN B CA 1
ATOM 6012 C C . ASN B 1 247 ? -17.203 -3.033 5.98 1 97.06 247 ASN B C 1
ATOM 6014 O O . ASN B 1 247 ? -18.109 -3.24 6.801 1 97.06 247 ASN B O 1
ATOM 6018 N N . ALA B 1 248 ? -16 -3.295 6.199 1 97.75 248 ALA B N 1
ATOM 6019 C CA . ALA B 1 248 ? -15.57 -3.758 7.52 1 97.75 248 ALA B CA 1
ATOM 6020 C C . ALA B 1 248 ? -15.867 -2.713 8.586 1 97.75 248 ALA B C 1
ATOM 6022 O O . ALA B 1 248 ? -16.297 -3.051 9.695 1 97.75 248 ALA B O 1
ATOM 6023 N N . LEU B 1 249 ? -15.594 -1.461 8.281 1 97.94 249 LEU B N 1
ATOM 6024 C CA . LEU B 1 249 ? -15.883 -0.379 9.219 1 97.94 249 LEU B CA 1
ATOM 6025 C C . LEU B 1 249 ? -17.375 -0.282 9.5 1 97.94 249 LEU B C 1
ATOM 6027 O O . LEU B 1 249 ? -17.781 -0.057 10.641 1 97.94 249 LEU B O 1
ATOM 6031 N N . LEU B 1 250 ? -18.141 -0.396 8.414 1 96.94 250 LEU B N 1
ATOM 6032 C CA . LEU B 1 250 ? -19.578 -0.344 8.57 1 96.94 250 LEU B CA 1
ATOM 6033 C C . LEU B 1 250 ? -20.078 -1.497 9.43 1 96.94 250 LEU B C 1
ATOM 6035 O O . LEU B 1 250 ? -21.031 -1.333 10.211 1 96.94 250 LEU B O 1
ATOM 6039 N N . ALA B 1 251 ? -19.453 -2.615 9.242 1 96.38 251 ALA B N 1
ATOM 6040 C CA . ALA B 1 251 ? -19.812 -3.771 10.047 1 96.38 251 ALA B CA 1
ATOM 6041 C C . ALA B 1 251 ? -19.594 -3.496 11.531 1 96.38 251 ALA B C 1
ATOM 6043 O O . ALA B 1 251 ? -20.375 -3.943 12.383 1 96.38 251 ALA B O 1
ATOM 6044 N N . LEU B 1 252 ? -18.578 -2.818 11.898 1 96.62 252 LEU B N 1
ATOM 6045 C CA . LEU B 1 252 ? -18.234 -2.496 13.273 1 96.62 252 LEU B CA 1
ATOM 6046 C C . LEU B 1 252 ? -19.125 -1.379 13.812 1 96.62 252 LEU B C 1
ATOM 6048 O O . LEU B 1 252 ? -19.594 -1.447 14.953 1 96.62 252 LEU B O 1
ATOM 6052 N N . ALA B 1 253 ? -19.344 -0.382 12.953 1 96 253 ALA B N 1
ATOM 6053 C CA . ALA B 1 253 ? -20.062 0.809 13.398 1 96 253 ALA B CA 1
ATOM 6054 C C . ALA B 1 253 ? -21.578 0.6 13.305 1 96 253 ALA B C 1
ATOM 6056 O O . ALA B 1 253 ? -22.344 1.263 14.008 1 96 253 ALA B O 1
ATOM 6057 N N . HIS B 1 254 ? -22.078 -0.252 12.375 1 93.88 254 HIS B N 1
ATOM 6058 C CA . HIS B 1 254 ? -23.484 -0.562 12.133 1 93.88 254 HIS B CA 1
ATOM 6059 C C . HIS B 1 254 ? -24.156 0.554 11.352 1 93.88 254 HIS B C 1
ATOM 6061 O O . HIS B 1 254 ? -25.047 0.292 10.531 1 93.88 254 HIS B O 1
ATOM 6067 N N . ASN B 1 255 ? -23.719 1.798 11.68 1 93.75 255 ASN B N 1
ATOM 6068 C CA . ASN B 1 255 ? -24.219 2.959 10.953 1 93.75 255 ASN B CA 1
ATOM 6069 C C . ASN B 1 255 ? -23.078 3.914 10.578 1 93.75 255 ASN B C 1
ATOM 6071 O O . ASN B 1 255 ? -22.125 4.07 11.328 1 93.75 255 ASN B O 1
ATOM 6075 N N . PRO B 1 256 ? -23.234 4.539 9.453 1 92.56 256 PRO B N 1
ATOM 6076 C CA . PRO B 1 256 ? -22.172 5.457 9.008 1 92.56 256 PRO B CA 1
ATOM 6077 C C . PRO B 1 256 ? -21.906 6.578 10.008 1 92.56 256 PRO B C 1
ATOM 6079 O O . PRO B 1 256 ? -20.766 7.008 10.164 1 92.56 256 PRO B O 1
ATOM 6082 N N . GLU B 1 257 ? -22.859 7.008 10.734 1 91.88 257 GLU B N 1
ATOM 6083 C CA . GLU B 1 257 ? -22.719 8.125 11.664 1 91.88 257 GLU B CA 1
ATOM 6084 C C . GLU B 1 257 ? -21.797 7.758 12.828 1 91.88 257 GLU B C 1
ATOM 6086 O O . GLU B 1 257 ? -21.188 8.641 13.445 1 91.88 257 GLU B O 1
ATOM 6091 N N . ASN B 1 258 ? -21.672 6.48 13.062 1 94.75 258 ASN B N 1
ATOM 6092 C CA . ASN B 1 258 ? -20.875 6.023 14.195 1 94.75 258 ASN B CA 1
ATOM 6093 C C . ASN B 1 258 ? -19.453 5.688 13.789 1 94.75 258 ASN B C 1
ATOM 6095 O O . ASN B 1 258 ? -18.625 5.328 14.633 1 94.75 258 ASN B O 1
ATOM 6099 N N . VAL B 1 259 ? -19.141 5.848 12.594 1 95.56 259 VAL B N 1
ATOM 6100 C CA . VAL B 1 259 ? -17.828 5.457 12.078 1 95.56 259 VAL B CA 1
ATOM 6101 C C . VAL B 1 259 ? -16.75 6.324 12.703 1 95.56 259 VAL B C 1
ATOM 6103 O O . VAL B 1 259 ? -15.656 5.836 13.023 1 95.56 259 VAL B O 1
ATOM 6106 N N . GLN B 1 260 ? -17.031 7.586 12.883 1 94.12 260 GLN B N 1
ATOM 6107 C CA . GLN B 1 260 ? -16.047 8.523 13.422 1 94.12 260 GLN B CA 1
ATOM 6108 C C . GLN B 1 260 ? -15.57 8.086 14.805 1 94.12 260 GLN B C 1
ATOM 6110 O O . GLN B 1 260 ? -14.398 8.258 15.141 1 94.12 260 GLN B O 1
ATOM 6115 N N . LYS B 1 261 ? -16.438 7.508 15.547 1 94.94 261 LYS B N 1
ATOM 6116 C CA . LYS B 1 261 ? -16.141 7.117 16.922 1 94.94 261 LYS B CA 1
ATOM 6117 C C . LYS B 1 261 ? -15.117 5.992 16.969 1 94.94 261 LYS B C 1
ATOM 6119 O O . LYS B 1 261 ? -14.414 5.828 17.969 1 94.94 261 LYS B O 1
ATOM 6124 N N . LEU B 1 262 ? -15.031 5.258 15.914 1 96.69 262 LEU B N 1
ATOM 6125 C CA . LEU B 1 262 ? -14.109 4.129 15.859 1 96.69 262 LEU B CA 1
ATOM 6126 C C . LEU B 1 262 ? -12.664 4.609 15.883 1 96.69 262 LEU B C 1
ATOM 6128 O O . LEU B 1 262 ? -11.758 3.85 16.25 1 96.69 262 LEU B O 1
ATOM 6132 N N . PHE B 1 263 ? -12.43 5.891 15.578 1 96.69 263 PHE B N 1
ATOM 6133 C CA . PHE B 1 263 ? -11.078 6.363 15.336 1 96.69 263 PHE B CA 1
ATOM 6134 C C . PHE B 1 263 ? -10.578 7.203 16.516 1 96.69 263 PHE B C 1
ATOM 6136 O O . PHE B 1 263 ? -9.664 8.016 16.359 1 96.69 263 PHE B O 1
ATOM 6143 N N . CYS B 1 264 ? -11.016 6.984 17.656 1 93.81 264 CYS B N 1
ATOM 6144 C CA . CYS B 1 264 ? -10.664 7.777 18.828 1 93.81 264 CYS B CA 1
ATOM 6145 C C . CYS B 1 264 ? -9.203 7.582 19.203 1 93.81 264 CYS B C 1
ATOM 6147 O O . CYS B 1 264 ? -8.547 8.516 19.672 1 93.81 264 CYS B O 1
ATOM 6149 N N . ASP B 1 265 ? -8.688 6.418 18.922 1 92.44 265 ASP B N 1
ATOM 6150 C CA . ASP B 1 265 ? -7.312 6.121 19.312 1 92.44 265 ASP B CA 1
ATOM 6151 C C . ASP B 1 265 ? -6.375 6.145 18.109 1 92.44 265 ASP B C 1
ATOM 6153 O O . ASP B 1 265 ? -5.227 5.707 18.203 1 92.44 265 ASP B O 1
ATOM 6157 N N . ALA B 1 266 ? -6.812 6.629 17.016 1 93.62 266 ALA B N 1
ATOM 6158 C CA . ALA B 1 266 ? -6.004 6.629 15.805 1 93.62 266 ALA B CA 1
ATOM 6159 C C . ALA B 1 266 ? -4.992 7.773 15.82 1 93.62 266 ALA B C 1
ATOM 6161 O O . ALA B 1 266 ? -5.289 8.867 16.312 1 93.62 266 ALA B O 1
ATOM 6162 N N . SER B 1 267 ? -3.818 7.547 15.383 1 91.19 267 SER B N 1
ATOM 6163 C CA . SER B 1 267 ? -2.812 8.594 15.227 1 91.19 267 SER B CA 1
ATOM 6164 C C . SER B 1 267 ? -2.992 9.344 13.914 1 91.19 267 SER B C 1
ATOM 6166 O O . SER B 1 267 ? -3.676 8.867 13.008 1 91.19 267 SER B O 1
ATOM 6168 N N . GLU B 1 268 ? -2.408 10.492 13.797 1 90.31 268 GLU B N 1
ATOM 6169 C CA . GLU B 1 268 ? -2.508 11.297 12.586 1 90.31 268 GLU B CA 1
ATOM 6170 C C . GLU B 1 268 ? -1.881 10.578 11.391 1 90.31 268 GLU B C 1
ATOM 6172 O O . GLU B 1 268 ? -2.41 10.633 10.281 1 90.31 268 GLU B O 1
ATOM 6177 N N . GLY B 1 269 ? -0.781 9.961 11.633 1 89.38 269 GLY B N 1
ATOM 6178 C CA . GLY B 1 269 ? -0.119 9.227 10.57 1 89.38 269 GLY B CA 1
ATOM 6179 C C . GLY B 1 269 ? -0.962 8.094 10.016 1 89.38 269 GLY B C 1
ATOM 6180 O O . GLY B 1 269 ? -0.961 7.848 8.805 1 89.38 269 GLY B O 1
ATOM 6181 N N . GLU B 1 270 ? -1.613 7.461 10.898 1 93.44 270 GLU B N 1
ATOM 6182 C CA . GLU B 1 270 ? -2.492 6.367 10.492 1 93.44 270 GLU B CA 1
ATOM 6183 C C . GLU B 1 270 ? -3.666 6.883 9.664 1 93.44 270 GLU B C 1
ATOM 6185 O O . GLU B 1 270 ? -4.027 6.273 8.656 1 93.44 270 GLU B O 1
ATOM 6190 N N . LEU B 1 271 ? -4.203 7.961 10.062 1 94.81 271 LEU B N 1
ATOM 6191 C CA . LEU B 1 271 ? -5.348 8.531 9.359 1 94.81 271 LEU B CA 1
ATOM 6192 C C . LEU B 1 271 ? -4.945 9.047 7.98 1 94.81 271 LEU B C 1
ATOM 6194 O O . LEU B 1 271 ? -5.707 8.922 7.02 1 94.81 271 LEU B O 1
ATOM 6198 N N . HIS B 1 272 ? -3.785 9.633 7.883 1 90.94 272 HIS B N 1
ATOM 6199 C CA . HIS B 1 272 ? -3.273 10.078 6.594 1 90.94 272 HIS B CA 1
ATOM 6200 C C . HIS B 1 272 ? -3.113 8.906 5.629 1 90.94 272 HIS B C 1
ATOM 6202 O O . HIS B 1 272 ? -3.406 9.031 4.438 1 90.94 272 HIS B O 1
ATOM 6208 N N . GLU B 1 273 ? -2.635 7.832 6.152 1 92.19 273 GLU B N 1
ATOM 6209 C CA . GLU B 1 273 ? -2.461 6.645 5.324 1 92.19 273 GLU B CA 1
ATOM 6210 C C . GLU B 1 273 ? -3.805 6.102 4.844 1 92.19 273 GLU B C 1
ATOM 6212 O O . GLU B 1 273 ? -3.932 5.672 3.693 1 92.19 273 GLU B O 1
ATOM 6217 N N . LEU B 1 274 ? -4.734 6.07 5.77 1 95.44 274 LEU B N 1
ATOM 6218 C CA . LEU B 1 274 ? -6.066 5.613 5.398 1 95.44 274 LEU B CA 1
ATOM 6219 C C . LEU B 1 274 ? -6.66 6.488 4.301 1 95.44 274 LEU B C 1
ATOM 6221 O O . LEU B 1 274 ? -7.234 5.98 3.338 1 95.44 274 LEU B O 1
ATOM 6225 N N . ARG B 1 275 ? -6.508 7.754 4.469 1 93 275 ARG B N 1
ATOM 6226 C CA . ARG B 1 275 ? -7.02 8.695 3.475 1 93 275 ARG B CA 1
ATOM 6227 C C . ARG B 1 275 ? -6.395 8.438 2.107 1 93 275 ARG B C 1
ATOM 6229 O O . ARG B 1 275 ? -7.098 8.383 1.098 1 93 275 ARG B O 1
ATOM 6236 N N . SER B 1 276 ? -5.109 8.336 2.107 1 91.62 276 SER B N 1
ATOM 6237 C CA . SER B 1 276 ? -4.375 8.109 0.867 1 91.62 276 SER B CA 1
ATOM 6238 C C . SER B 1 276 ? -4.828 6.828 0.177 1 91.62 276 SER B C 1
ATOM 6240 O O . SER B 1 276 ? -4.867 6.758 -1.053 1 91.62 276 SER B O 1
ATOM 6242 N N . PHE B 1 277 ? -5.164 5.828 0.974 1 93.5 277 PHE B N 1
ATOM 6243 C CA . PHE B 1 277 ? -5.566 4.547 0.41 1 93.5 277 PHE B CA 1
ATOM 6244 C C . PHE B 1 277 ? -6.977 4.629 -0.162 1 93.5 277 PHE B C 1
ATOM 6246 O O . PHE B 1 277 ? -7.246 4.102 -1.244 1 93.5 277 PHE B O 1
ATOM 6253 N N . ILE B 1 278 ? -7.859 5.27 0.595 1 94.12 278 ILE B N 1
ATOM 6254 C CA . ILE B 1 278 ? -9.273 5.285 0.245 1 94.12 278 ILE B CA 1
ATOM 6255 C C . ILE B 1 278 ? -9.508 6.238 -0.925 1 94.12 278 ILE B C 1
ATOM 6257 O O . ILE B 1 278 ? -10.32 5.961 -1.81 1 94.12 278 ILE B O 1
ATOM 6261 N N . LEU B 1 279 ? -8.766 7.359 -0.942 1 91.31 279 LEU B N 1
ATOM 6262 C CA . LEU B 1 279 ? -9.031 8.398 -1.936 1 91.31 279 LEU B CA 1
ATOM 6263 C C . LEU B 1 279 ? -8.195 8.172 -3.189 1 91.31 279 LEU B C 1
ATOM 6265 O O . LEU B 1 279 ? -7.586 9.117 -3.709 1 91.31 279 LEU B O 1
ATOM 6269 N N . GLN B 1 280 ? -8.141 7.012 -3.619 1 90.81 280 GLN B N 1
ATOM 6270 C CA . GLN B 1 280 ? -7.527 6.691 -4.902 1 90.81 280 GLN B CA 1
ATOM 6271 C C . GLN B 1 280 ? -8.57 6.633 -6.016 1 90.81 280 GLN B C 1
ATOM 6273 O O . GLN B 1 280 ? -9.672 6.105 -5.816 1 90.81 280 GLN B O 1
ATOM 6278 N N . SER B 1 281 ? -8.25 7.176 -7.086 1 89.94 281 SER B N 1
ATOM 6279 C CA . SER B 1 281 ? -9.195 7.289 -8.195 1 89.94 281 SER B CA 1
ATOM 6280 C C . SER B 1 281 ? -9.633 5.918 -8.695 1 89.94 281 SER B C 1
ATOM 6282 O O . SER B 1 281 ? -10.758 5.754 -9.172 1 89.94 281 SER B O 1
ATOM 6284 N N . LYS B 1 282 ? -8.781 4.941 -8.555 1 88.56 282 LYS B N 1
ATOM 6285 C CA . LYS B 1 282 ? -9.062 3.607 -9.078 1 88.56 282 LYS B CA 1
ATOM 6286 C C . LYS B 1 282 ? -10.281 2.994 -8.391 1 88.56 282 LYS B C 1
ATOM 6288 O O . LYS B 1 282 ? -10.992 2.178 -8.977 1 88.56 282 LYS B O 1
ATOM 6293 N N . TRP B 1 283 ? -10.531 3.416 -7.141 1 91.75 283 TRP B N 1
ATOM 6294 C CA . TRP B 1 283 ? -11.656 2.854 -6.398 1 91.75 283 TRP B CA 1
ATOM 6295 C C . TRP B 1 283 ? -12.977 3.438 -6.887 1 91.75 283 TRP B C 1
ATOM 6297 O O . TRP B 1 283 ? -14.039 2.838 -6.695 1 91.75 283 TRP B O 1
ATOM 6307 N N . PHE B 1 284 ? -12.969 4.637 -7.492 1 89.94 284 PHE B N 1
ATOM 6308 C CA . PHE B 1 284 ? -14.18 5.359 -7.859 1 89.94 284 PHE B CA 1
ATOM 6309 C C . PHE B 1 284 ? -14.484 5.184 -9.344 1 89.94 284 PHE B C 1
ATOM 6311 O O . PHE B 1 284 ? -15.633 5.34 -9.766 1 89.94 284 PHE B O 1
ATOM 6318 N N . SER B 1 285 ? -13.5 5.07 -10.211 1 79.38 285 SER B N 1
ATOM 6319 C CA . SER B 1 285 ? -13.648 5.023 -11.664 1 79.38 285 SER B CA 1
ATOM 6320 C C . SER B 1 285 ? -14.516 3.846 -12.094 1 79.38 285 SER B C 1
ATOM 6322 O O . SER B 1 285 ? -15.336 3.969 -13 1 79.38 285 SER B O 1
ATOM 6324 N N . GLU B 1 286 ? -14.414 2.771 -11.492 1 69.81 286 GLU B N 1
ATOM 6325 C CA . GLU B 1 286 ? -15.117 1.593 -11.992 1 69.81 286 GLU B CA 1
ATOM 6326 C C . GLU B 1 286 ? -16.484 1.434 -11.32 1 69.81 286 GLU B C 1
ATOM 6328 O O . GLU B 1 286 ? -17.078 0.359 -11.375 1 69.81 286 GLU B O 1
ATOM 6333 N N . GLY B 1 287 ? -16.891 2.514 -10.695 1 71.56 287 GLY B N 1
ATOM 6334 C CA . GLY B 1 287 ? -18.219 2.445 -10.086 1 71.56 287 GLY B CA 1
ATOM 6335 C C . GLY B 1 287 ? -18.297 1.432 -8.961 1 71.56 287 GLY B C 1
ATOM 6336 O O . GLY B 1 287 ? -19.344 0.843 -8.719 1 71.56 287 GLY B O 1
ATOM 6337 N N . GLN B 1 288 ? -17.25 1.16 -8.422 1 80.69 288 GLN B N 1
ATOM 6338 C CA . GLN B 1 288 ? -17.219 0.146 -7.375 1 80.69 288 GLN B CA 1
ATOM 6339 C C . GLN B 1 288 ? -17.766 0.693 -6.059 1 80.69 288 GLN B C 1
ATOM 6341 O O . GLN B 1 288 ? -18.234 -0.069 -5.211 1 80.69 288 GLN B O 1
ATOM 6346 N N . MET B 1 289 ? -17.906 2.035 -5.957 1 90.12 289 MET B N 1
ATOM 6347 C CA . MET B 1 289 ? -18.344 2.643 -4.707 1 90.12 289 MET B CA 1
ATOM 6348 C C . MET B 1 289 ? -19.828 3.01 -4.781 1 90.12 289 MET B C 1
ATOM 6350 O O . MET B 1 289 ? -20.266 3.639 -5.746 1 90.12 289 MET B O 1
ATOM 6354 N N . ASP B 1 290 ? -20.562 2.496 -3.9 1 91.81 290 ASP B N 1
ATOM 6355 C CA . ASP B 1 290 ? -21.969 2.852 -3.836 1 91.81 290 ASP B CA 1
ATOM 6356 C C . ASP B 1 290 ? -22.203 4 -2.857 1 91.81 290 ASP B C 1
ATOM 6358 O O . ASP B 1 290 ? -21.25 4.535 -2.283 1 91.81 290 ASP B O 1
ATOM 6362 N N . ASP B 1 291 ? -23.453 4.406 -2.68 1 92.56 291 ASP B N 1
ATOM 6363 C CA . ASP B 1 291 ? -23.812 5.559 -1.858 1 92.56 291 ASP B CA 1
ATOM 6364 C C . ASP B 1 291 ? -23.469 5.312 -0.39 1 92.56 291 ASP B C 1
ATOM 6366 O O . ASP B 1 291 ? -23.109 6.246 0.332 1 92.56 291 ASP B O 1
ATOM 6370 N N . THR B 1 292 ? -23.656 4.113 -0.042 1 94.31 292 THR B N 1
ATOM 6371 C CA . THR B 1 292 ? -23.344 3.789 1.345 1 94.31 292 THR B CA 1
ATOM 6372 C C . THR B 1 292 ? -21.859 3.988 1.623 1 94.31 292 THR B C 1
ATOM 6374 O O . THR B 1 292 ? -21.469 4.484 2.686 1 94.31 292 THR B O 1
ATOM 6377 N N . HIS B 1 293 ? -21.047 3.535 0.709 1 95.56 293 HIS B N 1
ATOM 6378 C CA . HIS B 1 293 ? -19.609 3.727 0.837 1 95.56 293 HIS B CA 1
ATOM 6379 C C . HIS B 1 293 ? -19.25 5.207 0.913 1 95.56 293 HIS B C 1
ATOM 6381 O O . HIS B 1 293 ? -18.422 5.609 1.73 1 95.56 293 HIS B O 1
ATOM 6387 N N . ILE B 1 294 ? -19.875 5.996 0.081 1 93.88 294 ILE B N 1
ATOM 6388 C CA . ILE B 1 294 ? -19.625 7.43 0.033 1 93.88 294 ILE B CA 1
ATOM 6389 C C . ILE B 1 294 ? -20 8.062 1.369 1 93.88 294 ILE B C 1
ATOM 6391 O O . ILE B 1 294 ? -19.281 8.93 1.876 1 93.88 294 ILE B O 1
ATOM 6395 N N . ASP B 1 295 ? -21.062 7.594 1.882 1 94.19 295 ASP B N 1
ATOM 6396 C CA . ASP B 1 295 ? -21.516 8.102 3.176 1 94.19 295 ASP B CA 1
ATOM 6397 C C . ASP B 1 295 ? -20.5 7.77 4.273 1 94.19 295 ASP B C 1
ATOM 6399 O O . ASP B 1 295 ? -20.234 8.594 5.145 1 94.19 295 ASP B O 1
ATOM 6403 N N . VAL B 1 296 ? -20.031 6.57 4.27 1 96.5 296 VAL B N 1
ATOM 6404 C CA . VAL B 1 296 ? -19.031 6.164 5.258 1 96.5 296 VAL B CA 1
ATOM 6405 C C . VAL B 1 296 ? -17.781 7.035 5.125 1 96.5 296 VAL B C 1
ATOM 6407 O O . VAL B 1 296 ? -17.219 7.477 6.129 1 96.5 296 VAL B O 1
ATOM 6410 N N . ILE B 1 297 ? -17.359 7.297 3.9 1 95.5 297 ILE B N 1
ATOM 6411 C CA . ILE B 1 297 ? -16.172 8.094 3.639 1 95.5 297 ILE B CA 1
ATOM 6412 C C . ILE B 1 297 ? -16.344 9.492 4.234 1 95.5 297 ILE B C 1
ATOM 6414 O O . ILE B 1 297 ? -15.406 10.039 4.828 1 95.5 297 ILE B O 1
ATOM 6418 N N . LYS B 1 298 ? -17.531 10.016 4.109 1 94.19 298 LYS B N 1
ATOM 6419 C CA . LYS B 1 298 ? -17.812 11.367 4.602 1 94.19 298 LYS B CA 1
ATOM 6420 C C . LYS B 1 298 ? -17.734 11.43 6.121 1 94.19 298 LYS B C 1
ATOM 6422 O O . LYS B 1 298 ? -17.531 12.5 6.695 1 94.19 298 LYS B O 1
ATOM 6427 N N . HIS B 1 299 ? -17.812 10.297 6.777 1 95.31 299 HIS B N 1
ATOM 6428 C CA . HIS B 1 299 ? -17.781 10.266 8.234 1 95.31 299 HIS B CA 1
ATOM 6429 C C . HIS B 1 299 ? -16.422 9.836 8.758 1 95.31 299 HIS B C 1
ATOM 6431 O O . HIS B 1 299 ? -16.234 9.664 9.961 1 95.31 299 HIS B O 1
ATOM 6437 N N . LEU B 1 300 ? -15.453 9.648 7.859 1 95.88 300 LEU B N 1
ATOM 6438 C CA . LEU B 1 300 ? -14.078 9.383 8.266 1 95.88 300 LEU B CA 1
ATOM 6439 C C . LEU B 1 300 ? -13.375 10.672 8.664 1 95.88 300 LEU B C 1
ATOM 6441 O O . LEU B 1 300 ? -13.438 11.672 7.938 1 95.88 300 LEU B O 1
ATOM 6445 N N . PRO B 1 301 ? -12.781 10.703 9.797 1 95 301 PRO B N 1
ATOM 6446 C CA . PRO B 1 301 ? -12.047 11.898 10.195 1 95 301 PRO B CA 1
ATOM 6447 C C . PRO B 1 301 ? -10.672 12 9.547 1 95 301 PRO B C 1
ATOM 6449 O O . PRO B 1 301 ? -9.656 12.094 10.242 1 95 301 PRO B O 1
ATOM 6452 N N . THR B 1 302 ? -10.602 12.031 8.203 1 93.69 302 THR B N 1
ATOM 6453 C CA . THR B 1 302 ? -9.336 11.945 7.492 1 93.69 302 THR B CA 1
ATOM 6454 C C . THR B 1 302 ? -9.102 13.195 6.641 1 93.69 302 THR B C 1
ATOM 6456 O O . THR B 1 302 ? -8.047 13.336 6.02 1 93.69 302 THR B O 1
ATOM 6459 N N . PHE B 1 303 ? -10.023 14.102 6.578 1 93.38 303 PHE B N 1
ATOM 6460 C CA . PHE B 1 303 ? -9.891 15.281 5.734 1 93.38 303 PHE B CA 1
ATOM 6461 C C . PHE B 1 303 ? -9.242 16.422 6.504 1 93.38 303 PHE B C 1
ATOM 6463 O O . PHE B 1 303 ? -9.547 16.641 7.676 1 93.38 303 PHE B O 1
ATOM 6470 N N . GLU B 1 304 ? -8.43 17.094 5.852 1 91.81 304 GLU B N 1
ATOM 6471 C CA . GLU B 1 304 ? -7.637 18.141 6.512 1 91.81 304 GLU B CA 1
ATOM 6472 C C . GLU B 1 304 ? -8.281 19.516 6.352 1 91.81 304 GLU B C 1
ATOM 6474 O O . GLU B 1 304 ? -8.617 19.922 5.238 1 91.81 304 GLU B O 1
ATOM 6479 N N . SER B 1 305 ? -8.477 20.141 7.504 1 91.75 305 SER B N 1
ATOM 6480 C CA . SER B 1 305 ? -8.906 21.531 7.461 1 91.75 305 SER B CA 1
ATOM 6481 C C . SER B 1 305 ? -7.805 22.453 6.934 1 91.75 305 SER B C 1
ATOM 6483 O O . SER B 1 305 ? -6.625 22.219 7.207 1 91.75 305 SER B O 1
ATOM 6485 N N . PHE B 1 306 ? -8.117 23.406 6.246 1 88.81 306 PHE B N 1
ATOM 6486 C CA . PHE B 1 306 ? -7.156 24.172 5.453 1 88.81 306 PHE B CA 1
ATOM 6487 C C . PHE B 1 306 ? -6.125 24.844 6.352 1 88.81 306 PHE B C 1
ATOM 6489 O O . PHE B 1 306 ? -4.922 24.703 6.133 1 88.81 306 PHE B O 1
ATOM 6496 N N . ARG B 1 307 ? -6.512 25.531 7.434 1 83.5 307 ARG B N 1
ATOM 6497 C CA . ARG B 1 307 ? -5.594 26.328 8.234 1 83.5 307 ARG B CA 1
ATOM 6498 C C . ARG B 1 307 ? -5.02 25.516 9.383 1 83.5 307 ARG B C 1
ATOM 6500 O O . ARG B 1 307 ? -3.799 25.406 9.531 1 83.5 307 ARG B O 1
ATOM 6507 N N . SER B 1 308 ? -5.883 24.906 10.164 1 85.19 308 SER B N 1
ATOM 6508 C CA . SER B 1 308 ? -5.457 24.203 11.367 1 85.19 308 SER B CA 1
ATOM 6509 C C . SER B 1 308 ? -4.789 22.875 11.023 1 85.19 308 SER B C 1
ATOM 6511 O O . SER B 1 308 ? -4.039 22.328 11.828 1 85.19 308 SER B O 1
ATOM 6513 N N . ARG B 1 309 ? -5.168 22.328 9.898 1 87.38 309 ARG B N 1
ATOM 6514 C CA . ARG B 1 309 ? -4.668 21.047 9.422 1 87.38 309 ARG B CA 1
ATOM 6515 C C . ARG B 1 309 ? -5.188 19.891 10.289 1 87.38 309 ARG B C 1
ATOM 6517 O O . ARG B 1 309 ? -4.648 18.797 10.258 1 87.38 309 ARG B O 1
ATOM 6524 N N . LYS B 1 310 ? -6.156 20.25 11.055 1 89.56 310 LYS B N 1
ATOM 6525 C CA . LYS B 1 310 ? -6.801 19.203 11.844 1 89.56 310 LYS B CA 1
ATOM 6526 C C . LYS B 1 310 ? -7.602 18.25 10.953 1 89.56 310 LYS B C 1
ATOM 6528 O O . LYS B 1 310 ? -8.203 18.688 9.961 1 89.56 310 LYS B O 1
ATOM 6533 N N . LEU B 1 311 ? -7.621 17.062 11.297 1 92.81 311 LEU B N 1
ATOM 6534 C CA . LEU B 1 311 ? -8.359 16.062 10.531 1 92.81 311 LEU B CA 1
ATOM 6535 C C . LEU B 1 311 ? -9.812 15.992 10.977 1 92.81 311 LEU B C 1
ATOM 6537 O O . LEU B 1 311 ? -10.094 15.844 12.172 1 92.81 311 LEU B O 1
ATOM 6541 N N . VAL B 1 312 ? -10.742 16.141 10 1 93.25 312 VAL B N 1
ATOM 6542 C CA . VAL B 1 312 ? -12.156 16.234 10.336 1 93.25 312 VAL B CA 1
ATOM 6543 C C . VAL B 1 312 ? -12.977 15.391 9.359 1 93.25 312 VAL B C 1
ATOM 6545 O O . VAL B 1 312 ? -12.438 14.875 8.375 1 93.25 312 VAL B O 1
ATOM 6548 N N . CYS B 1 313 ? -14.258 15.164 9.727 1 94.12 313 CYS B N 1
ATOM 6549 C CA . CYS B 1 313 ? -15.219 14.523 8.828 1 94.12 313 CYS B CA 1
ATOM 6550 C C . CYS B 1 313 ? -15.852 15.547 7.895 1 94.12 313 CYS B C 1
ATOM 6552 O O . CYS B 1 313 ? -15.727 16.75 8.109 1 94.12 313 CYS B O 1
ATOM 6554 N N . LEU B 1 314 ? -16.406 15.094 6.895 1 91.62 314 LEU B N 1
ATOM 6555 C CA . LEU B 1 314 ? -17.062 15.977 5.945 1 91.62 314 LEU B CA 1
ATOM 6556 C C . LEU B 1 314 ? -18.531 16.156 6.297 1 91.62 314 LEU B C 1
ATOM 6558 O O . LEU B 1 314 ? -19.188 17.078 5.809 1 91.62 314 LEU B O 1
ATOM 6562 N N . SER B 1 315 ? -19.156 15.359 7.133 1 76.69 315 SER B N 1
ATOM 6563 C CA . SER B 1 315 ? -20.578 15.352 7.406 1 76.69 315 SER B CA 1
ATOM 6564 C C . SER B 1 315 ? -20.984 16.5 8.32 1 76.69 315 SER B C 1
ATOM 6566 O O . SER B 1 315 ? -22.062 17.078 8.188 1 76.69 315 SER B O 1
ATOM 6568 N N . LYS B 1 316 ? -20.281 16.938 9.398 1 73.25 316 LYS B N 1
ATOM 6569 C CA . LYS B 1 316 ? -20.672 18.016 10.297 1 73.25 316 LYS B CA 1
ATOM 6570 C C . LYS B 1 316 ? -19.453 18.719 10.875 1 73.25 316 LYS B C 1
ATOM 6572 O O . LYS B 1 316 ? -18.734 18.156 11.703 1 73.25 316 LYS B O 1
ATOM 6577 N N . PRO B 1 317 ? -19.25 19.922 10.469 1 68.88 317 PRO B N 1
ATOM 6578 C CA . PRO B 1 317 ? -19.812 20.891 9.523 1 68.88 317 PRO B CA 1
ATOM 6579 C C . PRO B 1 317 ? -19.359 20.641 8.086 1 68.88 317 PRO B C 1
ATOM 6581 O O . PRO B 1 317 ? -18.312 20.031 7.863 1 68.88 317 PRO B O 1
ATOM 6584 N N . THR B 1 318 ? -20.141 21.062 7.191 1 80.81 318 THR B N 1
ATOM 6585 C CA . THR B 1 318 ? -19.859 20.891 5.77 1 80.81 318 THR B CA 1
ATOM 6586 C C . THR B 1 318 ? -18.641 21.719 5.363 1 80.81 318 THR B C 1
ATOM 6588 O O . THR B 1 318 ? -18.484 22.859 5.801 1 80.81 318 THR B O 1
ATOM 6591 N N . LYS B 1 319 ? -17.688 21.125 4.801 1 89.44 319 LYS B N 1
ATOM 6592 C CA . LYS B 1 319 ? -16.484 21.781 4.305 1 89.44 319 LYS B CA 1
ATOM 6593 C C . LYS B 1 319 ? -16.625 22.141 2.832 1 89.44 319 LYS B C 1
ATOM 6595 O O . LYS B 1 319 ? -17.438 21.562 2.115 1 89.44 319 LYS B O 1
ATOM 6600 N N . LEU B 1 320 ? -15.914 23.156 2.428 1 92.12 320 LEU B N 1
ATOM 6601 C CA . LEU B 1 320 ? -15.922 23.609 1.043 1 92.12 320 LEU B CA 1
ATOM 6602 C C . LEU B 1 320 ? -14.555 23.406 0.396 1 92.12 320 LEU B C 1
ATOM 6604 O O . LEU B 1 320 ? -13.547 23.25 1.093 1 92.12 320 LEU B O 1
ATOM 6608 N N . LEU B 1 321 ? -14.5 23.344 -0.922 1 93.31 321 LEU B N 1
ATOM 6609 C CA . LEU B 1 321 ? -13.25 23.297 -1.664 1 93.31 321 LEU B CA 1
ATOM 6610 C C . LEU B 1 321 ? -12.742 24.703 -1.978 1 93.31 321 LEU B C 1
ATOM 6612 O O . LEU B 1 321 ? -13.539 25.609 -2.199 1 93.31 321 LEU B O 1
ATOM 6616 N N . LYS B 1 322 ? -11.484 24.812 -1.946 1 89.81 322 LYS B N 1
ATOM 6617 C CA . LYS B 1 322 ? -10.875 26.078 -2.309 1 89.81 322 LYS B CA 1
ATOM 6618 C C . LYS B 1 322 ? -11.172 26.438 -3.764 1 89.81 322 LYS B C 1
ATOM 6620 O O . LYS B 1 322 ? -10.906 25.641 -4.668 1 89.81 322 LYS B O 1
ATOM 6625 N N . PRO B 1 323 ? -11.664 27.562 -3.957 1 87.19 323 PRO B N 1
ATOM 6626 C CA . PRO B 1 323 ? -11.859 27.984 -5.348 1 87.19 323 PRO B CA 1
ATOM 6627 C C . PRO B 1 323 ? -10.547 28.25 -6.074 1 87.19 323 PRO B C 1
ATOM 6629 O O . PRO B 1 323 ? -9.555 28.625 -5.441 1 87.19 323 PRO B O 1
ATOM 6632 N N . ASN B 1 324 ? -10.602 28.141 -7.352 1 82.19 324 ASN B N 1
ATOM 6633 C CA . ASN B 1 324 ? -9.406 28.391 -8.148 1 82.19 324 ASN B CA 1
ATOM 6634 C C . ASN B 1 324 ? -9.008 29.859 -8.133 1 82.19 324 ASN B C 1
ATOM 6636 O O . ASN B 1 324 ? -9.867 30.734 -8.195 1 82.19 324 ASN B O 1
ATOM 6640 N N . GLY B 1 325 ? -7.805 30.172 -7.902 1 77.19 325 GLY B N 1
ATOM 6641 C CA . GLY B 1 325 ? -7.281 31.516 -8.086 1 77.19 325 GLY B CA 1
ATOM 6642 C C . GLY B 1 325 ? -7.371 32.375 -6.828 1 77.19 325 GLY B C 1
ATOM 6643 O O . GLY B 1 325 ? -7.148 33.594 -6.875 1 77.19 325 GLY B O 1
ATOM 6644 N N . VAL B 1 326 ? -7.824 31.828 -5.754 1 80.31 326 VAL B N 1
ATOM 6645 C CA . VAL B 1 326 ? -7.926 32.594 -4.523 1 80.31 326 VAL B CA 1
ATOM 6646 C C . VAL B 1 326 ? -6.676 32.406 -3.674 1 80.31 326 VAL B C 1
ATOM 6648 O O . VAL B 1 326 ? -6.039 31.344 -3.742 1 80.31 326 VAL B O 1
ATOM 6651 N N . SER B 1 327 ? -6.367 33.375 -2.971 1 77.5 327 SER B N 1
ATOM 6652 C CA . SER B 1 327 ? -5.195 33.312 -2.102 1 77.5 327 SER B CA 1
ATOM 6653 C C . SER B 1 327 ? -5.43 32.375 -0.933 1 77.5 327 SER B C 1
ATOM 6655 O O . SER B 1 327 ? -6.52 32.344 -0.359 1 77.5 327 SER B O 1
ATOM 6657 N N . GLU B 1 328 ? -4.488 31.703 -0.531 1 80.19 328 GLU B N 1
ATOM 6658 C CA . GLU B 1 328 ? -4.574 30.75 0.565 1 80.19 328 GLU B CA 1
ATOM 6659 C C . GLU B 1 328 ? -4.719 31.453 1.909 1 80.19 328 GLU B C 1
ATOM 6661 O O . GLU B 1 328 ? -5.246 30.891 2.863 1 80.19 328 GLU B O 1
ATOM 6666 N N . ASP B 1 329 ? -4.27 32.656 1.915 1 76.44 329 ASP B N 1
ATOM 6667 C CA . ASP B 1 329 ? -4.289 33.438 3.164 1 76.44 329 ASP B CA 1
ATOM 6668 C C . ASP B 1 329 ? -5.719 33.75 3.578 1 76.44 329 ASP B C 1
ATOM 6670 O O . ASP B 1 329 ? -5.977 34.062 4.742 1 76.44 329 ASP B O 1
ATOM 6674 N N . LEU B 1 330 ? -6.609 33.656 2.633 1 78.5 330 LEU B N 1
ATOM 6675 C CA . LEU B 1 330 ? -7.988 34.062 2.906 1 78.5 330 LEU B CA 1
ATOM 6676 C C . LEU B 1 330 ? -8.828 32.844 3.312 1 78.5 330 LEU B C 1
ATOM 6678 O O . LEU B 1 330 ? -10 33 3.652 1 78.5 330 LEU B O 1
ATOM 6682 N N . LEU B 1 331 ? -8.211 31.703 3.305 1 83.88 331 LEU B N 1
ATOM 6683 C CA . LEU B 1 331 ? -8.945 30.484 3.582 1 83.88 331 LEU B CA 1
ATOM 6684 C C . LEU B 1 331 ? -8.898 30.141 5.066 1 83.88 331 LEU B C 1
ATOM 6686 O O . LEU B 1 331 ? -7.879 30.375 5.73 1 83.88 331 LEU B O 1
ATOM 6690 N N . ASN B 1 332 ? -10 29.766 5.617 1 84 332 ASN B N 1
ATOM 6691 C CA . ASN B 1 332 ? -10.07 29.297 7 1 84 332 ASN B CA 1
ATOM 6692 C C . ASN B 1 332 ? -10.398 27.812 7.082 1 84 332 ASN B C 1
ATOM 6694 O O . ASN B 1 332 ? -10.258 27.094 6.098 1 84 332 ASN B O 1
ATOM 6698 N N . ASP B 1 333 ? -10.828 27.344 8.211 1 87.5 333 ASP B N 1
ATOM 6699 C CA . ASP B 1 333 ? -10.977 25.906 8.445 1 87.5 333 ASP B CA 1
ATOM 6700 C C . ASP B 1 333 ? -12.328 25.406 7.922 1 87.5 333 ASP B C 1
ATOM 6702 O O . ASP B 1 333 ? -12.641 24.219 8.047 1 87.5 333 ASP B O 1
ATOM 6706 N N . ASP B 1 334 ? -13.078 26.297 7.297 1 87.75 334 ASP B N 1
ATOM 6707 C CA . ASP B 1 334 ? -14.297 25.859 6.621 1 87.75 334 ASP B CA 1
ATOM 6708 C C . ASP B 1 334 ? -13.977 25.203 5.285 1 87.75 334 ASP B C 1
ATOM 6710 O O . ASP B 1 334 ? -14.836 24.547 4.688 1 87.75 334 ASP B O 1
ATOM 6714 N N . PHE B 1 335 ? -12.766 25.359 4.898 1 91.19 335 PHE B N 1
ATOM 6715 C CA . PHE B 1 335 ? -12.336 24.812 3.617 1 91.19 335 PHE B CA 1
ATOM 6716 C C . PHE B 1 335 ? -11.469 23.578 3.814 1 91.19 335 PHE B C 1
ATOM 6718 O O . PHE B 1 335 ? -10.789 23.453 4.836 1 91.19 335 PHE B O 1
ATOM 6725 N N . LEU B 1 336 ? -11.5 22.734 2.824 1 92.44 336 LEU B N 1
ATOM 6726 C CA . LEU B 1 336 ? -10.695 21.516 2.82 1 92.44 336 LEU B CA 1
ATOM 6727 C C . LEU B 1 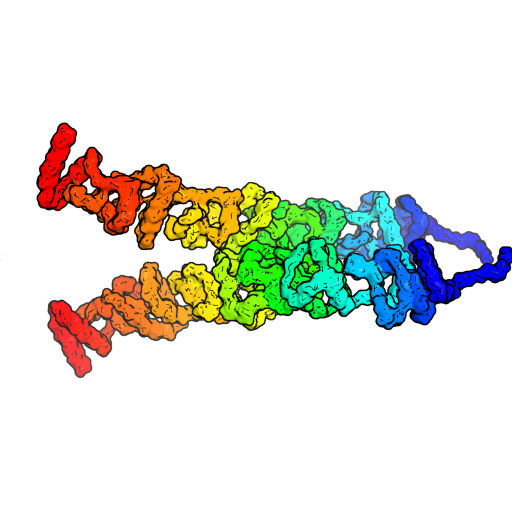336 ? -9.336 21.766 2.18 1 92.44 336 LEU B C 1
ATOM 6729 O O . LEU B 1 336 ? -9.242 22.453 1.16 1 92.44 336 LEU B O 1
ATOM 6733 N N . ARG B 1 337 ? -8.383 21.234 2.836 1 89.94 337 ARG B N 1
ATOM 6734 C CA . ARG B 1 337 ? -7.043 21.312 2.264 1 89.94 337 ARG B CA 1
ATOM 6735 C C . ARG B 1 337 ? -6.797 20.172 1.287 1 89.94 337 ARG B C 1
ATOM 6737 O O . ARG B 1 337 ? -7.023 19 1.62 1 89.94 337 ARG B O 1
ATOM 6744 N N . THR B 1 338 ? -6.477 20.469 0.011 1 86.12 338 THR B N 1
ATOM 6745 C CA . THR B 1 338 ? -6.148 19.469 -0.997 1 86.12 338 THR B CA 1
ATOM 6746 C C . THR B 1 338 ? -4.758 19.703 -1.569 1 86.12 338 THR B C 1
ATOM 6748 O O . THR B 1 338 ? -4.395 20.844 -1.867 1 86.12 338 THR B O 1
ATOM 6751 N N . ASP B 1 339 ? -3.975 18.703 -1.558 1 75.94 339 ASP B N 1
ATOM 6752 C CA . ASP B 1 339 ? -2.576 18.844 -1.952 1 75.94 339 ASP B CA 1
ATOM 6753 C C . ASP B 1 339 ? -2.424 18.766 -3.471 1 75.94 339 ASP B C 1
ATOM 6755 O O . ASP B 1 339 ? -1.416 19.203 -4.02 1 75.94 339 ASP B O 1
ATOM 6759 N N . SER B 1 340 ? -3.295 18.047 -4.176 1 75.06 340 SER B N 1
ATOM 6760 C CA . SER B 1 340 ? -3.158 17.859 -5.613 1 75.06 340 SER B CA 1
ATOM 6761 C C . SER B 1 340 ? -4.512 17.891 -6.309 1 75.06 340 SER B C 1
ATOM 6763 O O . SER B 1 340 ? -5.555 17.828 -5.656 1 75.06 340 SER B O 1
ATOM 6765 N N . GLU B 1 341 ? -4.422 18.172 -7.539 1 77 341 GLU B N 1
ATOM 6766 C CA . GLU B 1 341 ? -5.648 18.172 -8.328 1 77 341 GLU B CA 1
ATOM 6767 C C . GLU B 1 341 ? -6.332 16.797 -8.273 1 77 341 GLU B C 1
ATOM 6769 O O . GLU B 1 341 ? -7.562 16.719 -8.273 1 77 341 GLU B O 1
ATOM 6774 N N . LYS B 1 342 ? -5.539 15.875 -8.172 1 73.81 342 LYS B N 1
ATOM 6775 C CA . LYS B 1 342 ? -6.09 14.531 -8.078 1 73.81 342 LYS B CA 1
ATOM 6776 C C . LYS B 1 342 ? -6.914 14.359 -6.801 1 73.81 342 LYS B C 1
ATOM 6778 O O . LYS B 1 342 ? -7.977 13.734 -6.82 1 73.81 342 LYS B O 1
ATOM 6783 N N . GLU B 1 343 ? -6.438 14.984 -5.793 1 78.56 343 GLU B N 1
ATOM 6784 C CA . GLU B 1 343 ? -7.129 14.891 -4.512 1 78.56 343 GLU B CA 1
ATOM 6785 C C . GLU B 1 343 ? -8.398 15.734 -4.504 1 78.56 343 GLU B C 1
ATOM 6787 O O . GLU B 1 343 ? -9.328 15.461 -3.744 1 78.56 343 GLU B O 1
ATOM 6792 N N . ARG B 1 344 ? -8.422 16.703 -5.371 1 87.75 344 ARG B N 1
ATOM 6793 C CA . ARG B 1 344 ? -9.547 17.625 -5.422 1 87.75 344 ARG B CA 1
ATOM 6794 C C . ARG B 1 344 ? -10.727 17.016 -6.176 1 87.75 344 ARG B C 1
ATOM 6796 O O . ARG B 1 344 ? -11.883 17.25 -5.832 1 87.75 344 ARG B O 1
ATOM 6803 N N . ILE B 1 345 ? -10.422 16.188 -7.062 1 89.44 345 ILE B N 1
ATOM 6804 C CA . ILE B 1 345 ? -11.438 15.641 -7.969 1 89.44 345 ILE B CA 1
ATOM 6805 C C . ILE B 1 345 ? -12.391 14.734 -7.191 1 89.44 345 ILE B C 1
ATOM 6807 O O . ILE B 1 345 ? -13.602 14.758 -7.426 1 89.44 345 ILE B O 1
ATOM 6811 N N . ILE B 1 346 ? -11.914 13.984 -6.277 1 90.75 346 ILE B N 1
ATOM 6812 C CA . ILE B 1 346 ? -12.727 13 -5.582 1 90.75 346 ILE B CA 1
ATOM 6813 C C . ILE B 1 346 ? -13.742 13.711 -4.688 1 90.75 346 ILE B C 1
ATOM 6815 O O . ILE B 1 346 ? -14.945 13.461 -4.777 1 90.75 346 ILE B O 1
ATOM 6819 N N . PRO B 1 347 ? -13.344 14.625 -3.863 1 91.75 347 PRO B N 1
ATOM 6820 C CA . PRO B 1 347 ? -14.328 15.352 -3.059 1 91.75 347 PRO B CA 1
ATOM 6821 C C . PRO B 1 347 ? -15.32 16.141 -3.908 1 91.75 347 PRO B C 1
ATOM 6823 O O . PRO B 1 347 ? -16.5 16.234 -3.553 1 91.75 347 PRO B O 1
ATOM 6826 N N . ARG B 1 348 ? -14.836 16.641 -5.008 1 91.69 348 ARG B N 1
ATOM 6827 C CA . ARG B 1 348 ? -15.688 17.469 -5.859 1 91.69 348 ARG B CA 1
ATOM 6828 C C . ARG B 1 348 ? -16.703 16.594 -6.605 1 91.69 348 ARG B C 1
ATOM 6830 O O . ARG B 1 348 ? -17.906 16.875 -6.574 1 91.69 348 ARG B O 1
ATOM 6837 N N . ARG B 1 349 ? -16.266 15.562 -7.195 1 90.81 349 ARG B N 1
ATOM 6838 C CA . ARG B 1 349 ? -17.078 14.797 -8.133 1 90.81 349 ARG B CA 1
ATOM 6839 C C . ARG B 1 349 ? -17.859 13.703 -7.41 1 90.81 349 ARG B C 1
ATOM 6841 O O . ARG B 1 349 ? -19 13.414 -7.754 1 90.81 349 ARG B O 1
ATOM 6848 N N . TYR B 1 350 ? -17.297 13.133 -6.418 1 91 350 TYR B N 1
ATOM 6849 C CA . TYR B 1 350 ? -17.891 11.922 -5.855 1 91 350 TYR B CA 1
ATOM 6850 C C . TYR B 1 350 ? -18.453 12.188 -4.465 1 91 350 TYR B C 1
ATOM 6852 O O . TYR B 1 350 ? -19.484 11.617 -4.082 1 91 350 TYR B O 1
ATOM 6860 N N . LEU B 1 351 ? -17.797 13.039 -3.727 1 92.12 351 LEU B N 1
ATOM 6861 C CA . LEU B 1 351 ? -18.234 13.289 -2.361 1 92.12 351 LEU B CA 1
ATOM 6862 C C . LEU B 1 351 ? -19.156 14.5 -2.305 1 92.12 351 LEU B C 1
ATOM 6864 O O . LEU B 1 351 ? -19.719 14.82 -1.25 1 92.12 351 LEU B O 1
ATOM 6868 N N . GLU B 1 352 ? -19.234 15.227 -3.395 1 89.31 352 GLU B N 1
ATOM 6869 C CA . GLU B 1 352 ? -20.172 16.328 -3.561 1 89.31 352 GLU B CA 1
ATOM 6870 C C . GLU B 1 352 ? -19.844 17.484 -2.625 1 89.31 352 GLU B C 1
ATOM 6872 O O . GLU B 1 352 ? -20.734 18.062 -1.989 1 89.31 352 GLU B O 1
ATOM 6877 N N . VAL B 1 353 ? -18.641 17.688 -2.43 1 92.44 353 VAL B N 1
ATOM 6878 C CA . VAL B 1 353 ? -18.203 18.859 -1.692 1 92.44 353 VAL B CA 1
ATOM 6879 C C . VAL B 1 353 ? -18.297 20.094 -2.59 1 92.44 353 VAL B C 1
ATOM 6881 O O . VAL B 1 353 ? -17.781 20.094 -3.711 1 92.44 353 VAL B O 1
ATOM 6884 N N . LYS B 1 354 ? -18.891 21.078 -2.115 1 91.25 354 LYS B N 1
ATOM 6885 C CA . LYS B 1 354 ? -19.156 22.266 -2.924 1 91.25 354 LYS B CA 1
ATOM 6886 C C . LYS B 1 354 ? -17.906 23.109 -3.104 1 91.25 354 LYS B C 1
ATOM 6888 O O . LYS B 1 354 ? -17.109 23.25 -2.174 1 91.25 354 LYS B O 1
ATOM 6893 N N . GLU B 1 355 ? -17.719 23.562 -4.25 1 92.19 355 GLU B N 1
ATOM 6894 C CA . GLU B 1 355 ? -16.703 24.562 -4.586 1 92.19 355 GLU B CA 1
ATOM 6895 C C . GLU B 1 355 ? -17.344 25.891 -4.957 1 92.19 355 GLU B C 1
ATOM 6897 O O . GLU B 1 355 ? -17.812 26.078 -6.082 1 92.19 355 GLU B O 1
ATOM 6902 N N . PRO B 1 356 ? -17.312 26.734 -3.998 1 89.75 356 PRO B N 1
ATOM 6903 C CA . PRO B 1 356 ? -17.938 28.031 -4.293 1 89.75 356 PRO B CA 1
ATOM 6904 C C . PRO B 1 356 ? -17.234 28.781 -5.414 1 89.75 356 PRO B C 1
ATOM 6906 O O . PRO B 1 356 ? -16.031 28.609 -5.613 1 89.75 356 PRO B O 1
ATOM 6909 N N . SER B 1 357 ? -18 29.516 -6.105 1 85 357 SER B N 1
ATOM 6910 C CA . SER B 1 357 ? -17.391 30.406 -7.082 1 85 357 SER B CA 1
ATOM 6911 C C . SER B 1 357 ? -16.562 31.5 -6.398 1 85 357 SER B C 1
ATOM 6913 O O . SER B 1 357 ? -16.703 31.719 -5.195 1 85 357 SER B O 1
ATOM 6915 N N . ARG B 1 358 ? -15.727 32.062 -7.152 1 82.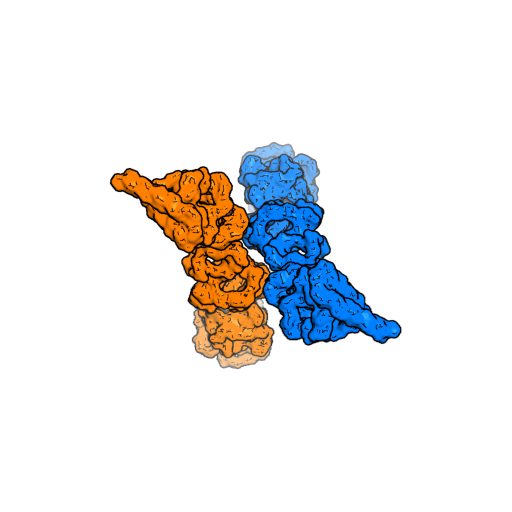25 358 ARG B N 1
ATOM 6916 C CA . ARG B 1 358 ? -14.922 33.156 -6.602 1 82.25 358 ARG B CA 1
ATOM 6917 C C . ARG B 1 358 ? -15.812 34.25 -6.016 1 82.25 358 ARG B C 1
ATOM 6919 O O . ARG B 1 358 ? -15.508 34.781 -4.953 1 82.25 358 ARG B O 1
ATOM 6926 N N . ALA B 1 359 ? -16.906 34.5 -6.703 1 76.56 359 ALA B N 1
ATOM 6927 C CA . ALA B 1 359 ? -17.844 35.531 -6.246 1 76.56 359 ALA B CA 1
ATOM 6928 C C . ALA B 1 359 ? -18.5 35.125 -4.926 1 76.56 359 ALA B C 1
ATOM 6930 O O . ALA B 1 359 ? -18.625 35.938 -4.012 1 76.56 359 ALA B O 1
ATOM 6931 N N . GLU B 1 360 ? -18.906 33.938 -4.863 1 80.44 360 GLU B N 1
ATOM 6932 C CA . GLU B 1 360 ? -19.516 33.438 -3.643 1 80.44 360 GLU B CA 1
ATOM 6933 C C . GLU B 1 360 ? -18.516 33.438 -2.486 1 80.44 360 GLU B C 1
ATOM 6935 O O . GLU B 1 360 ? -18.875 33.75 -1.349 1 80.44 360 GLU B O 1
ATOM 6940 N N . PHE B 1 361 ? -17.328 33.094 -2.783 1 84.69 361 PHE B N 1
ATOM 6941 C CA . PHE B 1 361 ? -16.25 33 -1.79 1 84.69 361 PHE B CA 1
ATOM 6942 C C . PHE B 1 361 ? -16.016 34.375 -1.151 1 84.69 361 PHE B C 1
ATOM 6944 O O . PHE B 1 361 ? -15.969 34.5 0.075 1 84.69 361 PHE B O 1
ATOM 6951 N N . TYR B 1 362 ? -15.828 35.375 -1.946 1 77.25 362 TYR B N 1
ATOM 6952 C CA . TYR B 1 362 ? -15.531 36.719 -1.424 1 77.25 362 TYR B CA 1
ATOM 6953 C C . TYR B 1 362 ? -16.734 37.281 -0.705 1 77.25 362 TYR B C 1
ATOM 6955 O O . TYR B 1 362 ? -16.594 37.969 0.32 1 77.25 362 TYR B O 1
ATOM 6963 N N . LYS B 1 363 ? -17.844 36.969 -1.226 1 73 363 LYS B N 1
ATOM 6964 C CA . LYS B 1 363 ? -19.062 37.531 -0.643 1 73 363 LYS B CA 1
ATOM 6965 C C . LYS B 1 363 ? -19.375 36.875 0.696 1 73 363 LYS B C 1
ATOM 6967 O O . LYS B 1 363 ? -19.641 37.531 1.687 1 73 363 LYS B O 1
ATOM 6972 N N . ASP B 1 364 ? -19.328 35.562 0.713 1 75.56 364 ASP B N 1
ATOM 6973 C CA . ASP B 1 364 ? -19.859 34.812 1.845 1 75.56 364 ASP B CA 1
ATOM 6974 C C . ASP B 1 364 ? -18.766 34.531 2.867 1 75.56 364 ASP B C 1
ATOM 6976 O O . ASP B 1 364 ? -19.047 34.344 4.055 1 75.56 364 ASP B O 1
ATOM 6980 N N . TYR B 1 365 ? -17.516 34.594 2.438 1 76.12 365 TYR B N 1
ATOM 6981 C CA . TYR B 1 365 ? -16.5 34.062 3.354 1 76.12 365 TYR B CA 1
ATOM 6982 C C . TYR B 1 365 ? -15.438 35.094 3.645 1 76.12 365 TYR B C 1
ATOM 6984 O O . TYR B 1 365 ? -14.836 35.094 4.723 1 76.12 365 TYR B O 1
ATOM 6992 N N . VAL B 1 366 ? -15.125 35.938 2.727 1 73.94 366 VAL B N 1
ATOM 6993 C CA . VAL B 1 366 ? -14.055 36.875 2.953 1 73.94 366 VAL B CA 1
ATOM 6994 C C . VAL B 1 366 ? -14.617 38.156 3.582 1 73.94 366 VAL B C 1
ATOM 6996 O O . VAL B 1 366 ? -14.172 38.562 4.652 1 73.94 366 VAL B O 1
ATOM 6999 N N . VAL B 1 367 ? -15.602 38.625 2.943 1 66.25 367 VAL B N 1
ATOM 7000 C CA . VAL B 1 367 ? -16.109 39.938 3.354 1 66.25 367 VAL B CA 1
ATOM 7001 C C . VAL B 1 367 ? -16.875 39.781 4.668 1 66.25 367 VAL B C 1
ATOM 7003 O O . VAL B 1 367 ? -16.797 40.656 5.531 1 66.25 367 VAL B O 1
ATOM 7006 N N . THR B 1 368 ? -17.5 38.656 4.773 1 62.19 368 THR B N 1
ATOM 7007 C CA . THR B 1 368 ? -18.266 38.438 5.992 1 62.19 368 THR B CA 1
ATOM 7008 C C . THR B 1 368 ? -17.359 38.062 7.16 1 62.19 368 THR B C 1
ATOM 7010 O O . THR B 1 368 ? -17.688 38.344 8.32 1 62.19 368 THR B O 1
ATOM 7013 N N . CYS B 1 369 ? -16.266 37.438 6.816 1 58.94 369 CYS B N 1
ATOM 7014 C CA . CYS B 1 369 ? -15.375 36.969 7.879 1 58.94 369 CYS B CA 1
ATOM 7015 C C . CYS B 1 369 ? -14.258 37.969 8.125 1 58.94 369 CYS B C 1
ATOM 7017 O O . CYS B 1 369 ? -13.273 37.688 8.805 1 58.94 369 CYS B O 1
ATOM 7019 N N . THR B 1 370 ? -14.414 39.188 7.75 1 58.09 370 THR B N 1
ATOM 7020 C CA . THR B 1 370 ? -13.516 40.281 7.48 1 58.09 370 THR B CA 1
ATOM 7021 C C . THR B 1 370 ? -12.633 40.594 8.688 1 58.09 370 THR B C 1
ATOM 7023 O O . THR B 1 370 ? -11.43 40.812 8.539 1 58.09 370 THR B O 1
ATOM 7026 N N . PRO B 1 371 ? -13.242 40.531 9.844 1 58.44 371 PRO B N 1
ATOM 7027 C CA . PRO B 1 371 ? -12.32 41.062 10.852 1 58.44 371 PRO B CA 1
ATOM 7028 C C . PRO B 1 371 ? -11.047 40.25 10.977 1 58.44 371 PRO B C 1
ATOM 7030 O O . PRO B 1 371 ? -9.969 40.812 11.195 1 58.44 371 PRO B O 1
ATOM 7033 N N . GLU B 1 372 ? -11.18 39.125 10.805 1 60.22 372 GLU B N 1
ATOM 7034 C CA . GLU B 1 372 ? -10.031 38.25 11.008 1 60.22 372 GLU B CA 1
ATOM 7035 C C . GLU B 1 372 ? -9.016 38.406 9.883 1 60.22 372 GLU B C 1
ATOM 7037 O O . GLU B 1 372 ? -7.805 38.438 10.133 1 60.22 372 GLU B O 1
ATOM 7042 N N . PHE B 1 373 ? -9.484 38.562 8.727 1 60.06 373 PHE B N 1
ATOM 7043 C CA . PHE B 1 373 ? -8.609 38.625 7.566 1 60.06 373 PHE B CA 1
ATOM 7044 C C . PHE B 1 373 ? -7.922 39.969 7.488 1 60.06 373 PHE B C 1
ATOM 7046 O O . PHE B 1 373 ? -6.75 40.062 7.117 1 60.06 373 PHE B O 1
ATOM 7053 N N . LEU B 1 374 ? -8.727 40.906 7.887 1 58.44 374 LEU B N 1
ATOM 7054 C CA . LEU B 1 374 ? -8.227 42.25 7.758 1 58.44 374 LEU B CA 1
ATOM 7055 C C . LEU B 1 374 ? -7.102 42.531 8.75 1 58.44 374 LEU B C 1
ATOM 7057 O O . LEU B 1 374 ? -6.281 43.438 8.539 1 58.44 374 LEU B O 1
ATOM 7061 N N . SER B 1 375 ? -7.23 41.594 9.703 1 57.41 375 SER B N 1
ATOM 7062 C CA . SER B 1 375 ? -6.188 41.812 10.703 1 57.41 375 SER B CA 1
ATOM 7063 C C . SER B 1 375 ? -4.836 41.312 10.195 1 57.41 375 SER B C 1
ATOM 7065 O O . SER B 1 375 ? -3.791 41.688 10.727 1 57.41 375 SER B O 1
ATOM 7067 N N . GLN B 1 376 ? -4.938 40.562 9.148 1 59.31 376 GLN B N 1
ATOM 7068 C CA . GLN B 1 376 ? -3.672 40.031 8.656 1 59.31 376 GLN B CA 1
ATOM 7069 C C . GLN B 1 376 ? -3.012 41 7.68 1 59.31 376 GLN B C 1
ATOM 7071 O O . GLN B 1 376 ? -3.664 41.5 6.77 1 59.31 376 GLN B O 1
ATOM 7076 N N . GLN B 1 377 ? -1.854 41.438 7.895 1 56.91 377 GLN B N 1
ATOM 7077 C CA . GLN B 1 377 ? -1.104 42.375 7.066 1 56.91 377 GLN B CA 1
ATOM 7078 C C . GLN B 1 377 ? -1.088 41.938 5.609 1 56.91 377 GLN B C 1
ATOM 7080 O O . GLN B 1 377 ? -0.753 40.781 5.309 1 56.91 377 GLN B O 1
ATOM 7085 N N . GLY B 1 378 ? -1.523 42.75 4.691 1 60.94 378 GLY B N 1
ATOM 7086 C CA . GLY B 1 378 ? -1.453 42.5 3.26 1 60.94 378 GLY B CA 1
ATOM 7087 C C . GLY B 1 378 ? -2.697 41.812 2.709 1 60.94 378 GLY B C 1
ATOM 7088 O O . GLY B 1 378 ? -2.904 41.781 1.494 1 60.94 378 GLY B O 1
ATOM 7089 N N . ALA B 1 379 ? -3.439 41.312 3.584 1 67.88 379 ALA B N 1
ATOM 7090 C CA . ALA B 1 379 ? -4.625 40.594 3.137 1 67.88 379 ALA B CA 1
ATOM 7091 C C . ALA B 1 379 ? -5.637 41.531 2.486 1 67.88 379 ALA B C 1
ATOM 7093 O O . ALA B 1 379 ? -6.242 41.188 1.471 1 67.88 379 ALA B O 1
ATOM 7094 N N . LEU B 1 380 ? -5.609 42.75 3.012 1 70.75 380 LEU B N 1
ATOM 7095 C CA . LEU B 1 380 ? -6.605 43.688 2.51 1 70.75 380 LEU B CA 1
ATOM 7096 C C . LEU B 1 380 ? -6.309 44.062 1.064 1 70.75 380 LEU B C 1
ATOM 7098 O O . LEU B 1 380 ? -7.215 44.094 0.229 1 70.75 380 LEU B O 1
ATOM 7102 N N . SER B 1 381 ? -5.016 44.344 0.915 1 69.12 381 SER B N 1
ATOM 7103 C CA . SER B 1 381 ? -4.641 44.719 -0.441 1 69.12 381 SER B CA 1
ATOM 7104 C C . SER B 1 381 ? -4.93 43.625 -1.436 1 69.12 381 SER B C 1
ATOM 7106 O O . SER B 1 381 ? -5.391 43.875 -2.551 1 69.12 381 SER B O 1
ATOM 7108 N N . ALA B 1 382 ? -4.707 42.469 -1.025 1 71.88 382 ALA B N 1
ATOM 7109 C CA . ALA B 1 382 ? -4.93 41.344 -1.905 1 71.88 382 ALA B CA 1
ATOM 7110 C C . ALA B 1 382 ? -6.418 41.125 -2.16 1 71.88 382 ALA B C 1
ATOM 7112 O O . ALA B 1 382 ? -6.82 40.781 -3.279 1 71.88 382 ALA B O 1
ATOM 7113 N N . ILE B 1 383 ? -7.141 41.375 -1.171 1 76.19 383 ILE B N 1
ATOM 7114 C CA . ILE B 1 383 ? -8.586 41.188 -1.275 1 76.19 383 ILE B CA 1
ATOM 7115 C C . ILE B 1 383 ? -9.156 42.219 -2.244 1 76.19 383 ILE B C 1
ATOM 7117 O O . ILE B 1 383 ? -9.961 41.906 -3.119 1 76.19 383 ILE B O 1
ATOM 7121 N N . LEU B 1 384 ? -8.641 43.406 -2.088 1 75.81 384 LEU B N 1
ATOM 7122 C CA . LEU B 1 384 ? -9.164 44.5 -2.914 1 75.81 384 LEU B CA 1
ATOM 7123 C C . LEU B 1 384 ? -8.758 44.312 -4.371 1 75.81 384 LEU B C 1
ATOM 7125 O O . LEU B 1 384 ? -9.523 44.625 -5.281 1 75.81 384 LEU B O 1
ATOM 7129 N N . HIS B 1 385 ? -7.605 43.812 -4.461 1 76.31 385 HIS B N 1
ATOM 7130 C CA . HIS B 1 385 ? -7.156 43.5 -5.816 1 76.31 385 HIS B CA 1
ATOM 7131 C C . HIS B 1 385 ? -8.031 42.438 -6.465 1 76.31 385 HIS B C 1
ATOM 7133 O O . HIS B 1 385 ? -8.422 42.562 -7.625 1 76.31 385 HIS B O 1
ATOM 7139 N N . ASP B 1 386 ? -8.328 41.469 -5.754 1 77.44 386 ASP B N 1
ATOM 7140 C CA . ASP B 1 386 ? -9.156 40.375 -6.27 1 77.44 386 ASP B CA 1
ATOM 7141 C C . ASP B 1 386 ? -10.578 40.875 -6.551 1 77.44 386 ASP B C 1
ATOM 7143 O O . ASP B 1 386 ? -11.211 40.438 -7.52 1 77.44 386 ASP B O 1
ATOM 7147 N N . VAL B 1 387 ? -10.984 41.656 -5.676 1 74.81 387 VAL B N 1
ATOM 7148 C CA . VAL B 1 387 ? -12.344 42.156 -5.805 1 74.81 387 VAL B CA 1
ATOM 7149 C C . VAL B 1 387 ? -12.453 43 -7.074 1 74.81 387 VAL B C 1
ATOM 7151 O O . VAL B 1 387 ? -13.461 42.969 -7.777 1 74.81 387 VAL B O 1
ATOM 7154 N N . LYS B 1 388 ? -11.43 43.719 -7.266 1 76.44 388 LYS B N 1
ATOM 7155 C CA . LYS B 1 388 ? -11.414 44.531 -8.484 1 76.44 388 LYS B CA 1
ATOM 7156 C C . LYS B 1 388 ? -11.555 43.656 -9.727 1 76.44 388 LYS B C 1
ATOM 7158 O O . LYS B 1 388 ? -12.297 44 -10.648 1 76.44 388 LYS B O 1
ATOM 7163 N N . LEU B 1 389 ? -10.898 42.562 -9.695 1 76.88 389 LEU B N 1
ATOM 7164 C CA . LEU B 1 389 ? -10.93 41.656 -10.828 1 76.88 389 LEU B CA 1
ATOM 7165 C C . LEU B 1 389 ? -12.289 40.969 -10.945 1 76.88 389 LEU B C 1
ATOM 7167 O O . LEU B 1 389 ? -12.766 40.719 -12.055 1 76.88 389 LEU B O 1
ATOM 7171 N N . LEU B 1 390 ? -12.852 40.75 -9.828 1 77.12 390 LEU B N 1
ATOM 7172 C CA . LEU B 1 390 ? -14.141 40.062 -9.805 1 77.12 390 LEU B CA 1
ATOM 7173 C C . LEU B 1 390 ? -15.242 40.969 -10.344 1 77.12 390 LEU B C 1
ATOM 7175 O O . LEU B 1 390 ? -16.188 40.5 -10.992 1 77.12 390 LEU B O 1
ATOM 7179 N N . ILE B 1 391 ? -15.109 42.219 -10.047 1 76.38 391 ILE B N 1
ATOM 7180 C CA . ILE B 1 391 ? -16.094 43.188 -10.516 1 76.38 391 ILE B CA 1
ATOM 7181 C C . ILE B 1 391 ? -16.078 43.25 -12.039 1 76.38 391 ILE B C 1
ATOM 7183 O O . ILE B 1 391 ? -17.125 43.375 -12.672 1 76.38 391 ILE B O 1
ATOM 7187 N N . GLU B 1 392 ? -14.914 43.094 -12.508 1 75.69 392 GLU B N 1
ATOM 7188 C CA . GLU B 1 392 ? -14.789 43.094 -13.961 1 75.69 392 GLU B CA 1
ATOM 7189 C C . GLU B 1 392 ? -15.43 41.875 -14.594 1 75.69 392 GLU B C 1
ATOM 7191 O O . GLU B 1 392 ? -15.945 41.938 -15.711 1 75.69 392 GLU B O 1
ATOM 7196 N N . GLU B 1 393 ? -15.461 40.844 -13.883 1 73.25 393 GLU B N 1
ATOM 7197 C CA . GLU B 1 393 ? -16 39.562 -14.383 1 73.25 393 GLU B CA 1
ATOM 7198 C C . GLU B 1 393 ? -17.516 39.5 -14.18 1 73.25 393 GLU B C 1
ATOM 7200 O O . GLU B 1 393 ? -18.234 38.969 -15.031 1 73.25 393 GLU B O 1
ATOM 7205 N N . ASP B 1 394 ? -17.969 39.969 -13.031 1 73.19 394 ASP B N 1
ATOM 7206 C CA . ASP B 1 394 ? -19.375 39.906 -12.672 1 73.19 394 ASP B CA 1
ATOM 7207 C C . ASP B 1 394 ? -19.844 41.188 -11.984 1 73.19 394 ASP B C 1
ATOM 7209 O O . ASP B 1 394 ? -19.531 41.406 -10.812 1 73.19 394 ASP B O 1
ATOM 7213 N N . THR B 1 395 ? -20.562 41.906 -12.648 1 74.5 395 THR B N 1
ATOM 7214 C CA . THR B 1 395 ? -21.031 43.219 -12.164 1 74.5 395 THR B CA 1
ATOM 7215 C C . THR B 1 395 ? -21.969 43.031 -10.969 1 74.5 395 THR B C 1
ATOM 7217 O O . THR B 1 395 ? -22.141 43.969 -10.188 1 74.5 395 THR B O 1
ATOM 7220 N N . SER B 1 396 ? -22.562 41.875 -10.914 1 74.06 396 SER B N 1
ATOM 7221 C CA . SER B 1 396 ? -23.484 41.656 -9.797 1 74.06 396 SER B CA 1
ATOM 7222 C C . SER B 1 396 ? -22.734 41.688 -8.461 1 74.06 396 SER B C 1
ATOM 7224 O O . SER B 1 396 ? -23.328 41.969 -7.422 1 74.06 396 SER B O 1
ATOM 7226 N N . ILE B 1 397 ? -21.453 41.5 -8.508 1 74.38 397 ILE B N 1
ATOM 7227 C CA . ILE B 1 397 ? -20.625 41.469 -7.305 1 74.38 397 ILE B CA 1
ATOM 7228 C C . ILE B 1 397 ? -20.453 42.875 -6.777 1 74.38 397 ILE B C 1
ATOM 7230 O O . ILE B 1 397 ? -20.359 43.094 -5.566 1 74.38 397 ILE B O 1
ATOM 7234 N N . LYS B 1 398 ? -20.422 43.781 -7.75 1 78.62 398 LYS B N 1
ATOM 7235 C CA . LYS B 1 398 ? -20.266 45.188 -7.375 1 78.62 398 LYS B CA 1
ATOM 7236 C C . LYS B 1 398 ? -21.375 45.656 -6.438 1 78.62 398 LYS B C 1
ATOM 7238 O O . LYS B 1 398 ? -21.125 46.281 -5.422 1 78.62 398 LYS B O 1
ATOM 7243 N N . LEU B 1 399 ? -22.578 45.219 -6.809 1 76.88 399 LEU B N 1
ATOM 7244 C CA . LEU B 1 399 ? -23.719 45.625 -6.008 1 76.88 399 LEU B CA 1
ATOM 7245 C C . LEU B 1 399 ? -23.656 45.031 -4.613 1 76.88 399 LEU B C 1
ATOM 7247 O O . LEU B 1 399 ? -23.938 45.688 -3.617 1 76.88 399 LEU B O 1
ATOM 7251 N N . THR B 1 400 ? -23.219 43.844 -4.559 1 76.12 400 THR B N 1
ATOM 7252 C CA . THR B 1 400 ? -23.172 43.156 -3.279 1 76.12 400 THR B CA 1
ATOM 7253 C C . THR B 1 400 ? -22.062 43.75 -2.393 1 76.12 400 THR B C 1
ATOM 7255 O O . THR B 1 400 ? -22.266 43.938 -1.195 1 76.12 400 THR B O 1
ATOM 7258 N N . LEU B 1 401 ? -21 44.031 -2.986 1 78 401 LEU B N 1
ATOM 7259 C CA . LEU B 1 401 ? -19.859 44.531 -2.211 1 78 401 LEU B CA 1
ATOM 7260 C C . LEU B 1 401 ? -20.062 45.969 -1.794 1 78 401 LEU B C 1
ATOM 7262 O O . LEU B 1 401 ? -19.516 46.406 -0.776 1 78 401 LEU B O 1
ATOM 7266 N N . SER B 1 402 ? -20.828 46.625 -2.57 1 80.88 402 SER B N 1
ATOM 7267 C CA . SER B 1 402 ? -21.094 48.031 -2.254 1 80.88 402 SER B CA 1
ATOM 7268 C C . SER B 1 402 ? -21.891 48.156 -0.955 1 80.88 402 SER B C 1
ATOM 7270 O O . SER B 1 402 ? -21.781 49.188 -0.259 1 80.88 402 SER B O 1
ATOM 7272 N N . VAL B 1 403 ? -22.625 47.094 -0.658 1 79.25 403 VAL B N 1
ATOM 7273 C CA . VAL B 1 403 ? -23.484 47.156 0.52 1 79.25 403 VAL B CA 1
ATOM 7274 C C . VAL B 1 403 ? -22.938 46.25 1.623 1 79.25 403 VAL B C 1
ATOM 7276 O O . VAL B 1 403 ? -23.578 46.062 2.652 1 79.25 403 VAL B O 1
ATOM 7279 N N . THR B 1 404 ? -21.797 45.688 1.434 1 77.19 404 THR B N 1
ATOM 7280 C CA . THR B 1 404 ? -21.172 44.844 2.447 1 77.19 404 THR B CA 1
ATOM 7281 C C . THR B 1 404 ? -20.203 45.656 3.299 1 77.19 404 THR B C 1
ATOM 7283 O O . THR B 1 404 ? -19.344 46.375 2.766 1 77.19 404 THR B O 1
ATOM 7286 N N . PRO B 1 405 ? -20.297 45.594 4.578 1 79.69 405 PRO B N 1
ATOM 7287 C CA . PRO B 1 405 ? -19.438 46.406 5.441 1 79.69 405 PRO B CA 1
ATOM 7288 C C . PRO B 1 405 ? -18.031 45.781 5.586 1 79.69 405 PRO B C 1
ATOM 7290 O O . PRO B 1 405 ? -17.75 45.125 6.582 1 79.69 405 PRO B O 1
ATOM 7293 N N . PHE B 1 406 ? -17.156 46.062 4.656 1 78.06 406 PHE B N 1
ATOM 7294 C CA . PHE B 1 406 ? -15.828 45.469 4.758 1 78.06 406 PHE B CA 1
ATOM 7295 C C . PHE B 1 406 ? -14.758 46.562 4.82 1 78.06 406 PHE B C 1
ATOM 7297 O O . PHE B 1 406 ? -13.562 46.25 4.844 1 78.06 406 PHE B O 1
ATOM 7304 N N . VAL B 1 407 ? -15.172 47.812 4.855 1 81.5 407 VAL B N 1
ATOM 7305 C CA . VAL B 1 407 ? -14.219 48.906 4.941 1 81.5 407 VAL B CA 1
ATOM 7306 C C . VAL B 1 407 ? -14.148 49.438 6.379 1 81.5 407 VAL B C 1
ATOM 7308 O O . VAL B 1 407 ? -15.172 49.75 6.984 1 81.5 407 VAL B O 1
ATOM 7311 N N . LEU B 1 408 ? -12.953 49.406 6.852 1 82 408 LEU B N 1
ATOM 7312 C CA . LEU B 1 408 ? -12.742 49.906 8.203 1 82 408 LEU B CA 1
ATOM 7313 C C . LEU B 1 408 ? -12.758 51.438 8.227 1 82 408 LEU B C 1
ATOM 7315 O O . LEU B 1 408 ? -11.984 52.094 7.52 1 82 408 LEU B O 1
ATOM 7319 N N . ALA B 1 409 ? -13.68 51.969 9.023 1 87.06 409 ALA B N 1
ATOM 7320 C CA . ALA B 1 409 ? -13.703 53.406 9.211 1 87.06 409 ALA B CA 1
ATOM 7321 C C . ALA B 1 409 ? -12.648 53.844 10.227 1 87.06 409 ALA B C 1
ATOM 7323 O O . ALA B 1 409 ? -12.07 53.031 10.938 1 87.06 409 ALA B O 1
ATOM 7324 N N . ALA B 1 410 ? -12.367 55 10.281 1 85.19 410 ALA B N 1
ATOM 7325 C CA . ALA B 1 410 ? -11.328 55.531 11.156 1 85.19 410 ALA B CA 1
ATOM 7326 C C . ALA B 1 410 ? -11.688 55.344 12.625 1 85.19 410 ALA B C 1
ATOM 7328 O O . ALA B 1 410 ? -10.805 55.25 13.484 1 85.19 410 ALA B O 1
ATOM 7329 N N . ASN B 1 411 ? -12.961 55.25 12.859 1 85.12 411 ASN B N 1
ATOM 7330 C CA . ASN B 1 411 ? -13.383 55.062 14.242 1 85.12 411 ASN B CA 1
ATOM 7331 C C . ASN B 1 411 ? -13.367 53.562 14.633 1 85.12 411 ASN B C 1
ATOM 7333 O O . ASN B 1 411 ? -13.766 53.219 15.742 1 85.12 411 ASN B O 1
ATOM 7337 N N . GLY B 1 412 ? -13.094 52.625 13.711 1 80.56 412 GLY B N 1
ATOM 7338 C CA . GLY B 1 412 ? -12.93 51.219 14.008 1 80.56 412 GLY B CA 1
ATOM 7339 C C . GLY B 1 412 ? -14.125 50.375 13.594 1 80.56 412 GLY B C 1
ATOM 7340 O O . GLY B 1 412 ? -14.102 49.156 13.711 1 80.56 412 GLY B O 1
ATOM 7341 N N . SER B 1 413 ? -15.156 51.125 13.188 1 83.06 413 SER B N 1
ATOM 7342 C CA . SER B 1 413 ? -16.344 50.344 12.766 1 83.06 413 SER B CA 1
ATOM 7343 C C . SER B 1 413 ? -16.219 49.906 11.32 1 83.06 413 SER B C 1
ATOM 7345 O O . SER B 1 413 ? -15.617 50.594 10.492 1 83.06 413 SER B O 1
ATOM 7347 N N . TRP B 1 414 ? -16.797 48.75 11 1 80.44 414 TRP B N 1
ATOM 7348 C CA . TRP B 1 414 ? -16.844 48.25 9.633 1 80.44 414 TRP B CA 1
ATOM 7349 C C . TRP B 1 414 ? -18.062 48.781 8.891 1 80.44 414 TRP B C 1
ATOM 7351 O O . TRP B 1 414 ? -19.188 48.656 9.375 1 80.44 414 TRP B O 1
ATOM 7361 N N . GLN B 1 415 ? -17.75 49.469 7.816 1 84.5 415 GLN B N 1
ATOM 7362 C CA . GLN B 1 415 ? -18.844 50.094 7.074 1 84.5 415 GLN B CA 1
ATOM 7363 C C . GLN B 1 415 ? -18.828 49.688 5.605 1 84.5 415 GLN B C 1
ATOM 7365 O O . GLN B 1 415 ? -17.812 49.188 5.113 1 84.5 415 GLN B O 1
ATOM 7370 N N . GLN B 1 416 ? -20.016 49.812 4.969 1 87.69 416 GLN B N 1
ATOM 7371 C CA . GLN B 1 416 ? -20.078 49.562 3.529 1 87.69 416 GLN B CA 1
ATOM 7372 C C . GLN B 1 416 ? -19.484 50.719 2.752 1 87.69 416 GLN B C 1
ATOM 7374 O O . GLN B 1 416 ? -19.516 51.875 3.207 1 87.69 416 GLN B O 1
ATOM 7379 N N . PRO B 1 417 ? -18.875 50.406 1.647 1 87.81 417 PRO B N 1
ATOM 7380 C CA . PRO B 1 417 ? -18.281 51.469 0.847 1 87.81 417 PRO B CA 1
ATOM 7381 C C . PRO B 1 417 ? -19.281 52.594 0.523 1 87.81 417 PRO B C 1
ATOM 7383 O O . PRO B 1 417 ? -18.922 53.781 0.545 1 87.81 417 PRO B O 1
ATOM 7386 N N . SER B 1 418 ? -20.562 52.25 0.377 1 87.31 418 SER B N 1
ATOM 7387 C CA . SER B 1 418 ? -21.562 53.219 -0.048 1 87.31 418 SER B CA 1
ATOM 7388 C C . SER B 1 418 ? -21.922 54.188 1.089 1 87.31 418 SER B C 1
ATOM 7390 O O . SER B 1 418 ? -22.594 55.188 0.868 1 87.31 418 SER B O 1
ATOM 7392 N N . ARG B 1 419 ? -21.422 53.844 2.281 1 88.25 419 ARG B N 1
ATOM 7393 C CA . ARG B 1 419 ? -21.734 54.688 3.434 1 88.25 419 ARG B CA 1
ATOM 7394 C C . ARG B 1 419 ? -20.562 55.594 3.787 1 88.25 419 ARG B C 1
ATOM 7396 O O . ARG B 1 419 ? -20.688 56.5 4.625 1 88.25 419 ARG B O 1
ATOM 7403 N N . LEU B 1 420 ? -19.516 55.406 3.061 1 92.94 420 LEU B N 1
ATOM 7404 C CA . LEU B 1 420 ? -18.328 56.188 3.354 1 92.94 420 LEU B CA 1
ATOM 7405 C C . LEU B 1 420 ? -18.031 57.156 2.215 1 92.94 420 LEU B C 1
ATOM 7407 O O . LEU B 1 420 ? -18.625 57.062 1.142 1 92.94 420 LEU B O 1
ATOM 7411 N N . TYR B 1 421 ? -17.188 58.188 2.547 1 94.69 421 TYR B N 1
ATOM 7412 C CA . TYR B 1 421 ? -16.891 59.219 1.578 1 94.69 421 TYR B CA 1
ATOM 7413 C C . TYR B 1 421 ? -15.398 59.219 1.226 1 94.69 421 TYR B C 1
ATOM 7415 O O . TYR B 1 421 ? -14.57 58.781 2.021 1 94.69 421 TYR B O 1
ATOM 7423 N N . ASP B 1 422 ? -15.055 59.625 0.048 1 94.19 422 ASP B N 1
ATOM 7424 C CA . ASP B 1 422 ? -13.695 59.688 -0.471 1 94.19 422 ASP B CA 1
ATOM 7425 C C . ASP B 1 422 ? -12.875 60.781 0.24 1 94.19 422 ASP B C 1
ATOM 7427 O O . ASP B 1 422 ? -13.195 61.969 0.147 1 94.19 422 ASP B O 1
ATOM 7431 N N . PRO B 1 423 ? -11.867 60.375 0.875 1 93 423 PRO B N 1
ATOM 7432 C CA . PRO B 1 423 ? -11.062 61.375 1.604 1 93 423 PRO B CA 1
ATOM 7433 C C . PRO B 1 423 ? -10.242 62.25 0.677 1 93 423 PRO B C 1
ATOM 7435 O O . PRO B 1 423 ? -9.68 63.25 1.121 1 93 423 PRO B O 1
ATOM 7438 N N . ARG B 1 424 ? -10.195 61.938 -0.487 1 93.62 424 ARG B N 1
ATOM 7439 C CA . ARG B 1 424 ? -9.422 62.719 -1.441 1 93.62 424 ARG B CA 1
ATOM 7440 C C . ARG B 1 424 ? -10.18 63.969 -1.84 1 93.62 424 ARG B C 1
ATOM 7442 O O . ARG B 1 424 ? -9.617 64.875 -2.486 1 93.62 424 ARG B O 1
ATOM 7449 N N . VAL B 1 425 ? -11.438 64.125 -1.495 1 93 425 VAL B N 1
ATOM 7450 C CA . VAL B 1 425 ? -12.258 65.25 -1.78 1 93 425 VAL B CA 1
ATOM 7451 C C . VAL B 1 425 ? -12.227 66.25 -0.588 1 93 425 VAL B C 1
ATOM 7453 O O . VAL B 1 425 ? -12.914 66 0.412 1 93 425 VAL B O 1
ATOM 7456 N N . PRO B 1 426 ? -11.609 67.312 -0.679 1 91.5 426 PRO B N 1
ATOM 7457 C CA . PRO B 1 426 ? -11.406 68.188 0.455 1 91.5 426 PRO B CA 1
ATOM 7458 C C . PRO B 1 426 ? -12.719 68.75 1.003 1 91.5 426 PRO B C 1
ATOM 7460 O O . PRO B 1 426 ? -12.859 68.938 2.217 1 91.5 426 PRO B O 1
ATOM 7463 N N . GLU B 1 427 ? -13.68 69.125 0.12 1 88.81 427 GLU B N 1
ATOM 7464 C CA . GLU B 1 427 ? -14.969 69.688 0.536 1 88.81 427 GLU B CA 1
ATOM 7465 C C . GLU B 1 427 ? -15.695 68.75 1.494 1 88.81 427 GLU B C 1
ATOM 7467 O O . GLU B 1 427 ? -16.297 69.188 2.469 1 88.81 427 GLU B O 1
ATOM 7472 N N . LEU B 1 428 ? -15.562 67.562 1.228 1 92.88 428 LEU B N 1
ATOM 7473 C CA . LEU B 1 428 ? -16.219 66.562 2.057 1 92.88 428 LEU B CA 1
ATOM 7474 C C . LEU B 1 428 ? -15.523 66.438 3.4 1 92.88 428 LEU B C 1
ATOM 7476 O O . LEU B 1 428 ? -16.172 66.25 4.434 1 92.88 428 LEU B O 1
ATOM 7480 N N . GLN B 1 429 ? -14.266 66.438 3.398 1 90.31 429 GLN B N 1
ATOM 7481 C CA . GLN B 1 429 ? -13.469 66.312 4.613 1 90.31 429 GLN B CA 1
ATOM 7482 C C . GLN B 1 429 ? -13.773 67.438 5.598 1 90.31 429 GLN B C 1
ATOM 7484 O O . GLN B 1 429 ? -13.727 67.25 6.812 1 90.31 429 GLN B O 1
ATOM 7489 N N . ASP B 1 430 ? -14.023 68.5 5.012 1 87.75 430 ASP B N 1
ATOM 7490 C CA . ASP B 1 430 ? -14.32 69.688 5.836 1 87.75 430 ASP B CA 1
ATOM 7491 C C . ASP B 1 430 ? -15.703 69.562 6.465 1 87.75 430 ASP B C 1
ATOM 7493 O O . ASP B 1 430 ? -15.93 70.062 7.578 1 87.75 430 ASP B O 1
ATOM 7497 N N . MET B 1 431 ? -16.609 69 5.746 1 88.94 431 MET B N 1
ATOM 7498 C CA . MET B 1 431 ? -18.016 68.938 6.141 1 88.94 431 MET B CA 1
ATOM 7499 C C . MET B 1 431 ? -18.312 67.75 7.059 1 88.94 431 MET B C 1
ATOM 7501 O O . MET B 1 431 ? -19.109 67.875 7.988 1 88.94 431 MET B O 1
ATOM 7505 N N . LEU B 1 432 ? -17.672 66.75 6.82 1 92.44 432 LEU B N 1
ATOM 7506 C CA . LEU B 1 432 ? -18.047 65.5 7.504 1 92.44 432 LEU B CA 1
ATOM 7507 C C . LEU B 1 432 ? -17 65.125 8.562 1 92.44 432 LEU B C 1
ATOM 7509 O O . LEU B 1 432 ? -15.828 65.438 8.438 1 92.44 432 LEU B O 1
ATOM 7513 N N . HIS B 1 433 ? -17.469 64.438 9.555 1 90.44 433 HIS B N 1
ATOM 7514 C CA . HIS B 1 433 ? -16.594 64 10.617 1 90.44 433 HIS B CA 1
ATOM 7515 C C . HIS B 1 433 ? -15.633 62.938 10.125 1 90.44 433 HIS B C 1
ATOM 7517 O O . HIS B 1 433 ? -16.062 61.875 9.688 1 90.44 433 HIS B O 1
ATOM 7523 N N . ARG B 1 434 ? -14.398 63.062 10.234 1 87.88 434 ARG B N 1
ATOM 7524 C CA . ARG B 1 434 ? -13.359 62.25 9.617 1 87.88 434 ARG B CA 1
ATOM 7525 C C . ARG B 1 434 ? -13.367 60.812 10.164 1 87.88 434 ARG B C 1
ATOM 7527 O O . ARG B 1 434 ? -13.188 59.875 9.414 1 87.88 434 ARG B O 1
ATOM 7534 N N . GLU B 1 435 ? -13.633 60.594 11.422 1 89.06 435 GLU B N 1
ATOM 7535 C CA . GLU B 1 435 ? -13.5 59.281 12.062 1 89.06 435 GLU B CA 1
ATOM 7536 C C . GLU B 1 435 ? -14.68 58.375 11.711 1 89.06 435 GLU B C 1
ATOM 7538 O O . GLU B 1 435 ? -14.547 57.156 11.68 1 89.06 435 GLU B O 1
ATOM 7543 N N . VAL B 1 436 ? -15.766 59 11.422 1 88.88 436 VAL B N 1
ATOM 7544 C CA . VAL B 1 436 ? -16.984 58.219 11.266 1 88.88 436 VAL B CA 1
ATOM 7545 C C . VAL B 1 436 ? -17.266 57.969 9.789 1 88.88 436 VAL B C 1
ATOM 7547 O O . VAL B 1 436 ? -17.766 56.906 9.406 1 88.88 436 VAL B O 1
ATOM 7550 N N . PHE B 1 437 ? -16.984 58.938 8.953 1 93.25 437 PHE B N 1
ATOM 7551 C CA . PHE B 1 437 ? -17.531 58.906 7.609 1 93.25 437 PHE B CA 1
ATOM 7552 C C . PHE B 1 437 ? -16.438 58.688 6.578 1 93.25 437 PHE B C 1
ATOM 7554 O O . PHE B 1 437 ? -16.672 58.812 5.375 1 93.25 437 PHE B O 1
ATOM 7561 N N . PHE B 1 438 ? -15.281 58.438 6.934 1 94.75 438 PHE B N 1
ATOM 7562 C CA . PHE B 1 438 ? -14.188 58.188 6.008 1 94.75 438 PHE B CA 1
ATOM 7563 C C . PHE B 1 438 ? -13.469 56.906 6.355 1 94.75 438 PHE B C 1
ATOM 7565 O O . PHE B 1 438 ? -13.477 56.469 7.516 1 94.75 438 PHE B O 1
ATOM 7572 N N . PRO B 1 439 ? -12.891 56.125 5.375 1 91.25 439 PRO B N 1
ATOM 7573 C CA . PRO B 1 439 ? -12.125 54.906 5.641 1 91.25 439 PRO B CA 1
ATOM 7574 C C . PRO B 1 439 ? -10.883 55.188 6.496 1 91.25 439 PRO B C 1
ATOM 7576 O O . PRO B 1 439 ? -10.344 56.281 6.488 1 91.25 439 PRO B O 1
ATOM 7579 N N . SER B 1 440 ? -10.5 54.219 7.211 1 89.25 440 SER B N 1
ATOM 7580 C CA . SER B 1 440 ? -9.297 54.312 8.031 1 89.25 440 SER B CA 1
ATOM 7581 C C . SER B 1 440 ? -8.055 54.5 7.164 1 89.25 440 SER B C 1
ATOM 7583 O O . SER B 1 440 ? -8.102 54.312 5.949 1 89.25 440 SER B O 1
ATOM 7585 N N . ASP B 1 441 ? -6.969 54.75 7.77 1 85.81 441 ASP B N 1
ATOM 7586 C CA . ASP B 1 441 ? -5.711 55.031 7.078 1 85.81 441 ASP B CA 1
ATOM 7587 C C . ASP B 1 441 ? -5.199 53.781 6.363 1 85.81 441 ASP B C 1
ATOM 7589 O O . ASP B 1 441 ? -4.387 53.875 5.441 1 85.81 441 ASP B O 1
ATOM 7593 N N . LYS B 1 442 ? -5.738 52.688 6.723 1 79.19 442 LYS B N 1
ATOM 7594 C CA . LYS B 1 442 ? -5.332 51.438 6.086 1 79.19 442 LYS B CA 1
ATOM 7595 C C . LYS B 1 442 ? -5.758 51.375 4.621 1 79.19 442 LYS B C 1
ATOM 7597 O O . LYS B 1 442 ? -5.168 50.656 3.814 1 79.19 442 LYS B O 1
ATOM 7602 N N . PHE B 1 443 ? -6.809 52.281 4.328 1 83.81 443 PHE B N 1
ATOM 7603 C CA . PHE B 1 443 ? -7.363 52.281 2.979 1 83.81 443 PHE B CA 1
ATOM 7604 C C . PHE B 1 443 ? -6.93 53.531 2.23 1 83.81 443 PHE B C 1
ATOM 7606 O O . PHE B 1 443 ? -7.547 53.906 1.233 1 83.81 443 PHE B O 1
ATOM 7613 N N . SER B 1 444 ? -5.836 54.125 2.703 1 82.75 444 SER B N 1
ATOM 7614 C CA . SER B 1 444 ? -5.496 55.438 2.203 1 82.75 444 SER B CA 1
ATOM 7615 C C . SER B 1 444 ? -4.742 55.375 0.879 1 82.75 444 SER B C 1
ATOM 7617 O O . SER B 1 444 ? -4.617 56.375 0.167 1 82.75 444 SER B O 1
ATOM 7619 N N . ASP B 1 445 ? -4.324 54.188 0.542 1 84.44 445 ASP B N 1
ATOM 7620 C CA . ASP B 1 445 ? -3.621 54.031 -0.729 1 84.44 445 ASP B CA 1
ATOM 7621 C C . ASP B 1 445 ? -4.531 54.375 -1.904 1 84.44 445 ASP B C 1
ATOM 7623 O O . ASP B 1 445 ? -5.691 53.969 -1.943 1 84.44 445 ASP B O 1
ATOM 7627 N N . PRO B 1 446 ? -4 55.188 -2.83 1 86.62 446 PRO B N 1
ATOM 7628 C CA . PRO B 1 446 ? -4.816 55.656 -3.945 1 86.62 446 PRO B CA 1
ATOM 7629 C C . PRO B 1 446 ? -5.488 54.531 -4.723 1 86.62 446 PRO B C 1
ATOM 7631 O O . PRO B 1 446 ? -6.645 54.656 -5.129 1 86.62 446 PRO B O 1
ATOM 7634 N N . GLU B 1 447 ? -4.785 53.5 -4.988 1 83 447 GLU B N 1
ATOM 7635 C CA . GLU B 1 447 ? -5.363 52.406 -5.734 1 83 447 GLU B CA 1
ATOM 7636 C C . GLU B 1 447 ? -6.547 51.781 -4.988 1 83 447 GLU B C 1
ATOM 7638 O O . GLU B 1 447 ? -7.555 51.438 -5.598 1 83 447 GLU B O 1
ATOM 7643 N N . THR B 1 448 ? -6.414 51.656 -3.707 1 83.38 448 THR B N 1
ATOM 7644 C CA . THR B 1 448 ? -7.48 51.156 -2.863 1 83.38 448 THR B CA 1
ATOM 7645 C C . THR B 1 448 ? -8.688 52.062 -2.879 1 83.38 448 THR B C 1
ATOM 7647 O O . THR B 1 448 ? -9.828 51.594 -2.967 1 83.38 448 THR B O 1
ATOM 7650 N N . LEU B 1 449 ? -8.391 53.344 -2.82 1 88.94 449 LEU B N 1
ATOM 7651 C CA . LEU B 1 449 ? -9.477 54.312 -2.801 1 88.94 449 LEU B CA 1
ATOM 7652 C C . LEU B 1 449 ? -10.219 54.312 -4.133 1 88.94 449 LEU B C 1
ATOM 7654 O O . LEU B 1 449 ? -11.438 54.469 -4.168 1 88.94 449 LEU B O 1
ATOM 7658 N N . GLU B 1 450 ? -9.484 54.125 -5.188 1 88.12 450 GLU B N 1
ATOM 7659 C CA . GLU B 1 450 ? -10.117 54.062 -6.5 1 88.12 450 GLU B CA 1
ATOM 7660 C C . GLU B 1 450 ? -11.055 52.844 -6.582 1 88.12 450 GLU B C 1
ATOM 7662 O O . GLU B 1 450 ? -12.117 52.938 -7.199 1 88.12 450 GLU B O 1
ATOM 7667 N N . THR B 1 451 ? -10.57 51.75 -6.031 1 84.38 451 THR B N 1
ATOM 7668 C CA . THR B 1 451 ? -11.398 50.562 -6.012 1 84.38 451 THR B CA 1
ATOM 7669 C C . THR B 1 451 ? -12.656 50.781 -5.176 1 84.38 451 THR B C 1
ATOM 7671 O O . THR B 1 451 ? -13.742 50.344 -5.562 1 84.38 451 THR B O 1
ATOM 7674 N N . LEU B 1 452 ? -12.477 51.406 -4.062 1 88.25 452 LEU B N 1
ATOM 7675 C CA . LEU B 1 452 ? -13.609 51.688 -3.189 1 88.25 452 LEU B CA 1
ATOM 7676 C C . LEU B 1 452 ? -14.602 52.625 -3.863 1 88.25 452 LEU B C 1
ATOM 7678 O O . LEU B 1 452 ? -15.812 52.5 -3.674 1 88.25 452 LEU B O 1
ATOM 7682 N N . VAL B 1 453 ? -14.102 53.531 -4.621 1 90.06 453 VAL B N 1
ATOM 7683 C CA . VAL B 1 453 ? -14.969 54.438 -5.367 1 90.06 453 VAL B CA 1
ATOM 7684 C C . VAL B 1 453 ? -15.812 53.625 -6.359 1 90.06 453 VAL B C 1
ATOM 7686 O O . VAL B 1 453 ? -17.016 53.875 -6.508 1 90.06 453 VAL B O 1
ATOM 7689 N N . SER B 1 454 ? -15.172 52.719 -6.961 1 86.62 454 SER B N 1
ATOM 7690 C CA . SER B 1 454 ? -15.883 51.844 -7.906 1 86.62 454 SER B CA 1
ATOM 7691 C C . SER B 1 454 ? -16.938 51 -7.199 1 86.62 454 SER B C 1
ATOM 7693 O O . SER B 1 454 ? -17.906 50.562 -7.82 1 86.62 454 SER B O 1
ATOM 7695 N N . LEU B 1 455 ? -16.797 50.875 -5.887 1 87.31 455 LEU B N 1
ATOM 7696 C CA . LEU B 1 455 ? -17.719 50.062 -5.113 1 87.31 455 LEU B CA 1
ATOM 7697 C C . LEU B 1 455 ? -18.766 50.938 -4.418 1 87.31 455 LEU B C 1
ATOM 7699 O O . LEU B 1 455 ? -19.609 50.406 -3.672 1 87.31 455 LEU B O 1
ATOM 7703 N N . GLY B 1 456 ? -18.656 52.25 -4.586 1 87.5 456 GLY B N 1
ATOM 7704 C CA . GLY B 1 456 ? -19.734 53.094 -4.094 1 87.5 456 GLY B CA 1
ATOM 7705 C C . GLY B 1 456 ? -19.266 54.156 -3.141 1 87.5 456 GLY B C 1
ATOM 7706 O O . GLY B 1 456 ? -20.078 54.875 -2.568 1 87.5 456 GLY B O 1
ATOM 7707 N N . LEU B 1 457 ? -17.984 54.156 -2.904 1 91.56 457 LEU B N 1
ATOM 7708 C CA . LEU B 1 457 ? -17.469 55.25 -2.094 1 91.56 457 LEU B CA 1
ATOM 7709 C C . LEU B 1 457 ? -17.938 56.594 -2.656 1 91.56 457 LEU B C 1
ATOM 7711 O O . LEU B 1 457 ? -17.719 56.875 -3.834 1 91.56 457 LEU B O 1
ATOM 7715 N N . ARG B 1 458 ? -18.484 57.375 -1.779 1 92.5 458 ARG B N 1
ATOM 7716 C CA . ARG B 1 458 ? -19.156 58.562 -2.26 1 92.5 458 ARG B CA 1
ATOM 7717 C C . ARG B 1 458 ? -18.156 59.688 -2.473 1 92.5 458 ARG B C 1
ATOM 7719 O O . ARG B 1 458 ? -17.266 59.906 -1.647 1 92.5 458 ARG B O 1
ATOM 7726 N N . GLN B 1 459 ? -18.344 60.375 -3.543 1 93.19 459 GLN B N 1
ATOM 7727 C CA . GLN B 1 459 ? -17.453 61.469 -3.85 1 93.19 459 GLN B CA 1
ATOM 7728 C C . GLN B 1 459 ? -18.203 62.812 -3.809 1 93.19 459 GLN B C 1
ATOM 7730 O O . GLN B 1 459 ? -17.609 63.875 -4.02 1 93.19 459 GLN B O 1
ATOM 7735 N N . SER B 1 460 ? -19.484 62.719 -3.549 1 90.31 460 SER B N 1
ATOM 7736 C CA . SER B 1 460 ? -20.312 63.938 -3.445 1 90.31 460 SER B CA 1
ATOM 7737 C C . SER B 1 460 ? -21.359 63.781 -2.348 1 90.31 460 SER B C 1
ATOM 7739 O O . SER B 1 460 ? -21.625 62.688 -1.874 1 90.31 460 SER B O 1
ATOM 7741 N N . LEU B 1 461 ? -21.797 64.938 -1.888 1 86.5 461 LEU B N 1
ATOM 7742 C CA . LEU B 1 461 ? -22.797 65 -0.827 1 86.5 461 LEU B CA 1
ATOM 7743 C C . LEU B 1 461 ? -24.219 65 -1.409 1 86.5 461 LEU B C 1
ATOM 7745 O O . LEU B 1 461 ? -24.703 66.062 -1.833 1 86.5 461 LEU B O 1
ATOM 7749 N N . GLY B 1 462 ? -24.875 63.969 -1.568 1 80.25 462 GLY B N 1
ATOM 7750 C CA . GLY B 1 462 ? -26.266 63.906 -1.992 1 80.25 462 GLY B CA 1
ATOM 7751 C C . GLY B 1 462 ? -27.25 64.188 -0.863 1 80.25 462 GLY B C 1
ATOM 7752 O O . GLY B 1 462 ? -26.891 64.75 0.148 1 80.25 462 GLY B O 1
ATOM 7753 N N . PHE B 1 463 ? -28.469 63.719 -1.021 1 80.94 463 PHE B N 1
ATOM 7754 C CA . PHE B 1 463 ? -29.5 63.969 -0.019 1 80.94 463 PHE B CA 1
ATOM 7755 C C . PHE B 1 463 ? -29.172 63.219 1.271 1 80.94 463 PHE B C 1
ATOM 7757 O O . PHE B 1 463 ? -29.312 63.781 2.363 1 80.94 463 PHE B O 1
ATOM 7764 N N . THR B 1 464 ? -28.719 62.094 1.065 1 81.12 464 THR B N 1
ATOM 7765 C CA . THR B 1 464 ? -28.359 61.281 2.234 1 81.12 464 THR B CA 1
ATOM 7766 C C . THR B 1 464 ? -27.109 61.875 2.91 1 81.12 464 THR B C 1
ATOM 7768 O O . THR B 1 464 ? -26.953 61.75 4.125 1 81.12 464 THR B O 1
ATOM 7771 N N . GLY B 1 465 ? -26.391 62.5 2.15 1 87.38 465 GLY B N 1
ATOM 7772 C CA . GLY B 1 465 ? -25.172 63.125 2.662 1 87.38 465 GLY B CA 1
ATOM 7773 C C . GLY B 1 465 ? -25.453 64.312 3.578 1 87.38 465 GLY B C 1
ATOM 7774 O O . GLY B 1 465 ? -24.703 64.562 4.516 1 87.38 465 GLY B O 1
ATOM 7775 N N . LEU B 1 466 ? -26.562 65 3.281 1 87.25 466 LEU B N 1
ATOM 7776 C CA . LEU B 1 466 ? -26.938 66.125 4.137 1 87.25 466 LEU B CA 1
ATOM 7777 C C . LEU B 1 466 ? -27.297 65.625 5.539 1 87.25 466 LEU B C 1
ATOM 7779 O O . LEU B 1 466 ? -27.016 66.312 6.523 1 87.25 466 LEU B O 1
ATOM 7783 N N . LEU B 1 467 ? -27.875 64.5 5.5 1 88.5 467 LEU B N 1
ATOM 7784 C CA . LEU B 1 467 ? -28.156 63.875 6.805 1 88.5 467 LEU B CA 1
ATOM 7785 C C . LEU B 1 467 ? -26.859 63.531 7.535 1 88.5 467 LEU B C 1
ATOM 7787 O O . LEU B 1 467 ? -26.766 63.719 8.75 1 88.5 467 LEU B O 1
ATOM 7791 N N . ASP B 1 468 ? -25.922 63.031 6.809 1 91.5 468 ASP B N 1
ATOM 7792 C CA . ASP B 1 468 ? -24.625 62.719 7.391 1 91.5 468 ASP B CA 1
ATOM 7793 C C . ASP B 1 468 ? -23.906 64 7.875 1 91.5 468 ASP B C 1
ATOM 7795 O O . ASP B 1 468 ? -23.219 63.969 8.891 1 91.5 468 ASP B O 1
ATOM 7799 N N . PHE B 1 469 ? -24.094 65.062 7.105 1 91.25 469 PHE B N 1
ATOM 7800 C CA . PHE B 1 469 ? -23.531 66.312 7.5 1 91.25 469 PHE B CA 1
ATOM 7801 C C . PHE B 1 469 ? -24.172 66.812 8.805 1 91.25 469 PHE B C 1
ATOM 7803 O O . PHE B 1 469 ? -23.469 67.25 9.703 1 91.25 469 PHE B O 1
ATOM 7810 N N . ALA B 1 470 ? -25.422 66.625 8.82 1 90.19 470 ALA B N 1
ATOM 7811 C CA . ALA B 1 470 ? -26.125 67 10.047 1 90.19 470 ALA B CA 1
ATOM 7812 C C . ALA B 1 470 ? -25.609 66.25 11.234 1 90.19 470 ALA B C 1
ATOM 7814 O O . ALA B 1 470 ? -25.438 66.75 12.328 1 90.19 470 ALA B O 1
ATOM 7815 N N . ARG B 1 471 ? -25.438 64.938 11.039 1 89.75 471 ARG B N 1
ATOM 7816 C CA . ARG B 1 471 ? -24.906 64.125 12.086 1 89.75 471 ARG B CA 1
ATOM 7817 C C . ARG B 1 471 ? -23.5 64.5 12.492 1 89.75 471 ARG B C 1
ATOM 7819 O O . ARG B 1 471 ? -23.141 64.438 13.672 1 89.75 471 ARG B O 1
ATOM 7826 N N . SER B 1 472 ? -22.703 64.875 11.57 1 91.5 472 SER B N 1
ATOM 7827 C CA . SER B 1 472 ? -21.359 65.375 11.844 1 91.5 472 SER B CA 1
ATOM 7828 C C . SER B 1 472 ? -21.375 66.625 12.727 1 91.5 472 SER B C 1
ATOM 7830 O O . SER B 1 472 ? -20.578 66.75 13.656 1 91.5 472 SER B O 1
ATOM 7832 N N . VAL B 1 473 ? -22.312 67.5 12.414 1 91 473 VAL B N 1
ATOM 7833 C CA . VAL B 1 473 ? -22.438 68.688 13.211 1 91 473 VAL B CA 1
ATOM 7834 C C . VAL B 1 473 ? -22.828 68.375 14.641 1 91 473 VAL B C 1
ATOM 7836 O O . VAL B 1 473 ? -22.328 68.938 15.594 1 91 473 VAL B O 1
ATOM 7839 N N . SER B 1 474 ? -23.719 67.375 14.672 1 89.88 474 SER B N 1
ATOM 7840 C CA . SER B 1 474 ? -24.109 66.938 15.992 1 89.88 474 SER B CA 1
ATOM 7841 C C . SER B 1 474 ? -22.922 66.375 16.766 1 89.88 474 SER B C 1
ATOM 7843 O O . SER B 1 474 ? -22.797 66.625 17.969 1 89.88 474 SER B O 1
ATOM 7845 N N . ILE B 1 475 ? -22.109 65.625 16.125 1 88.75 475 ILE B N 1
ATOM 7846 C CA . ILE B 1 475 ? -20.922 65 16.75 1 88.75 475 ILE B CA 1
ATOM 7847 C C . ILE B 1 475 ? -19.953 66.125 17.172 1 88.75 475 ILE B C 1
ATOM 7849 O O . ILE B 1 475 ? -19.359 66.062 18.25 1 88.75 475 ILE B O 1
ATOM 7853 N N . PHE B 1 476 ? -19.828 67.188 16.312 1 88.62 476 PHE B N 1
ATOM 7854 C CA . PHE B 1 476 ? -18.984 68.312 16.641 1 88.62 476 PHE B CA 1
ATOM 7855 C C . PHE B 1 476 ? -19.484 69.062 17.891 1 88.62 476 PHE B C 1
ATOM 7857 O O . PHE B 1 476 ? -18.703 69.5 18.734 1 88.62 476 PHE B O 1
ATOM 7864 N N . HIS B 1 477 ? -20.766 69.125 17.875 1 85.31 477 HIS B N 1
ATOM 7865 C CA . HIS B 1 477 ? -21.391 69.812 19.016 1 85.31 477 HIS B CA 1
ATOM 7866 C C . HIS B 1 477 ? -21.125 69 20.312 1 85.31 477 HIS B C 1
ATOM 7868 O O . HIS B 1 477 ? -20.781 69.625 21.328 1 85.31 477 HIS B O 1
ATOM 7874 N N . ASP B 1 478 ? -21.297 67.75 20.188 1 86.44 478 ASP B N 1
ATOM 7875 C CA . ASP B 1 478 ? -21.109 66.938 21.375 1 86.44 478 ASP B CA 1
ATOM 7876 C C . ASP B 1 478 ? -19.656 66.938 21.844 1 86.44 478 ASP B C 1
ATOM 7878 O O . ASP B 1 478 ? -19.391 66.812 23.047 1 86.44 478 ASP B O 1
ATOM 7882 N N . SER B 1 479 ? -18.797 67.062 20.969 1 86.12 479 SER B N 1
ATOM 7883 C CA . SER B 1 479 ? -17.375 67.125 21.312 1 86.12 479 SER B CA 1
ATOM 7884 C C . SER B 1 479 ? -16.906 68.562 21.578 1 86.12 479 SER B C 1
ATOM 7886 O O . SER B 1 479 ? -15.719 68.75 21.828 1 86.12 479 SER B O 1
ATOM 7888 N N . ARG B 1 480 ? -17.766 69.562 21.547 1 87.62 480 ARG B N 1
ATOM 7889 C CA . ARG B 1 480 ? -17.516 70.938 21.766 1 87.62 480 ARG B CA 1
ATOM 7890 C C . ARG B 1 480 ? -16.422 71.438 20.844 1 87.62 480 ARG B C 1
ATOM 7892 O O . ARG B 1 480 ? -15.477 72.125 21.297 1 87.62 480 ARG B O 1
ATOM 7899 N N . ASP B 1 481 ? -16.516 71 19.625 1 84.75 481 ASP B N 1
ATOM 7900 C CA . ASP B 1 481 ? -15.562 71.438 18.594 1 84.75 481 ASP B CA 1
ATOM 7901 C C . ASP B 1 481 ? -15.836 72.875 18.188 1 84.75 481 ASP B C 1
ATOM 7903 O O . ASP B 1 481 ? -16.984 73.312 18.078 1 84.75 481 ASP B O 1
ATOM 7907 N N . SER B 1 482 ? -14.844 73.688 17.906 1 85.75 482 SER B N 1
ATOM 7908 C CA . SER B 1 482 ? -14.953 75.062 17.578 1 85.75 482 SER B CA 1
ATOM 7909 C C . SER B 1 482 ? -15.625 75.312 16.234 1 85.75 482 SER B C 1
ATOM 7911 O O . SER B 1 482 ? -16.188 76.375 15.969 1 85.75 482 SER B O 1
ATOM 7913 N N . LYS B 1 483 ? -15.641 74.312 15.438 1 84.75 483 LYS B N 1
ATOM 7914 C CA . LYS B 1 483 ? -16.172 74.5 14.094 1 84.75 483 LYS B CA 1
ATOM 7915 C C . LYS B 1 483 ? -17.672 74.25 14.062 1 84.75 483 LYS B C 1
ATOM 7917 O O . LYS B 1 483 ? -18.328 74.438 13.031 1 84.75 483 LYS B O 1
ATOM 7922 N N . THR B 1 484 ? -18.266 73.938 15.141 1 88.06 484 THR B N 1
ATOM 7923 C CA . THR B 1 484 ? -19.672 73.5 15.219 1 88.06 484 THR B CA 1
ATOM 7924 C C . THR B 1 484 ? -20.578 74.562 14.648 1 88.06 484 THR B C 1
ATOM 7926 O O . THR B 1 484 ? -21.453 74.312 13.828 1 88.06 484 THR B O 1
ATOM 7929 N N . LEU B 1 485 ? -20.297 75.75 15.094 1 88 485 LEU B N 1
ATOM 7930 C CA . LEU B 1 485 ? -21.172 76.812 14.68 1 88 485 LEU B CA 1
ATOM 7931 C C . LEU B 1 485 ? -21.016 77.125 13.188 1 88 485 LEU B C 1
ATOM 7933 O O . LEU B 1 485 ? -22 77.312 12.484 1 88 485 LEU B O 1
ATOM 7937 N N . ALA B 1 486 ? -19.797 77.188 12.812 1 90.19 486 ALA B N 1
ATOM 7938 C CA . ALA B 1 486 ? -19.516 77.5 11.406 1 90.19 486 ALA B CA 1
ATOM 7939 C C . ALA B 1 486 ? -20.109 76.375 10.516 1 90.19 486 ALA B C 1
ATOM 7941 O O . ALA B 1 486 ? -20.688 76.688 9.469 1 90.19 486 ALA B O 1
ATOM 7942 N N . GLN B 1 487 ? -20.047 75.25 10.906 1 90.25 487 GLN B N 1
ATOM 7943 C CA . GLN B 1 487 ? -20.547 74.125 10.125 1 90.25 487 GLN B CA 1
ATOM 7944 C C . GLN B 1 487 ? -22.062 74 10.18 1 90.25 487 GLN B C 1
ATOM 7946 O O . GLN B 1 487 ? -22.703 73.625 9.203 1 90.25 487 GLN B O 1
ATOM 7951 N N . GLY B 1 488 ? -22.594 74.312 11.312 1 90.12 488 GLY B N 1
ATOM 7952 C CA . GLY B 1 488 ? -24.047 74.375 11.414 1 90.12 488 GLY B CA 1
ATOM 7953 C C . GLY B 1 488 ? -24.672 75.375 10.453 1 90.12 488 GLY B C 1
ATOM 7954 O O . GLY B 1 488 ? -25.688 75.125 9.828 1 90.12 488 GLY B O 1
ATOM 7955 N N . ARG B 1 489 ? -24.031 76.562 10.328 1 89.19 489 ARG B N 1
ATOM 7956 C CA . ARG B 1 489 ? -24.484 77.562 9.398 1 89.19 489 ARG B CA 1
ATOM 7957 C C . ARG B 1 489 ? -24.391 77.062 7.957 1 89.19 489 ARG B C 1
ATOM 7959 O O . ARG B 1 489 ? -25.281 77.375 7.145 1 89.19 489 ARG B O 1
ATOM 7966 N N . ARG B 1 490 ? -23.328 76.438 7.723 1 89.31 490 ARG B N 1
ATOM 7967 C CA . ARG B 1 490 ? -23.125 75.938 6.387 1 89.31 490 ARG B CA 1
ATOM 7968 C C . ARG B 1 490 ? -24.188 74.875 6.055 1 89.31 490 ARG B C 1
ATOM 7970 O O . ARG B 1 490 ? -24.672 74.812 4.918 1 89.31 490 ARG B O 1
ATOM 7977 N N . LEU B 1 491 ? -24.5 74.062 6.992 1 90.5 491 LEU B N 1
ATOM 7978 C CA . LEU B 1 491 ? -25.531 73.062 6.824 1 90.5 491 LEU B CA 1
ATOM 7979 C C . LEU B 1 491 ? -26.875 73.688 6.508 1 90.5 491 LEU B C 1
ATOM 7981 O O . LEU B 1 491 ? -27.609 73.25 5.629 1 90.5 491 LEU B O 1
ATOM 7985 N N . LEU B 1 492 ? -27.156 74.75 7.262 1 87.75 492 LEU B N 1
ATOM 7986 C CA . LEU B 1 492 ? -28.406 75.438 7.051 1 87.75 492 LEU B CA 1
ATOM 7987 C C . LEU B 1 492 ? -28.453 76.062 5.652 1 87.75 492 LEU B C 1
ATOM 7989 O O . LEU B 1 492 ? -29.516 76.062 5.008 1 87.75 492 LEU B O 1
ATOM 7993 N N . THR B 1 493 ? -27.375 76.562 5.23 1 86.38 493 THR B N 1
ATOM 7994 C CA . THR B 1 493 ? -27.281 77.188 3.893 1 86.38 493 THR B CA 1
ATOM 7995 C C . THR B 1 493 ? -27.531 76.125 2.832 1 86.38 493 THR B C 1
ATOM 7997 O O . THR B 1 493 ? -28.203 76.375 1.83 1 86.38 493 THR B O 1
ATOM 8000 N N . CYS B 1 494 ? -27.016 74.938 3.023 1 84.19 494 CYS B N 1
ATOM 8001 C CA . CYS B 1 494 ? -27.172 73.812 2.088 1 84.19 494 CYS B CA 1
ATOM 8002 C C . CYS B 1 494 ? -28.609 73.312 2.051 1 84.19 494 CYS B C 1
ATOM 8004 O O . CYS B 1 494 ? -29.141 73 0.986 1 84.19 494 CYS B O 1
ATOM 8006 N N . LEU B 1 495 ? -29.219 73.375 3.227 1 83.88 495 LEU B N 1
ATOM 8007 C CA . LEU B 1 495 ? -30.609 72.938 3.326 1 83.88 495 LEU B CA 1
ATOM 8008 C C . LEU B 1 495 ? -31.531 73.938 2.637 1 83.88 495 LEU B C 1
ATOM 8010 O O . LEU B 1 495 ? -32.531 73.562 1.998 1 83.88 495 LEU B O 1
ATOM 8014 N N . ASP B 1 496 ? -31.094 75.062 2.771 1 78.31 496 ASP B N 1
ATOM 8015 C CA . ASP B 1 496 ? -31.875 76.125 2.152 1 78.31 496 ASP B CA 1
ATOM 8016 C C . ASP B 1 496 ? -31.781 76.062 0.629 1 78.31 496 ASP B C 1
ATOM 8018 O O . ASP B 1 496 ? -32.75 76.312 -0.069 1 78.31 496 ASP B O 1
ATOM 8022 N N . ALA B 1 497 ? -30.688 75.625 0.233 1 74.06 497 ALA B N 1
ATOM 8023 C CA . ALA B 1 497 ? -30.469 75.562 -1.208 1 74.06 497 ALA B CA 1
ATOM 8024 C C . ALA B 1 497 ? -31.266 74.375 -1.811 1 74.06 497 ALA B C 1
ATOM 8026 O O . ALA B 1 497 ? -31.656 74.438 -2.975 1 74.06 497 ALA B O 1
ATOM 8027 N N . VAL B 1 498 ? -31.484 73.375 -1.146 1 75.31 498 VAL B N 1
ATOM 8028 C CA . VAL B 1 498 ? -32.188 72.25 -1.634 1 75.31 498 VAL B CA 1
ATOM 8029 C C . VAL B 1 498 ? -33.688 72.375 -1.371 1 75.31 498 VAL B C 1
ATOM 8031 O O . VAL B 1 498 ? -34.531 71.812 -2.082 1 75.31 498 VAL B O 1
ATOM 8034 N N . ALA B 1 499 ? -34.219 73.188 -0.474 1 65.94 499 ALA B N 1
ATOM 8035 C CA . ALA B 1 499 ? -35.625 73.438 -0.208 1 65.94 499 ALA B CA 1
ATOM 8036 C C . ALA B 1 499 ? -36.25 74.312 -1.298 1 65.94 499 ALA B C 1
ATOM 8038 O O . ALA B 1 499 ? -35.562 75.188 -1.865 1 65.94 499 ALA B O 1
#